Protein AF-0000000070373031 (afdb_homodimer)

Sequence (964 aa):
MKQFSLIFVLIILSISQSQAKLKIVAEIYRHGARGTLSSYYDGNSQPDIAGELTATGQRQHYNLGQFLREEYVNKTNFMPEQYNHSLIYVRADDFNRTIMSAYSHFQGFYPQGFGAQLPSNLSYDYTLPPFRSPDINIDASKSLGINALPNQIQVLPVHVISTQTDFIFLAQDICPNYGKYSNDYHQEKTQVYNFVNSQMSQTLQQLTQIFNQTISSVDDAYSLTDVIYCDTNNGRYVPPIPSEVEANLTFIYNFFSFYEGLKEVKVATQPYFEEIFGYFDQIIAGNSSLKWISHSGHDTNIGPLLQALNLSSIECQLNQFYKQGQSFLNCADGPHFASHILFEIHEQEENVINDKSQLYVRVRYNGQYMNLCDRNSTQCSYLEFESRIKQQFENYNLLCGMQTDVFNNPQILSQNIGVEEDEEYSYKLNVFQILIPVFVQIFSVLILFYAFKKIQLQQKEIKVLRERLLETGTFEYQQQIDMKQFSLIFVLIILSISQSQAKLKIVAEIYRHGARGTLSSYYDGNSQPDIAGELTATGQRQHYNLGQFLREEYVNKTNFMPEQYNHSLIYVRADDFNRTIMSAYSHFQGFYPQGFGAQLPSNLSYDYTLPPFRSPDINI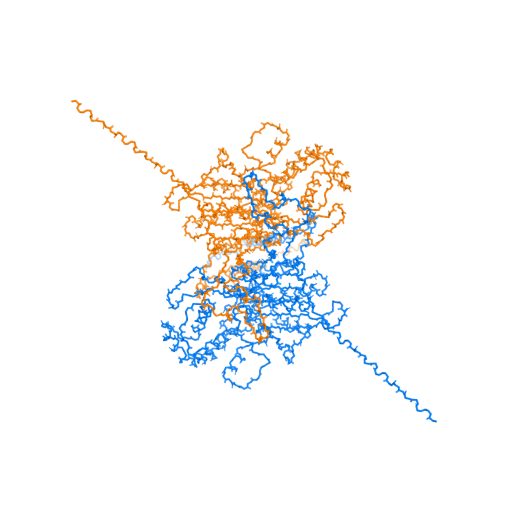DASKSLGINALPNQIQVLPVHVISTQTDFIFLAQDICPNYGKYSNDYHQEKTQVYNFVNSQMSQTLQQLTQIFNQTISSVDDAYSLTDVIYCDTNNGRYVPPIPSEVEANLTFIYNFFSFYEGLKEVKVATQPYFEEIFGYFDQIIAGNSSLKWISHSGHDTNIGPLLQALNLSSIECQLNQFYKQGQSFLNCADGPHFASHILFEIHEQEENVINDKSQLYVRVRYNGQYMNLCDRNSTQCSYLEFESRIKQQFENYNLLCGMQTDVFNNPQILSQNIGVEEDEEYSYKLNVFQILIPVFVQIFSVLILFYAFKKIQLQQKEIKVLRERLLETGTFEYQQQID

Organism: Tetrahymena thermophila (strain SB210) (NCBI:txid312017)

InterPro domains:
  IPR000560 Histidine phosphatase superfamily, clade-2 [PF00328] (50-366)
  IPR000560 Histidine phosphatase superfamily, clade-2 [cd07061] (21-366)
  IPR029033 Histidine phosphatase superfamily [G3DSA:3.40.50.1240] (24-397)
  IPR029033 Histidine phosphatase superfamily [SSF53254] (20-402)
  IPR050645 Histidine Acid Phosphatase [PTHR11567] (16-390)

Structure (mmCIF, N/CA/C/O backbone):
data_AF-0000000070373031-model_v1
#
loop_
_entity.id
_entity.type
_entity.pdbx_description
1 polymer 'Histidine acid phosphatase family protein'
#
loop_
_atom_site.group_PDB
_atom_site.id
_atom_site.type_symbol
_atom_site.label_atom_id
_atom_site.label_alt_id
_atom_site.label_comp_id
_atom_site.label_asym_id
_atom_site.label_entity_id
_atom_site.label_seq_id
_atom_site.pdbx_PDB_ins_code
_atom_site.Cartn_x
_atom_site.Cartn_y
_atom_site.Cartn_z
_atom_site.occupancy
_atom_site.B_iso_or_equiv
_atom_site.auth_seq_id
_atom_site.auth_comp_id
_atom_site.auth_asym_id
_atom_site.auth_atom_id
_atom_site.pdbx_PDB_model_num
ATOM 1 N N . MET A 1 1 ? -68 -27.969 -46.312 1 33.44 1 MET A N 1
ATOM 2 C CA . MET A 1 1 ? -67 -28.516 -45.344 1 33.44 1 MET A CA 1
ATOM 3 C C . MET A 1 1 ? -65.75 -27.641 -45.25 1 33.44 1 MET A C 1
ATOM 5 O O . MET A 1 1 ? -64.875 -27.719 -46.094 1 33.44 1 MET A O 1
ATOM 9 N N . LYS A 1 2 ? -66 -26.297 -44.875 1 40.16 2 LYS A N 1
ATOM 10 C CA . LYS A 1 2 ? -64.938 -25.328 -44.625 1 40.16 2 LYS A CA 1
ATOM 11 C C . LYS A 1 2 ? -63.969 -25.812 -43.562 1 40.16 2 LYS A C 1
ATOM 13 O O . LYS A 1 2 ? -64.375 -26.203 -42.469 1 40.16 2 LYS A O 1
ATOM 18 N N . GLN A 1 3 ? -62.75 -26.312 -44 1 39.5 3 GLN A N 1
ATOM 19 C CA . GLN A 1 3 ? -61.562 -26.734 -43.25 1 39.5 3 GLN A CA 1
ATOM 20 C C . GLN A 1 3 ? -61.062 -25.609 -42.344 1 39.5 3 GLN A C 1
ATOM 22 O O . GLN A 1 3 ? -60.75 -24.516 -42.844 1 39.5 3 GLN A O 1
ATOM 27 N N . PHE A 1 4 ? -61.562 -25.5 -41.125 1 45.22 4 PHE A N 1
ATOM 28 C CA . PHE A 1 4 ? -61 -24.656 -40.094 1 45.22 4 PHE A CA 1
ATOM 29 C C . PHE A 1 4 ? -59.531 -24.984 -39.875 1 45.22 4 PHE A C 1
ATOM 31 O O . PHE A 1 4 ? -59.188 -26.109 -39.469 1 45.22 4 PHE A O 1
ATOM 38 N N . SER A 1 5 ? -58.625 -24.375 -40.562 1 43.25 5 SER A N 1
ATOM 39 C CA . SER A 1 5 ? -57.188 -24.422 -40.281 1 43.25 5 SER A CA 1
ATOM 40 C C . SER A 1 5 ? -56.875 -23.922 -38.875 1 43.25 5 SER A C 1
ATOM 42 O O . SER A 1 5 ? -57.125 -22.75 -38.562 1 43.25 5 SER A O 1
ATOM 44 N N . LEU A 1 6 ? -56.906 -24.75 -37.844 1 45 6 LEU A N 1
ATOM 45 C CA . LEU A 1 6 ? -56.375 -24.453 -36.531 1 45 6 LEU A CA 1
ATOM 46 C C . LEU A 1 6 ? -54.906 -24.016 -36.594 1 45 6 LEU A C 1
ATOM 48 O O . LEU A 1 6 ? -54.062 -24.797 -37 1 45 6 LEU A O 1
ATOM 52 N N . ILE A 1 7 ? -54.688 -22.766 -36.781 1 44.78 7 ILE A N 1
ATOM 53 C CA . ILE A 1 7 ? -53.344 -22.219 -36.594 1 44.78 7 ILE A CA 1
ATOM 54 C C . ILE A 1 7 ? -52.875 -22.453 -35.156 1 44.78 7 ILE A C 1
ATOM 56 O O . ILE A 1 7 ? -53.469 -21.938 -34.219 1 44.78 7 ILE A O 1
ATOM 60 N N . PHE A 1 8 ? -52.25 -23.594 -34.875 1 44.91 8 PHE A N 1
ATOM 61 C CA . PHE A 1 8 ? -51.5 -23.781 -33.656 1 44.91 8 PHE A CA 1
ATOM 62 C C . PHE A 1 8 ? -50.406 -22.734 -33.5 1 44.91 8 PHE A C 1
ATOM 64 O O . PHE A 1 8 ? -49.438 -22.734 -34.281 1 44.91 8 PHE A O 1
ATOM 71 N N . VAL A 1 9 ? -50.75 -21.609 -32.938 1 43 9 VAL A N 1
ATOM 72 C CA . VAL A 1 9 ? -49.719 -20.688 -32.5 1 43 9 VAL A CA 1
ATOM 73 C C . VAL A 1 9 ? -48.812 -21.359 -31.453 1 43 9 VAL A C 1
ATOM 75 O O . VAL A 1 9 ? -49.281 -21.719 -30.359 1 43 9 VAL A O 1
ATOM 78 N N . LEU A 1 10 ? -47.812 -22.062 -31.875 1 40.53 10 LEU A N 1
ATOM 79 C CA . LEU A 1 10 ? -46.719 -22.438 -30.969 1 40.53 10 LEU A CA 1
ATOM 80 C C . LEU A 1 10 ? -46.188 -21.219 -30.234 1 40.53 10 LEU A C 1
ATOM 82 O O . LEU A 1 10 ? -45.562 -20.344 -30.844 1 40.53 10 LEU A O 1
ATOM 86 N N . ILE A 1 11 ? -46.844 -20.828 -29.219 1 42.97 11 ILE A N 1
ATOM 87 C CA . ILE A 1 11 ? -46.188 -19.922 -28.281 1 42.97 11 ILE A CA 1
ATOM 88 C C . ILE A 1 11 ? -44.844 -20.484 -27.859 1 42.97 11 ILE A C 1
ATOM 90 O O . ILE A 1 11 ? -44.781 -21.5 -27.172 1 42.97 11 ILE A O 1
ATOM 94 N N . ILE A 1 12 ? -43.844 -20.281 -28.609 1 41.19 12 ILE A N 1
ATOM 95 C CA . ILE A 1 12 ? -42.469 -20.469 -28.094 1 41.19 12 ILE A CA 1
ATOM 96 C C . ILE A 1 12 ? -42.312 -19.703 -26.781 1 41.19 12 ILE A C 1
ATOM 98 O O . ILE A 1 12 ? -42.344 -18.484 -26.75 1 41.19 12 ILE A O 1
ATOM 102 N N . LEU A 1 13 ? -42.875 -20.219 -25.719 1 40.25 13 LEU A N 1
ATOM 103 C CA . LEU A 1 13 ? -42.375 -19.781 -24.422 1 40.25 13 LEU A CA 1
ATOM 104 C C . LEU A 1 13 ? -40.844 -19.656 -24.438 1 40.25 13 LEU A C 1
ATOM 106 O O . LEU A 1 13 ? -40.156 -20.656 -24.531 1 40.25 13 LEU A O 1
ATOM 110 N N . SER A 1 14 ? -40.375 -18.641 -25.016 1 40.38 14 SER A N 1
ATOM 111 C CA . SER A 1 14 ? -39 -18.328 -24.672 1 40.38 14 SER A CA 1
ATOM 112 C C . SER A 1 14 ? -38.781 -18.453 -23.172 1 40.38 14 SER A C 1
ATOM 114 O O . SER A 1 14 ? -39.281 -17.641 -22.391 1 40.38 14 SER A O 1
ATOM 116 N N . ILE A 1 15 ? -38.812 -19.625 -22.609 1 40.22 15 ILE A N 1
ATOM 117 C CA . ILE A 1 15 ? -38.156 -19.734 -21.312 1 40.22 15 ILE A CA 1
ATOM 118 C C . ILE A 1 15 ? -36.938 -18.859 -21.281 1 40.22 15 ILE A C 1
ATOM 120 O O . ILE A 1 15 ? -35.969 -19.094 -22.016 1 40.22 15 ILE A O 1
ATOM 124 N N . SER A 1 16 ? -37.094 -17.656 -21.172 1 41.19 16 SER A N 1
ATOM 125 C CA . SER A 1 16 ? -35.938 -16.859 -20.812 1 41.19 16 SER A CA 1
ATOM 126 C C . SER A 1 16 ? -35.031 -17.609 -19.828 1 41.19 16 SER A C 1
ATOM 128 O O . SER A 1 16 ? -35.438 -17.906 -18.703 1 41.19 16 SER A O 1
ATOM 130 N N . GLN A 1 17 ? -34.406 -18.672 -20.141 1 43.25 17 GLN A N 1
ATOM 131 C CA . GLN A 1 17 ? -33.344 -19.203 -19.297 1 43.25 17 GLN A CA 1
ATOM 132 C C . GLN A 1 17 ? -32.688 -18.094 -18.484 1 43.25 17 GLN A C 1
ATOM 134 O O . GLN A 1 17 ? -32.094 -17.172 -19.047 1 43.25 17 GLN A O 1
ATOM 139 N N . SER A 1 18 ? -33.25 -17.656 -17.5 1 50.34 18 SER A N 1
ATOM 140 C CA . SER A 1 18 ? -32.719 -16.703 -16.531 1 50.34 18 SER A CA 1
ATOM 141 C C . SER A 1 18 ? -31.219 -16.828 -16.391 1 50.34 18 SER A C 1
ATOM 143 O O . SER A 1 18 ? -30.703 -17.906 -16.078 1 50.34 18 SER A O 1
ATOM 145 N N . GLN A 1 19 ? -30.422 -16.25 -17.203 1 62.88 19 GLN A N 1
ATOM 146 C CA . GLN A 1 19 ? -28.969 -16.25 -17.219 1 62.88 19 GLN A CA 1
ATOM 147 C C . GLN A 1 19 ? -28.391 -15.922 -15.844 1 62.88 19 GLN A C 1
ATOM 149 O O . GLN A 1 19 ? -28.844 -14.992 -15.18 1 62.88 19 GLN A O 1
ATOM 154 N N . ALA A 1 20 ? -27.625 -16.828 -15.125 1 80.88 20 ALA A N 1
ATOM 155 C CA . ALA A 1 20 ? -26.922 -16.688 -13.852 1 80.88 20 ALA A CA 1
ATOM 156 C C . ALA A 1 20 ? -26.203 -15.336 -13.781 1 80.88 20 ALA A C 1
ATOM 158 O O . ALA A 1 20 ? -25.672 -14.859 -14.781 1 80.88 20 ALA A O 1
ATOM 159 N N . LYS A 1 21 ? -26.578 -14.648 -12.773 1 90 21 LYS A N 1
ATOM 160 C CA . LYS A 1 21 ? -25.984 -13.328 -12.562 1 90 21 LYS A CA 1
ATOM 161 C C . LYS A 1 21 ? -24.703 -13.422 -11.734 1 90 21 LYS A C 1
ATOM 163 O O . LYS A 1 21 ? -24.688 -14.078 -10.688 1 90 21 LYS A O 1
ATOM 168 N N . LEU A 1 22 ? -23.641 -12.867 -12.242 1 95.44 22 LEU A N 1
ATOM 169 C CA . LEU A 1 22 ? -22.375 -12.805 -11.5 1 95.44 22 LEU A CA 1
ATOM 170 C C . LEU A 1 22 ? -22.5 -11.875 -10.297 1 95.44 22 LEU A C 1
ATOM 172 O O . LEU A 1 22 ? -22.938 -10.727 -10.43 1 95.44 22 LEU A O 1
ATOM 176 N N . LYS A 1 23 ? -22.156 -12.336 -9.078 1 95.25 23 LYS A N 1
ATOM 177 C CA . LYS A 1 23 ? -22.359 -11.578 -7.848 1 95.25 23 LYS A CA 1
ATOM 178 C C . LYS A 1 23 ? -21.031 -11.109 -7.262 1 95.25 23 LYS A C 1
ATOM 180 O O . LYS A 1 23 ? -20.922 -9.992 -6.754 1 95.25 23 LYS A O 1
ATOM 185 N N . ILE A 1 24 ? -20.062 -11.992 -7.211 1 97.88 24 ILE A N 1
ATOM 186 C CA . ILE A 1 24 ? -18.781 -11.711 -6.562 1 97.88 24 ILE A CA 1
ATOM 187 C C . ILE A 1 24 ? -17.641 -12.273 -7.406 1 97.88 24 ILE A C 1
ATOM 189 O O . ILE A 1 24 ? -17.766 -13.367 -7.965 1 97.88 24 ILE A O 1
ATOM 193 N N . VAL A 1 25 ? -16.516 -11.562 -7.492 1 98.75 25 VAL A N 1
ATOM 194 C CA . VAL A 1 25 ? -15.281 -12.102 -8.047 1 98.75 25 VAL A CA 1
ATOM 195 C C . VAL A 1 25 ? -14.141 -11.883 -7.059 1 98.75 25 VAL A C 1
ATOM 197 O O . VAL A 1 25 ? -13.938 -10.773 -6.559 1 98.75 25 VAL A O 1
ATOM 200 N N . ALA A 1 26 ? -13.484 -12.914 -6.711 1 98.81 26 ALA A N 1
ATOM 201 C CA . ALA A 1 26 ? -12.227 -12.836 -5.969 1 98.81 26 ALA A CA 1
ATOM 202 C C . ALA A 1 26 ? -11.055 -13.312 -6.828 1 98.81 26 ALA A C 1
ATOM 204 O O . ALA A 1 26 ? -11.141 -14.344 -7.496 1 98.81 26 ALA A O 1
ATOM 205 N N . GLU A 1 27 ? -10.023 -12.523 -6.918 1 98.75 27 GLU A N 1
ATOM 206 C CA . GLU A 1 27 ? -8.836 -12.922 -7.668 1 98.75 27 GLU A CA 1
ATOM 207 C C . GLU A 1 27 ? -7.598 -12.953 -6.77 1 98.75 27 GLU A C 1
ATOM 209 O O . GLU A 1 27 ? -7.484 -12.156 -5.836 1 98.75 27 GLU A O 1
ATOM 214 N N . ILE A 1 28 ? -6.727 -13.844 -7.008 1 98.81 28 ILE A N 1
ATOM 215 C CA . ILE A 1 28 ? -5.379 -13.883 -6.453 1 98.81 28 ILE A CA 1
ATOM 216 C C . ILE A 1 28 ? -4.371 -14.156 -7.562 1 98.81 28 ILE A C 1
ATOM 218 O O . ILE A 1 28 ? -4.621 -14.977 -8.453 1 98.81 28 ILE A O 1
ATOM 222 N N . TYR A 1 29 ? -3.32 -13.406 -7.598 1 98.75 29 TYR A N 1
ATOM 223 C CA . TYR A 1 29 ? -2.338 -13.586 -8.664 1 98.75 29 TYR A CA 1
ATOM 224 C C . TYR A 1 29 ? -0.919 -13.477 -8.117 1 98.75 29 TYR A C 1
ATOM 226 O O . TYR A 1 29 ? -0.693 -12.852 -7.078 1 98.75 29 TYR A O 1
ATOM 234 N N . ARG A 1 30 ? -0.002 -14.141 -8.797 1 98.69 30 ARG A N 1
ATOM 235 C CA . ARG A 1 30 ? 1.433 -13.992 -8.578 1 98.69 30 ARG A CA 1
ATOM 236 C C . ARG A 1 30 ? 1.938 -12.68 -9.18 1 98.69 30 ARG A C 1
ATOM 238 O O . ARG A 1 30 ? 1.459 -12.242 -10.227 1 98.69 30 ARG A O 1
ATOM 245 N N . HIS A 1 31 ? 2.846 -12.078 -8.516 1 98.69 31 HIS A N 1
ATOM 246 C CA . HIS A 1 31 ? 3.486 -10.898 -9.086 1 98.69 31 HIS A CA 1
ATOM 247 C C . HIS A 1 31 ? 4.016 -11.172 -10.484 1 98.69 31 HIS A C 1
ATOM 249 O O . HIS A 1 31 ? 4.109 -12.336 -10.898 1 98.69 31 HIS A O 1
ATOM 255 N N . GLY A 1 32 ? 4.324 -10.102 -11.242 1 98.31 32 GLY A N 1
ATOM 256 C CA . GLY A 1 32 ? 4.902 -10.211 -12.578 1 98.31 32 GLY A CA 1
ATOM 257 C C . GLY A 1 32 ? 6.387 -10.531 -12.555 1 98.31 32 GLY A C 1
ATOM 258 O O . GLY A 1 32 ? 6.953 -10.805 -11.492 1 98.31 32 GLY A O 1
ATOM 259 N N . ALA A 1 33 ? 6.953 -10.422 -13.742 1 97.31 33 ALA A N 1
ATOM 260 C CA . ALA A 1 33 ? 8.367 -10.75 -13.906 1 97.31 33 ALA A CA 1
ATOM 261 C C . ALA A 1 33 ? 9.234 -9.898 -12.992 1 97.31 33 ALA A C 1
ATOM 263 O O . ALA A 1 33 ? 9.008 -8.695 -12.844 1 97.31 33 ALA A O 1
ATOM 264 N N . ARG A 1 34 ? 10.18 -10.508 -12.344 1 95.94 34 ARG A N 1
ATOM 265 C CA . ARG A 1 34 ? 11.125 -9.859 -11.445 1 95.94 34 ARG A CA 1
ATOM 266 C C . ARG A 1 34 ? 12.562 -10.188 -11.828 1 95.94 34 ARG A C 1
ATOM 268 O O . ARG A 1 34 ? 12.797 -11.008 -12.719 1 95.94 34 ARG A O 1
ATOM 275 N N . GLY A 1 35 ? 13.492 -9.492 -11.188 1 90.75 35 GLY A N 1
ATOM 276 C CA . GLY A 1 35 ? 14.883 -9.898 -11.289 1 90.75 35 GLY A CA 1
ATOM 277 C C . GLY A 1 35 ? 15.195 -11.156 -10.508 1 90.75 35 GLY A C 1
ATOM 278 O O . GLY A 1 35 ? 14.438 -11.555 -9.625 1 90.75 35 GLY A O 1
ATOM 279 N N . THR A 1 36 ? 16.328 -11.711 -10.859 1 85.81 36 THR A N 1
ATOM 280 C CA . THR A 1 36 ? 16.703 -12.977 -10.242 1 85.81 36 THR A CA 1
ATOM 281 C C . THR A 1 36 ? 17.125 -12.766 -8.797 1 85.81 36 THR A C 1
ATOM 283 O O . THR A 1 36 ? 17.719 -11.734 -8.461 1 85.81 36 THR A O 1
ATOM 286 N N . LEU A 1 37 ? 16.719 -13.664 -7.914 1 76.62 37 LEU A N 1
ATOM 287 C CA . LEU A 1 37 ? 17.141 -13.633 -6.516 1 76.62 37 LEU A CA 1
ATOM 288 C C . LEU A 1 37 ? 18.5 -14.297 -6.344 1 76.62 37 LEU A C 1
ATOM 290 O O . LEU A 1 37 ? 19.188 -14.055 -5.348 1 76.62 37 LEU A O 1
ATOM 294 N N . SER A 1 38 ? 18.812 -15.172 -7.188 1 67.81 38 SER A N 1
ATOM 295 C CA . SER A 1 38 ? 20.031 -15.969 -7.07 1 67.81 38 SER A CA 1
ATOM 296 C C . SER A 1 38 ? 21.156 -15.391 -7.914 1 67.81 38 SER A C 1
ATOM 298 O O . SER A 1 38 ? 20.906 -14.602 -8.828 1 67.81 38 SER A O 1
ATOM 300 N N . SER A 1 39 ? 22.469 -15.484 -7.379 1 59.12 39 SER A N 1
ATOM 301 C CA . SER A 1 39 ? 23.656 -15.078 -8.133 1 59.12 39 SER A CA 1
ATOM 302 C C . SER A 1 39 ? 23.734 -15.828 -9.461 1 59.12 39 SER A C 1
ATOM 304 O O . SER A 1 39 ? 23.359 -16.984 -9.555 1 59.12 39 SER A O 1
ATOM 306 N N . TYR A 1 40 ? 23.469 -15.039 -10.602 1 55.41 40 TYR A N 1
ATOM 307 C CA . TYR A 1 40 ? 23.406 -15.547 -11.969 1 55.41 40 TYR A CA 1
ATOM 308 C C . TYR A 1 40 ? 24.672 -16.344 -12.305 1 55.41 40 TYR A C 1
ATOM 310 O O . TYR A 1 40 ? 25.719 -16.141 -11.703 1 55.41 40 TYR A O 1
ATOM 318 N N . TYR A 1 41 ? 24.344 -17.391 -13.156 1 56.69 41 TYR A N 1
ATOM 319 C CA . TYR A 1 41 ? 25.359 -18.219 -13.789 1 56.69 41 TYR A CA 1
ATOM 320 C C . TYR A 1 41 ? 26.391 -17.375 -14.523 1 56.69 41 TYR A C 1
ATOM 322 O O . TYR A 1 41 ? 27.547 -17.766 -14.672 1 56.69 41 TYR A O 1
ATOM 330 N N . ASP A 1 42 ? 25.812 -16.188 -15.133 1 54.84 42 ASP A N 1
ATOM 331 C CA . ASP A 1 42 ? 26.719 -15.5 -16.047 1 54.84 42 ASP A CA 1
ATOM 332 C C . ASP A 1 42 ? 27.625 -14.531 -15.289 1 54.84 42 ASP A C 1
ATOM 334 O O . ASP A 1 42 ? 28.469 -13.852 -15.891 1 54.84 42 ASP A O 1
ATOM 338 N N . GLY A 1 43 ? 27.594 -14.656 -13.953 1 55.62 43 GLY A N 1
ATOM 339 C CA . GLY A 1 43 ? 28.516 -13.789 -13.234 1 55.62 43 GLY A CA 1
ATOM 340 C C . GLY A 1 43 ? 28.047 -12.352 -13.141 1 55.62 43 GLY A C 1
ATOM 341 O O . GLY A 1 43 ? 28.594 -11.555 -12.383 1 55.62 43 GLY A O 1
ATOM 342 N N . ASN A 1 44 ? 27.062 -11.961 -14.094 1 59.5 44 ASN A N 1
ATOM 343 C CA . ASN A 1 44 ? 26.672 -10.555 -14.07 1 59.5 44 ASN A CA 1
ATOM 344 C C . ASN A 1 44 ? 25.531 -10.297 -13.094 1 59.5 44 ASN A C 1
ATOM 346 O O . ASN A 1 44 ? 24.359 -10.484 -13.438 1 59.5 44 ASN A O 1
ATOM 350 N N . SER A 1 45 ? 25.906 -10.195 -11.93 1 60.78 45 SER A N 1
ATOM 351 C CA . SER A 1 45 ? 24.938 -9.875 -10.883 1 60.78 45 SER A CA 1
ATOM 352 C C . SER A 1 45 ? 24.234 -8.547 -11.172 1 60.78 45 SER A C 1
ATOM 354 O O . SER A 1 45 ? 24.812 -7.668 -11.82 1 60.78 45 SER A O 1
ATOM 356 N N . GLN A 1 46 ? 22.938 -8.586 -11.156 1 68.19 46 GLN A N 1
ATOM 357 C CA . GLN A 1 46 ? 22.156 -7.355 -11.227 1 68.19 46 GLN A CA 1
ATOM 358 C C . GLN A 1 46 ? 21.547 -7.02 -9.875 1 68.19 46 GLN A C 1
ATOM 360 O O . GLN A 1 46 ? 20.312 -7.051 -9.719 1 68.19 46 GLN A O 1
ATOM 365 N N . PRO A 1 47 ? 22.391 -6.633 -9.055 1 65.5 47 PRO A N 1
ATOM 366 C CA . PRO A 1 47 ? 21.906 -6.402 -7.688 1 65.5 47 PRO A CA 1
ATOM 367 C C . PRO A 1 47 ? 20.812 -5.332 -7.625 1 65.5 47 PRO A C 1
ATOM 369 O O . PRO A 1 47 ? 19.953 -5.371 -6.742 1 65.5 47 PRO A O 1
ATOM 372 N N . ASP A 1 48 ? 20.797 -4.523 -8.641 1 70.88 48 ASP A N 1
ATOM 373 C CA . ASP A 1 48 ? 19.891 -3.383 -8.586 1 70.88 48 ASP A CA 1
ATOM 374 C C . ASP A 1 48 ? 18.453 -3.82 -8.82 1 70.88 48 ASP A C 1
ATOM 376 O O . ASP A 1 48 ? 17.516 -3.143 -8.391 1 70.88 48 ASP A O 1
ATOM 380 N N . ILE A 1 49 ? 18.312 -4.965 -9.445 1 75.56 49 ILE A N 1
ATOM 381 C CA . ILE A 1 49 ? 16.938 -5.344 -9.758 1 75.56 49 ILE A CA 1
ATOM 382 C C . ILE A 1 49 ? 16.609 -6.684 -9.102 1 75.56 49 ILE A C 1
ATOM 384 O O . ILE A 1 49 ? 15.57 -7.285 -9.391 1 75.56 49 ILE A O 1
ATOM 388 N N . ALA A 1 50 ? 17.453 -7.137 -8.195 1 80.12 50 ALA A N 1
ATOM 389 C CA . ALA A 1 50 ? 17.234 -8.453 -7.602 1 80.12 50 ALA A CA 1
ATOM 390 C C . ALA A 1 50 ? 15.914 -8.492 -6.836 1 80.12 50 ALA A C 1
ATOM 392 O O . ALA A 1 50 ? 15.719 -7.738 -5.883 1 80.12 50 ALA A O 1
ATOM 393 N N . GLY A 1 51 ? 15.047 -9.328 -7.379 1 89.69 51 GLY A N 1
ATOM 394 C CA . GLY A 1 51 ? 13.773 -9.562 -6.711 1 89.69 51 GLY A CA 1
ATOM 395 C C . GLY A 1 51 ? 12.75 -8.477 -6.988 1 89.69 51 GLY A C 1
ATOM 396 O O . GLY A 1 51 ? 11.57 -8.633 -6.652 1 89.69 51 GLY A O 1
ATOM 397 N N . GLU A 1 52 ? 13.18 -7.414 -7.66 1 95 52 GLU A N 1
ATOM 398 C CA . GLU A 1 52 ? 12.281 -6.293 -7.93 1 95 52 GLU A CA 1
ATOM 399 C C . GLU A 1 52 ? 11.445 -6.539 -9.18 1 95 52 GLU A C 1
ATOM 401 O O . GLU A 1 52 ? 11.906 -7.18 -10.125 1 95 52 GLU A O 1
ATOM 406 N N . LEU A 1 53 ? 10.195 -6.027 -9.141 1 97.38 53 LEU A N 1
ATOM 407 C CA . LEU A 1 53 ? 9.359 -6.078 -10.336 1 97.38 53 LEU A CA 1
ATOM 408 C C . LEU A 1 53 ? 10.023 -5.324 -11.484 1 97.38 53 LEU A C 1
ATOM 410 O O . LEU A 1 53 ? 10.484 -4.195 -11.312 1 97.38 53 LEU A O 1
ATOM 414 N N . THR A 1 54 ? 10.109 -5.938 -12.641 1 95.94 54 THR A N 1
ATOM 415 C CA . THR A 1 54 ? 10.711 -5.305 -13.805 1 95.94 54 THR A CA 1
ATOM 416 C C . THR A 1 54 ? 9.641 -4.672 -14.688 1 95.94 54 THR A C 1
ATOM 418 O O . THR A 1 54 ? 8.445 -4.836 -14.438 1 95.94 54 THR A O 1
ATOM 421 N N . ALA A 1 55 ? 10.094 -3.98 -15.766 1 96.31 55 ALA A N 1
ATOM 422 C CA . ALA A 1 55 ? 9.18 -3.393 -16.734 1 96.31 55 ALA A CA 1
ATOM 423 C C . ALA A 1 55 ? 8.281 -4.461 -17.359 1 96.31 55 ALA A C 1
ATOM 425 O O . ALA A 1 55 ? 7.094 -4.223 -17.594 1 96.31 55 ALA A O 1
ATOM 426 N N . THR A 1 56 ? 8.867 -5.617 -17.609 1 96.25 56 THR A N 1
ATOM 427 C CA . THR A 1 56 ? 8.102 -6.723 -18.172 1 96.25 56 THR A CA 1
ATOM 428 C C . THR A 1 56 ? 6.988 -7.152 -17.234 1 96.25 56 THR A C 1
ATOM 430 O O . THR A 1 56 ? 5.863 -7.414 -17.656 1 96.25 56 THR A O 1
ATOM 433 N N . GLY A 1 57 ? 7.336 -7.266 -15.961 1 97.56 57 GLY A N 1
ATOM 434 C CA . GLY A 1 57 ? 6.336 -7.621 -14.977 1 97.56 57 GLY A CA 1
ATOM 435 C C . GLY A 1 57 ? 5.191 -6.629 -14.898 1 97.56 57 GLY A C 1
ATOM 436 O O . GLY A 1 57 ? 4.031 -7.023 -14.75 1 97.56 57 GLY A O 1
ATOM 437 N N . GLN A 1 58 ? 5.5 -5.367 -14.961 1 97.56 58 GLN A N 1
ATOM 438 C CA . GLN A 1 58 ? 4.465 -4.336 -14.992 1 97.56 58 GLN A CA 1
ATOM 439 C C . GLN A 1 58 ? 3.541 -4.523 -16.188 1 97.56 58 GLN A C 1
ATOM 441 O O . GLN A 1 58 ? 2.318 -4.477 -16.047 1 97.56 58 GLN A O 1
ATOM 446 N N . ARG A 1 59 ? 4.117 -4.781 -17.328 1 95.69 59 ARG A N 1
ATOM 447 C CA . ARG A 1 59 ? 3.355 -4.941 -18.562 1 95.69 59 ARG A CA 1
ATOM 448 C C . ARG A 1 59 ? 2.475 -6.188 -18.5 1 95.69 59 ARG A C 1
ATOM 450 O O . ARG A 1 59 ? 1.334 -6.168 -18.969 1 95.69 59 ARG A O 1
ATOM 457 N N . GLN A 1 60 ? 3.035 -7.258 -17.984 1 95.94 60 GLN A N 1
ATOM 458 C CA . GLN A 1 60 ? 2.246 -8.477 -17.812 1 95.94 60 GLN A CA 1
ATOM 459 C C . GLN A 1 60 ? 0.974 -8.195 -17.016 1 95.94 60 GLN A C 1
ATOM 461 O O . GLN A 1 60 ? -0.113 -8.625 -17.406 1 95.94 60 GLN A O 1
ATOM 466 N N . HIS A 1 61 ? 1.087 -7.465 -15.977 1 97.12 61 HIS A N 1
ATOM 467 C CA . HIS A 1 61 ? -0.066 -7.199 -15.125 1 97.12 61 HIS A CA 1
ATOM 468 C C . HIS A 1 61 ? -0.989 -6.16 -15.75 1 97.12 61 HIS A C 1
ATOM 470 O O . HIS A 1 61 ? -2.209 -6.227 -15.586 1 97.12 61 HIS A O 1
ATOM 476 N N . TYR A 1 62 ? -0.419 -5.195 -16.422 1 95.94 62 TYR A N 1
ATOM 477 C CA . TYR A 1 62 ? -1.275 -4.301 -17.188 1 95.94 62 TYR A CA 1
ATOM 478 C C . TYR A 1 62 ? -2.168 -5.086 -18.141 1 95.94 62 TYR A C 1
ATOM 480 O O . TYR A 1 62 ? -3.379 -4.859 -18.203 1 95.94 62 TYR A O 1
ATOM 488 N N . ASN A 1 63 ? -1.572 -5.988 -18.859 1 94.69 63 ASN A N 1
ATOM 489 C CA . ASN A 1 63 ? -2.311 -6.785 -19.828 1 94.69 63 ASN A CA 1
ATOM 490 C C . ASN A 1 63 ? -3.322 -7.703 -19.141 1 94.69 63 ASN A C 1
ATOM 492 O O . ASN A 1 63 ? -4.414 -7.934 -19.672 1 94.69 63 ASN A O 1
ATOM 496 N N . LEU A 1 64 ? -2.92 -8.273 -18.031 1 95.44 64 LEU A N 1
ATOM 497 C CA . LEU A 1 64 ? -3.891 -9.055 -17.281 1 95.44 64 LEU A CA 1
ATOM 498 C C . LEU A 1 64 ? -5.082 -8.195 -16.875 1 95.44 64 LEU A C 1
ATOM 500 O O . LEU A 1 64 ? -6.234 -8.625 -17 1 95.44 64 LEU A O 1
ATOM 504 N N . GLY A 1 65 ? -4.785 -6.992 -16.359 1 95.56 65 GLY A N 1
ATOM 505 C CA . GLY A 1 65 ? -5.855 -6.059 -16.047 1 95.56 65 GLY A CA 1
ATOM 506 C C . GLY A 1 65 ? -6.754 -5.75 -17.219 1 95.56 65 GLY A C 1
ATOM 507 O O . GLY A 1 65 ? -7.98 -5.73 -17.094 1 95.56 65 GLY A O 1
ATOM 508 N N . GLN A 1 66 ? -6.176 -5.543 -18.375 1 93.5 66 GLN A N 1
ATOM 509 C CA . GLN A 1 66 ? -6.938 -5.254 -19.578 1 93.5 66 GLN A CA 1
ATOM 510 C C . GLN A 1 66 ? -7.855 -6.422 -19.953 1 93.5 66 GLN A C 1
ATOM 512 O O . GLN A 1 66 ? -9.008 -6.219 -20.344 1 93.5 66 GLN A O 1
ATOM 517 N N . PHE A 1 67 ? -7.309 -7.582 -19.844 1 92 67 PHE A N 1
ATOM 518 C CA . PHE A 1 67 ? -8.094 -8.781 -20.125 1 92 67 PHE A CA 1
ATOM 519 C C . PHE A 1 67 ? -9.305 -8.859 -19.203 1 92 67 PHE A C 1
ATOM 521 O O . PHE A 1 67 ? -10.422 -9.125 -19.656 1 92 67 PHE A O 1
ATOM 528 N N . LEU A 1 68 ? -9.07 -8.656 -17.969 1 94.94 68 LEU A N 1
ATOM 529 C CA . LEU A 1 68 ? -10.156 -8.758 -17 1 94.94 68 LEU A CA 1
ATOM 530 C C . LEU A 1 68 ? -11.156 -7.625 -17.188 1 94.94 68 LEU A C 1
ATOM 532 O O . LEU A 1 68 ? -12.359 -7.809 -16.969 1 94.94 68 LEU A O 1
ATOM 536 N N . ARG A 1 69 ? -10.688 -6.441 -17.531 1 94.56 69 ARG A N 1
ATOM 537 C CA . ARG A 1 69 ? -11.609 -5.355 -17.844 1 94.56 69 ARG A CA 1
ATOM 538 C C . ARG A 1 69 ? -12.539 -5.742 -18.984 1 94.56 69 ARG A C 1
ATOM 540 O O . ARG A 1 69 ? -13.75 -5.492 -18.922 1 94.56 69 ARG A O 1
ATOM 547 N N . GLU A 1 70 ? -11.977 -6.277 -20.016 1 92.12 70 GLU A N 1
ATOM 548 C CA . GLU A 1 70 ? -12.781 -6.688 -21.172 1 92.12 70 GLU A CA 1
ATOM 549 C C . GLU A 1 70 ? -13.891 -7.652 -20.75 1 92.12 70 GLU A C 1
ATOM 551 O O . GLU A 1 70 ? -15.031 -7.52 -21.188 1 92.12 70 GLU A O 1
ATOM 556 N N . GLU A 1 71 ? -13.539 -8.516 -19.906 1 92.19 71 GLU A N 1
ATOM 557 C CA . GLU A 1 71 ? -14.477 -9.57 -19.516 1 92.19 71 GLU A CA 1
ATOM 558 C C . GLU A 1 71 ? -15.5 -9.047 -18.516 1 92.19 71 GLU A C 1
ATOM 560 O O . GLU A 1 71 ? -16.688 -9.352 -18.625 1 92.19 71 GLU A O 1
ATOM 565 N N . TYR A 1 72 ? -15.102 -8.266 -17.578 1 96.44 72 TYR A N 1
ATOM 566 C CA . TYR A 1 72 ? -15.953 -8.039 -16.422 1 96.44 72 TYR A CA 1
ATOM 567 C C . TYR A 1 72 ? -16.5 -6.613 -16.422 1 96.44 72 TYR A C 1
ATOM 569 O O . TYR A 1 72 ? -17.359 -6.266 -15.594 1 96.44 72 TYR A O 1
ATOM 577 N N . VAL A 1 73 ? -16 -5.766 -17.25 1 95.81 73 VAL A N 1
ATOM 578 C CA . VAL A 1 73 ? -16.516 -4.41 -17.391 1 95.81 73 VAL A CA 1
ATOM 579 C C . VAL A 1 73 ? -17.188 -4.242 -18.75 1 95.81 73 VAL A C 1
ATOM 581 O O . VAL A 1 73 ? -18.406 -4.113 -18.844 1 95.81 73 VAL A O 1
ATOM 584 N N . ASN A 1 74 ? -16.453 -4.469 -19.812 1 92.56 74 ASN A N 1
ATOM 585 C CA . ASN A 1 74 ? -16.922 -4.148 -21.156 1 92.56 74 ASN A CA 1
ATOM 586 C C . ASN A 1 74 ? -18 -5.137 -21.625 1 92.56 74 ASN A C 1
ATOM 588 O O . ASN A 1 74 ? -19.031 -4.73 -22.141 1 92.56 74 ASN A O 1
ATOM 592 N N . LYS A 1 75 ? -17.797 -6.402 -21.375 1 90.88 75 LYS A N 1
ATOM 593 C CA . LYS A 1 75 ? -18.703 -7.422 -21.906 1 90.88 75 LYS A CA 1
ATOM 594 C C . LYS A 1 75 ? -19.891 -7.641 -20.984 1 90.88 75 LYS A C 1
ATOM 596 O O . LYS A 1 75 ? -21.016 -7.84 -21.438 1 90.88 75 LYS A O 1
ATOM 601 N N . THR A 1 76 ? -19.625 -7.594 -19.672 1 92.44 76 THR A N 1
ATOM 602 C CA . THR A 1 76 ? -20.672 -8.047 -18.75 1 92.44 76 THR A CA 1
ATOM 603 C C . THR A 1 76 ? -21.234 -6.879 -17.953 1 92.44 76 THR A C 1
ATOM 605 O O . THR A 1 76 ? -22.281 -7.004 -17.312 1 92.44 76 THR A O 1
ATOM 608 N N . ASN A 1 77 ? -20.594 -5.777 -17.922 1 94.31 77 ASN A N 1
ATOM 609 C CA . ASN A 1 77 ? -20.969 -4.633 -17.094 1 94.31 77 ASN A CA 1
ATOM 610 C C . ASN A 1 77 ? -21.078 -5.02 -15.625 1 94.31 77 ASN A C 1
ATOM 612 O O . ASN A 1 77 ? -21.953 -4.5 -14.914 1 94.31 77 ASN A O 1
ATOM 616 N N . PHE A 1 78 ? -20.406 -6.062 -15.281 1 97 78 PHE A N 1
ATOM 617 C CA . PHE A 1 78 ? -20.391 -6.484 -13.883 1 97 78 PHE A CA 1
ATOM 618 C C . PHE A 1 78 ? -19.781 -5.398 -13 1 97 78 PHE A C 1
ATOM 620 O O . PHE A 1 78 ? -20.375 -5.02 -11.984 1 97 78 PHE A O 1
ATOM 627 N N . MET A 1 79 ? -18.609 -4.93 -13.359 1 97.88 79 MET A N 1
ATOM 628 C CA . MET A 1 79 ? -17.969 -3.801 -12.68 1 97.88 79 MET A CA 1
ATOM 629 C C . MET A 1 79 ? -18.188 -2.51 -13.461 1 97.88 79 MET A C 1
ATOM 631 O O . MET A 1 79 ? -18.297 -2.531 -14.695 1 97.88 79 MET A O 1
ATOM 635 N N . PRO A 1 80 ? -18.297 -1.349 -12.742 1 97.25 80 PRO A N 1
ATOM 636 C CA . PRO A 1 80 ? -18.438 -0.073 -13.445 1 97.25 80 PRO A CA 1
ATOM 637 C C . PRO A 1 80 ? -17.172 0.333 -14.195 1 97.25 80 PRO A C 1
ATOM 639 O O . PRO A 1 80 ? -16.078 -0.163 -13.891 1 97.25 80 PRO A O 1
ATOM 642 N N . GLU A 1 81 ? -17.328 1.182 -15.141 1 96.5 81 GLU A N 1
ATOM 643 C CA . GLU A 1 81 ? -16.203 1.671 -15.953 1 96.5 81 GLU A CA 1
ATOM 644 C C . GLU A 1 81 ? -15.227 2.479 -15.102 1 96.5 81 GLU A C 1
ATOM 646 O O . GLU A 1 81 ? -14.023 2.492 -15.383 1 96.5 81 GLU A O 1
ATOM 651 N N . GLN A 1 82 ? -15.797 3.139 -14.086 1 95.69 82 GLN A N 1
ATOM 652 C CA . GLN A 1 82 ? -14.977 3.959 -13.203 1 95.69 82 GLN A CA 1
ATOM 653 C C . GLN A 1 82 ? -14.82 3.301 -11.836 1 95.69 82 GLN A C 1
ATOM 655 O O . GLN A 1 82 ? -15.727 2.621 -11.359 1 95.69 82 GLN A O 1
ATOM 660 N N . TYR A 1 83 ? -13.672 3.574 -11.297 1 95.12 83 TYR A N 1
ATOM 661 C CA . TYR A 1 83 ? -13.367 3.066 -9.961 1 95.12 83 TYR A CA 1
ATOM 662 C C . TYR A 1 83 ? -14.391 3.543 -8.945 1 95.12 83 TYR A C 1
ATOM 664 O O . TYR A 1 83 ? -14.805 4.707 -8.969 1 95.12 83 TYR A O 1
ATOM 672 N N . ASN A 1 84 ? -14.852 2.65 -8.172 1 94.56 84 ASN A N 1
ATOM 673 C CA . ASN A 1 84 ? -15.703 2.883 -7.012 1 94.56 84 ASN A CA 1
ATOM 674 C C . ASN A 1 84 ? -15.164 2.18 -5.77 1 94.56 84 ASN A C 1
ATOM 676 O O . ASN A 1 84 ? -15.109 0.949 -5.719 1 94.56 84 ASN A O 1
ATOM 680 N N . HIS A 1 85 ? -14.852 2.963 -4.738 1 93.94 85 HIS A N 1
ATOM 681 C CA . HIS A 1 85 ? -14.156 2.445 -3.566 1 93.94 85 HIS A CA 1
ATOM 682 C C . HIS A 1 85 ? -15.023 1.434 -2.818 1 93.94 85 HIS A C 1
ATOM 684 O O . HIS A 1 85 ? -14.5 0.586 -2.09 1 93.94 85 HIS A O 1
ATOM 690 N N . SER A 1 86 ? -16.312 1.491 -2.936 1 94.62 86 SER A N 1
ATOM 691 C CA . SER A 1 86 ? -17.188 0.615 -2.182 1 94.62 86 SER A CA 1
ATOM 692 C C . SER A 1 86 ? -17.312 -0.753 -2.844 1 94.62 86 SER A C 1
ATOM 694 O O . SER A 1 86 ? -17.828 -1.698 -2.24 1 94.62 86 SER A O 1
ATOM 696 N N . LEU A 1 87 ? -16.766 -0.921 -4.09 1 97.38 87 LEU A N 1
ATOM 697 C CA . LEU A 1 87 ? -17.031 -2.137 -4.852 1 97.38 87 LEU A CA 1
ATOM 698 C C . LEU A 1 87 ? -15.781 -3.008 -4.934 1 97.38 87 LEU A C 1
ATOM 700 O O . LEU A 1 87 ? -15.859 -4.184 -5.297 1 97.38 87 LEU A O 1
ATOM 704 N N . ILE A 1 88 ? -14.633 -2.477 -4.609 1 97.81 88 ILE A N 1
ATOM 705 C CA . ILE A 1 88 ? -13.398 -3.213 -4.863 1 97.81 88 ILE A CA 1
ATOM 706 C C . ILE A 1 88 ? -12.469 -3.1 -3.658 1 97.81 88 ILE A C 1
ATOM 708 O O . ILE A 1 88 ? -12.352 -2.029 -3.053 1 97.81 88 ILE A O 1
ATOM 712 N N . TYR A 1 89 ? -11.906 -4.156 -3.264 1 97.88 89 TYR A N 1
ATOM 713 C CA . TYR A 1 89 ? -10.859 -4.215 -2.25 1 97.88 89 TYR A CA 1
ATOM 714 C C . TYR A 1 89 ? -9.602 -4.875 -2.803 1 97.88 89 TYR A C 1
ATOM 716 O O . TYR A 1 89 ? -9.672 -5.945 -3.416 1 97.88 89 TYR A O 1
ATOM 724 N N . VAL A 1 90 ? -8.445 -4.258 -2.654 1 98.38 90 VAL A N 1
ATOM 725 C CA . VAL A 1 90 ? -7.176 -4.758 -3.166 1 98.38 90 VAL A CA 1
ATOM 726 C C . VAL A 1 90 ? -6.16 -4.852 -2.029 1 98.38 90 VAL A C 1
ATOM 728 O O . VAL A 1 90 ? -5.984 -3.898 -1.269 1 98.38 90 VAL A O 1
ATOM 731 N N . ARG A 1 91 ? -5.523 -5.957 -1.957 1 97.06 91 ARG A N 1
ATOM 732 C CA . ARG A 1 91 ? -4.492 -6.145 -0.943 1 97.06 91 ARG A CA 1
ATOM 733 C C . ARG A 1 91 ? -3.273 -6.855 -1.524 1 97.06 91 ARG A C 1
ATOM 735 O O . ARG A 1 91 ? -3.414 -7.773 -2.336 1 97.06 91 ARG A O 1
ATOM 742 N N . ALA A 1 92 ? -2.076 -6.426 -1.154 1 97.69 92 ALA A N 1
ATOM 743 C CA . ALA A 1 92 ? -0.815 -7.086 -1.483 1 97.69 92 ALA A CA 1
ATOM 744 C C . ALA A 1 92 ? -0.031 -7.43 -0.221 1 97.69 92 ALA A C 1
ATOM 746 O O . ALA A 1 92 ? -0.359 -6.957 0.87 1 97.69 92 ALA A O 1
ATOM 747 N N . ASP A 1 93 ? 0.908 -8.328 -0.307 1 95.44 93 ASP A N 1
ATOM 748 C CA . ASP A 1 93 ? 1.853 -8.43 0.8 1 95.44 93 ASP A CA 1
ATOM 749 C C . ASP A 1 93 ? 2.9 -7.324 0.74 1 95.44 93 ASP A C 1
ATOM 751 O O . ASP A 1 93 ? 2.854 -6.465 -0.144 1 95.44 93 ASP A O 1
ATOM 755 N N . ASP A 1 94 ? 3.775 -7.293 1.688 1 95.56 94 ASP A N 1
ATOM 756 C CA . ASP A 1 94 ? 4.641 -6.133 1.873 1 95.56 94 ASP A CA 1
ATOM 757 C C . ASP A 1 94 ? 5.965 -6.316 1.136 1 95.56 94 ASP A C 1
ATOM 759 O O . ASP A 1 94 ? 7.039 -6.184 1.732 1 95.56 94 ASP A O 1
ATOM 763 N N . PHE A 1 95 ? 5.902 -6.621 -0.154 1 96.25 95 PHE A N 1
ATOM 764 C CA . PHE A 1 95 ? 7.039 -6.605 -1.063 1 96.25 95 PHE A CA 1
ATOM 765 C C . PHE A 1 95 ? 6.828 -5.598 -2.184 1 96.25 95 PHE A C 1
ATOM 767 O O . PHE A 1 95 ? 5.715 -5.449 -2.691 1 96.25 95 PHE A O 1
ATOM 774 N N . ASN A 1 96 ? 7.906 -4.965 -2.648 1 96.94 96 ASN A N 1
ATOM 775 C CA . ASN A 1 96 ? 7.816 -4.016 -3.754 1 96.94 96 ASN A CA 1
ATOM 776 C C . ASN A 1 96 ? 7.148 -4.641 -4.977 1 96.94 96 ASN A C 1
ATOM 778 O O . ASN A 1 96 ? 6.262 -4.035 -5.582 1 96.94 96 ASN A O 1
ATOM 782 N N . ARG A 1 97 ? 7.516 -5.82 -5.309 1 97.56 97 ARG A N 1
ATOM 783 C CA . ARG A 1 97 ? 7.09 -6.445 -6.555 1 97.56 97 ARG A CA 1
ATOM 784 C C . ARG A 1 97 ? 5.602 -6.773 -6.523 1 97.56 97 ARG A C 1
ATOM 786 O O . ARG A 1 97 ? 4.914 -6.676 -7.543 1 97.56 97 ARG A O 1
ATOM 793 N N . THR A 1 98 ? 5.07 -7.215 -5.348 1 98.38 98 THR A N 1
ATOM 794 C CA . THR A 1 98 ? 3.648 -7.531 -5.273 1 98.38 98 THR A CA 1
ATOM 795 C C . THR A 1 98 ? 2.812 -6.254 -5.254 1 98.38 98 THR A C 1
ATOM 797 O O . THR A 1 98 ? 1.762 -6.184 -5.895 1 98.38 98 THR A O 1
ATOM 800 N N . ILE A 1 99 ? 3.283 -5.211 -4.559 1 98.38 99 ILE A N 1
ATOM 801 C CA . ILE A 1 99 ? 2.588 -3.932 -4.504 1 98.38 99 ILE A CA 1
ATOM 802 C C . ILE A 1 99 ? 2.555 -3.299 -5.891 1 98.38 99 ILE A C 1
ATOM 804 O O . ILE A 1 99 ? 1.491 -2.904 -6.375 1 98.38 99 ILE A O 1
ATOM 808 N N . MET A 1 100 ? 3.658 -3.271 -6.535 1 98.19 100 MET A N 1
ATOM 809 C CA . MET A 1 100 ? 3.756 -2.648 -7.852 1 98.19 100 MET A CA 1
ATOM 810 C C . MET A 1 100 ? 2.986 -3.453 -8.898 1 98.19 100 MET A C 1
ATOM 812 O O . MET A 1 100 ? 2.434 -2.887 -9.836 1 98.19 100 MET A O 1
ATOM 816 N N . SER A 1 101 ? 2.955 -4.793 -8.742 1 98.75 101 SER A N 1
ATOM 817 C CA . SER A 1 101 ? 2.139 -5.621 -9.625 1 98.75 101 SER A CA 1
ATOM 818 C C . SER A 1 101 ? 0.66 -5.266 -9.5 1 98.75 101 SER A C 1
ATOM 820 O O . SER A 1 101 ? -0.046 -5.172 -10.508 1 98.75 101 SER A O 1
ATOM 822 N N . ALA A 1 102 ? 0.208 -5.094 -8.281 1 98.75 102 ALA A N 1
ATOM 823 C CA . ALA A 1 102 ? -1.188 -4.719 -8.07 1 98.75 102 ALA A CA 1
ATOM 824 C C . ALA A 1 102 ? -1.509 -3.389 -8.742 1 98.75 102 ALA A C 1
ATOM 826 O O . ALA A 1 102 ? -2.537 -3.256 -9.406 1 98.75 102 ALA A O 1
ATOM 827 N N . TYR A 1 103 ? -0.641 -2.406 -8.562 1 97.81 103 TYR A N 1
ATOM 828 C CA . TYR A 1 103 ? -0.87 -1.104 -9.18 1 97.81 103 TYR A CA 1
ATOM 829 C C . TYR A 1 103 ? -0.87 -1.208 -10.695 1 97.81 103 TYR A C 1
ATOM 831 O O . TYR A 1 103 ? -1.711 -0.604 -11.367 1 97.81 103 TYR A O 1
ATOM 839 N N . SER A 1 104 ? 0.06 -1.964 -11.242 1 97.69 104 SER A N 1
ATOM 840 C CA . SER A 1 104 ? 0.123 -2.16 -12.688 1 97.69 104 SER A CA 1
ATOM 841 C C . SER A 1 104 ? -1.124 -2.871 -13.203 1 97.69 104 SER A C 1
ATOM 843 O O . SER A 1 104 ? -1.646 -2.525 -14.266 1 97.69 104 SER A O 1
ATOM 845 N N . HIS A 1 105 ? -1.554 -3.836 -12.438 1 98.06 105 HIS A N 1
ATOM 846 C CA . HIS A 1 105 ? -2.752 -4.613 -12.734 1 98.06 105 HIS A CA 1
ATOM 847 C C . HIS A 1 105 ? -3.969 -3.705 -12.891 1 98.06 105 HIS A C 1
ATOM 849 O O . HIS A 1 105 ? -4.703 -3.807 -13.875 1 98.06 105 HIS A O 1
ATOM 855 N N . PHE A 1 106 ? -4.105 -2.783 -12.07 1 97.81 106 PHE A N 1
ATOM 856 C CA . PHE A 1 106 ? -5.328 -1.989 -12.039 1 97.81 106 PHE A CA 1
ATOM 857 C C . PHE A 1 106 ? -5.195 -0.756 -12.922 1 97.81 106 PHE A C 1
ATOM 859 O O . PHE A 1 106 ? -6.172 -0.043 -13.156 1 97.81 106 PHE A O 1
ATOM 866 N N . GLN A 1 107 ? -3.99 -0.479 -13.469 1 96 107 GLN A N 1
ATOM 867 C CA . GLN A 1 107 ? -3.883 0.463 -14.578 1 96 107 GLN A CA 1
ATOM 868 C C . GLN A 1 107 ? -4.473 -0.124 -15.852 1 96 107 GLN A C 1
ATOM 870 O O . GLN A 1 107 ? -4.84 0.615 -16.766 1 96 107 GLN A O 1
ATOM 875 N N . GLY A 1 108 ? -4.465 -1.456 -15.906 1 95.38 108 GLY A N 1
ATOM 876 C CA . GLY A 1 108 ? -5.145 -2.125 -17 1 95.38 108 GLY A CA 1
ATOM 877 C C . GLY A 1 108 ? -6.641 -2.268 -16.781 1 95.38 108 GLY A C 1
ATOM 878 O O . GLY A 1 108 ? -7.434 -2.049 -17.703 1 95.38 108 GLY A O 1
ATOM 879 N N . PHE A 1 109 ? -7.043 -2.582 -15.594 1 96.94 109 PHE A N 1
ATOM 880 C CA . PHE A 1 109 ? -8.438 -2.826 -15.258 1 96.94 109 PHE A CA 1
ATOM 881 C C . PHE A 1 109 ? -9.242 -1.529 -15.297 1 96.94 109 PHE A C 1
ATOM 883 O O . PHE A 1 109 ? -10.398 -1.52 -15.719 1 96.94 109 PHE A O 1
ATOM 890 N N . TYR A 1 110 ? -8.711 -0.427 -14.82 1 97.12 110 TYR A N 1
ATOM 891 C CA . TYR A 1 110 ? -9.227 0.935 -14.922 1 97.12 110 TYR A CA 1
ATOM 892 C C . TYR A 1 110 ? -8.227 1.84 -15.641 1 97.12 110 TYR A C 1
ATOM 894 O O . TYR A 1 110 ? -7.504 2.604 -15 1 97.12 110 TYR A O 1
ATOM 902 N N . PRO A 1 111 ? -8.25 1.777 -16.922 1 94.12 111 PRO A N 1
ATOM 903 C CA . PRO A 1 111 ? -7.223 2.465 -17.719 1 94.12 111 PRO A CA 1
ATOM 904 C C . PRO A 1 111 ? -7.383 3.982 -17.703 1 94.12 111 PRO A C 1
ATOM 906 O O . PRO A 1 111 ? -8.352 4.496 -17.125 1 94.12 111 PRO A O 1
ATOM 909 N N . GLN A 1 112 ? -6.367 4.641 -18.25 1 94 112 GLN A N 1
ATOM 910 C CA . GLN A 1 112 ? -6.41 6.09 -18.406 1 94 112 GLN A CA 1
ATOM 911 C C . GLN A 1 112 ? -7.672 6.531 -19.156 1 94 112 GLN A C 1
ATOM 913 O O . GLN A 1 112 ? -8.18 5.805 -20 1 94 112 GLN A O 1
ATOM 918 N N . GLY A 1 113 ? -8.102 7.672 -18.797 1 94.19 113 GLY A N 1
ATOM 919 C CA . GLY A 1 113 ? -9.305 8.203 -19.422 1 94.19 113 GLY A CA 1
ATOM 920 C C . GLY A 1 113 ? -10.531 8.102 -18.531 1 94.19 113 GLY A C 1
ATOM 921 O O . GLY A 1 113 ? -11.547 8.75 -18.797 1 94.19 113 GLY A O 1
ATOM 922 N N . PHE A 1 114 ? -10.406 7.387 -17.438 1 92.94 114 PHE A N 1
ATOM 923 C CA . PHE A 1 114 ? -11.578 7.148 -16.609 1 92.94 114 PHE A CA 1
ATOM 924 C C . PHE A 1 114 ? -11.344 7.648 -15.188 1 92.94 114 PHE A C 1
ATOM 926 O O . PHE A 1 114 ? -12.141 7.375 -14.281 1 92.94 114 PHE A O 1
ATOM 933 N N . GLY A 1 115 ? -10.25 8.328 -15 1 94.44 115 GLY A N 1
ATOM 934 C CA . GLY A 1 115 ? -9.914 8.812 -13.672 1 94.44 115 GLY A CA 1
ATOM 935 C C . GLY A 1 115 ? -10.82 9.945 -13.203 1 94.44 115 GLY A C 1
ATOM 936 O O . GLY A 1 115 ? -11.703 10.383 -13.945 1 94.44 115 GLY A O 1
ATOM 937 N N . ALA A 1 116 ? -10.602 10.383 -12.023 1 94.06 116 ALA A N 1
ATOM 938 C CA . ALA A 1 116 ? -11.453 11.359 -11.359 1 94.06 116 ALA A CA 1
ATOM 939 C C . ALA A 1 116 ? -11.297 12.742 -11.984 1 94.06 116 ALA A C 1
ATOM 941 O O . ALA A 1 116 ? -10.25 13.055 -12.562 1 94.06 116 ALA A O 1
ATOM 942 N N . GLN A 1 117 ? -12.352 13.516 -11.859 1 95.25 117 GLN A N 1
ATOM 943 C CA . GLN A 1 117 ? -12.359 14.875 -12.391 1 95.25 117 GLN A CA 1
ATOM 944 C C . GLN A 1 117 ? -12.781 15.875 -11.312 1 95.25 117 GLN A C 1
ATOM 946 O O . GLN A 1 117 ? -13.656 15.586 -10.5 1 95.25 117 GLN A O 1
ATOM 951 N N . LEU A 1 118 ? -12.141 17.016 -11.383 1 94.94 118 LEU A N 1
ATOM 952 C CA . LEU A 1 118 ? -12.469 18.109 -10.469 1 94.94 118 LEU A CA 1
ATOM 953 C C . LEU A 1 118 ? -13.875 18.641 -10.734 1 94.94 118 LEU A C 1
ATOM 955 O O . LEU A 1 118 ? -14.352 18.594 -11.875 1 94.94 118 LEU A O 1
ATOM 959 N N . PRO A 1 119 ? -14.492 19.141 -9.641 1 91.94 119 PRO A N 1
ATOM 960 C CA . PRO A 1 119 ? -15.75 19.859 -9.906 1 91.94 119 PRO A CA 1
ATOM 961 C C . PRO A 1 119 ? -15.555 21.078 -10.805 1 91.94 119 PRO A C 1
ATOM 963 O O . PRO A 1 119 ? -14.562 21.797 -10.68 1 91.94 119 PRO A O 1
ATOM 966 N N . SER A 1 120 ? -16.484 21.312 -11.68 1 89.75 120 SER A N 1
ATOM 967 C CA . SER A 1 120 ? -16.375 22.359 -12.68 1 89.75 120 SER A CA 1
ATOM 968 C C . SER A 1 120 ? -16.312 23.734 -12.023 1 89.75 120 SER A C 1
ATOM 970 O O . SER A 1 120 ? -15.734 24.672 -12.578 1 89.75 120 SER A O 1
ATOM 972 N N . ASN A 1 121 ? -16.875 23.891 -10.898 1 89.06 121 ASN A N 1
ATOM 973 C CA . ASN A 1 121 ? -16.953 25.188 -10.242 1 89.06 121 ASN A CA 1
ATOM 974 C C . ASN A 1 121 ? -15.828 25.375 -9.219 1 89.06 121 ASN A C 1
ATOM 976 O O . ASN A 1 121 ? -15.828 26.344 -8.461 1 89.06 121 ASN A O 1
ATOM 980 N N . LEU A 1 122 ? -14.875 24.5 -9.258 1 92.06 122 LEU A N 1
ATOM 981 C CA . LEU A 1 122 ? -13.812 24.578 -8.266 1 92.06 122 LEU A CA 1
ATOM 982 C C . LEU A 1 122 ? -12.797 25.641 -8.648 1 92.06 122 LEU A C 1
ATOM 984 O O . LEU A 1 122 ? -12.336 25.688 -9.789 1 92.06 122 LEU A O 1
ATOM 988 N N . SER A 1 123 ? -12.477 26.469 -7.609 1 88.44 123 SER A N 1
ATOM 989 C CA . SER A 1 123 ? -11.422 27.453 -7.824 1 88.44 123 SER A CA 1
ATOM 990 C C . SER A 1 123 ? -10.055 26.781 -7.914 1 88.44 123 SER A C 1
ATOM 992 O O . SER A 1 123 ? -9.773 25.828 -7.184 1 88.44 123 SER A O 1
ATOM 994 N N . TYR A 1 124 ? -9.172 27.297 -8.688 1 87.25 124 TYR A N 1
ATOM 995 C CA . TYR A 1 124 ? -7.828 26.781 -8.93 1 87.25 124 TYR A CA 1
ATOM 996 C C . TYR A 1 124 ? -7.027 26.719 -7.637 1 87.25 124 TYR A C 1
ATOM 998 O O . TYR A 1 124 ? -6.227 25.797 -7.445 1 87.25 124 TYR A O 1
ATOM 1006 N N . ASP A 1 125 ? -7.219 27.641 -6.75 1 87.5 125 ASP A N 1
ATOM 1007 C CA . ASP A 1 125 ? -6.43 27.75 -5.527 1 87.5 125 ASP A CA 1
ATOM 1008 C C . ASP A 1 125 ? -6.586 26.5 -4.66 1 87.5 125 ASP A C 1
ATOM 1010 O O . ASP A 1 125 ? -5.648 26.094 -3.965 1 87.5 125 ASP A O 1
ATOM 1014 N N . TYR A 1 126 ? -7.73 25.891 -4.805 1 91.19 126 TYR A N 1
ATOM 1015 C CA . TYR A 1 126 ? -8.008 24.734 -3.953 1 91.19 126 TYR A CA 1
ATOM 1016 C C . TYR A 1 126 ? -7.332 23.484 -4.5 1 91.19 126 TYR A C 1
ATOM 1018 O O . TYR A 1 126 ? -7.289 22.453 -3.824 1 91.19 126 TYR A O 1
ATOM 1026 N N . THR A 1 127 ? -6.801 23.562 -5.723 1 91.31 127 THR A N 1
ATOM 1027 C CA . THR A 1 127 ? -6.09 22.422 -6.316 1 91.31 127 THR A CA 1
ATOM 1028 C C . THR A 1 127 ? -4.637 22.406 -5.863 1 91.31 127 THR A C 1
ATOM 1030 O O . THR A 1 127 ? -3.906 21.453 -6.152 1 91.31 127 THR A O 1
ATOM 1033 N N . LEU A 1 128 ? -4.203 23.391 -5.113 1 90.56 128 LEU A N 1
ATOM 1034 C CA . LEU A 1 128 ? -2.816 23.547 -4.688 1 90.56 128 LEU A CA 1
ATOM 1035 C C . LEU A 1 128 ? -2.654 23.125 -3.227 1 90.56 128 LEU A C 1
ATOM 1037 O O . LEU A 1 128 ? -3.576 23.297 -2.424 1 90.56 128 LEU A O 1
ATOM 1041 N N . PRO A 1 129 ? -1.47 22.531 -2.896 1 90.31 129 PRO A N 1
ATOM 1042 C CA . PRO A 1 129 ? -1.161 22.391 -1.471 1 90.31 129 PRO A CA 1
ATOM 1043 C C . PRO A 1 129 ? -0.953 23.734 -0.782 1 90.31 129 PRO A C 1
ATOM 1045 O O . PRO A 1 129 ? -0.793 24.766 -1.452 1 90.31 129 PRO A O 1
ATOM 1048 N N . PRO A 1 130 ? -1.096 23.688 0.557 1 88.38 130 PRO A N 1
ATOM 1049 C CA . PRO A 1 130 ? -0.877 24.969 1.229 1 88.38 130 PRO A CA 1
ATOM 1050 C C . PRO A 1 130 ? 0.584 25.406 1.194 1 88.38 130 PRO A C 1
ATOM 1052 O O . PRO A 1 130 ? 1.465 24.672 1.653 1 88.38 130 PRO A O 1
ATOM 1055 N N . PHE A 1 131 ? 0.882 26.375 0.181 1 73.44 131 PHE A N 1
ATOM 1056 C CA . PHE A 1 131 ? 2.242 26.891 0.094 1 73.44 131 PHE A CA 1
ATOM 1057 C C . PHE A 1 131 ? 2.328 28.281 0.688 1 73.44 131 PHE A C 1
ATOM 1059 O O . PHE A 1 131 ? 1.392 29.078 0.566 1 73.44 131 PHE A O 1
ATOM 1066 N N . ARG A 1 132 ? 3.195 28.406 1.463 1 61 132 ARG A N 1
ATOM 1067 C CA . ARG A 1 132 ? 3.436 29.766 1.942 1 61 132 ARG A CA 1
ATOM 1068 C C . ARG A 1 132 ? 4.402 30.5 1.024 1 61 132 ARG A C 1
ATOM 1070 O O . ARG A 1 132 ? 4.777 31.641 1.303 1 61 132 ARG A O 1
ATOM 1077 N N . SER A 1 133 ? 4.844 29.734 -0.068 1 53.62 133 SER A N 1
ATOM 1078 C CA . SER A 1 133 ? 5.801 30.453 -0.904 1 53.62 133 SER A CA 1
ATOM 1079 C C . SER A 1 133 ? 5.148 30.938 -2.191 1 53.62 133 SER A C 1
ATOM 1081 O O . SER A 1 133 ? 4.508 30.172 -2.906 1 53.62 133 SER A O 1
ATOM 1083 N N . PRO A 1 134 ? 4.969 32.25 -2.414 1 50.88 134 PRO A N 1
ATOM 1084 C CA . PRO A 1 134 ? 4.359 32.875 -3.598 1 50.88 134 PRO A CA 1
ATOM 1085 C C . PRO A 1 134 ? 4.945 32.344 -4.906 1 50.88 134 PRO A C 1
ATOM 1087 O O . PRO A 1 134 ? 4.324 32.469 -5.961 1 50.88 134 PRO A O 1
ATOM 1090 N N . ASP A 1 135 ? 6.145 31.891 -4.922 1 52.22 135 ASP A N 1
ATOM 1091 C CA . ASP A 1 135 ? 6.895 31.688 -6.156 1 52.22 135 ASP A CA 1
ATOM 1092 C C . ASP A 1 135 ? 6.594 30.328 -6.766 1 52.22 135 ASP A C 1
ATOM 1094 O O . ASP A 1 135 ? 7.242 29.906 -7.734 1 52.22 135 ASP A O 1
ATOM 1098 N N . ILE A 1 136 ? 5.703 29.656 -6.117 1 55.41 136 ILE A N 1
ATOM 1099 C CA . ILE A 1 136 ? 5.59 28.344 -6.719 1 55.41 136 ILE A CA 1
ATOM 1100 C C . ILE A 1 136 ? 4.684 28.406 -7.945 1 55.41 136 ILE A C 1
ATOM 1102 O O . ILE A 1 136 ? 3.49 28.688 -7.828 1 55.41 136 ILE A O 1
ATOM 1106 N N . ASN A 1 137 ? 5.32 28.703 -9.031 1 56.53 137 ASN A N 1
ATOM 1107 C CA . ASN A 1 137 ? 4.598 28.578 -10.297 1 56.53 137 ASN A CA 1
ATOM 1108 C C . ASN A 1 137 ? 4.445 27.109 -10.703 1 56.53 137 ASN A C 1
ATOM 1110 O O . ASN A 1 137 ? 5.406 26.484 -11.141 1 56.53 137 ASN A O 1
ATOM 1114 N N . ILE A 1 138 ? 3.375 26.484 -10.18 1 61.28 138 ILE A N 1
ATOM 1115 C CA . ILE A 1 138 ? 3.131 25.125 -10.648 1 61.28 138 ILE A CA 1
ATOM 1116 C C . ILE A 1 138 ? 2.367 25.156 -11.969 1 61.28 138 ILE A C 1
ATOM 1118 O O . ILE A 1 138 ? 1.141 25.031 -11.984 1 61.28 138 ILE A O 1
ATOM 1122 N N . ASP A 1 139 ? 2.957 25.672 -13.086 1 57.12 139 ASP A N 1
ATOM 1123 C CA . ASP A 1 139 ? 2.379 25.797 -14.422 1 57.12 139 ASP A CA 1
ATOM 1124 C C . ASP A 1 139 ? 1.813 24.453 -14.906 1 57.12 139 ASP A C 1
ATOM 1126 O O . ASP A 1 139 ? 0.778 24.422 -15.57 1 57.12 139 ASP A O 1
ATOM 1130 N N . ALA A 1 140 ? 2.451 23.328 -14.531 1 57.19 140 ALA A N 1
ATOM 1131 C CA . ALA A 1 140 ? 2.096 22.047 -15.109 1 57.19 140 ALA A CA 1
ATOM 1132 C C . ALA A 1 140 ? 0.67 21.641 -14.742 1 57.19 140 ALA A C 1
ATOM 1134 O O . ALA A 1 140 ? 0.002 20.922 -15.492 1 57.19 140 ALA A O 1
ATOM 1135 N N . SER A 1 141 ? 0.172 22.266 -13.648 1 63.25 141 SER A N 1
ATOM 1136 C CA . SER A 1 141 ? -1.144 21.859 -13.172 1 63.25 141 SER A CA 1
ATOM 1137 C C . SER A 1 141 ? -2.258 22.531 -13.961 1 63.25 141 SER A C 1
ATOM 1139 O O . SER A 1 141 ? -3.369 22.016 -14.055 1 63.25 141 SER A O 1
ATOM 1141 N N . LYS A 1 142 ? -1.912 23.641 -14.609 1 66.94 142 LYS A N 1
AT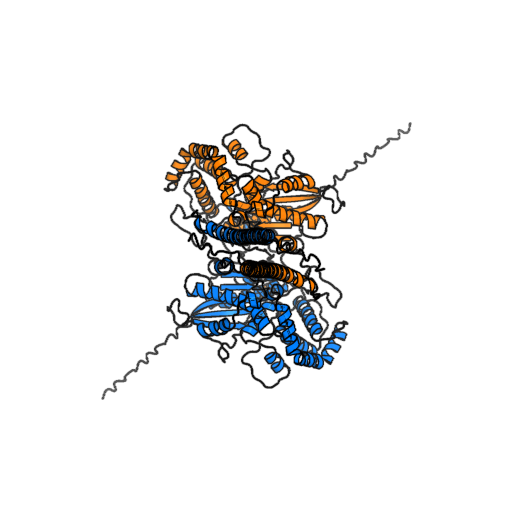OM 1142 C CA . LYS A 1 142 ? -2.947 24.359 -15.344 1 66.94 142 LYS A CA 1
ATOM 1143 C C . LYS A 1 142 ? -3.332 23.625 -16.625 1 66.94 142 LYS A C 1
ATOM 1145 O O . LYS A 1 142 ? -4.496 23.625 -17.031 1 66.94 142 LYS A O 1
ATOM 1150 N N . SER A 1 143 ? -2.373 22.828 -17.094 1 77.69 143 SER A N 1
ATOM 1151 C CA . SER A 1 143 ? -2.617 22.125 -18.344 1 77.69 143 SER A CA 1
ATOM 1152 C C . SER A 1 143 ? -3.477 20.891 -18.125 1 77.69 143 SER A C 1
ATOM 1154 O O . SER A 1 143 ? -3.996 20.297 -19.078 1 77.69 143 SER A O 1
ATOM 1156 N N . LEU A 1 144 ? -3.779 20.641 -16.891 1 88.44 144 LEU A N 1
ATOM 1157 C CA . LEU A 1 144 ? -4.523 19.406 -16.609 1 88.44 144 LEU A CA 1
ATOM 1158 C C . LEU A 1 144 ? -6.023 19.672 -16.656 1 88.44 144 LEU A C 1
ATOM 1160 O O . LEU A 1 144 ? -6.816 18.719 -16.641 1 88.44 144 LEU A O 1
ATOM 1164 N N . GLY A 1 145 ? -6.406 20.953 -16.781 1 88.5 145 GLY A N 1
ATOM 1165 C CA . GLY A 1 145 ? -7.832 21.234 -16.781 1 88.5 145 GLY A CA 1
ATOM 1166 C C . GLY A 1 145 ? -8.562 20.672 -15.578 1 88.5 145 GLY A C 1
ATOM 1167 O O . GLY A 1 145 ? -8.164 20.906 -14.438 1 88.5 145 GLY A O 1
ATOM 1168 N N . ILE A 1 146 ? -9.625 19.828 -15.883 1 92.19 146 ILE A N 1
ATOM 1169 C CA . ILE A 1 146 ? -10.469 19.359 -14.797 1 92.19 146 ILE A CA 1
ATOM 1170 C C . ILE A 1 146 ? -10.039 17.953 -14.383 1 92.19 146 ILE A C 1
ATOM 1172 O O . ILE A 1 146 ? -10.625 17.344 -13.484 1 92.19 146 ILE A O 1
ATOM 1176 N N . ASN A 1 147 ? -9.023 17.438 -15.039 1 94.56 147 ASN A N 1
ATOM 1177 C CA . ASN A 1 147 ? -8.516 16.125 -14.648 1 94.56 147 ASN A CA 1
ATOM 1178 C C . ASN A 1 147 ? -7.801 16.172 -13.305 1 94.56 147 ASN A C 1
ATOM 1180 O O . ASN A 1 147 ? -6.973 17.047 -13.07 1 94.56 147 ASN A O 1
ATOM 1184 N N . ALA A 1 148 ? -8.125 15.273 -12.414 1 96.06 148 ALA A N 1
ATOM 1185 C CA . ALA A 1 148 ? -7.434 15.219 -11.133 1 96.06 148 ALA A CA 1
ATOM 1186 C C . ALA A 1 148 ? -5.945 14.93 -11.312 1 96.06 148 ALA A C 1
ATOM 1188 O O . ALA A 1 148 ? -5.102 15.539 -10.664 1 96.06 148 ALA A O 1
ATOM 1189 N N . LEU A 1 149 ? -5.68 14 -12.219 1 96.38 149 LEU A N 1
ATOM 1190 C CA . LEU A 1 149 ? -4.324 13.586 -12.555 1 96.38 149 LEU A CA 1
ATOM 1191 C C . LEU A 1 149 ? -4.125 13.562 -14.07 1 96.38 149 LEU A C 1
ATOM 1193 O O . LEU A 1 149 ? -5.094 13.531 -14.828 1 96.38 149 LEU A O 1
ATOM 1197 N N . PRO A 1 150 ? -2.885 13.578 -14.523 1 94.88 150 PRO A N 1
ATOM 1198 C CA . PRO A 1 150 ? -2.631 13.602 -15.969 1 94.88 150 PRO A CA 1
ATOM 1199 C C . PRO A 1 150 ? -3.252 12.406 -16.688 1 94.88 150 PRO A C 1
ATOM 1201 O O . PRO A 1 150 ? -3.203 11.281 -16.188 1 94.88 150 PRO A O 1
ATOM 1204 N N . ASN A 1 151 ? -3.92 12.641 -17.859 1 94.25 151 ASN A N 1
ATOM 1205 C CA . ASN A 1 151 ? -4.531 11.633 -18.719 1 94.25 151 ASN A CA 1
ATOM 1206 C C . ASN A 1 151 ? -5.605 10.844 -17.984 1 94.25 151 ASN A C 1
ATOM 1208 O O . ASN A 1 151 ? -5.875 9.688 -18.312 1 94.25 151 ASN A O 1
ATOM 1212 N N . GLN A 1 152 ? -6.094 11.414 -16.875 1 94.94 152 GLN A N 1
ATOM 1213 C CA . GLN A 1 152 ? -7.141 10.789 -16.062 1 94.94 152 GLN A CA 1
ATOM 1214 C C . GLN A 1 152 ? -6.691 9.422 -15.547 1 94.94 152 GLN A C 1
ATOM 1216 O O . GLN A 1 152 ? -7.414 8.43 -15.688 1 94.94 152 GLN A O 1
ATOM 1221 N N . ILE A 1 153 ? -5.551 9.406 -15.047 1 95.38 153 ILE A N 1
ATOM 1222 C CA . ILE A 1 153 ? -5.059 8.227 -14.344 1 95.38 153 ILE A CA 1
ATOM 1223 C C . ILE A 1 153 ? -5.977 7.898 -13.172 1 95.38 153 ILE A C 1
ATOM 1225 O O . ILE A 1 153 ? -6.422 8.797 -12.453 1 95.38 153 ILE A O 1
ATOM 1229 N N . GLN A 1 154 ? -6.266 6.672 -13.047 1 93.62 154 GLN A N 1
ATOM 1230 C CA . GLN A 1 154 ? -7.012 6.207 -11.883 1 93.62 154 GLN A CA 1
ATOM 1231 C C . GLN A 1 154 ? -6.074 5.668 -10.805 1 93.62 154 GLN A C 1
ATOM 1233 O O . GLN A 1 154 ? -5.344 4.699 -11.039 1 93.62 154 GLN A O 1
ATOM 1238 N N . VAL A 1 155 ? -6.062 6.316 -9.703 1 93.88 155 VAL A N 1
ATOM 1239 C CA . VAL A 1 155 ? -5.359 5.773 -8.547 1 93.88 155 VAL A CA 1
ATOM 1240 C C . VAL A 1 155 ? -6.336 5.004 -7.664 1 93.88 155 VAL A C 1
ATOM 1242 O O . VAL A 1 155 ? -7.5 5.387 -7.535 1 93.88 155 VAL A O 1
ATOM 1245 N N . LEU A 1 156 ? -5.945 3.912 -7.113 1 95.19 156 LEU A N 1
ATOM 1246 C CA . LEU A 1 156 ? -6.766 3.162 -6.168 1 95.19 156 LEU A CA 1
ATOM 1247 C C . LEU A 1 156 ? -5.922 2.631 -5.016 1 95.19 156 LEU A C 1
ATOM 1249 O O . LEU A 1 156 ? -4.707 2.473 -5.152 1 95.19 156 LEU A O 1
ATOM 1253 N N . PRO A 1 157 ? -6.492 2.465 -3.875 1 96.94 157 PRO A N 1
ATOM 1254 C CA . PRO A 1 157 ? -5.719 2.037 -2.705 1 96.94 157 PRO A CA 1
ATOM 1255 C C . PRO A 1 157 ? -5.344 0.559 -2.754 1 96.94 157 PRO A C 1
ATOM 1257 O O . PRO A 1 157 ? -6.207 -0.294 -2.982 1 96.94 157 PRO A O 1
ATOM 1260 N N . VAL A 1 158 ? -4.102 0.26 -2.609 1 97.94 158 VAL A N 1
ATOM 1261 C CA . VAL A 1 158 ? -3.604 -1.093 -2.385 1 97.94 158 VAL A CA 1
ATOM 1262 C C . VAL A 1 158 ? -3.205 -1.259 -0.92 1 97.94 158 VAL A C 1
ATOM 1264 O O . VAL A 1 158 ? -2.205 -0.693 -0.474 1 97.94 158 VAL A O 1
ATOM 1267 N N . HIS A 1 159 ? -3.977 -1.978 -0.206 1 97.19 159 HIS A N 1
ATOM 1268 C CA . HIS A 1 159 ? -3.688 -2.229 1.201 1 97.19 159 HIS A CA 1
ATOM 1269 C C . HIS A 1 159 ? -2.586 -3.27 1.359 1 97.19 159 HIS A C 1
ATOM 1271 O O . HIS A 1 159 ? -2.379 -4.102 0.472 1 97.19 159 HIS A O 1
ATOM 1277 N N . VAL A 1 160 ? -1.82 -3.16 2.387 1 95.69 160 VAL A N 1
ATOM 1278 C CA . VAL A 1 160 ? -0.67 -4.023 2.633 1 95.69 160 VAL A CA 1
ATOM 1279 C C . VAL A 1 160 ? -0.651 -4.453 4.098 1 95.69 160 VAL A C 1
ATOM 1281 O O . VAL A 1 160 ? -1.055 -3.691 4.98 1 95.69 160 VAL A O 1
ATOM 1284 N N . ILE A 1 161 ? -0.328 -5.641 4.359 1 89 161 ILE A N 1
ATOM 1285 C CA . ILE A 1 161 ? -0.094 -6.125 5.715 1 89 161 ILE A CA 1
ATOM 1286 C C . ILE A 1 161 ? 1.381 -6.477 5.891 1 89 161 ILE A C 1
ATOM 1288 O O . ILE A 1 161 ? 1.998 -7.055 4.992 1 89 161 ILE A O 1
ATOM 1292 N N . SER A 1 162 ? 1.851 -6.137 7.027 1 86.81 162 SER A N 1
ATOM 1293 C CA . SER A 1 162 ? 3.268 -6.32 7.32 1 86.81 162 SER A CA 1
ATOM 1294 C C . SER A 1 162 ? 3.666 -7.789 7.215 1 86.81 162 SER A C 1
ATOM 1296 O O . SER A 1 162 ? 2.885 -8.68 7.57 1 86.81 162 SER A O 1
ATOM 1298 N N . THR A 1 163 ? 4.934 -8.008 6.82 1 84.06 163 THR A N 1
ATOM 1299 C CA . THR A 1 163 ? 5.426 -9.352 6.539 1 84.06 163 THR A CA 1
ATOM 1300 C C . THR A 1 163 ? 5.414 -10.203 7.805 1 84.06 163 THR A C 1
ATOM 1302 O O . THR A 1 163 ? 5.285 -11.43 7.734 1 84.06 163 THR A O 1
ATOM 1305 N N . GLN A 1 164 ? 5.414 -9.578 8.891 1 82.12 164 GLN A N 1
ATOM 1306 C CA . GLN A 1 164 ? 5.559 -10.32 10.141 1 82.12 164 GLN A CA 1
ATOM 1307 C C . GLN A 1 164 ? 4.219 -10.883 10.602 1 82.12 164 GLN A C 1
ATOM 1309 O O . GLN A 1 164 ? 4.176 -11.805 11.422 1 82.12 164 GLN A O 1
ATOM 1314 N N . THR A 1 165 ? 3.176 -10.375 10.008 1 85.44 165 THR A N 1
ATOM 1315 C CA . THR A 1 165 ? 1.869 -10.789 10.516 1 85.44 165 THR A CA 1
ATOM 1316 C C . THR A 1 165 ? 0.944 -11.18 9.367 1 85.44 165 THR A C 1
ATOM 1318 O O . THR A 1 165 ? -0.264 -11.328 9.555 1 85.44 165 THR A O 1
ATOM 1321 N N . ASP A 1 166 ? 1.479 -11.289 8.25 1 92.19 166 ASP A N 1
ATOM 1322 C CA . ASP A 1 166 ? 0.649 -11.609 7.09 1 92.19 166 ASP A CA 1
ATOM 1323 C C . ASP A 1 166 ? 0.558 -13.117 6.883 1 92.19 166 ASP A C 1
ATOM 1325 O O . ASP A 1 166 ? 1.269 -13.68 6.043 1 92.19 166 ASP A O 1
ATOM 1329 N N . PHE A 1 167 ? -0.387 -13.758 7.434 1 92.88 167 PHE A N 1
ATOM 1330 C CA . PHE A 1 167 ? -0.538 -15.203 7.348 1 92.88 167 PHE A CA 1
ATOM 1331 C C . PHE A 1 167 ? -1.202 -15.602 6.035 1 92.88 167 PHE A C 1
ATOM 1333 O O . PHE A 1 167 ? -1.197 -16.781 5.664 1 92.88 167 PHE A O 1
ATOM 1340 N N . ILE A 1 168 ? -1.711 -14.641 5.34 1 94.19 168 ILE A N 1
ATOM 1341 C CA . ILE A 1 168 ? -2.385 -14.945 4.082 1 94.19 168 ILE A CA 1
ATOM 1342 C C . ILE A 1 168 ? -1.35 -15.242 3 1 94.19 168 ILE A C 1
ATOM 1344 O O . ILE A 1 168 ? -1.489 -16.219 2.252 1 94.19 168 ILE A O 1
ATOM 1348 N N . PHE A 1 169 ? -0.275 -14.477 3.031 1 94.88 169 PHE A N 1
ATOM 1349 C CA . PHE A 1 169 ? 0.684 -14.625 1.943 1 94.88 169 PHE A CA 1
ATOM 1350 C C . PHE A 1 169 ? 1.955 -15.305 2.434 1 94.88 169 PHE A C 1
ATOM 1352 O O . PHE A 1 169 ? 2.646 -15.977 1.662 1 94.88 169 PHE A O 1
ATOM 1359 N N . LEU A 1 170 ? 2.236 -15.188 3.736 1 95.31 170 LEU A N 1
ATOM 1360 C CA . LEU A 1 170 ? 3.592 -15.523 4.156 1 95.31 170 LEU A CA 1
ATOM 1361 C C . LEU A 1 170 ? 3.572 -16.562 5.273 1 95.31 170 LEU A C 1
ATOM 1363 O O . LEU A 1 170 ? 4.512 -16.641 6.074 1 95.31 170 LEU A O 1
ATOM 1367 N N . ALA A 1 171 ? 2.533 -17.266 5.344 1 94.5 171 ALA A N 1
ATOM 1368 C CA . ALA A 1 171 ? 2.404 -18.297 6.375 1 94.5 171 ALA A CA 1
ATOM 1369 C C . ALA A 1 171 ? 3.588 -19.266 6.34 1 94.5 171 ALA A C 1
ATOM 1371 O O . ALA A 1 171 ? 4.039 -19.734 7.383 1 94.5 171 ALA A O 1
ATOM 1372 N N . GLN A 1 172 ? 4.082 -19.562 5.195 1 94.5 172 GLN A N 1
ATOM 1373 C CA . GLN A 1 172 ? 5.188 -20.5 5.02 1 94.5 172 GLN A CA 1
ATOM 1374 C C . GLN A 1 172 ? 6.453 -20 5.711 1 94.5 172 GLN A C 1
ATOM 1376 O O . GLN A 1 172 ? 7.281 -20.797 6.152 1 94.5 172 GLN A O 1
ATOM 1381 N N . ASP A 1 173 ? 6.531 -18.734 5.805 1 92.19 173 ASP A N 1
ATOM 1382 C CA . ASP A 1 173 ? 7.707 -18.109 6.406 1 92.19 173 ASP A CA 1
ATOM 1383 C C . ASP A 1 173 ? 7.492 -17.859 7.895 1 92.19 173 ASP A C 1
ATOM 1385 O O . ASP A 1 173 ? 8.445 -17.875 8.68 1 92.19 173 ASP A O 1
ATOM 1389 N N . ILE A 1 174 ? 6.285 -17.609 8.32 1 92.62 174 ILE A N 1
ATOM 1390 C CA . ILE A 1 174 ? 5.973 -17.125 9.664 1 92.62 174 ILE A CA 1
ATOM 1391 C C . ILE A 1 174 ? 5.68 -18.312 10.586 1 92.62 174 ILE A C 1
ATOM 1393 O O . ILE A 1 174 ? 5.973 -18.266 11.781 1 92.62 174 ILE A O 1
ATOM 1397 N N . CYS A 1 175 ? 5.145 -19.375 10.023 1 95.38 175 CYS A N 1
ATOM 1398 C CA . CYS A 1 175 ? 4.672 -20.5 10.836 1 95.38 175 CYS A CA 1
ATOM 1399 C C . CYS A 1 175 ? 5.824 -21.422 11.211 1 95.38 175 CYS A C 1
ATOM 1401 O O . CYS A 1 175 ? 6.434 -22.047 10.344 1 95.38 175 CYS A O 1
ATOM 1403 N N . PRO A 1 176 ? 6.039 -21.609 12.445 1 94.62 176 PRO A N 1
ATOM 1404 C CA . PRO A 1 176 ? 7.164 -22.422 12.898 1 94.62 176 PRO A CA 1
ATOM 1405 C C . PRO A 1 176 ? 7.055 -23.875 12.453 1 94.62 176 PRO A C 1
ATOM 1407 O O . PRO A 1 176 ? 8.07 -24.531 12.188 1 94.62 176 PRO A O 1
ATOM 1410 N N . ASN A 1 177 ? 5.855 -24.391 12.32 1 96.81 177 ASN A N 1
ATOM 1411 C CA . ASN A 1 177 ? 5.668 -25.797 12.008 1 96.81 177 ASN A CA 1
ATOM 1412 C C . ASN A 1 177 ? 5.832 -26.062 10.516 1 96.81 177 ASN A C 1
ATOM 1414 O O . ASN A 1 177 ? 5.906 -27.219 10.094 1 96.81 177 ASN A O 1
ATOM 1418 N N . TYR A 1 178 ? 5.879 -25.109 9.703 1 96.56 178 TYR A N 1
ATOM 1419 C CA . TYR A 1 178 ? 5.895 -25.312 8.258 1 96.56 178 TYR A CA 1
ATOM 1420 C C . TYR A 1 178 ? 7.121 -26.109 7.836 1 96.56 178 TYR A C 1
ATOM 1422 O O . TYR A 1 178 ? 7.02 -27.031 7.016 1 96.56 178 TYR A O 1
ATOM 1430 N N . GLY A 1 179 ? 8.281 -25.75 8.375 1 95.19 179 GLY A N 1
ATOM 1431 C CA . GLY A 1 179 ? 9.5 -26.484 8.062 1 95.19 179 GLY A CA 1
ATOM 1432 C C . GLY A 1 179 ? 9.422 -27.953 8.422 1 95.19 179 GLY A C 1
ATOM 1433 O O . GLY A 1 179 ? 9.875 -28.812 7.66 1 95.19 179 GLY A O 1
ATOM 1434 N N . LYS A 1 180 ? 8.875 -28.156 9.578 1 96.38 180 LYS A N 1
ATOM 1435 C CA . LYS A 1 180 ? 8.688 -29.547 10 1 96.38 180 LYS A CA 1
ATOM 1436 C C . LYS A 1 180 ? 7.805 -30.312 9.023 1 96.38 180 LYS A C 1
ATOM 1438 O O . LYS A 1 180 ? 8.125 -31.438 8.641 1 96.38 180 LYS A O 1
ATOM 1443 N N . TYR A 1 181 ? 6.703 -29.75 8.602 1 97.88 181 TYR A N 1
ATOM 1444 C CA . TYR A 1 181 ? 5.793 -30.391 7.656 1 97.88 181 TYR A CA 1
ATOM 1445 C C . TYR A 1 181 ? 6.48 -30.656 6.324 1 97.88 181 TYR A C 1
ATOM 1447 O O . TYR A 1 181 ? 6.27 -31.703 5.703 1 97.88 181 TYR A O 1
ATOM 1455 N N . SER A 1 182 ? 7.285 -29.75 5.906 1 96.94 182 SER A N 1
ATOM 1456 C CA . SER A 1 182 ? 8.016 -29.906 4.656 1 96.94 182 SER A CA 1
ATOM 1457 C C . SER A 1 182 ? 8.992 -31.078 4.73 1 96.94 182 SER A C 1
ATOM 1459 O O . SER A 1 182 ? 9.086 -31.875 3.789 1 96.94 182 SER A O 1
ATOM 1461 N N . ASN A 1 183 ? 9.664 -31.141 5.836 1 96.62 183 ASN A N 1
ATOM 1462 C CA . ASN A 1 183 ? 10.602 -32.219 6.039 1 96.62 183 ASN A CA 1
ATOM 1463 C C . ASN A 1 183 ? 9.883 -33.594 6.094 1 96.62 183 ASN A C 1
ATOM 1465 O O . ASN A 1 183 ? 10.359 -34.562 5.531 1 96.62 183 ASN A O 1
ATOM 1469 N N . ASP A 1 184 ? 8.836 -33.625 6.824 1 97.38 184 ASP A N 1
ATOM 1470 C CA . ASP A 1 184 ? 8.055 -34.844 6.922 1 97.38 184 ASP A CA 1
ATOM 1471 C C . ASP A 1 184 ? 7.578 -35.312 5.547 1 97.38 184 ASP A C 1
ATOM 1473 O O . ASP A 1 184 ? 7.641 -36.5 5.23 1 97.38 184 ASP A O 1
ATOM 1477 N N . TYR A 1 185 ? 7.113 -34.406 4.805 1 97.56 185 TYR A N 1
ATOM 1478 C CA . TYR A 1 185 ? 6.621 -34.75 3.477 1 97.56 185 TYR A CA 1
ATOM 1479 C C . TYR A 1 185 ? 7.754 -35.25 2.588 1 97.56 185 TYR A C 1
ATOM 1481 O O . TYR A 1 185 ? 7.578 -36.219 1.832 1 97.56 185 TYR A O 1
ATOM 1489 N N . HIS A 1 186 ? 8.883 -34.562 2.625 1 96.31 186 HIS A N 1
ATOM 1490 C CA . HIS A 1 186 ? 10.031 -35 1.848 1 96.31 186 HIS A CA 1
ATOM 1491 C C . HIS A 1 186 ? 10.43 -36.438 2.211 1 96.31 186 HIS A C 1
ATOM 1493 O O . HIS A 1 186 ? 10.781 -37.219 1.333 1 96.31 186 HIS A O 1
ATOM 1499 N N . GLN A 1 187 ? 10.359 -36.719 3.475 1 96.94 187 GLN A N 1
ATOM 1500 C CA . GLN A 1 187 ? 10.672 -38.062 3.92 1 96.94 187 GLN A CA 1
ATOM 1501 C C . GLN A 1 187 ? 9.664 -39.094 3.377 1 96.94 187 GLN A C 1
ATOM 1503 O O . GLN A 1 187 ? 10.031 -40.188 2.947 1 96.94 187 GLN A O 1
ATOM 1508 N N . GLU A 1 188 ? 8.5 -38.656 3.424 1 96.81 188 GLU A N 1
ATOM 1509 C CA . GLU A 1 188 ? 7.438 -39.531 2.908 1 96.81 188 GLU A CA 1
ATOM 1510 C C . GLU A 1 188 ? 7.613 -39.781 1.414 1 96.81 188 GLU A C 1
ATOM 1512 O O . GLU A 1 188 ? 7.281 -40.875 0.921 1 96.81 188 GLU A O 1
ATOM 1517 N N . LYS A 1 189 ? 8.102 -38.75 0.696 1 96.75 189 LYS A N 1
ATOM 1518 C CA . LYS A 1 189 ? 8.164 -38.844 -0.76 1 96.75 189 LYS A CA 1
ATOM 1519 C C . LYS A 1 189 ? 9.594 -39.094 -1.237 1 96.75 189 LYS A C 1
ATOM 1521 O O . LYS A 1 189 ? 9.914 -38.844 -2.404 1 96.75 189 LYS A O 1
ATOM 1526 N N . THR A 1 190 ? 10.414 -39.594 -0.38 1 96.75 190 THR A N 1
ATOM 1527 C CA . THR A 1 190 ? 11.836 -39.781 -0.669 1 96.75 190 THR A CA 1
ATOM 1528 C C . THR A 1 190 ? 12.016 -40.688 -1.9 1 96.75 190 THR A C 1
ATOM 1530 O O . THR A 1 190 ? 12.883 -40.406 -2.732 1 96.75 190 THR A O 1
ATOM 1533 N N . GLN A 1 191 ? 11.227 -41.719 -2.049 1 97 191 GLN A N 1
ATOM 1534 C CA . GLN A 1 191 ? 11.352 -42.625 -3.178 1 97 191 GLN A CA 1
ATOM 1535 C C . GLN A 1 191 ? 11 -41.938 -4.492 1 97 191 GLN A C 1
ATOM 1537 O O . GLN A 1 191 ? 11.68 -42.125 -5.5 1 97 191 GLN A O 1
ATOM 1542 N N . VAL A 1 192 ? 9.914 -41.156 -4.453 1 96.94 192 VAL A N 1
ATOM 1543 C CA . VAL A 1 192 ? 9.5 -40.438 -5.641 1 96.94 192 VAL A CA 1
ATOM 1544 C C . VAL A 1 192 ? 10.578 -39.406 -6.027 1 96.94 192 VAL A C 1
ATOM 1546 O O . VAL A 1 192 ? 10.93 -39.312 -7.203 1 96.94 192 VAL A O 1
ATOM 1549 N N . TYR A 1 193 ? 11.109 -38.688 -5.051 1 97.38 193 TYR A N 1
ATOM 1550 C CA . TYR A 1 193 ? 12.164 -37.719 -5.277 1 97.38 193 TYR A CA 1
ATOM 1551 C C . TYR A 1 193 ? 13.391 -38.375 -5.898 1 97.38 193 TYR A C 1
ATOM 1553 O O . TYR A 1 193 ? 13.93 -37.875 -6.891 1 97.38 193 TYR A O 1
ATOM 1561 N N . ASN A 1 194 ? 13.812 -39.5 -5.309 1 97.25 194 ASN A N 1
ATOM 1562 C CA . ASN A 1 194 ? 14.984 -40.219 -5.805 1 97.25 194 ASN A CA 1
ATOM 1563 C C . ASN A 1 194 ? 14.758 -40.75 -7.219 1 97.25 194 ASN A C 1
ATOM 1565 O O . ASN A 1 194 ? 15.68 -40.75 -8.039 1 97.25 194 ASN A O 1
ATOM 1569 N N . PHE A 1 195 ? 13.617 -41.188 -7.434 1 97.38 195 PHE A N 1
ATOM 1570 C CA . PHE A 1 195 ? 13.266 -41.656 -8.766 1 97.38 195 PHE A CA 1
ATOM 1571 C C . PHE A 1 195 ? 13.391 -40.562 -9.797 1 97.38 195 PHE A C 1
ATOM 1573 O O . PHE A 1 195 ? 14.07 -40.719 -10.812 1 97.38 195 PHE A O 1
ATOM 1580 N N . VAL A 1 196 ? 12.773 -39.375 -9.539 1 97.69 196 VAL A N 1
ATOM 1581 C CA . VAL A 1 196 ? 12.82 -38.25 -10.461 1 97.69 196 VAL A CA 1
ATOM 1582 C C . VAL A 1 196 ? 14.266 -37.781 -10.633 1 97.69 196 VAL A C 1
ATOM 1584 O O . VAL A 1 196 ? 14.711 -37.531 -11.758 1 97.69 196 VAL A O 1
ATOM 1587 N N . ASN A 1 197 ? 14.961 -37.688 -9.516 1 97.69 197 ASN A N 1
ATOM 1588 C CA . ASN A 1 197 ? 16.359 -37.25 -9.57 1 97.69 197 ASN A CA 1
ATOM 1589 C C . ASN A 1 197 ? 17.188 -38.188 -10.438 1 97.69 197 ASN A C 1
ATOM 1591 O O . ASN A 1 197 ? 18.016 -37.719 -11.227 1 97.69 197 ASN A O 1
ATOM 1595 N N . SER A 1 198 ? 17.016 -39.5 -10.273 1 97.62 198 SER A N 1
ATOM 1596 C CA . SER A 1 198 ? 17.766 -40.5 -11.055 1 97.62 198 SER A CA 1
ATOM 1597 C C . SER A 1 198 ? 17.391 -40.438 -12.531 1 97.62 198 SER A C 1
ATOM 1599 O O . SER A 1 198 ? 18.281 -40.5 -13.398 1 97.62 198 SER A O 1
ATOM 1601 N N . GLN A 1 199 ? 16.141 -40.281 -12.828 1 97 199 GLN A N 1
ATOM 1602 C CA . GLN A 1 199 ? 15.672 -40.219 -14.211 1 97 199 GLN A CA 1
ATOM 1603 C C . GLN A 1 199 ? 16.188 -38.969 -14.93 1 97 199 GLN A C 1
ATOM 1605 O O . GLN A 1 199 ? 16.297 -38.969 -16.156 1 97 199 GLN A O 1
ATOM 1610 N N . MET A 1 200 ? 16.609 -37.969 -14.148 1 97.94 200 MET A N 1
ATOM 1611 C CA . MET A 1 200 ? 17 -36.688 -14.734 1 97.94 200 MET A CA 1
ATOM 1612 C C . MET A 1 200 ? 18.516 -36.594 -14.82 1 97.94 200 MET A C 1
ATOM 1614 O O . MET A 1 200 ? 19.047 -35.5 -15.125 1 97.94 200 MET A O 1
ATOM 1618 N N . SER A 1 201 ? 19.219 -37.656 -14.586 1 97.44 201 SER A N 1
ATOM 1619 C CA . SER A 1 201 ? 20.688 -37.625 -14.516 1 97.44 201 SER A CA 1
ATOM 1620 C C . SER A 1 201 ? 21.297 -37.062 -15.781 1 97.44 201 SER A C 1
ATOM 1622 O O . SER A 1 201 ? 22.203 -36.219 -15.719 1 97.44 201 SER A O 1
ATOM 1624 N N . GLN A 1 202 ? 20.828 -37.5 -16.906 1 97.69 202 GLN A N 1
ATOM 1625 C CA . GLN A 1 202 ? 21.359 -37 -18.188 1 97.69 202 GLN A CA 1
ATOM 1626 C C . GLN A 1 202 ? 21.062 -35.5 -18.359 1 97.69 202 GLN A C 1
ATOM 1628 O O . GLN A 1 202 ? 21.938 -34.75 -18.812 1 97.69 202 GLN A O 1
ATOM 1633 N N . THR A 1 203 ? 19.844 -35.125 -18.031 1 98.12 203 THR A N 1
ATOM 1634 C CA . THR A 1 203 ? 19.438 -33.719 -18.094 1 98.12 203 THR A CA 1
ATOM 1635 C C . THR A 1 203 ? 20.344 -32.844 -17.203 1 98.12 203 THR A C 1
ATOM 1637 O O . THR A 1 203 ? 20.781 -31.781 -17.609 1 98.12 203 THR A O 1
ATOM 1640 N N . LEU A 1 204 ? 20.625 -33.344 -15.984 1 97.81 204 LEU A N 1
ATOM 1641 C CA . LEU A 1 204 ? 21.453 -32.625 -15.031 1 97.81 204 LEU A CA 1
ATOM 1642 C C . LEU A 1 204 ? 22.875 -32.438 -15.562 1 97.81 204 LEU A C 1
ATOM 1644 O O . LEU A 1 204 ? 23.484 -31.375 -15.406 1 97.81 204 LEU A O 1
ATOM 1648 N N . GLN A 1 205 ? 23.391 -33.438 -16.219 1 97.5 205 GLN A N 1
ATOM 1649 C CA . GLN A 1 205 ? 24.719 -33.375 -16.828 1 97.5 205 GLN A CA 1
ATOM 1650 C C . GLN A 1 205 ? 24.734 -32.344 -17.969 1 97.5 205 GLN A C 1
ATOM 1652 O O . GLN A 1 205 ? 25.688 -31.562 -18.094 1 97.5 205 GLN A O 1
ATOM 1657 N N . GLN A 1 206 ? 23.75 -32.375 -18.781 1 97.62 206 GLN A N 1
ATOM 1658 C CA . GLN A 1 206 ? 23.656 -31.422 -19.891 1 97.62 206 GLN A CA 1
ATOM 1659 C C . GLN A 1 206 ? 23.578 -29.984 -19.375 1 97.62 206 GLN A C 1
ATOM 1661 O O . GLN A 1 206 ? 24.234 -29.094 -19.922 1 97.62 206 GLN A O 1
ATOM 1666 N N . LEU A 1 207 ? 22.75 -29.766 -18.328 1 96.31 207 LEU A N 1
ATOM 1667 C CA . LEU A 1 207 ? 22.625 -28.438 -17.734 1 96.31 207 LEU A CA 1
ATOM 1668 C C . LEU A 1 207 ? 23.953 -27.969 -17.172 1 96.31 207 LEU A C 1
ATOM 1670 O O . LEU A 1 207 ? 24.297 -26.797 -17.281 1 96.31 207 LEU A O 1
ATOM 1674 N N . THR A 1 208 ? 24.656 -28.859 -16.469 1 95.12 208 THR A N 1
ATOM 1675 C CA . THR A 1 208 ? 25.969 -28.531 -15.938 1 95.12 208 THR A CA 1
ATOM 1676 C C . THR A 1 208 ? 26.891 -28.016 -17.031 1 95.12 208 THR A C 1
ATOM 1678 O O . THR A 1 208 ? 27.609 -27.047 -16.844 1 95.12 208 THR A O 1
ATOM 1681 N N . GLN A 1 209 ? 26.844 -28.625 -18.172 1 94.69 209 GLN A N 1
ATOM 1682 C CA . GLN A 1 209 ? 27.688 -28.25 -19.297 1 94.69 209 GLN A CA 1
ATOM 1683 C C . GLN A 1 209 ? 27.219 -26.922 -19.906 1 94.69 209 GLN A C 1
ATOM 1685 O O . GLN A 1 209 ? 28.047 -26.047 -20.188 1 94.69 209 GLN A O 1
ATOM 1690 N N . ILE A 1 210 ? 25.953 -26.797 -20.141 1 93.25 210 ILE A N 1
ATOM 1691 C CA . ILE A 1 210 ? 25.391 -25.625 -20.797 1 93.25 210 ILE A CA 1
ATOM 1692 C C . ILE A 1 210 ? 25.672 -24.375 -19.969 1 93.25 210 ILE A C 1
ATOM 1694 O O . ILE A 1 210 ? 26.047 -23.328 -20.516 1 93.25 210 ILE A O 1
ATOM 1698 N N . PHE A 1 211 ? 25.516 -24.469 -18.625 1 90.19 211 PHE A N 1
ATOM 1699 C CA . PHE A 1 211 ? 25.594 -23.297 -17.766 1 90.19 211 PHE A CA 1
ATOM 1700 C C . PHE A 1 211 ? 26.922 -23.219 -17.062 1 90.19 211 PHE A C 1
ATOM 1702 O O . PHE A 1 211 ? 27.188 -22.266 -16.312 1 90.19 211 PHE A O 1
ATOM 1709 N N . ASN A 1 212 ? 27.781 -24.172 -17.281 1 88.12 212 ASN A N 1
ATOM 1710 C CA . ASN A 1 212 ? 29.109 -24.234 -16.688 1 88.12 212 ASN A CA 1
ATOM 1711 C C . ASN A 1 212 ? 29.047 -24.078 -15.164 1 88.12 212 ASN A C 1
ATOM 1713 O O . ASN A 1 212 ? 29.766 -23.25 -14.594 1 88.12 212 ASN A O 1
ATOM 1717 N N . GLN A 1 213 ? 28.094 -24.672 -14.555 1 86.75 213 GLN A N 1
ATOM 1718 C CA . GLN A 1 213 ? 27.891 -24.781 -13.117 1 86.75 213 GLN A CA 1
ATOM 1719 C C . GLN A 1 213 ? 27.406 -26.172 -12.734 1 86.75 213 GLN A C 1
ATOM 1721 O O . GLN A 1 213 ? 26.625 -26.797 -13.477 1 86.75 213 GLN A O 1
ATOM 1726 N N . THR A 1 214 ? 27.828 -26.578 -11.578 1 90.38 214 THR A N 1
ATOM 1727 C CA . THR A 1 214 ? 27.438 -27.922 -11.156 1 90.38 214 THR A CA 1
ATOM 1728 C C . THR A 1 214 ? 25.969 -27.969 -10.797 1 90.38 214 THR A C 1
ATOM 1730 O O . THR A 1 214 ? 25.516 -27.312 -9.859 1 90.38 214 THR A O 1
ATOM 1733 N N . ILE A 1 215 ? 25.234 -28.609 -11.578 1 94.56 215 ILE A N 1
ATOM 1734 C CA . ILE A 1 215 ? 23.844 -28.969 -11.305 1 94.56 215 ILE A CA 1
ATOM 1735 C C . ILE A 1 215 ? 23.75 -30.453 -10.977 1 94.56 215 ILE A C 1
ATOM 1737 O O . ILE A 1 215 ? 23.719 -31.297 -11.875 1 94.56 215 ILE A O 1
ATOM 1741 N N . SER A 1 216 ? 23.641 -30.766 -9.672 1 94.5 216 SER A N 1
ATOM 1742 C CA . SER A 1 216 ? 23.844 -32.156 -9.25 1 94.5 216 SER A CA 1
ATOM 1743 C C . SER A 1 216 ? 22.531 -32.812 -8.859 1 94.5 216 SER A C 1
ATOM 1745 O O . SER A 1 216 ? 22.484 -34.031 -8.664 1 94.5 216 SER A O 1
ATOM 1747 N N . SER A 1 217 ? 21.469 -32 -8.781 1 96.62 217 SER A N 1
ATOM 1748 C CA . SER A 1 217 ? 20.172 -32.562 -8.359 1 96.62 217 SER A CA 1
ATOM 1749 C C . SER A 1 217 ? 19.016 -31.812 -9.016 1 96.62 217 SER A C 1
ATOM 1751 O O . SER A 1 217 ? 19.219 -30.75 -9.609 1 96.62 217 SER A O 1
ATOM 1753 N N . VAL A 1 218 ? 17.828 -32.375 -8.875 1 96.94 218 VAL A N 1
ATOM 1754 C CA . VAL A 1 218 ? 16.641 -31.703 -9.406 1 96.94 218 VAL A CA 1
ATOM 1755 C C . VAL A 1 218 ? 16.344 -30.453 -8.602 1 96.94 218 VAL A C 1
ATOM 1757 O O . VAL A 1 218 ? 15.766 -29.484 -9.125 1 96.94 218 VAL A O 1
ATOM 1760 N N . ASP A 1 219 ? 16.812 -30.359 -7.324 1 95.31 219 ASP A N 1
ATOM 1761 C CA . ASP A 1 219 ? 16.719 -29.125 -6.562 1 95.31 219 ASP A CA 1
ATOM 1762 C C . ASP A 1 219 ? 17.531 -28 -7.223 1 95.31 219 ASP A C 1
ATOM 1764 O O . ASP A 1 219 ? 17.047 -26.875 -7.348 1 95.31 219 ASP A O 1
ATOM 1768 N N . ASP A 1 220 ? 18.688 -28.344 -7.59 1 93.81 220 ASP A N 1
ATOM 1769 C CA . ASP A 1 220 ? 19.531 -27.391 -8.289 1 93.81 220 ASP A CA 1
ATOM 1770 C C . ASP A 1 220 ? 18.891 -26.938 -9.594 1 93.81 220 ASP A C 1
ATOM 1772 O O . ASP A 1 220 ? 18.938 -25.75 -9.938 1 93.81 220 ASP A O 1
ATOM 1776 N N . ALA A 1 221 ? 18.391 -27.953 -10.289 1 95.5 221 ALA A N 1
ATOM 1777 C CA . ALA A 1 221 ? 17.734 -27.656 -11.562 1 95.5 221 ALA A CA 1
ATOM 1778 C C . ALA A 1 221 ? 16.531 -26.75 -11.352 1 95.5 221 ALA A C 1
ATOM 1780 O O . ALA A 1 221 ? 16.266 -25.859 -12.164 1 95.5 221 ALA A O 1
ATOM 1781 N N . TYR A 1 222 ? 15.766 -27 -10.297 1 94.62 222 TYR A N 1
ATOM 1782 C CA . TYR A 1 222 ? 14.625 -26.156 -9.953 1 94.62 222 TYR A CA 1
ATOM 1783 C C . TYR A 1 222 ? 15.062 -24.734 -9.695 1 94.62 222 TYR A C 1
ATOM 1785 O O . TYR A 1 222 ? 14.445 -23.781 -10.18 1 94.62 222 TYR A O 1
ATOM 1793 N N . SER A 1 223 ? 16.094 -24.531 -8.961 1 91.38 223 SER A N 1
ATOM 1794 C CA . SER A 1 223 ? 16.641 -23.203 -8.703 1 91.38 223 SER A CA 1
ATOM 1795 C C . SER A 1 223 ? 17.062 -22.531 -10 1 91.38 223 SER A C 1
ATOM 1797 O O . SER A 1 223 ? 16.891 -21.312 -10.156 1 91.38 223 SER A O 1
ATOM 1799 N N . LEU A 1 224 ? 17.594 -23.328 -10.867 1 91.19 224 LEU A N 1
ATOM 1800 C CA . LEU A 1 224 ? 18.047 -22.812 -12.156 1 91.19 224 LEU A CA 1
ATOM 1801 C C . LEU A 1 224 ? 16.859 -22.344 -12.992 1 91.19 224 LEU A C 1
ATOM 1803 O O . LEU A 1 224 ? 16.984 -21.375 -13.75 1 91.19 224 LEU A O 1
ATOM 1807 N N . THR A 1 225 ? 15.688 -23.016 -12.883 1 92.69 225 THR A N 1
ATOM 1808 C CA . THR A 1 225 ? 14.516 -22.594 -13.641 1 92.69 225 THR A CA 1
ATOM 1809 C C . THR A 1 225 ? 14.141 -21.156 -13.32 1 92.69 225 THR A C 1
ATOM 1811 O O . THR A 1 225 ? 13.711 -20.406 -14.195 1 92.69 225 THR A O 1
ATOM 1814 N N . ASP A 1 226 ? 14.305 -20.781 -12.078 1 91.31 226 ASP A N 1
ATOM 1815 C CA . ASP A 1 226 ? 14.008 -19.406 -11.68 1 91.31 226 ASP A CA 1
ATOM 1816 C C . ASP A 1 226 ? 14.883 -18.422 -12.445 1 91.31 226 ASP A C 1
ATOM 1818 O O . ASP A 1 226 ? 14.391 -17.391 -12.93 1 91.31 226 ASP A O 1
ATOM 1822 N N . VAL A 1 227 ? 16.109 -18.734 -12.492 1 89.5 227 VAL A N 1
ATOM 1823 C CA . VAL A 1 227 ? 17.062 -17.859 -13.188 1 89.5 227 VAL A CA 1
ATOM 1824 C C . VAL A 1 227 ? 16.688 -17.781 -14.664 1 89.5 227 VAL A C 1
ATOM 1826 O O . VAL A 1 227 ? 16.656 -16.688 -15.242 1 89.5 227 VAL A O 1
ATOM 1829 N N . ILE A 1 228 ? 16.406 -18.906 -15.242 1 91.56 228 ILE A N 1
ATOM 1830 C CA . ILE A 1 228 ? 16.078 -18.984 -16.656 1 91.56 228 ILE A CA 1
ATOM 1831 C C . ILE A 1 228 ? 14.797 -18.172 -16.922 1 91.56 228 ILE A C 1
ATOM 1833 O O . ILE A 1 228 ? 14.75 -17.375 -17.859 1 91.56 228 ILE A O 1
ATOM 1837 N N . TYR A 1 229 ? 13.773 -18.359 -16.094 1 92.88 229 TYR A N 1
ATOM 1838 C CA . TYR A 1 229 ? 12.516 -17.656 -16.281 1 92.88 229 TYR A CA 1
ATOM 1839 C C . TYR A 1 229 ? 12.688 -16.141 -16.094 1 92.88 229 TYR A C 1
ATOM 1841 O O . TYR A 1 229 ? 12.125 -15.344 -16.844 1 92.88 229 TYR A O 1
ATOM 1849 N N . CYS A 1 230 ? 13.438 -15.742 -15.086 1 92.94 230 CYS A N 1
ATOM 1850 C CA . CYS A 1 230 ? 13.695 -14.32 -14.859 1 92.94 230 CYS A CA 1
ATOM 1851 C C . CYS A 1 230 ? 14.43 -13.703 -16.047 1 92.94 230 CYS A C 1
ATOM 1853 O O . CYS A 1 230 ? 14.016 -12.664 -16.562 1 92.94 230 CYS A O 1
ATOM 1855 N N . ASP A 1 231 ? 15.453 -14.375 -16.531 1 90.38 231 ASP A N 1
ATOM 1856 C CA . ASP A 1 231 ? 16.266 -13.836 -17.625 1 90.38 231 ASP A CA 1
ATOM 1857 C C . ASP A 1 231 ? 15.484 -13.789 -18.922 1 90.38 231 ASP A C 1
ATOM 1859 O O . ASP A 1 231 ? 15.523 -12.797 -19.656 1 90.38 231 ASP A O 1
ATOM 1863 N N . THR A 1 232 ? 14.773 -14.867 -19.219 1 91.69 232 THR A N 1
ATOM 1864 C CA . THR A 1 232 ? 14 -14.914 -20.438 1 91.69 232 THR A CA 1
ATOM 1865 C C . THR A 1 232 ? 12.914 -13.844 -20.438 1 91.69 232 THR A C 1
ATOM 1867 O O . THR A 1 232 ? 12.68 -13.18 -21.453 1 91.69 232 THR A O 1
ATOM 1870 N N . ASN A 1 233 ? 12.281 -13.641 -19.328 1 93.56 233 ASN A N 1
ATOM 1871 C CA . ASN A 1 233 ? 11.203 -12.656 -19.219 1 93.56 233 ASN A CA 1
ATOM 1872 C C . ASN A 1 233 ? 11.75 -11.227 -19.219 1 93.56 233 ASN A C 1
ATOM 1874 O O . ASN A 1 233 ? 11 -10.266 -19.375 1 93.56 233 ASN A O 1
ATOM 1878 N N . ASN A 1 234 ? 13.016 -11.055 -19.047 1 90.62 234 ASN A N 1
ATOM 1879 C CA . ASN A 1 234 ? 13.586 -9.711 -19.016 1 90.62 234 ASN A CA 1
ATOM 1880 C C . ASN A 1 234 ? 14.555 -9.492 -20.172 1 90.62 234 ASN A C 1
ATOM 1882 O O . ASN A 1 234 ? 15.398 -8.594 -20.109 1 90.62 234 ASN A O 1
ATOM 1886 N N . GLY A 1 235 ? 14.492 -10.336 -21.156 1 88.88 235 GLY A N 1
ATOM 1887 C CA . GLY A 1 235 ? 15.273 -10.164 -22.375 1 88.88 235 GLY A CA 1
ATOM 1888 C C . GLY A 1 235 ? 16.766 -10.359 -22.156 1 88.88 235 GLY A C 1
ATOM 1889 O O . GLY A 1 235 ? 17.578 -9.844 -22.922 1 88.88 235 GLY A O 1
ATOM 1890 N N . ARG A 1 236 ? 17.078 -10.969 -21.156 1 87.06 236 ARG A N 1
ATOM 1891 C CA . ARG A 1 236 ? 18.484 -11.273 -20.906 1 87.06 236 ARG A CA 1
ATOM 1892 C C . ARG A 1 236 ? 18.891 -12.57 -21.609 1 87.06 236 ARG A C 1
ATOM 1894 O O . ARG A 1 236 ? 18.062 -13.43 -21.875 1 87.06 236 ARG A O 1
ATOM 1901 N N . TYR A 1 237 ? 20.125 -12.719 -21.781 1 86.19 237 TYR A N 1
ATOM 1902 C CA . TYR A 1 237 ? 20.641 -13.859 -22.531 1 86.19 237 TYR A CA 1
ATOM 1903 C C . TYR A 1 237 ? 20.516 -15.141 -21.719 1 86.19 237 TYR A C 1
ATOM 1905 O O . TYR A 1 237 ? 20.844 -15.172 -20.531 1 86.19 237 TYR A O 1
ATOM 1913 N N . VAL A 1 238 ? 20 -16.141 -22.328 1 89.25 238 VAL A N 1
ATOM 1914 C CA . VAL A 1 238 ? 19.984 -17.531 -21.844 1 89.25 238 VAL A CA 1
ATOM 1915 C C . VAL A 1 238 ? 20.578 -18.453 -22.906 1 89.25 238 VAL A C 1
ATOM 1917 O O . VAL A 1 238 ? 20.172 -18.391 -24.078 1 89.25 238 VAL A O 1
ATOM 1920 N N . PRO A 1 239 ? 21.562 -19.203 -22.516 1 90.69 239 PRO A N 1
ATOM 1921 C CA . PRO A 1 239 ? 22.125 -20.125 -23.516 1 90.69 239 PRO A CA 1
ATOM 1922 C C . PRO A 1 239 ? 21.062 -21.031 -24.125 1 90.69 239 PRO A C 1
ATOM 1924 O O . PRO A 1 239 ? 20.062 -21.359 -23.469 1 90.69 239 PRO A O 1
ATOM 1927 N N . PRO A 1 240 ? 21.312 -21.422 -25.359 1 93.75 240 PRO A N 1
ATOM 1928 C CA . PRO A 1 240 ? 20.344 -22.344 -25.969 1 93.75 240 PRO A CA 1
ATOM 1929 C C . PRO A 1 240 ? 20.203 -23.641 -25.203 1 93.75 240 PRO A C 1
ATOM 1931 O O . PRO A 1 240 ? 21.188 -24.25 -24.812 1 93.75 240 PRO A O 1
ATOM 1934 N N . ILE A 1 241 ? 19.047 -24 -24.984 1 95.81 241 ILE A N 1
ATOM 1935 C CA . ILE A 1 241 ? 18.703 -25.234 -24.281 1 95.81 241 ILE A CA 1
ATOM 1936 C C . ILE A 1 241 ? 17.969 -26.172 -25.219 1 95.81 241 ILE A C 1
ATOM 1938 O O . ILE A 1 241 ? 16.938 -25.812 -25.797 1 95.81 241 ILE A O 1
ATOM 1942 N N . PRO A 1 242 ? 18.484 -27.391 -25.391 1 97 242 PRO A N 1
ATOM 1943 C CA . PRO A 1 242 ? 17.781 -28.359 -26.25 1 97 242 PRO A CA 1
ATOM 1944 C C . PRO A 1 242 ? 16.328 -28.578 -25.812 1 97 242 PRO A C 1
ATOM 1946 O O . PRO A 1 242 ? 16.031 -28.547 -24.609 1 97 242 PRO A O 1
ATOM 1949 N N . SER A 1 243 ? 15.492 -28.906 -26.75 1 96.69 243 SER A N 1
ATOM 1950 C CA . SER A 1 243 ? 14.062 -29.031 -26.516 1 96.69 243 SER A CA 1
ATOM 1951 C C . SER A 1 243 ? 13.758 -30.078 -25.438 1 96.69 243 SER A C 1
ATOM 1953 O O . SER A 1 243 ? 12.867 -29.875 -24.609 1 96.69 243 SER A O 1
ATOM 1955 N N . GLU A 1 244 ? 14.461 -31.141 -25.516 1 96.44 244 GLU A N 1
ATOM 1956 C CA . GLU A 1 244 ? 14.227 -32.188 -24.531 1 96.44 244 GLU A CA 1
ATOM 1957 C C . GLU A 1 244 ? 14.578 -31.719 -23.125 1 96.44 244 GLU A C 1
ATOM 1959 O O . GLU A 1 244 ? 13.867 -32.031 -22.156 1 96.44 244 GLU A O 1
ATOM 1964 N N . VAL A 1 245 ? 15.656 -30.984 -23 1 97.56 245 VAL A N 1
ATOM 1965 C CA . VAL A 1 245 ? 16.094 -30.453 -21.719 1 97.56 245 VAL A CA 1
ATOM 1966 C C . VAL A 1 245 ? 15.094 -29.406 -21.219 1 97.56 245 VAL A C 1
ATOM 1968 O O . VAL A 1 245 ? 14.797 -29.328 -20.031 1 97.56 245 VAL A O 1
ATOM 1971 N N . GLU A 1 246 ? 14.602 -28.656 -22.109 1 97.06 246 GLU A N 1
ATOM 1972 C CA . GLU A 1 246 ? 13.594 -27.656 -21.766 1 97.06 246 GLU A CA 1
ATOM 1973 C C . GLU A 1 246 ? 12.32 -28.297 -21.234 1 97.06 246 GLU A C 1
ATOM 1975 O O . GLU A 1 246 ? 11.734 -27.812 -20.266 1 97.06 246 GLU A O 1
ATOM 1980 N N . ALA A 1 247 ? 11.852 -29.344 -21.922 1 97.25 247 ALA A N 1
ATOM 1981 C CA . ALA A 1 247 ? 10.688 -30.094 -21.453 1 97.25 247 ALA A CA 1
ATOM 1982 C C . ALA A 1 247 ? 10.914 -30.641 -20.047 1 97.25 247 ALA A C 1
ATOM 1984 O O . ALA A 1 247 ? 10.008 -30.609 -19.203 1 97.25 247 ALA A O 1
ATOM 1985 N N . ASN A 1 248 ? 12.117 -31.172 -19.828 1 98.19 248 ASN A N 1
ATOM 1986 C CA . ASN A 1 248 ? 12.469 -31.688 -18.5 1 98.19 248 ASN A CA 1
ATOM 1987 C C . ASN A 1 248 ? 12.461 -30.594 -17.453 1 98.19 248 ASN A C 1
ATOM 1989 O O . ASN A 1 248 ? 12 -30.797 -16.328 1 98.19 248 ASN A O 1
ATOM 1993 N N . LEU A 1 249 ? 12.945 -29.406 -17.797 1 97.44 249 LEU A N 1
ATOM 1994 C CA . LEU A 1 249 ? 12.945 -28.266 -16.875 1 97.44 249 LEU A CA 1
ATOM 1995 C C . LEU A 1 249 ? 11.516 -27.844 -16.547 1 97.44 249 LEU A C 1
ATOM 1997 O O . LEU A 1 249 ? 11.219 -27.516 -15.398 1 97.44 249 LEU A O 1
ATOM 2001 N N . THR A 1 250 ? 10.68 -27.828 -17.5 1 97.56 250 THR A N 1
ATOM 2002 C CA . THR A 1 250 ? 9.273 -27.5 -17.297 1 97.56 250 THR A CA 1
ATOM 2003 C C . THR A 1 250 ? 8.633 -28.5 -16.328 1 97.56 250 THR A C 1
ATOM 2005 O O . THR A 1 250 ? 7.898 -28.109 -15.422 1 97.56 250 THR A O 1
ATOM 2008 N N . PHE A 1 251 ? 8.938 -29.75 -16.547 1 98 251 PHE A N 1
ATOM 2009 C CA . PHE A 1 251 ? 8.43 -30.781 -15.641 1 98 251 PHE A CA 1
ATOM 2010 C C . PHE A 1 251 ? 8.938 -30.562 -14.227 1 98 251 PHE A C 1
ATOM 2012 O O . PHE A 1 251 ? 8.172 -30.656 -13.266 1 98 251 PHE A O 1
ATOM 2019 N N . ILE A 1 252 ? 10.219 -30.297 -14.125 1 97.81 252 ILE A N 1
ATOM 2020 C CA . ILE A 1 252 ? 10.82 -30.094 -12.812 1 97.81 252 ILE A CA 1
ATOM 2021 C C . ILE A 1 252 ? 10.148 -28.906 -12.117 1 97.81 252 ILE A C 1
ATOM 2023 O O . ILE A 1 252 ? 9.828 -28.984 -10.93 1 97.81 252 ILE A O 1
ATOM 2027 N N . TYR A 1 253 ? 9.906 -27.844 -12.812 1 97.38 253 TYR A N 1
ATOM 2028 C CA . TYR A 1 253 ? 9.219 -26.672 -12.258 1 97.38 253 TYR A CA 1
ATOM 2029 C C . TYR A 1 253 ? 7.824 -27.047 -11.773 1 97.38 253 TYR A C 1
ATOM 2031 O O . TYR A 1 253 ? 7.43 -26.703 -10.656 1 97.38 253 TYR A O 1
ATOM 2039 N N . ASN A 1 254 ? 7.07 -27.75 -12.602 1 97.88 254 ASN A N 1
ATOM 2040 C CA . ASN A 1 254 ? 5.723 -28.172 -12.234 1 97.88 254 ASN A CA 1
ATOM 2041 C C . ASN A 1 254 ? 5.742 -29.141 -11.055 1 97.88 254 ASN A C 1
ATOM 2043 O O . ASN A 1 254 ? 4.91 -29.047 -10.156 1 97.88 254 ASN A O 1
ATOM 2047 N N . PHE A 1 255 ? 6.73 -30.078 -11.109 1 97.5 255 PHE A N 1
ATOM 2048 C CA . PHE A 1 255 ? 6.895 -31.062 -10.039 1 97.5 255 PHE A CA 1
ATOM 2049 C C . PHE A 1 255 ? 7.086 -30.375 -8.695 1 97.5 255 PHE A C 1
ATOM 2051 O O . PHE A 1 255 ? 6.363 -30.656 -7.738 1 97.5 255 PHE A O 1
ATOM 2058 N N . PHE A 1 256 ? 7.883 -29.359 -8.633 1 97.38 256 PHE A N 1
ATOM 2059 C CA . PHE A 1 256 ? 8.219 -28.719 -7.371 1 97.38 256 PHE A CA 1
ATOM 2060 C C . PHE A 1 256 ? 7.18 -27.672 -6.992 1 97.38 256 PHE A C 1
ATOM 2062 O O . PHE A 1 256 ? 7.055 -27.312 -5.82 1 97.38 256 PHE A O 1
ATOM 2069 N N . SER A 1 257 ? 6.363 -27.156 -7.941 1 97.38 257 SER A N 1
ATOM 2070 C CA . SER A 1 257 ? 5.27 -26.234 -7.648 1 97.38 257 SER A CA 1
ATOM 2071 C C . SER A 1 257 ? 4.203 -26.906 -6.781 1 97.38 257 SER A C 1
ATOM 2073 O O . SER A 1 257 ? 3.434 -26.219 -6.105 1 97.38 257 SER A O 1
ATOM 2075 N N . PHE A 1 258 ? 4.238 -28.281 -6.824 1 97.88 258 PHE A N 1
ATOM 2076 C CA . PHE A 1 258 ? 3.189 -29 -6.117 1 97.88 258 PHE A CA 1
ATOM 2077 C C . PHE A 1 258 ? 3.791 -30.031 -5.156 1 97.88 258 PHE A C 1
ATOM 2079 O O . PHE A 1 258 ? 3.1 -30.938 -4.703 1 97.88 258 PHE A O 1
ATOM 2086 N N . TYR A 1 259 ? 5.102 -29.922 -4.891 1 96.69 259 TYR A N 1
ATOM 2087 C CA . TYR A 1 259 ? 5.797 -30.797 -3.965 1 96.69 259 TYR A CA 1
ATOM 2088 C C . TYR A 1 259 ? 5.566 -30.375 -2.52 1 96.69 259 TYR A C 1
ATOM 2090 O O . TYR A 1 259 ? 6.52 -30.078 -1.797 1 96.69 259 TYR A O 1
ATOM 2098 N N . GLU A 1 260 ? 4.305 -30.375 -2.102 1 96.38 260 GLU A N 1
ATOM 2099 C CA . GLU A 1 260 ? 3.877 -29.984 -0.76 1 96.38 260 GLU A CA 1
ATOM 2100 C C . GLU A 1 260 ? 2.838 -30.969 -0.207 1 96.38 260 GLU A C 1
ATOM 2102 O O . GLU A 1 260 ? 1.923 -31.375 -0.923 1 96.38 260 GLU A O 1
ATOM 2107 N N . GLY A 1 261 ? 3.008 -31.328 1 1 97 261 GLY A N 1
ATOM 2108 C CA . GLY A 1 261 ? 2.062 -32.219 1.653 1 97 261 GLY A CA 1
ATOM 2109 C C . GLY A 1 261 ? 0.811 -31.5 2.135 1 97 261 GLY A C 1
ATOM 2110 O O . GLY A 1 261 ? 0.716 -30.281 2.055 1 97 261 GLY A O 1
ATOM 2111 N N . LEU A 1 262 ? -0.094 -32.312 2.625 1 96.94 262 LEU A N 1
ATOM 2112 C CA . LEU A 1 262 ? -1.406 -31.812 3.021 1 96.94 262 LEU A CA 1
ATOM 2113 C C . LEU A 1 262 ? -1.278 -30.75 4.105 1 96.94 262 LEU A C 1
ATOM 2115 O O . LEU A 1 262 ? -1.953 -29.719 4.055 1 96.94 262 LEU A O 1
ATOM 2119 N N . LYS A 1 263 ? -0.409 -30.953 5.113 1 97.31 263 LYS A N 1
ATOM 2120 C CA . LYS A 1 263 ? -0.268 -30 6.219 1 97.31 263 LYS A CA 1
ATOM 2121 C C . LYS A 1 263 ? 0.333 -28.688 5.742 1 97.31 263 LYS A C 1
ATOM 2123 O O . LYS A 1 263 ? -0.074 -27.609 6.191 1 97.31 263 LYS A O 1
ATOM 2128 N N . GLU A 1 264 ? 1.304 -28.75 4.867 1 97.62 264 GLU A N 1
ATOM 2129 C CA . GLU A 1 264 ? 1.879 -27.547 4.273 1 97.62 264 GLU A CA 1
ATOM 2130 C C . GLU A 1 264 ? 0.821 -26.734 3.521 1 97.62 264 GLU A C 1
ATOM 2132 O O . GLU A 1 264 ? 0.73 -25.516 3.684 1 97.62 264 GLU A O 1
ATOM 2137 N N . VAL A 1 265 ? 0.039 -27.469 2.742 1 98.12 265 VAL A N 1
ATOM 2138 C CA . VAL A 1 265 ? -1 -26.844 1.931 1 98.12 265 VAL A CA 1
ATOM 2139 C C . VAL A 1 265 ? -2.031 -26.172 2.836 1 98.12 265 VAL A C 1
ATOM 2141 O O . VAL A 1 265 ? -2.463 -25.047 2.572 1 98.12 265 VAL A O 1
ATOM 2144 N N . LYS A 1 266 ? -2.379 -26.828 3.934 1 98.12 266 LYS A N 1
ATOM 2145 C CA . LYS A 1 266 ? -3.34 -26.25 4.879 1 98.12 266 LYS A CA 1
ATOM 2146 C C . LYS A 1 266 ? -2.791 -24.984 5.527 1 98.12 266 LYS A C 1
ATOM 2148 O O . LYS A 1 266 ? -3.502 -23.984 5.641 1 98.12 266 LYS A O 1
ATOM 2153 N N . VAL A 1 267 ? -1.512 -25.047 5.926 1 97.81 267 VAL A N 1
ATOM 2154 C CA . VAL A 1 267 ? -0.887 -23.891 6.543 1 97.81 267 VAL A CA 1
ATOM 2155 C C . VAL A 1 267 ? -0.901 -22.719 5.566 1 97.81 267 VAL A C 1
ATOM 2157 O O . VAL A 1 267 ? -1.215 -21.578 5.949 1 97.81 267 VAL A O 1
ATOM 2160 N N . ALA A 1 268 ? -0.653 -23 4.34 1 97.75 268 ALA A N 1
ATOM 2161 C CA . ALA A 1 268 ? -0.456 -21.969 3.33 1 97.75 268 ALA A CA 1
ATOM 2162 C C . ALA A 1 268 ? -1.793 -21.406 2.857 1 97.75 268 ALA A C 1
ATOM 2164 O O . ALA A 1 268 ? -1.86 -20.266 2.379 1 97.75 268 ALA A O 1
ATOM 2165 N N . THR A 1 269 ? -2.957 -22.156 3.006 1 98.38 269 THR A N 1
ATOM 2166 C CA . THR A 1 269 ? -4.137 -21.75 2.252 1 98.38 269 THR A CA 1
ATOM 2167 C C . THR A 1 269 ? -5.301 -21.453 3.189 1 98.38 269 THR A C 1
ATOM 2169 O O . THR A 1 269 ? -6.227 -20.719 2.826 1 98.38 269 THR A O 1
ATOM 2172 N N . GLN A 1 270 ? -5.289 -22 4.363 1 98.38 270 GLN A N 1
ATOM 2173 C CA . GLN A 1 270 ? -6.441 -21.859 5.242 1 98.38 270 GLN A CA 1
ATOM 2174 C C . GLN A 1 270 ? -6.723 -20.391 5.543 1 98.38 270 GLN A C 1
ATOM 2176 O O . GLN A 1 270 ? -7.867 -19.938 5.461 1 98.38 270 GLN A O 1
ATOM 2181 N N . PRO A 1 271 ? -5.691 -19.547 5.906 1 97.56 271 PRO A N 1
ATOM 2182 C CA . PRO A 1 271 ? -5.98 -18.141 6.184 1 97.56 271 PRO A CA 1
ATOM 2183 C C . PRO A 1 271 ? -6.602 -17.422 4.988 1 97.56 271 PRO A C 1
ATOM 2185 O O . PRO A 1 271 ? -7.477 -16.578 5.16 1 97.56 271 PRO A O 1
ATOM 2188 N N . TYR A 1 272 ? -6.129 -17.75 3.818 1 98.31 272 TYR A N 1
ATOM 2189 C CA . TYR A 1 272 ? -6.684 -17.125 2.625 1 98.31 272 TYR A CA 1
ATOM 2190 C C . TYR A 1 272 ? -8.156 -17.484 2.453 1 98.31 272 TYR A C 1
ATOM 2192 O O . TYR A 1 272 ? -8.984 -16.609 2.191 1 98.31 272 TYR A O 1
ATOM 2200 N N . PHE A 1 273 ? -8.461 -18.75 2.551 1 98.69 273 PHE A N 1
ATOM 2201 C CA . PHE A 1 273 ? -9.836 -19.188 2.4 1 98.69 273 PHE A CA 1
ATOM 2202 C C . PHE A 1 273 ? -10.727 -18.578 3.473 1 98.69 273 PHE A C 1
ATOM 2204 O O . PHE A 1 273 ? -11.859 -18.172 3.193 1 98.69 273 PHE A O 1
ATOM 2211 N N . GLU A 1 274 ? -10.203 -18.547 4.66 1 97.62 274 GLU A N 1
ATOM 2212 C CA . GLU A 1 274 ? -10.969 -17.906 5.719 1 97.62 274 GLU A CA 1
ATOM 2213 C C . GLU A 1 274 ? -11.273 -16.453 5.363 1 97.62 274 GLU A C 1
ATOM 2215 O O . GLU A 1 274 ? -12.391 -15.969 5.59 1 97.62 274 GLU A O 1
ATOM 2220 N N . GLU A 1 275 ? -10.336 -15.781 4.844 1 97 275 GLU A N 1
ATOM 2221 C CA . GLU A 1 275 ? -10.531 -14.383 4.473 1 97 275 GLU A CA 1
ATOM 2222 C C . GLU A 1 275 ? -11.578 -14.242 3.375 1 97 275 GLU A C 1
ATOM 2224 O O . GLU A 1 275 ? -12.531 -13.469 3.512 1 97 275 GLU A O 1
ATOM 2229 N N . ILE A 1 276 ? -11.461 -14.953 2.268 1 98.06 276 ILE A N 1
ATOM 2230 C CA . ILE A 1 276 ? -12.352 -14.727 1.136 1 98.06 276 ILE A CA 1
ATOM 2231 C C . ILE A 1 276 ? -13.766 -15.188 1.489 1 98.06 276 ILE A C 1
ATOM 2233 O O . ILE A 1 276 ? -14.75 -14.57 1.067 1 98.06 276 ILE A O 1
ATOM 2237 N N . PHE A 1 277 ? -13.906 -16.281 2.279 1 98.06 277 PHE A N 1
ATOM 2238 C CA . PHE A 1 277 ? -15.242 -16.688 2.713 1 98.06 277 PHE A CA 1
ATOM 2239 C C . PHE A 1 277 ? -15.852 -15.641 3.637 1 98.06 277 PHE A C 1
ATOM 2241 O O . PHE A 1 277 ? -17.062 -15.438 3.633 1 98.06 277 PHE A O 1
ATOM 2248 N N . GLY A 1 278 ? -14.953 -15.008 4.438 1 97.5 278 GLY A N 1
ATOM 2249 C CA . GLY A 1 278 ? -15.445 -13.883 5.23 1 97.5 278 GLY A CA 1
ATOM 2250 C C . GLY A 1 278 ? -16.062 -12.781 4.387 1 97.5 278 GLY A C 1
ATOM 2251 O O . GLY A 1 278 ? -17.141 -12.289 4.699 1 97.5 278 GLY A O 1
ATOM 2252 N N . TYR A 1 279 ? -15.43 -12.414 3.328 1 97.44 279 TYR A N 1
ATOM 2253 C CA . TYR A 1 279 ? -15.969 -11.422 2.408 1 97.44 279 TYR A CA 1
ATOM 2254 C C . TYR A 1 279 ? -17.266 -11.914 1.764 1 97.44 279 TYR A C 1
ATOM 2256 O O . TYR A 1 279 ? -18.25 -11.172 1.679 1 97.44 279 TYR A O 1
ATOM 2264 N N . PHE A 1 280 ? -17.234 -13.172 1.303 1 97.81 280 PHE A N 1
ATOM 2265 C CA . PHE A 1 280 ? -18.406 -13.734 0.646 1 97.81 280 PHE A CA 1
ATOM 2266 C C . PHE A 1 280 ? -19.625 -13.68 1.565 1 97.81 280 PHE A C 1
ATOM 2268 O O . PHE A 1 280 ? -20.703 -13.258 1.149 1 97.81 280 PHE A O 1
ATOM 2275 N N . ASP A 1 281 ? -19.391 -14.07 2.768 1 96.56 281 ASP A N 1
ATOM 2276 C CA . ASP A 1 281 ? -20.484 -14.078 3.738 1 96.56 281 ASP A CA 1
ATOM 2277 C C . ASP A 1 281 ? -21.078 -12.688 3.912 1 96.56 281 ASP A C 1
ATOM 2279 O O . ASP A 1 281 ? -22.297 -12.531 3.926 1 96.56 281 ASP A O 1
ATOM 2283 N N . GLN A 1 282 ? -20.219 -11.695 4.031 1 96.62 282 GLN A N 1
ATOM 2284 C CA . GLN A 1 282 ? -20.688 -10.328 4.223 1 96.62 282 GLN A CA 1
ATOM 2285 C C . GLN A 1 282 ? -21.453 -9.828 3 1 96.62 282 GLN A C 1
ATOM 2287 O O . GLN A 1 282 ? -22.484 -9.164 3.131 1 96.62 282 GLN A O 1
ATOM 2292 N N . ILE A 1 283 ? -21 -10.133 1.807 1 96.06 283 ILE A N 1
ATOM 2293 C CA . ILE A 1 283 ? -21.609 -9.688 0.564 1 96.06 283 ILE A CA 1
ATOM 2294 C C . ILE A 1 283 ? -22.953 -10.391 0.369 1 96.06 283 ILE A C 1
ATOM 2296 O O . ILE A 1 283 ? -23.953 -9.75 0.059 1 96.06 283 ILE A O 1
ATOM 2300 N N . ILE A 1 284 ? -22.953 -11.688 0.575 1 94.38 284 ILE A N 1
ATOM 2301 C CA . ILE A 1 284 ? -24.156 -12.484 0.388 1 94.38 284 ILE A CA 1
ATOM 2302 C C . ILE A 1 284 ? -25.234 -12.039 1.377 1 94.38 284 ILE A C 1
ATOM 2304 O O . ILE A 1 284 ? -26.422 -11.984 1.033 1 94.38 284 ILE A O 1
ATOM 2308 N N . ALA A 1 285 ? -24.844 -11.625 2.576 1 93.06 285 ALA A N 1
ATOM 2309 C CA . ALA A 1 285 ? -25.781 -11.195 3.613 1 93.06 285 ALA A CA 1
ATOM 2310 C C . ALA A 1 285 ? -26.25 -9.773 3.359 1 93.06 285 ALA A C 1
ATOM 2312 O O . ALA A 1 285 ? -27.156 -9.289 4.039 1 93.06 285 ALA A O 1
ATOM 2313 N N . GLY A 1 286 ? -25.656 -9.102 2.465 1 92.75 286 GLY A N 1
ATOM 2314 C CA . GLY A 1 286 ? -26.047 -7.73 2.16 1 92.75 286 GLY A CA 1
ATOM 2315 C C . GLY A 1 286 ? -25.359 -6.711 3.055 1 92.75 286 GLY A C 1
ATOM 2316 O O . GLY A 1 286 ? -25.75 -5.539 3.074 1 92.75 286 GLY A O 1
ATOM 2317 N N . ASN A 1 287 ? -24.328 -7.133 3.766 1 94.12 287 ASN A N 1
ATOM 2318 C CA . ASN A 1 287 ? -23.625 -6.258 4.703 1 94.12 287 ASN A CA 1
ATOM 2319 C C . ASN A 1 287 ? -22.453 -5.543 4.035 1 94.12 287 ASN A C 1
ATOM 2321 O O . ASN A 1 287 ? -21.797 -4.703 4.656 1 94.12 287 ASN A O 1
ATOM 2325 N N . SER A 1 288 ? -22.141 -5.879 2.84 1 95.19 288 SER A N 1
ATOM 2326 C CA . SER A 1 288 ? -21.062 -5.266 2.072 1 95.19 288 SER A CA 1
ATOM 2327 C C . SER A 1 288 ? -21.453 -5.098 0.608 1 95.19 288 SER A C 1
ATOM 2329 O O . SER A 1 288 ? -22.109 -5.965 0.03 1 95.19 288 SER A O 1
ATOM 2331 N N . SER A 1 289 ? -21 -3.986 0.033 1 95.38 289 SER A N 1
ATOM 2332 C CA . SER A 1 289 ? -21.312 -3.717 -1.369 1 95.38 289 SER A CA 1
ATOM 2333 C C . SER A 1 289 ? -20.172 -4.191 -2.277 1 95.38 289 SER A C 1
ATOM 2335 O O . SER A 1 289 ? -20.234 -4.023 -3.496 1 95.38 289 SER A O 1
ATOM 2337 N N . LEU A 1 290 ? -19.141 -4.824 -1.686 1 97.31 290 LEU A N 1
ATOM 2338 C CA . LEU A 1 290 ? -18 -5.277 -2.457 1 97.31 290 LEU A CA 1
ATOM 2339 C C . LEU A 1 290 ? -18.422 -6.273 -3.531 1 97.31 290 LEU A C 1
ATOM 2341 O O . LEU A 1 290 ? -19.297 -7.113 -3.299 1 97.31 290 LEU A O 1
ATOM 2345 N N . LYS A 1 291 ? -17.766 -6.188 -4.668 1 98.19 291 LYS A N 1
ATOM 2346 C CA . LYS A 1 291 ? -17.984 -7.117 -5.773 1 98.19 291 LYS A CA 1
ATOM 2347 C C . LYS A 1 291 ? -16.688 -7.762 -6.223 1 98.19 291 LYS A C 1
ATOM 2349 O O . LYS A 1 291 ? -16.688 -8.844 -6.812 1 98.19 291 LYS A O 1
ATOM 2354 N N . TRP A 1 292 ? -15.609 -7.051 -5.961 1 98.75 292 TRP A N 1
ATOM 2355 C CA . TRP A 1 292 ? -14.297 -7.48 -6.445 1 98.75 292 TRP A CA 1
ATOM 2356 C C . TRP A 1 292 ? -13.273 -7.477 -5.32 1 98.75 292 TRP A C 1
ATOM 2358 O O . TRP A 1 292 ? -13.016 -6.438 -4.707 1 98.75 292 TRP A O 1
ATOM 2368 N N . ILE A 1 293 ? -12.719 -8.609 -5.031 1 98.75 293 ILE A N 1
ATOM 2369 C CA . ILE A 1 293 ? -11.664 -8.758 -4.027 1 98.75 293 ILE A CA 1
ATOM 2370 C C . ILE A 1 293 ? -10.375 -9.234 -4.695 1 98.75 293 ILE A C 1
ATOM 2372 O O . ILE A 1 293 ? -10.352 -10.289 -5.328 1 98.75 293 ILE A O 1
ATOM 2376 N N . SER A 1 294 ? -9.312 -8.445 -4.57 1 98.81 294 SER A N 1
ATOM 2377 C CA . SER A 1 294 ? -8.078 -8.742 -5.293 1 98.81 294 SER A CA 1
ATOM 2378 C C . SER A 1 294 ? -6.91 -8.945 -4.336 1 98.81 294 SER A C 1
ATOM 2380 O O . SER A 1 294 ? -6.707 -8.148 -3.418 1 98.81 294 SER A O 1
ATOM 2382 N N . HIS A 1 295 ? -6.172 -10.008 -4.547 1 98.81 295 HIS A N 1
ATOM 2383 C CA . HIS A 1 295 ? -4.992 -10.336 -3.754 1 98.81 295 HIS A CA 1
ATOM 2384 C C . HIS A 1 295 ? -3.76 -10.492 -4.637 1 98.81 295 HIS A C 1
ATOM 2386 O O . HIS A 1 295 ? -3.766 -11.289 -5.582 1 98.81 295 HIS A O 1
ATOM 2392 N N . SER A 1 296 ? -2.705 -9.727 -4.355 1 98.69 296 SER A N 1
ATOM 2393 C CA . SER A 1 296 ? -1.44 -9.773 -5.086 1 98.69 296 SER A CA 1
ATOM 2394 C C . SER A 1 296 ? -0.365 -10.492 -4.277 1 98.69 296 SER A C 1
ATOM 2396 O O . SER A 1 296 ? 0.096 -9.984 -3.254 1 98.69 296 SER A O 1
ATOM 2398 N N . GLY A 1 297 ? 0.029 -11.672 -4.73 1 98.19 297 GLY A N 1
ATOM 2399 C CA . GLY A 1 297 ? 0.945 -12.484 -3.945 1 98.19 297 GLY A CA 1
ATOM 2400 C C . GLY A 1 297 ? 2.006 -13.164 -4.785 1 98.19 297 GLY A C 1
ATOM 2401 O O . GLY A 1 297 ? 2.594 -12.547 -5.676 1 98.19 297 GLY A O 1
ATOM 2402 N N . HIS A 1 298 ? 2.336 -14.391 -4.426 1 97.88 298 HIS A N 1
ATOM 2403 C CA . HIS A 1 298 ? 3.475 -15.125 -4.969 1 97.88 298 HIS A CA 1
ATOM 2404 C C . HIS A 1 298 ? 3.045 -16.469 -5.527 1 97.88 298 HIS A C 1
ATOM 2406 O O . HIS A 1 298 ? 1.875 -16.844 -5.422 1 97.88 298 HIS A O 1
ATOM 2412 N N . ASP A 1 299 ? 4 -17.094 -6.203 1 97.19 299 ASP A N 1
ATOM 2413 C CA . ASP A 1 299 ? 3.789 -18.469 -6.66 1 97.19 299 ASP A CA 1
ATOM 2414 C C . ASP A 1 299 ? 3.51 -19.406 -5.488 1 97.19 299 ASP A C 1
ATOM 2416 O O . ASP A 1 299 ? 2.711 -20.328 -5.605 1 97.19 299 ASP A O 1
ATOM 2420 N N . THR A 1 300 ? 4.062 -19.047 -4.355 1 96.81 300 THR A N 1
ATOM 2421 C CA . THR A 1 300 ? 3.941 -19.875 -3.162 1 96.81 300 THR A CA 1
ATOM 2422 C C . THR A 1 300 ? 2.545 -19.766 -2.561 1 96.81 300 THR A C 1
ATOM 2424 O O . THR A 1 300 ? 2.205 -20.484 -1.618 1 96.81 300 THR A O 1
ATOM 2427 N N . ASN A 1 301 ? 1.74 -18.875 -3.09 1 98.19 301 ASN A N 1
ATOM 2428 C CA . ASN A 1 301 ? 0.329 -18.812 -2.727 1 98.19 301 ASN A CA 1
ATOM 2429 C C . ASN A 1 301 ? -0.547 -19.562 -3.727 1 98.19 301 ASN A C 1
ATOM 2431 O O . ASN A 1 301 ? -1.436 -20.312 -3.334 1 98.19 301 ASN A O 1
ATOM 2435 N N . ILE A 1 302 ? -0.24 -19.406 -4.984 1 98.5 302 ILE A N 1
ATOM 2436 C CA . ILE A 1 302 ? -1.062 -19.953 -6.059 1 98.5 302 ILE A CA 1
ATOM 2437 C C . ILE A 1 302 ? -0.927 -21.469 -6.094 1 98.5 302 ILE A C 1
ATOM 2439 O O . ILE A 1 302 ? -1.925 -22.188 -6.203 1 98.5 302 ILE A O 1
ATOM 2443 N N . GLY A 1 303 ? 0.302 -21.984 -5.988 1 98.12 303 GLY A N 1
ATOM 2444 C CA . GLY A 1 303 ? 0.54 -23.422 -6.035 1 98.12 303 GLY A CA 1
ATOM 2445 C C . GLY A 1 303 ? -0.284 -24.188 -5.023 1 98.12 303 GLY A C 1
ATOM 2446 O O . GLY A 1 303 ? -1.102 -25.031 -5.398 1 98.12 303 GLY A O 1
ATOM 2447 N N . PRO A 1 304 ? -0.117 -23.844 -3.77 1 98.38 304 PRO A N 1
ATOM 2448 C CA . PRO A 1 304 ? -0.883 -24.547 -2.732 1 98.38 304 PRO A CA 1
ATOM 2449 C C . PRO A 1 304 ? -2.393 -24.391 -2.914 1 98.38 304 PRO A C 1
ATOM 2451 O O . PRO A 1 304 ? -3.15 -25.312 -2.598 1 98.38 304 PRO A O 1
ATOM 2454 N N . LEU A 1 305 ? -2.848 -23.281 -3.418 1 98.69 305 LEU A N 1
ATOM 2455 C CA . LEU A 1 305 ? -4.277 -23.094 -3.645 1 98.69 305 LEU A CA 1
ATOM 2456 C C . LEU A 1 305 ? -4.785 -24.062 -4.715 1 98.69 305 LEU A C 1
ATOM 2458 O O . LEU A 1 305 ? -5.879 -24.609 -4.59 1 98.69 305 LEU A O 1
ATOM 2462 N N . LEU A 1 306 ? -3.971 -24.234 -5.727 1 98.62 306 LEU A N 1
ATOM 2463 C CA . LEU A 1 306 ? -4.336 -25.203 -6.766 1 98.62 306 LEU A CA 1
ATOM 2464 C C . LEU A 1 306 ? -4.434 -26.609 -6.191 1 98.62 306 LEU A C 1
ATOM 2466 O O . LEU A 1 306 ? -5.34 -27.359 -6.547 1 98.62 306 LEU A O 1
ATOM 2470 N N . GLN A 1 307 ? -3.561 -26.906 -5.309 1 98.06 307 GLN A N 1
ATOM 2471 C CA . GLN A 1 307 ? -3.592 -28.219 -4.672 1 98.06 307 GLN A CA 1
ATOM 2472 C C . GLN A 1 307 ? -4.797 -28.344 -3.744 1 98.06 307 GLN A C 1
ATOM 2474 O O . GLN A 1 307 ? -5.477 -29.375 -3.744 1 98.06 307 GLN A O 1
ATOM 2479 N N . ALA A 1 308 ? -5.027 -27.297 -2.949 1 98 308 ALA A N 1
ATOM 2480 C CA . ALA A 1 308 ? -6.141 -27.312 -2.004 1 98 308 ALA A CA 1
ATOM 2481 C C . ALA A 1 308 ? -7.473 -27.5 -2.727 1 98 308 ALA A C 1
ATOM 2483 O O . ALA A 1 308 ? -8.398 -28.109 -2.188 1 98 308 ALA A O 1
ATOM 2484 N N . LEU A 1 309 ? -7.547 -27.047 -3.959 1 98.12 309 LEU A N 1
ATOM 2485 C CA . LEU A 1 309 ? -8.766 -27.109 -4.758 1 98.12 309 LEU A CA 1
ATOM 2486 C C . LEU A 1 309 ? -8.781 -28.359 -5.621 1 98.12 309 LEU A C 1
ATOM 2488 O O . LEU A 1 309 ? -9.695 -28.547 -6.43 1 98.12 309 LEU A O 1
ATOM 2492 N N . ASN A 1 310 ? -7.766 -29.172 -5.523 1 97.06 310 ASN A N 1
ATOM 2493 C CA . ASN A 1 310 ? -7.605 -30.391 -6.309 1 97.06 310 ASN A CA 1
ATOM 2494 C C . ASN A 1 310 ? -7.531 -30.094 -7.801 1 97.06 310 ASN A C 1
ATOM 2496 O O . ASN A 1 310 ? -8.125 -30.812 -8.609 1 97.06 310 ASN A O 1
ATOM 2500 N N . LEU A 1 311 ? -6.871 -29.031 -8.094 1 98.12 311 LEU A N 1
ATOM 2501 C CA . LEU A 1 311 ? -6.73 -28.641 -9.492 1 98.12 311 LEU A CA 1
ATOM 2502 C C . LEU A 1 311 ? -5.402 -29.125 -10.062 1 98.12 311 LEU A C 1
ATOM 2504 O O . LEU A 1 311 ? -5.207 -29.125 -11.281 1 98.12 311 LEU A O 1
ATOM 2508 N N . SER A 1 312 ? -4.473 -29.516 -9.195 1 97.88 312 SER A N 1
ATOM 2509 C CA . SER A 1 312 ? -3.211 -30.141 -9.578 1 97.88 312 SER A CA 1
ATOM 2510 C C . SER A 1 312 ? -2.582 -30.875 -8.406 1 97.88 312 SER A C 1
ATOM 2512 O O . SER A 1 312 ? -3.018 -30.719 -7.262 1 97.88 312 SER A O 1
ATOM 2514 N N . SER A 1 313 ? -1.624 -31.688 -8.688 1 96.94 313 SER A N 1
ATOM 2515 C CA . SER A 1 313 ? -0.892 -32.469 -7.691 1 96.94 313 SER A CA 1
ATOM 2516 C C . SER A 1 313 ? 0.401 -33.031 -8.273 1 96.94 313 SER A C 1
ATOM 2518 O O . SER A 1 313 ? 0.615 -32.969 -9.484 1 96.94 313 SER A O 1
ATOM 2520 N N . ILE A 1 314 ? 1.215 -33.5 -7.348 1 96.75 314 ILE A N 1
ATOM 2521 C CA . ILE A 1 314 ? 2.447 -34.125 -7.809 1 96.75 314 ILE A CA 1
ATOM 2522 C C . ILE A 1 314 ? 2.115 -35.375 -8.602 1 96.75 314 ILE A C 1
ATOM 2524 O O . ILE A 1 314 ? 2.801 -35.719 -9.57 1 96.75 314 ILE A O 1
ATOM 2528 N N . GLU A 1 315 ? 1.025 -36.094 -8.25 1 95.81 315 GLU A N 1
ATOM 2529 C CA . GLU A 1 315 ? 0.623 -37.312 -8.906 1 95.81 315 GLU A CA 1
ATOM 2530 C C . GLU A 1 315 ? 0.203 -37.094 -10.352 1 95.81 315 GLU A C 1
ATOM 2532 O O . GLU A 1 315 ? 0.606 -37.812 -11.25 1 95.81 315 GLU A O 1
ATOM 2537 N N . CYS A 1 316 ? -0.593 -36.031 -10.492 1 97.12 316 CYS A N 1
ATOM 2538 C CA . CYS A 1 316 ? -1.047 -35.781 -11.859 1 97.12 316 CYS A CA 1
ATOM 2539 C C . CYS A 1 316 ? 0.104 -35.312 -12.734 1 97.12 316 CYS A C 1
ATOM 2541 O O . CYS A 1 316 ? 0.162 -35.656 -13.922 1 97.12 316 CYS A O 1
ATOM 2543 N N . GLN A 1 317 ? 1.078 -34.562 -12.156 1 97.19 317 GLN A N 1
ATOM 2544 C CA . GLN A 1 317 ? 2.246 -34.094 -12.898 1 97.19 317 GLN A CA 1
ATOM 2545 C C . GLN A 1 317 ? 3.115 -35.281 -13.336 1 97.19 317 GLN A C 1
ATOM 2547 O O . GLN A 1 317 ? 3.57 -35.312 -14.477 1 97.19 317 GLN A O 1
ATOM 2552 N N . LEU A 1 318 ? 3.346 -36.219 -12.406 1 97.19 318 LEU A N 1
ATOM 2553 C CA . LEU A 1 318 ? 4.117 -37.406 -12.711 1 97.19 318 LEU A CA 1
ATOM 2554 C C . LEU A 1 318 ? 3.422 -38.25 -13.781 1 97.19 318 LEU A C 1
ATOM 2556 O O . LEU A 1 318 ? 4.062 -38.719 -14.727 1 97.19 318 LEU A O 1
ATOM 2560 N N . ASN A 1 319 ? 2.152 -38.375 -13.602 1 96.88 319 ASN A N 1
ATOM 2561 C CA . ASN A 1 319 ? 1.386 -39.188 -14.555 1 96.88 319 ASN A CA 1
ATOM 2562 C C . ASN A 1 319 ? 1.427 -38.562 -15.953 1 96.88 319 ASN A C 1
ATOM 2564 O O . ASN A 1 319 ? 1.563 -39.281 -16.953 1 96.88 319 ASN A O 1
ATOM 2568 N N . GLN A 1 320 ? 1.245 -37.312 -16 1 95 320 GLN A N 1
ATOM 2569 C CA . GLN A 1 320 ? 1.256 -36.594 -17.281 1 95 320 GLN A CA 1
ATOM 2570 C C . GLN A 1 320 ? 2.627 -36.688 -17.953 1 95 320 GLN A C 1
ATOM 2572 O O . GLN A 1 320 ? 2.723 -36.938 -19.156 1 95 320 GLN A O 1
ATOM 2577 N N . PHE A 1 321 ? 3.688 -36.531 -17.203 1 96 321 PHE A N 1
ATOM 2578 C CA . PHE A 1 321 ? 5.031 -36.5 -17.766 1 96 321 PHE A CA 1
ATOM 2579 C C . PHE A 1 321 ? 5.484 -37.906 -18.156 1 96 321 PHE A C 1
ATOM 2581 O O . PHE A 1 321 ? 6.062 -38.094 -19.234 1 96 321 PHE A O 1
ATOM 2588 N N . TYR A 1 322 ? 5.203 -38.938 -17.359 1 94.38 322 TYR A N 1
ATOM 2589 C CA . TYR A 1 322 ? 5.68 -40.281 -17.609 1 94.38 322 TYR A CA 1
ATOM 2590 C C . TYR A 1 322 ? 4.602 -41.125 -18.297 1 94.38 322 TYR A C 1
ATOM 2592 O O . TYR A 1 322 ? 4.773 -42.344 -18.484 1 94.38 322 TYR A O 1
ATOM 2600 N N . LYS A 1 323 ? 3.434 -40.531 -18.625 1 89.62 323 LYS A N 1
ATOM 2601 C CA . LYS A 1 323 ? 2.348 -41.156 -19.375 1 89.62 323 LYS A CA 1
ATOM 2602 C C . LYS A 1 323 ? 1.927 -42.469 -18.719 1 89.62 323 LYS A C 1
ATOM 2604 O O . LYS A 1 323 ? 1.902 -43.5 -19.391 1 89.62 323 LYS A O 1
ATOM 2609 N N . GLN A 1 324 ? 1.556 -42.406 -17.5 1 88 324 GLN A N 1
ATOM 2610 C CA . GLN A 1 324 ? 1.25 -43.594 -16.719 1 88 324 GLN A CA 1
ATOM 2611 C C . GLN A 1 324 ? -0.199 -44.031 -16.922 1 88 324 GLN A C 1
ATOM 2613 O O . GLN A 1 324 ? -0.674 -44.938 -16.266 1 88 324 GLN A O 1
ATOM 2618 N N . GLY A 1 325 ? -0.971 -43.344 -17.828 1 88.94 325 GLY A N 1
ATOM 2619 C CA . GLY A 1 325 ? -2.256 -43.844 -18.312 1 88.94 325 GLY A CA 1
ATOM 2620 C C . GLY A 1 325 ? -3.412 -43.469 -17.406 1 88.94 325 GLY A C 1
ATOM 2621 O O . GLY A 1 325 ? -4.57 -43.75 -17.719 1 88.94 325 GLY A O 1
ATOM 2622 N N . GLN A 1 326 ? -3.221 -42.844 -16.281 1 90 326 GLN A N 1
ATOM 2623 C CA . GLN A 1 326 ? -4.293 -42.406 -15.398 1 90 326 GLN A CA 1
ATOM 2624 C C . GLN A 1 326 ? -4.875 -41.062 -15.852 1 90 326 GLN A C 1
ATOM 2626 O O . GLN A 1 326 ? -4.141 -40.188 -16.297 1 90 326 GLN A O 1
ATOM 2631 N N . SER A 1 327 ? -6.207 -41 -15.711 1 91 327 SER A N 1
ATOM 2632 C CA . SER A 1 327 ? -6.863 -39.75 -16.078 1 91 327 SER A CA 1
ATOM 2633 C C . SER A 1 327 ? -7.168 -38.906 -14.859 1 91 327 SER A C 1
ATOM 2635 O O . SER A 1 327 ? -7.547 -3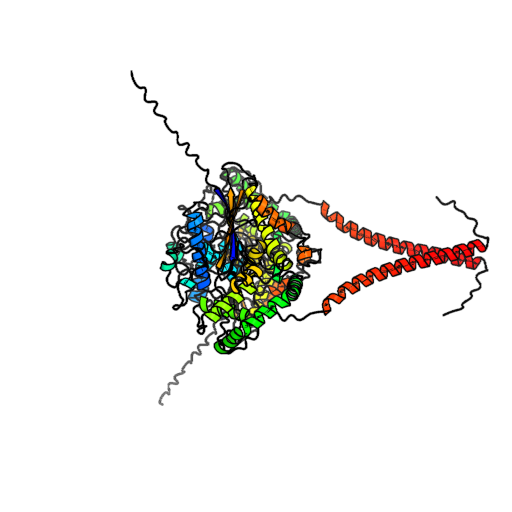9.438 -13.812 1 91 327 SER A O 1
ATOM 2637 N N . PHE A 1 328 ? -6.91 -37.625 -14.977 1 94.88 328 PHE A N 1
ATOM 2638 C CA . PHE A 1 328 ? -7.23 -36.625 -13.945 1 94.88 328 PHE A CA 1
ATOM 2639 C C . PHE A 1 328 ? -8.195 -35.562 -14.492 1 94.88 328 PHE A C 1
ATOM 2641 O O . PHE A 1 328 ? -8.109 -35.188 -15.656 1 94.88 328 PHE A O 1
ATOM 2648 N N . LEU A 1 329 ? -9.125 -35.125 -13.656 1 95.19 329 LEU A N 1
ATOM 2649 C CA . LEU A 1 329 ? -10.062 -34.062 -14.07 1 95.19 329 LEU A CA 1
ATOM 2650 C C . LEU A 1 329 ? -9.328 -32.781 -14.391 1 95.19 329 LEU A C 1
ATOM 2652 O O . LEU A 1 329 ? -9.719 -32.062 -15.312 1 95.19 329 LEU A O 1
ATOM 2656 N N . ASN A 1 330 ? -8.352 -32.5 -13.531 1 96.5 330 ASN A N 1
ATOM 2657 C CA . ASN A 1 330 ? -7.492 -31.328 -13.68 1 96.5 330 ASN A CA 1
ATOM 2658 C C . ASN A 1 330 ? -6.02 -31.672 -13.492 1 96.5 330 ASN A C 1
ATOM 2660 O O . ASN A 1 330 ? -5.691 -32.625 -12.766 1 96.5 330 ASN A O 1
ATOM 2664 N N . CYS A 1 331 ? -5.145 -30.938 -14.141 1 97.12 331 CYS A N 1
ATOM 2665 C CA . CYS A 1 331 ? -3.711 -30.984 -13.891 1 97.12 331 CYS A CA 1
ATOM 2666 C C . CYS A 1 331 ? -3.033 -29.703 -14.336 1 97.12 331 CYS A C 1
ATOM 2668 O O . CYS A 1 331 ? -2.355 -29.672 -15.359 1 97.12 331 CYS A O 1
ATOM 2670 N N . ALA A 1 332 ? -3.256 -28.688 -13.57 1 97.12 332 ALA A N 1
ATOM 2671 C CA . ALA A 1 332 ? -2.758 -27.344 -13.891 1 97.12 332 ALA A CA 1
ATOM 2672 C C . ALA A 1 332 ? -1.237 -27.281 -13.781 1 97.12 332 ALA A C 1
ATOM 2674 O O . ALA A 1 332 ? -0.647 -27.953 -12.922 1 97.12 332 ALA A O 1
ATOM 2675 N N . ASP A 1 333 ? -0.595 -26.5 -14.602 1 96.44 333 ASP A N 1
ATOM 2676 C CA . ASP A 1 333 ? 0.837 -26.234 -14.508 1 96.44 333 ASP A CA 1
ATOM 2677 C C . ASP A 1 333 ? 1.152 -25.312 -13.328 1 96.44 333 ASP A C 1
ATOM 2679 O O . ASP A 1 333 ? 0.257 -24.656 -12.789 1 96.44 333 ASP A O 1
ATOM 2683 N N . GLY A 1 334 ? 2.447 -25.297 -12.977 1 97.31 334 GLY A N 1
ATOM 2684 C CA . GLY A 1 334 ? 2.893 -24.375 -11.945 1 97.31 334 GLY A CA 1
ATOM 2685 C C . GLY A 1 334 ? 2.664 -22.922 -12.297 1 97.31 334 GLY A C 1
ATOM 2686 O O . GLY A 1 334 ? 2.508 -22.578 -13.469 1 97.31 334 GLY A O 1
ATOM 2687 N N . PRO A 1 335 ? 2.541 -22.094 -11.32 1 97.94 335 PRO A N 1
ATOM 2688 C CA . PRO A 1 335 ? 2.225 -20.672 -11.547 1 97.94 335 PRO A CA 1
ATOM 2689 C C . PRO A 1 335 ? 3.426 -19.875 -12.031 1 97.94 335 PRO A C 1
ATOM 2691 O O . PRO A 1 335 ? 4.289 -19.5 -11.227 1 97.94 335 PRO A O 1
ATOM 2694 N N . HIS A 1 336 ? 3.477 -19.516 -13.258 1 97 336 HIS A N 1
ATOM 2695 C CA . HIS A 1 336 ? 4.473 -18.594 -13.797 1 97 336 HIS A CA 1
ATOM 2696 C C . HIS A 1 336 ? 4.152 -17.156 -13.414 1 97 336 HIS A C 1
ATOM 2698 O O . HIS A 1 336 ? 3.197 -16.891 -12.68 1 97 336 HIS A O 1
ATOM 2704 N N . PHE A 1 337 ? 5.004 -16.219 -13.852 1 97.56 337 PHE A N 1
ATOM 2705 C CA . PHE A 1 337 ? 4.77 -14.805 -13.555 1 97.56 337 PHE A CA 1
ATOM 2706 C C . PHE A 1 337 ? 3.395 -14.367 -14.055 1 97.56 337 PHE A C 1
ATOM 2708 O O . PHE A 1 337 ? 2.998 -14.711 -15.172 1 97.56 337 PHE A O 1
ATOM 2715 N N . ALA A 1 338 ? 2.586 -13.68 -13.156 1 97.94 338 ALA A N 1
ATOM 2716 C CA . ALA A 1 338 ? 1.271 -13.102 -13.414 1 97.94 338 ALA A CA 1
ATOM 2717 C C . ALA A 1 338 ? 0.212 -14.188 -13.562 1 97.94 338 ALA A C 1
ATOM 2719 O O . ALA A 1 338 ? -0.856 -13.953 -14.133 1 97.94 338 ALA A O 1
ATOM 2720 N N . SER A 1 339 ? 0.551 -15.438 -13.164 1 98 339 SER A N 1
ATOM 2721 C CA . SER A 1 339 ? -0.5 -16.438 -13.047 1 98 339 SER A CA 1
ATOM 2722 C C . SER A 1 339 ? -1.589 -15.992 -12.078 1 98 339 SER A C 1
ATOM 2724 O O . SER A 1 339 ? -1.331 -15.203 -11.164 1 98 339 SER A O 1
ATOM 2726 N N . HIS A 1 340 ? -2.834 -16.484 -12.289 1 98.06 340 HIS A N 1
ATOM 2727 C CA . HIS A 1 340 ? -3.922 -15.984 -11.461 1 98.06 340 HIS A CA 1
ATOM 2728 C C . HIS A 1 340 ? -5.047 -17 -11.344 1 98.06 340 HIS A C 1
ATOM 2730 O O . HIS A 1 340 ? -5.234 -17.828 -12.242 1 98.06 340 HIS A O 1
ATOM 2736 N N . ILE A 1 341 ? -5.68 -16.984 -10.242 1 98.62 341 ILE A N 1
ATOM 2737 C CA . ILE A 1 341 ? -6.906 -17.719 -9.977 1 98.62 341 ILE A CA 1
ATOM 2738 C C . ILE A 1 341 ? -8.07 -16.75 -9.789 1 98.62 341 ILE A C 1
ATOM 2740 O O . ILE A 1 341 ? -7.934 -15.727 -9.117 1 98.62 341 ILE A O 1
ATOM 2744 N N . LEU A 1 342 ? -9.195 -17.016 -10.438 1 98.44 342 LEU A N 1
ATOM 2745 C CA . LEU A 1 342 ? -10.43 -16.266 -10.234 1 98.44 342 LEU A CA 1
ATOM 2746 C C . LEU A 1 342 ? -11.508 -17.172 -9.633 1 98.44 342 LEU A C 1
ATOM 2748 O O . LEU A 1 342 ? -11.734 -18.281 -10.117 1 98.44 342 LEU A O 1
ATOM 2752 N N . PHE A 1 343 ? -12.109 -16.734 -8.602 1 98.81 343 PHE A N 1
ATOM 2753 C CA . PHE A 1 343 ? -13.344 -17.297 -8.062 1 98.81 343 PHE A CA 1
ATOM 2754 C C . PHE A 1 343 ? -14.547 -16.453 -8.469 1 98.81 343 PHE A C 1
ATOM 2756 O O . PHE A 1 343 ? -14.602 -15.258 -8.164 1 98.81 343 PHE A O 1
ATOM 2763 N N . GLU A 1 344 ? -15.453 -17.047 -9.133 1 98.19 344 GLU A N 1
ATOM 2764 C CA . GLU A 1 344 ? -16.688 -16.391 -9.523 1 98.19 344 GLU A CA 1
ATOM 2765 C C . GLU A 1 344 ? -17.891 -16.984 -8.797 1 98.19 344 GLU A C 1
ATOM 2767 O O . GLU A 1 344 ? -18.156 -18.188 -8.898 1 98.19 344 GLU A O 1
ATOM 2772 N N . ILE A 1 345 ? -18.562 -16.156 -8.102 1 97.5 345 ILE A N 1
ATOM 2773 C CA . ILE A 1 345 ? -19.812 -16.594 -7.469 1 97.5 345 ILE A CA 1
ATOM 2774 C C . ILE A 1 345 ? -21 -16.078 -8.266 1 97.5 345 ILE A C 1
ATOM 2776 O O . ILE A 1 345 ? -21.141 -14.867 -8.477 1 97.5 345 ILE A O 1
ATOM 2780 N N . HIS A 1 346 ? -21.859 -17 -8.633 1 95.62 346 HIS A N 1
ATOM 2781 C CA . HIS A 1 346 ? -23.016 -16.688 -9.461 1 95.62 346 HIS A CA 1
ATOM 2782 C C . HIS A 1 346 ? -24.328 -16.969 -8.719 1 95.62 346 HIS A C 1
ATOM 2784 O O . HIS A 1 346 ? -24.391 -17.891 -7.906 1 95.62 346 HIS A O 1
ATOM 2790 N N . GLU A 1 347 ? -25.25 -16.188 -9.055 1 92.12 347 GLU A N 1
ATOM 2791 C CA . GLU A 1 347 ? -26.609 -16.391 -8.555 1 92.12 347 GLU A CA 1
ATOM 2792 C C . GLU A 1 347 ? -27.5 -17 -9.625 1 92.12 347 GLU A C 1
ATOM 2794 O O . GLU A 1 347 ? -27.609 -16.453 -10.727 1 92.12 347 GLU A O 1
ATOM 2799 N N . GLN A 1 348 ? -28.125 -18.172 -9.406 1 82 348 GLN A N 1
ATOM 2800 C CA . GLN A 1 348 ? -28.938 -18.938 -10.359 1 82 348 GLN A CA 1
ATOM 2801 C C . GLN A 1 348 ? -30.219 -18.188 -10.703 1 82 348 GLN A C 1
ATOM 2803 O O . GLN A 1 348 ? -30.625 -18.141 -11.867 1 82 348 GLN A O 1
ATOM 2808 N N . GLU A 1 349 ? -31.031 -17.938 -9.695 1 69.44 349 GLU A N 1
ATOM 2809 C CA . GLU A 1 349 ? -32.312 -17.266 -9.945 1 69.44 349 GLU A CA 1
ATOM 2810 C C . GLU A 1 349 ? -32.25 -15.812 -9.469 1 69.44 349 GLU A C 1
ATOM 2812 O O . GLU A 1 349 ? -31.656 -15.523 -8.43 1 69.44 349 GLU A O 1
ATOM 2817 N N . GLU A 1 350 ? -32.781 -15.109 -10.398 1 63.09 350 GLU A N 1
ATOM 2818 C CA . GLU A 1 350 ? -32.844 -13.688 -10.078 1 63.09 350 GLU A CA 1
ATOM 2819 C C . GLU A 1 350 ? -33.719 -13.422 -8.867 1 63.09 350 GLU A C 1
ATOM 2821 O O . GLU A 1 350 ? -34.688 -14.148 -8.633 1 63.09 350 GLU A O 1
ATOM 2826 N N . ASN A 1 351 ? -33.531 -12.672 -7.98 1 57.75 351 ASN A N 1
ATOM 2827 C CA . ASN A 1 351 ? -34.375 -12.07 -6.945 1 57.75 351 ASN A CA 1
ATOM 2828 C C . ASN A 1 351 ? -34.312 -12.883 -5.652 1 57.75 351 ASN A C 1
ATOM 2830 O O . ASN A 1 351 ? -35.188 -12.734 -4.793 1 57.75 351 ASN A O 1
ATOM 2834 N N . VAL A 1 352 ? -33.656 -14.086 -5.695 1 59.16 352 VAL A N 1
ATOM 2835 C CA . VAL A 1 352 ? -33.562 -14.711 -4.375 1 59.16 352 VAL A CA 1
ATOM 2836 C C . VAL A 1 352 ? -32.344 -14.164 -3.633 1 59.16 352 VAL A C 1
ATOM 2838 O O . VAL A 1 352 ? -31.203 -14.352 -4.07 1 59.16 352 VAL A O 1
ATOM 2841 N N . ILE A 1 353 ? -32.562 -13.289 -2.711 1 63.75 353 ILE A N 1
ATOM 2842 C CA . ILE A 1 353 ? -31.516 -12.555 -2 1 63.75 353 ILE A CA 1
ATOM 2843 C C . ILE A 1 353 ? -31.047 -13.367 -0.794 1 63.75 353 ILE A C 1
ATOM 2845 O O . ILE A 1 353 ? -31.859 -14.016 -0.12 1 63.75 353 ILE A O 1
ATOM 2849 N N . ASN A 1 354 ? -29.781 -13.523 -0.574 1 68 354 ASN A N 1
ATOM 2850 C CA . ASN A 1 354 ? -29.109 -13.93 0.651 1 68 354 ASN A CA 1
ATOM 2851 C C . ASN A 1 354 ? -29.234 -15.43 0.885 1 68 354 ASN A C 1
ATOM 2853 O O . ASN A 1 354 ? -29.375 -15.875 2.023 1 68 354 ASN A O 1
ATOM 2857 N N . ASP A 1 355 ? -29.422 -16.141 -0.193 1 83.94 355 ASP A N 1
ATOM 2858 C CA . ASP A 1 355 ? -29.547 -17.578 -0.058 1 83.94 355 ASP A CA 1
ATOM 2859 C C . ASP A 1 355 ? -28.375 -18.297 -0.734 1 83.94 355 ASP A C 1
ATOM 2861 O O . ASP A 1 355 ? -28.328 -18.375 -1.964 1 83.94 355 ASP A O 1
ATOM 2865 N N . LYS A 1 356 ? -27.562 -18.844 0.081 1 90.88 356 LYS A N 1
ATOM 2866 C CA . LYS A 1 356 ? -26.375 -19.547 -0.402 1 90.88 356 LYS A CA 1
ATOM 2867 C C . LYS A 1 356 ? -26.766 -20.734 -1.276 1 90.88 356 LYS A C 1
ATOM 2869 O O . LYS A 1 356 ? -25.969 -21.172 -2.123 1 90.88 356 LYS A O 1
ATOM 2874 N N . SER A 1 357 ? -27.984 -21.219 -1.074 1 90.31 357 SER A N 1
ATOM 2875 C CA . SER A 1 357 ? -28.406 -22.406 -1.794 1 90.31 357 SER A CA 1
ATOM 2876 C C . SER A 1 357 ? -28.672 -22.109 -3.264 1 90.31 357 SER A C 1
ATOM 2878 O O . SER A 1 357 ? -28.766 -23.016 -4.09 1 90.31 357 SER A O 1
ATOM 2880 N N . GLN A 1 358 ? -28.719 -20.875 -3.613 1 91.62 358 GLN A N 1
ATOM 2881 C CA . GLN A 1 358 ? -29 -20.469 -4.988 1 91.62 358 GLN A CA 1
ATOM 2882 C C . GLN A 1 358 ? -27.734 -20 -5.695 1 91.62 358 GLN A C 1
ATOM 2884 O O . GLN A 1 358 ? -27.812 -19.406 -6.777 1 91.62 358 GLN A O 1
ATOM 2889 N N . LEU A 1 359 ? -26.656 -20.234 -5.008 1 95.25 359 LEU A N 1
ATOM 2890 C CA . LEU A 1 359 ? -25.391 -19.766 -5.562 1 95.25 359 LEU A CA 1
ATOM 2891 C C . LEU A 1 359 ? -24.547 -20.922 -6.07 1 95.25 359 LEU A C 1
ATOM 2893 O O . LEU A 1 359 ? -24.656 -22.047 -5.559 1 95.25 359 LEU A O 1
ATOM 2897 N N . TYR A 1 360 ? -23.766 -20.672 -7.07 1 96.19 360 TYR A N 1
ATOM 2898 C CA . TYR A 1 360 ? -22.734 -21.609 -7.488 1 96.19 360 TYR A CA 1
ATOM 2899 C C . TYR A 1 360 ? -21.406 -20.891 -7.75 1 96.19 360 TYR A C 1
ATOM 2901 O O . TYR A 1 360 ? -21.375 -19.672 -7.871 1 96.19 360 TYR A O 1
ATOM 2909 N N . VAL A 1 361 ? -20.375 -21.656 -7.77 1 97.81 361 VAL A N 1
ATOM 2910 C CA . VAL A 1 361 ? -19.031 -21.109 -7.906 1 97.81 361 VAL A CA 1
ATOM 2911 C C . VAL A 1 361 ? -18.375 -21.656 -9.164 1 97.81 361 VAL A C 1
ATOM 2913 O O . VAL A 1 361 ? -18.578 -22.828 -9.516 1 97.81 361 VAL A O 1
ATOM 2916 N N . ARG A 1 362 ? -17.656 -20.844 -9.891 1 98.12 362 ARG A N 1
ATOM 2917 C CA . ARG A 1 362 ? -16.703 -21.219 -10.938 1 98.12 362 ARG A CA 1
ATOM 2918 C C . ARG A 1 362 ? -15.305 -20.719 -10.617 1 98.12 362 ARG A C 1
ATOM 2920 O O . ARG A 1 362 ? -15.141 -19.656 -10.023 1 98.12 362 ARG A O 1
ATOM 2927 N N . VAL A 1 363 ? -14.32 -21.547 -10.938 1 98.44 363 VAL A N 1
ATOM 2928 C CA . VAL A 1 363 ? -12.93 -21.172 -10.703 1 98.44 363 VAL A CA 1
ATOM 2929 C C . VAL A 1 363 ? -12.156 -21.219 -12.016 1 98.44 363 VAL A C 1
ATOM 2931 O O . VAL A 1 363 ? -12.281 -22.172 -12.789 1 98.44 363 VAL A O 1
ATOM 2934 N N . ARG A 1 364 ? -11.398 -20.172 -12.297 1 96.94 364 ARG A N 1
ATOM 2935 C CA . ARG A 1 364 ? -10.508 -20.109 -13.453 1 96.94 364 ARG A CA 1
ATOM 2936 C C . ARG A 1 364 ? -9.047 -20.047 -13.016 1 96.94 364 ARG A C 1
ATOM 2938 O O . ARG A 1 364 ? -8.711 -19.312 -12.078 1 96.94 364 ARG A O 1
ATOM 2945 N N . TYR A 1 365 ? -8.242 -20.859 -13.641 1 97.25 365 TYR A N 1
ATOM 2946 C CA . TYR A 1 365 ? -6.797 -20.734 -13.539 1 97.25 365 TYR A CA 1
ATOM 2947 C C . TYR A 1 365 ? -6.188 -20.312 -14.867 1 97.25 365 TYR A C 1
ATOM 2949 O O . TYR A 1 365 ? -6.336 -21.016 -15.875 1 97.25 365 TYR A O 1
ATOM 2957 N N . ASN A 1 366 ? -5.598 -19.125 -14.867 1 96.19 366 ASN A N 1
ATOM 2958 C CA . ASN A 1 366 ? -4.996 -18.547 -16.062 1 96.19 366 ASN A CA 1
ATOM 2959 C C . ASN A 1 366 ? -5.98 -18.516 -17.234 1 96.19 366 ASN A C 1
ATOM 2961 O O . ASN A 1 366 ? -5.641 -18.906 -18.344 1 96.19 366 ASN A O 1
ATOM 2965 N N . GLY A 1 367 ? -7.223 -18.156 -16.875 1 91.88 367 GLY A N 1
ATOM 2966 C CA . GLY A 1 367 ? -8.234 -17.906 -17.891 1 91.88 367 GLY A CA 1
ATOM 2967 C C . GLY A 1 367 ? -9.07 -19.141 -18.203 1 91.88 367 GLY A C 1
ATOM 2968 O O . GLY A 1 367 ? -10.117 -19.047 -18.828 1 91.88 367 GLY A O 1
ATOM 2969 N N . GLN A 1 368 ? -8.664 -20.297 -17.719 1 93.44 368 GLN A N 1
ATOM 2970 C CA . GLN A 1 368 ? -9.367 -21.531 -18.031 1 93.44 368 GLN A CA 1
ATOM 2971 C C . GLN A 1 368 ? -10.258 -21.953 -16.859 1 93.44 368 GLN A C 1
ATOM 2973 O O . GLN A 1 368 ? -9.797 -22.062 -15.727 1 93.44 368 GLN A O 1
ATOM 2978 N N . TYR A 1 369 ? -11.555 -22.266 -17.172 1 96.38 369 TYR A N 1
ATOM 2979 C CA . TYR A 1 369 ? -12.445 -22.812 -16.156 1 96.38 369 TYR A CA 1
ATOM 2980 C C . TYR A 1 369 ? -12.023 -24.219 -15.766 1 96.38 369 TYR A C 1
ATOM 2982 O O . TYR A 1 369 ? -11.758 -25.062 -16.625 1 96.38 369 TYR A O 1
ATOM 2990 N N . MET A 1 370 ? -11.961 -24.5 -14.523 1 97.56 370 MET A N 1
ATOM 2991 C CA . MET A 1 370 ? -11.492 -25.781 -14 1 97.56 370 MET A CA 1
ATOM 2992 C C . MET A 1 370 ? -12.672 -26.625 -13.523 1 97.56 370 MET A C 1
ATOM 2994 O O . MET A 1 370 ? -13.719 -26.094 -13.156 1 97.56 370 MET A O 1
ATOM 2998 N N . ASN A 1 371 ? -12.453 -27.938 -13.555 1 98.06 371 ASN A N 1
ATOM 2999 C CA . ASN A 1 371 ? -13.445 -28.828 -12.961 1 98.06 371 ASN A CA 1
ATOM 3000 C C . ASN A 1 371 ? -13.445 -28.734 -11.438 1 98.06 371 ASN A C 1
ATOM 3002 O O . ASN A 1 371 ? -12.383 -28.656 -10.82 1 98.06 371 ASN A O 1
ATOM 3006 N N . LEU A 1 372 ? -14.672 -28.734 -10.859 1 98.19 372 LEU A N 1
ATOM 3007 C CA . LEU A 1 372 ? -14.773 -28.5 -9.422 1 98.19 372 LEU A CA 1
ATOM 3008 C C . LEU A 1 372 ? -15.547 -29.625 -8.742 1 98.19 372 LEU A C 1
ATOM 3010 O O . LEU A 1 372 ? -16.266 -30.375 -9.398 1 98.19 372 LEU A O 1
ATOM 3014 N N . CYS A 1 373 ? -15.344 -29.734 -7.496 1 97.38 373 CYS A N 1
ATOM 3015 C CA . CYS A 1 373 ? -16.078 -30.625 -6.613 1 97.38 373 CYS A CA 1
ATOM 3016 C C . CYS A 1 373 ? -15.906 -32.094 -7.059 1 97.38 373 CYS A C 1
ATOM 3018 O O . CYS A 1 373 ? -16.844 -32.875 -6.961 1 97.38 373 CYS A O 1
ATOM 3020 N N . ASP A 1 374 ? -14.773 -32.344 -7.672 1 94.94 374 ASP A N 1
ATOM 3021 C CA . ASP A 1 374 ? -14.352 -33.688 -8.07 1 94.94 374 ASP A CA 1
ATOM 3022 C C . ASP A 1 374 ? -15.312 -34.281 -9.086 1 94.94 374 ASP A C 1
ATOM 3024 O O . ASP A 1 374 ? -15.609 -35.469 -9.047 1 94.94 374 ASP A O 1
ATOM 3028 N N . ARG A 1 375 ? -15.867 -33.406 -9.875 1 96.44 375 ARG A N 1
ATOM 3029 C CA . ARG A 1 375 ? -16.734 -33.844 -10.969 1 96.44 375 ARG A CA 1
ATOM 3030 C C . ARG A 1 375 ? -16.375 -33.125 -12.273 1 96.44 375 ARG A C 1
ATOM 3032 O O . ARG A 1 375 ? -15.688 -32.094 -12.258 1 96.44 375 ARG A O 1
ATOM 3039 N N . ASN A 1 376 ? -16.766 -33.719 -13.305 1 96.06 376 ASN A N 1
ATOM 3040 C CA . ASN A 1 376 ? -16.562 -33.125 -14.617 1 96.06 376 ASN A CA 1
ATOM 3041 C C . ASN A 1 376 ? -17.547 -31.984 -14.875 1 96.06 376 ASN A C 1
ATOM 3043 O O . ASN A 1 376 ? -18.375 -32.062 -15.781 1 96.06 376 ASN A O 1
ATOM 3047 N N . SER A 1 377 ? -17.438 -31.031 -14.094 1 97.5 377 SER A N 1
ATOM 3048 C CA . SER A 1 377 ? -18.25 -29.828 -14.172 1 97.5 377 SER A CA 1
ATOM 3049 C C . SER A 1 377 ? -17.453 -28.594 -13.781 1 97.5 377 SER A C 1
ATOM 3051 O O . SER A 1 377 ? -16.688 -28.625 -12.812 1 97.5 377 SER A O 1
ATOM 3053 N N . THR A 1 378 ? -17.641 -27.578 -14.5 1 97.38 378 THR A N 1
ATOM 3054 C CA . THR A 1 378 ? -16.953 -26.328 -14.18 1 97.38 378 THR A CA 1
ATOM 3055 C C . THR A 1 378 ? -17.75 -25.516 -13.172 1 97.38 378 THR A C 1
ATOM 3057 O O . THR A 1 378 ? -17.375 -24.391 -12.82 1 97.38 378 THR A O 1
ATOM 3060 N N . GLN A 1 379 ? -18.922 -26.047 -12.727 1 96.56 379 GLN A N 1
ATOM 3061 C CA . GLN A 1 379 ? -19.766 -25.406 -11.719 1 96.56 379 GLN A CA 1
ATOM 3062 C C . GLN A 1 379 ? -19.906 -26.281 -10.477 1 96.56 379 GLN A C 1
ATOM 3064 O O . GLN A 1 379 ? -20 -27.5 -10.586 1 96.56 379 GLN A O 1
ATOM 3069 N N . CYS A 1 380 ? -19.828 -25.656 -9.445 1 97.44 380 CYS A N 1
ATOM 3070 C CA . CYS A 1 380 ? -20.062 -26.312 -8.156 1 97.44 380 CYS A CA 1
ATOM 3071 C C . CYS A 1 380 ? -20.984 -25.469 -7.277 1 97.44 380 CYS A C 1
ATOM 3073 O O . CYS A 1 380 ? -20.828 -24.25 -7.207 1 97.44 380 CYS A O 1
ATOM 3075 N N . SER A 1 381 ? -22.047 -26.141 -6.68 1 96.31 381 SER A N 1
ATOM 3076 C CA . SER A 1 381 ? -22.859 -25.375 -5.742 1 96.31 381 SER A CA 1
ATOM 3077 C C . SER A 1 381 ? -22 -24.672 -4.699 1 96.31 381 SER A C 1
ATOM 3079 O O . SER A 1 381 ? -21.016 -25.25 -4.219 1 96.31 381 SER A O 1
ATOM 3081 N N . TYR A 1 382 ? -22.375 -23.5 -4.34 1 97 382 TYR A N 1
ATOM 3082 C CA . TYR A 1 382 ? -21.594 -22.734 -3.375 1 97 382 TYR A CA 1
ATOM 3083 C C . TYR A 1 382 ? -21.5 -23.469 -2.045 1 97 382 TYR A C 1
ATOM 3085 O O . TYR A 1 382 ? -20.422 -23.547 -1.449 1 97 382 TYR A O 1
ATOM 3093 N N . LEU A 1 383 ? -22.562 -24.047 -1.594 1 96.75 383 LEU A N 1
ATOM 3094 C CA . LEU A 1 383 ? -22.609 -24.734 -0.314 1 96.75 383 LEU A CA 1
ATOM 3095 C C . LEU A 1 383 ? -21.672 -25.938 -0.323 1 96.75 383 LEU A C 1
ATOM 3097 O O . LEU A 1 383 ? -20.953 -26.188 0.655 1 96.75 383 LEU A O 1
ATOM 3101 N N . GLU A 1 384 ? -21.656 -26.641 -1.402 1 97.56 384 GLU A N 1
ATOM 3102 C CA . GLU A 1 384 ? -20.766 -27.797 -1.504 1 97.56 384 GLU A CA 1
ATOM 3103 C C . GLU A 1 384 ? -19.297 -27.344 -1.538 1 97.56 384 GLU A C 1
ATOM 3105 O O . GLU A 1 384 ? -18.453 -27.938 -0.862 1 97.56 384 GLU A O 1
ATOM 3110 N N . PHE A 1 385 ? -19.047 -26.406 -2.334 1 98.12 385 PHE A N 1
ATOM 3111 C CA . PHE A 1 385 ? -17.703 -25.859 -2.465 1 98.12 385 PHE A CA 1
ATOM 3112 C C . PHE A 1 385 ? -17.172 -25.422 -1.109 1 98.12 385 PHE A C 1
ATOM 3114 O O . PHE A 1 385 ? -16.078 -25.797 -0.714 1 98.12 385 PHE A O 1
ATOM 3121 N N . GLU A 1 386 ? -17.938 -24.578 -0.398 1 97.88 386 GLU A N 1
ATOM 3122 C CA . GLU A 1 386 ? -17.562 -24.047 0.914 1 97.88 386 GLU A CA 1
ATOM 3123 C C . GLU A 1 386 ? -17.344 -25.188 1.913 1 97.88 386 GLU A C 1
ATOM 3125 O O . GLU A 1 386 ? -16.359 -25.172 2.664 1 97.88 386 GLU A O 1
ATOM 3130 N N . SER A 1 387 ? -18.234 -26.141 1.873 1 97.56 387 SER A N 1
ATOM 3131 C CA . SER A 1 387 ? -18.156 -27.25 2.812 1 97.56 387 SER A CA 1
ATOM 3132 C C . SER A 1 387 ? -16.906 -28.094 2.572 1 97.56 387 SER A C 1
ATOM 3134 O O . SER A 1 387 ? -16.234 -28.484 3.521 1 97.56 387 SER A O 1
ATOM 3136 N N . ARG A 1 388 ? -16.594 -28.391 1.338 1 97.31 388 ARG A N 1
ATOM 3137 C CA . ARG A 1 388 ? -15.422 -29.188 0.981 1 97.31 388 ARG A CA 1
ATOM 3138 C C . ARG A 1 388 ? -14.141 -28.531 1.466 1 97.31 388 ARG A C 1
ATOM 3140 O O . ARG A 1 388 ? -13.219 -29.203 1.929 1 97.31 388 ARG A O 1
ATOM 3147 N N . ILE A 1 389 ? -14.094 -27.234 1.422 1 98 389 ILE A N 1
ATOM 3148 C CA . ILE A 1 389 ? -12.898 -26.5 1.815 1 98 389 ILE A CA 1
ATOM 3149 C C . ILE A 1 389 ? -12.852 -26.375 3.338 1 98 389 ILE A C 1
ATOM 3151 O O . ILE A 1 389 ? -11.812 -26.656 3.953 1 98 389 ILE A O 1
ATOM 3155 N N . LYS A 1 390 ? -13.953 -26.062 3.947 1 97.19 390 LYS A N 1
ATOM 3156 C CA . LYS A 1 390 ? -13.992 -25.797 5.383 1 97.19 390 LYS A CA 1
ATOM 3157 C C . LYS A 1 390 ? -13.781 -27.094 6.18 1 97.19 390 LYS A C 1
ATOM 3159 O O . LYS A 1 390 ? -13.297 -27.047 7.312 1 97.19 390 LYS A O 1
ATOM 3164 N N . GLN A 1 391 ? -14.148 -28.172 5.59 1 96.38 391 GLN A N 1
ATOM 3165 C CA . GLN A 1 391 ? -13.945 -29.469 6.25 1 96.38 391 GLN A CA 1
ATOM 3166 C C . GLN A 1 391 ? -12.469 -29.734 6.488 1 96.38 391 GLN A C 1
ATOM 3168 O O . GLN A 1 391 ? -12.109 -30.531 7.367 1 96.38 391 GLN A O 1
ATOM 3173 N N . GLN A 1 392 ? -11.648 -29.094 5.77 1 95.38 392 GLN A N 1
ATOM 3174 C CA . GLN A 1 392 ? -10.211 -29.297 5.891 1 95.38 392 GLN A CA 1
ATOM 3175 C C . GLN A 1 392 ? -9.602 -28.359 6.926 1 95.38 392 GLN A C 1
ATOM 3177 O O . GLN A 1 392 ? -8.422 -28.469 7.258 1 95.38 392 GLN A O 1
ATOM 3182 N N . PHE A 1 393 ? -10.383 -27.438 7.438 1 96.5 393 PHE A N 1
ATOM 3183 C CA . PHE A 1 393 ? -9.859 -26.438 8.367 1 96.5 393 PHE A CA 1
ATOM 3184 C C . PHE A 1 393 ? -9.469 -27.078 9.688 1 96.5 393 PHE A C 1
ATOM 3186 O O . PHE A 1 393 ? -10.133 -28.016 10.148 1 96.5 393 PHE A O 1
ATOM 3193 N N . GLU A 1 394 ? -8.367 -26.641 10.211 1 96.5 394 GLU A N 1
ATOM 3194 C CA . GLU A 1 394 ? -7.895 -27 11.547 1 96.5 394 GLU A CA 1
ATOM 3195 C C . GLU A 1 394 ? -7.699 -25.75 12.414 1 96.5 394 GLU A C 1
ATOM 3197 O O . GLU A 1 394 ? -7.883 -24.625 11.945 1 96.5 394 GLU A O 1
ATOM 3202 N N . ASN A 1 395 ? -7.488 -26.016 13.734 1 96.31 395 ASN A N 1
ATOM 3203 C CA . ASN A 1 395 ? -7.031 -24.906 14.555 1 96.31 395 ASN A CA 1
ATOM 3204 C C . ASN A 1 395 ? -5.707 -24.344 14.047 1 96.31 395 ASN A C 1
ATOM 3206 O O . ASN A 1 395 ? -4.664 -24.984 14.164 1 96.31 395 ASN A O 1
ATOM 3210 N N . TYR A 1 396 ? -5.82 -23.234 13.523 1 96.06 396 TYR A N 1
ATOM 3211 C CA . TYR A 1 396 ? -4.68 -22.703 12.781 1 96.06 396 TYR A CA 1
ATOM 3212 C C . TYR A 1 396 ? -3.492 -22.469 13.703 1 96.06 396 TYR A C 1
ATOM 3214 O O . TYR A 1 396 ? -2.34 -22.625 13.305 1 96.06 396 TYR A O 1
ATOM 3222 N N . ASN A 1 397 ? -3.723 -21.984 14.938 1 93.81 397 ASN A N 1
ATOM 3223 C CA . ASN A 1 397 ? -2.631 -21.781 15.883 1 93.81 397 ASN A CA 1
ATOM 3224 C C . ASN A 1 397 ? -1.835 -23.062 16.109 1 93.81 397 ASN A C 1
ATOM 3226 O O . ASN A 1 397 ? -0.603 -23.031 16.141 1 93.81 397 ASN A O 1
ATOM 3230 N N . LEU A 1 398 ? -2.562 -24.125 16.234 1 94.69 398 LEU A N 1
ATOM 3231 C CA . LEU A 1 398 ? -1.919 -25.422 16.406 1 94.69 398 LEU A CA 1
ATOM 3232 C C . LEU A 1 398 ? -1.225 -25.859 15.117 1 94.69 398 LEU A C 1
ATOM 3234 O O . LEU A 1 398 ? -0.091 -26.344 15.156 1 94.69 398 LEU A O 1
ATOM 3238 N N . LEU A 1 399 ? -1.955 -25.688 14.055 1 96.62 399 LEU A N 1
ATOM 3239 C CA . LEU A 1 399 ? -1.419 -26.047 12.75 1 96.62 399 LEU A CA 1
ATOM 3240 C C . LEU A 1 399 ? -0.125 -25.297 12.461 1 96.62 399 LEU A C 1
ATOM 3242 O O . LEU A 1 399 ? 0.841 -25.875 11.961 1 96.62 399 LEU A O 1
ATOM 3246 N N . CYS A 1 400 ? -0.152 -24.047 12.805 1 95.94 400 CYS A N 1
ATOM 3247 C CA . CYS A 1 400 ? 0.984 -23.172 12.547 1 95.94 400 CYS A CA 1
ATOM 3248 C C . CYS A 1 400 ? 2.072 -23.359 13.594 1 95.94 400 CYS A C 1
ATOM 3250 O O . CYS A 1 400 ? 3.244 -23.078 13.336 1 95.94 400 CYS A O 1
ATOM 3252 N N . GLY A 1 401 ? 1.816 -23.859 14.789 1 93.12 401 GLY A N 1
ATOM 3253 C CA . GLY A 1 401 ? 2.77 -24.016 15.875 1 93.12 401 GLY A CA 1
ATOM 3254 C C . GLY A 1 401 ? 2.936 -22.766 16.719 1 93.12 401 GLY A C 1
ATOM 3255 O O . GLY A 1 401 ? 4.012 -22.531 17.266 1 93.12 401 GLY A O 1
ATOM 3256 N N . MET A 1 402 ? 1.946 -21.906 16.625 1 85.56 402 MET A N 1
ATOM 3257 C CA . MET A 1 402 ? 2.02 -20.672 17.406 1 85.56 402 MET A CA 1
ATOM 3258 C C . MET A 1 402 ? 1.662 -20.938 18.859 1 85.56 402 MET A C 1
ATOM 3260 O O . MET A 1 402 ? 0.835 -21.797 19.156 1 85.56 402 MET A O 1
ATOM 3264 N N . GLN A 1 403 ? 2.486 -20.578 19.781 1 63.16 403 GLN A N 1
ATOM 3265 C CA . GLN A 1 403 ? 2.199 -20.75 21.203 1 63.16 403 GLN A CA 1
ATOM 3266 C C . GLN A 1 403 ? 0.957 -19.953 21.609 1 63.16 403 GLN A C 1
ATOM 3268 O O . GLN A 1 403 ? 0.599 -18.984 20.953 1 63.16 403 GLN A O 1
ATOM 3273 N N . THR A 1 404 ? -0.01 -20.438 22.375 1 50.78 404 THR A N 1
ATOM 3274 C CA . THR A 1 404 ? -1.354 -20.094 22.828 1 50.78 404 THR A CA 1
ATOM 3275 C C . THR A 1 404 ? -1.558 -18.578 22.812 1 50.78 404 THR A C 1
ATOM 3277 O O . THR A 1 404 ? -2.66 -18.094 22.547 1 50.78 404 THR A O 1
ATOM 3280 N N . ASP A 1 405 ? -0.839 -17.688 23.438 1 41.97 405 ASP A N 1
ATOM 3281 C CA . ASP A 1 405 ? -1.483 -16.453 23.906 1 41.97 405 ASP A CA 1
ATOM 3282 C C . ASP A 1 405 ? -1.603 -15.438 22.781 1 41.97 405 ASP A C 1
ATOM 3284 O O . ASP A 1 405 ? -1.997 -14.289 23.016 1 41.97 405 ASP A O 1
ATOM 3288 N N . VAL A 1 406 ? -1.126 -15.742 21.734 1 39.28 406 VAL A N 1
ATOM 3289 C CA . VAL A 1 406 ? -1.038 -14.547 20.891 1 39.28 406 VAL A CA 1
ATOM 3290 C C . VAL A 1 406 ? -2.4 -14.25 20.266 1 39.28 406 VAL A C 1
ATOM 3292 O O . VAL A 1 406 ? -2.783 -13.086 20.125 1 39.28 406 VAL A O 1
ATOM 3295 N N . PHE A 1 407 ? -3.023 -15.195 19.562 1 38.5 407 PHE A N 1
ATOM 3296 C CA . PHE A 1 407 ? -4.172 -14.922 18.719 1 38.5 407 PHE A CA 1
ATOM 3297 C C . PHE A 1 407 ? -5.438 -14.75 19.547 1 38.5 407 PHE A C 1
ATOM 3299 O O . PHE A 1 407 ? -6.527 -14.586 19 1 38.5 407 PHE A O 1
ATOM 3306 N N . ASN A 1 408 ? -5.383 -14.992 20.766 1 33.28 408 ASN A N 1
ATOM 3307 C CA . ASN A 1 408 ? -6.691 -14.906 21.406 1 33.28 408 ASN A CA 1
ATOM 3308 C C . ASN A 1 408 ? -7.281 -13.508 21.281 1 33.28 408 ASN A C 1
ATOM 3310 O O . ASN A 1 408 ? -8.172 -13.133 22.047 1 33.28 408 ASN A O 1
ATOM 3314 N N . ASN A 1 409 ? -6.516 -12.633 20.641 1 29.52 409 ASN A N 1
ATOM 3315 C CA . ASN A 1 409 ? -7.301 -11.406 20.531 1 29.52 409 ASN A CA 1
ATOM 3316 C C . ASN A 1 409 ? -8.297 -11.484 19.375 1 29.52 409 ASN A C 1
ATOM 3318 O O . ASN A 1 409 ? -7.902 -11.445 18.203 1 29.52 409 ASN A O 1
ATOM 3322 N N . PRO A 1 410 ? -9.477 -12.086 19.531 1 31.69 410 PRO A N 1
ATOM 3323 C CA . PRO A 1 410 ? -10.555 -12.188 18.547 1 31.69 410 PRO A CA 1
ATOM 3324 C C . PRO A 1 410 ? -10.664 -10.945 17.656 1 31.69 410 PRO A C 1
ATOM 3326 O O . PRO A 1 410 ? -11.422 -10.938 16.688 1 31.69 410 PRO A O 1
ATOM 3329 N N . GLN A 1 411 ? -10.211 -9.812 18.125 1 31.42 411 GLN A N 1
ATOM 3330 C CA . GLN A 1 411 ? -10.477 -8.547 17.453 1 31.42 411 GLN A CA 1
ATOM 3331 C C . GLN A 1 411 ? -9.773 -8.484 16.094 1 31.42 411 GLN A C 1
ATOM 3333 O O . GLN A 1 411 ? -10 -7.551 15.32 1 31.42 411 GLN A O 1
ATOM 3338 N N . ILE A 1 412 ? -8.82 -9.422 15.898 1 31.64 412 ILE A N 1
ATOM 3339 C CA . ILE A 1 412 ? -8.031 -9.211 14.695 1 31.64 412 ILE A CA 1
ATOM 3340 C C . ILE A 1 412 ? -8.797 -9.711 13.477 1 31.64 412 ILE A C 1
ATOM 3342 O O . ILE A 1 412 ? -8.75 -9.102 12.406 1 31.64 412 ILE A O 1
ATOM 3346 N N . LEU A 1 413 ? -9.422 -10.891 13.516 1 30.88 413 LEU A N 1
ATOM 3347 C CA . LEU A 1 413 ? -10.031 -11.422 12.297 1 30.88 413 LEU A CA 1
ATOM 3348 C C . LEU A 1 413 ? -11.227 -10.586 11.875 1 30.88 413 LEU A C 1
ATOM 3350 O O . LEU A 1 413 ? -11.5 -10.438 10.688 1 30.88 413 LEU A O 1
ATOM 3354 N N . SER A 1 414 ? -12.102 -10.227 12.836 1 29.27 414 SER A N 1
ATOM 3355 C CA . SER A 1 414 ? -13.383 -9.641 12.453 1 29.27 414 SER A CA 1
ATOM 3356 C C . SER A 1 414 ? -13.188 -8.266 11.828 1 29.27 414 SER A C 1
ATOM 3358 O O . SER A 1 414 ? -14.078 -7.754 11.148 1 29.27 414 SER A O 1
ATOM 3360 N N . GLN A 1 415 ? -12.156 -7.555 12.281 1 31.02 415 GLN A N 1
ATOM 3361 C CA . GLN A 1 415 ? -12.18 -6.121 11.992 1 31.02 415 GLN A CA 1
ATOM 3362 C C . GLN A 1 415 ? -11.711 -5.836 10.57 1 31.02 415 GLN A C 1
ATOM 3364 O O . GLN A 1 415 ? -11.68 -4.68 10.141 1 31.02 415 GLN A O 1
ATOM 3369 N N . ASN A 1 416 ? -11.227 -6.871 9.984 1 30.39 416 ASN A N 1
ATOM 3370 C CA . ASN A 1 416 ? -10.68 -6.492 8.688 1 30.39 416 ASN A CA 1
ATOM 3371 C C . ASN A 1 416 ? -11.781 -6.078 7.711 1 30.39 416 ASN A C 1
ATOM 3373 O O . ASN A 1 416 ? -11.547 -5.988 6.504 1 30.39 416 ASN A O 1
ATOM 3377 N N . ILE A 1 417 ? -12.961 -6.492 8.062 1 30.05 417 ILE A N 1
ATOM 3378 C CA . ILE A 1 417 ? -13.922 -6.031 7.07 1 30.05 417 ILE A CA 1
ATOM 3379 C C . ILE A 1 417 ? -13.992 -4.504 7.086 1 30.05 417 ILE A C 1
ATOM 3381 O O . ILE A 1 417 ? -14.289 -3.902 8.125 1 30.05 417 ILE A O 1
ATOM 3385 N N . GLY A 1 418 ? -13.328 -3.891 6.262 1 31.19 418 GLY A N 1
ATOM 3386 C CA . GLY A 1 418 ? -13.07 -2.48 6.012 1 31.19 418 GLY A CA 1
ATOM 3387 C C . GLY A 1 418 ? -14.289 -1.604 6.223 1 31.19 418 GLY A C 1
ATOM 3388 O O . GLY A 1 418 ? -14.383 -0.511 5.66 1 31.19 418 GLY A O 1
ATOM 3389 N N . VAL A 1 419 ? -15.484 -2.154 6.777 1 29.45 419 VAL A N 1
ATOM 3390 C CA . VAL A 1 419 ? -16.422 -1.045 6.895 1 29.45 419 VAL A CA 1
ATOM 3391 C C . VAL A 1 419 ? -15.922 -0.045 7.934 1 29.45 419 VAL A C 1
ATOM 3393 O O . VAL A 1 419 ? -15.648 -0.413 9.078 1 29.45 419 VAL A O 1
ATOM 3396 N N . GLU A 1 420 ? -15.289 0.921 7.512 1 31.08 420 GLU A N 1
ATOM 3397 C CA . GLU A 1 420 ? -15.07 2.084 8.367 1 31.08 420 GLU A CA 1
ATOM 3398 C C . GLU A 1 420 ? -16.312 2.395 9.203 1 31.08 420 GLU A C 1
ATOM 3400 O O . GLU A 1 420 ? -17.297 2.949 8.695 1 31.08 420 GLU A O 1
ATOM 3405 N N . GLU A 1 421 ? -16.844 1.418 9.984 1 28.67 421 GLU A N 1
ATOM 3406 C CA . GLU A 1 421 ? -17.797 2.08 10.875 1 28.67 421 GLU A CA 1
ATOM 3407 C C . GLU A 1 421 ? -17.125 3.189 11.672 1 28.67 421 GLU A C 1
ATOM 3409 O O . GLU A 1 421 ? -16.141 2.939 12.391 1 28.67 421 GLU A O 1
ATOM 3414 N N . ASP A 1 422 ? -17.078 4.309 11.148 1 27.91 422 ASP A N 1
ATOM 3415 C CA . ASP A 1 422 ? -16.797 5.477 11.977 1 27.91 422 ASP A CA 1
ATOM 3416 C C . ASP A 1 422 ? -17.531 5.402 13.305 1 27.91 422 ASP A C 1
ATOM 3418 O O . ASP A 1 422 ? -18.766 5.516 13.344 1 27.91 422 ASP A O 1
ATOM 3422 N N . GLU A 1 423 ? -17.266 4.477 14.25 1 27.92 423 GLU A N 1
ATOM 3423 C CA . GLU A 1 423 ? -17.812 4.578 15.594 1 27.92 423 GLU A CA 1
ATOM 3424 C C . GLU A 1 423 ? -17.781 6.016 16.094 1 27.92 423 GLU A C 1
ATOM 3426 O O . GLU A 1 423 ? -16.781 6.715 15.938 1 27.92 423 GLU A O 1
ATOM 3431 N N . GLU A 1 424 ? -18.875 6.648 16.172 1 25.97 424 GLU A N 1
ATOM 3432 C CA . GLU A 1 424 ? -19.094 7.742 17.109 1 25.97 424 GLU A CA 1
ATOM 3433 C C . GLU A 1 424 ? -18.391 7.484 18.438 1 25.97 424 GLU A C 1
ATOM 3435 O O . GLU A 1 424 ? -18.516 6.398 19.016 1 25.97 424 GLU A O 1
ATOM 3440 N N . TYR A 1 425 ? -17.312 8.188 18.703 1 24.94 425 TYR A N 1
ATOM 3441 C CA . TYR A 1 425 ? -16.625 8.273 20 1 24.94 425 TYR A CA 1
ATOM 3442 C C . TYR A 1 425 ? -17.625 8.344 21.141 1 24.94 425 TYR A C 1
ATOM 3444 O O . TYR A 1 425 ? -18.094 9.43 21.5 1 24.94 425 TYR A O 1
ATOM 3452 N N . SER A 1 426 ? -18.734 7.598 21.172 1 23.02 426 SER A N 1
ATOM 3453 C CA . SER A 1 426 ? -19.375 7.637 22.484 1 23.02 426 SER A CA 1
ATOM 3454 C C . SER A 1 426 ? -18.453 7.066 23.562 1 23.02 426 SER A C 1
ATOM 3456 O O . SER A 1 426 ? -17.906 5.965 23.406 1 23.02 426 SER A O 1
ATOM 3458 N N . TYR A 1 427 ? -17.844 7.977 24.328 1 22.77 427 TYR A N 1
ATOM 3459 C CA . TYR A 1 427 ? -17.094 7.848 25.578 1 22.77 427 TYR A CA 1
ATOM 3460 C C . TYR A 1 427 ? -17.75 6.828 26.5 1 22.77 427 TYR A C 1
ATOM 3462 O O . TYR A 1 427 ? -18.453 7.199 27.453 1 22.77 427 TYR A O 1
ATOM 3470 N N . LYS A 1 428 ? -18.438 5.836 26.078 1 24.36 428 LYS A N 1
ATOM 3471 C CA . LYS A 1 428 ? -18.969 5.086 27.219 1 24.36 428 LYS A CA 1
ATOM 3472 C C . LYS A 1 428 ? -17.859 4.426 28.016 1 24.36 428 LYS A C 1
ATOM 3474 O O . LYS A 1 428 ? -16.984 3.771 27.453 1 24.36 428 LYS A O 1
ATOM 3479 N N . LEU A 1 429 ? -17.641 4.824 29.281 1 20.83 429 LEU A N 1
ATOM 3480 C CA . LEU A 1 429 ? -16.891 4.461 30.484 1 20.83 429 LEU A CA 1
ATOM 3481 C C . LEU A 1 429 ? -17.016 2.973 30.781 1 20.83 429 LEU A C 1
ATOM 3483 O O . LEU A 1 429 ? -18.094 2.5 31.125 1 20.83 429 LEU A O 1
ATOM 3487 N N . ASN A 1 430 ? -16.672 2.152 29.906 1 22.27 430 ASN A N 1
ATOM 3488 C CA . ASN A 1 430 ? -16.812 0.761 30.312 1 22.27 430 ASN A CA 1
ATOM 3489 C C . ASN A 1 430 ? -15.953 0.441 31.531 1 22.27 430 ASN A C 1
ATOM 3491 O O . ASN A 1 430 ? -14.727 0.375 31.422 1 22.27 430 ASN A O 1
ATOM 3495 N N . VAL A 1 431 ? -16.281 0.819 32.719 1 23.02 431 VAL A N 1
ATOM 3496 C CA . VAL A 1 431 ? -15.828 0.669 34.094 1 23.02 431 VAL A CA 1
ATOM 3497 C C . VAL A 1 431 ? -15.57 -0.806 34.406 1 23.02 431 VAL A C 1
ATOM 3499 O O . VAL A 1 431 ? -14.703 -1.139 35.219 1 23.02 431 VAL A O 1
ATOM 3502 N N . PHE A 1 432 ? -16.297 -1.711 33.75 1 24.77 432 PHE A N 1
ATOM 3503 C CA . PHE A 1 432 ? -16.453 -2.982 34.438 1 24.77 432 PHE A CA 1
ATOM 3504 C C . PHE A 1 432 ? -15.25 -3.885 34.188 1 24.77 432 PHE A C 1
ATOM 3506 O O . PHE A 1 432 ? -14.992 -4.812 34.969 1 24.77 432 PHE A O 1
ATOM 3513 N N . GLN A 1 433 ? -14.547 -3.701 33.125 1 26.48 433 GLN A N 1
ATOM 3514 C CA . GLN A 1 433 ? -13.688 -4.828 32.781 1 26.48 433 GLN A CA 1
ATOM 3515 C C . GLN A 1 433 ? -12.406 -4.812 33.625 1 26.48 433 GLN A C 1
ATOM 3517 O O . GLN A 1 433 ? -11.562 -5.699 33.5 1 26.48 433 GLN A O 1
ATOM 3522 N N . ILE A 1 434 ? -12.133 -3.662 34.25 1 27.12 434 ILE A N 1
ATOM 3523 C CA . ILE A 1 434 ? -10.883 -3.592 35 1 27.12 434 ILE A CA 1
ATOM 3524 C C . ILE A 1 434 ? -10.953 -4.527 36.188 1 27.12 434 ILE A C 1
ATOM 3526 O O . ILE A 1 434 ? -9.93 -4.848 36.812 1 27.12 434 ILE A O 1
ATOM 3530 N N . LEU A 1 435 ? -12.164 -4.949 36.562 1 28.33 435 LEU A N 1
ATOM 3531 C CA . LEU A 1 435 ? -12.234 -5.488 37.938 1 28.33 435 LEU A CA 1
ATOM 3532 C C . LEU A 1 435 ? -11.734 -6.93 37.969 1 28.33 435 LEU A C 1
ATOM 3534 O O . LEU A 1 435 ? -11.328 -7.426 39.031 1 28.33 435 LEU A O 1
ATOM 3538 N N . ILE A 1 436 ? -11.688 -7.574 36.812 1 31.3 436 ILE A N 1
ATOM 3539 C CA . ILE A 1 436 ? -11.617 -9.023 36.969 1 31.3 436 ILE A CA 1
ATOM 3540 C C . ILE A 1 436 ? -10.172 -9.453 37.188 1 31.3 436 ILE A C 1
ATOM 3542 O O . ILE A 1 436 ? -9.898 -10.234 38.125 1 31.3 436 ILE A O 1
ATOM 3546 N N . PRO A 1 437 ? -9.273 -8.875 36.406 1 34.12 437 PRO A N 1
ATOM 3547 C CA . PRO A 1 437 ? -7.984 -9.539 36.562 1 34.12 437 PRO A CA 1
ATOM 3548 C C . PRO A 1 437 ? -7.336 -9.242 37.906 1 34.12 437 PRO A C 1
ATOM 3550 O O . PRO A 1 437 ? -6.535 -10.039 38.406 1 34.12 437 PRO A O 1
ATOM 3553 N N . VAL A 1 438 ? -7.738 -8.094 38.5 1 34.31 438 VAL A N 1
ATOM 3554 C CA . VAL A 1 438 ? -7.16 -7.758 39.812 1 34.31 438 VAL A CA 1
ATOM 3555 C C . VAL A 1 438 ? -7.605 -8.781 40.844 1 34.31 438 VAL A C 1
ATOM 3557 O O . VAL A 1 438 ? -6.844 -9.125 41.75 1 34.31 438 VAL A O 1
ATOM 3560 N N . PHE A 1 439 ? -8.773 -9.328 40.562 1 37.59 439 PHE A N 1
ATOM 3561 C CA . PHE A 1 439 ? -9.297 -10.25 41.562 1 37.59 439 PHE A CA 1
ATOM 3562 C C . PHE A 1 439 ? -8.562 -11.586 41.531 1 37.59 439 PHE A C 1
ATOM 3564 O O . PHE A 1 439 ? -8.305 -12.203 42.562 1 37.59 439 PHE A O 1
ATOM 3571 N N . VAL A 1 440 ? -8.109 -11.938 40.344 1 39.16 440 VAL A N 1
ATOM 3572 C CA . VAL A 1 440 ? -7.504 -13.266 40.219 1 39.16 440 VAL A CA 1
ATOM 3573 C C . VAL A 1 440 ? -6.098 -13.242 40.812 1 39.16 440 VAL A C 1
ATOM 3575 O O . VAL A 1 440 ? -5.688 -14.188 41.5 1 39.16 440 VAL A O 1
ATOM 3578 N N . GLN A 1 441 ? -5.395 -12.102 40.656 1 38.78 441 GLN A N 1
ATOM 3579 C CA . GLN A 1 441 ? -4.051 -12 41.219 1 38.78 441 GLN A CA 1
ATOM 3580 C C . GLN A 1 441 ? -4.105 -11.906 42.75 1 38.78 441 GLN A C 1
ATOM 3582 O O . GLN A 1 441 ? -3.277 -12.5 43.438 1 38.78 441 GLN A O 1
ATOM 3587 N N . ILE A 1 442 ? -5.191 -11.242 43.156 1 42.47 442 ILE A N 1
ATOM 3588 C CA . ILE A 1 442 ? -5.344 -11.117 44.594 1 42.47 442 ILE A CA 1
ATOM 3589 C C . ILE A 1 442 ? -5.672 -12.484 45.219 1 42.47 442 ILE A C 1
ATOM 3591 O O . ILE A 1 442 ? -5.133 -12.852 46.25 1 42.47 442 ILE A O 1
ATOM 3595 N N . PHE A 1 443 ? -6.344 -13.32 44.406 1 48.16 443 PHE A N 1
ATOM 3596 C CA . PHE A 1 443 ? -6.734 -14.633 44.906 1 48.16 443 PHE A CA 1
ATOM 3597 C C . PHE A 1 443 ? -5.535 -15.57 44.969 1 48.16 443 PHE A C 1
ATOM 3599 O O . PHE A 1 443 ? -5.414 -16.375 45.906 1 48.16 443 PHE A O 1
ATOM 3606 N N . SER A 1 444 ? -4.617 -15.477 44.031 1 46.34 444 SER A N 1
ATOM 3607 C CA . SER A 1 444 ? -3.43 -16.328 44.031 1 46.34 444 SER A CA 1
ATOM 3608 C C . SER A 1 444 ? -2.488 -15.953 45.188 1 46.34 444 SER A C 1
ATOM 3610 O O . SER A 1 444 ? -1.913 -16.828 45.844 1 46.34 444 SER A O 1
ATOM 3612 N N . VAL A 1 445 ? -2.406 -14.617 45.406 1 50.66 445 VAL A N 1
ATOM 3613 C CA . VAL A 1 445 ? -1.587 -14.141 46.531 1 50.66 445 VAL A CA 1
ATOM 3614 C C . VAL A 1 445 ? -2.23 -14.547 47.844 1 50.66 445 VAL A C 1
ATOM 3616 O O . VAL A 1 445 ? -1.537 -14.953 48.781 1 50.66 445 VAL A O 1
ATOM 3619 N N . LEU A 1 446 ? -3.58 -14.633 47.844 1 54.53 446 LEU A N 1
ATOM 3620 C CA . LEU A 1 446 ? -4.297 -15.016 49.062 1 54.53 446 LEU A CA 1
ATOM 3621 C C . LEU A 1 446 ? -4.129 -16.5 49.344 1 54.53 446 LEU A C 1
ATOM 3623 O O . LEU A 1 446 ? -3.982 -16.906 50.5 1 54.53 446 LEU A O 1
ATOM 3627 N N . ILE A 1 447 ? -4.027 -17.234 48.281 1 58.59 447 ILE A N 1
ATOM 3628 C CA . ILE A 1 447 ? -3.84 -18.672 48.438 1 58.59 447 ILE A CA 1
ATOM 3629 C C . ILE A 1 447 ? -2.428 -18.969 48.938 1 58.59 447 ILE A C 1
ATOM 3631 O O . ILE A 1 447 ? -2.24 -19.797 49.844 1 58.59 447 ILE A O 1
ATOM 3635 N N . LEU A 1 448 ? -1.431 -18.234 48.406 1 59.78 448 LEU A N 1
ATOM 3636 C CA . LEU A 1 448 ? -0.051 -18.391 48.875 1 59.78 448 LEU A CA 1
ATOM 3637 C C . LEU A 1 448 ? 0.097 -17.938 50.312 1 59.78 448 LEU A C 1
ATOM 3639 O O . LEU A 1 448 ? 0.774 -18.594 51.094 1 59.78 448 LEU A O 1
ATOM 3643 N N . PHE A 1 449 ? -0.644 -16.828 50.594 1 61.59 449 PHE A N 1
ATOM 3644 C CA . PHE A 1 449 ? -0.625 -16.312 51.969 1 61.59 449 PHE A CA 1
ATOM 3645 C C . PHE A 1 449 ? -1.303 -17.297 52.906 1 61.59 449 PHE A C 1
ATOM 3647 O O . PHE A 1 449 ? -0.824 -17.531 54.031 1 61.59 449 PHE A O 1
ATOM 3654 N N . TYR A 1 450 ? -2.361 -17.938 52.438 1 61.88 450 TYR A N 1
ATOM 3655 C CA . TYR A 1 450 ? -3.062 -18.953 53.219 1 61.88 450 TYR A CA 1
ATOM 3656 C C . TYR A 1 450 ? -2.18 -20.188 53.438 1 61.88 450 TYR A C 1
ATOM 3658 O O . TYR A 1 450 ? -2.107 -20.703 54.531 1 61.88 450 TYR A O 1
ATOM 3666 N N . ALA A 1 451 ? -1.41 -20.562 52.375 1 62.16 451 ALA A N 1
ATOM 3667 C CA . ALA A 1 451 ? -0.521 -21.719 52.469 1 62.16 451 ALA A CA 1
ATOM 3668 C C . ALA A 1 451 ? 0.638 -21.438 53.438 1 62.16 451 ALA A C 1
ATOM 3670 O O . ALA A 1 451 ? 0.981 -22.281 54.25 1 62.16 451 ALA A O 1
ATOM 3671 N N . PHE A 1 452 ? 1.181 -20.203 53.344 1 66.25 452 PHE A N 1
ATOM 3672 C CA . PHE A 1 452 ? 2.27 -19.812 54.25 1 66.25 452 PHE A CA 1
ATOM 3673 C C . PHE A 1 452 ? 1.785 -19.719 55.688 1 66.25 452 PHE A C 1
ATOM 3675 O O . PHE A 1 452 ? 2.479 -20.156 56.625 1 66.25 452 PHE A O 1
ATOM 3682 N N . LYS A 1 453 ? 0.516 -19.188 55.781 1 66.62 453 LYS A N 1
ATOM 3683 C CA . LYS A 1 453 ? -0.053 -19.078 57.125 1 66.62 453 LYS A CA 1
ATOM 3684 C C . LYS A 1 453 ? -0.336 -20.453 57.719 1 66.62 453 LYS A C 1
ATOM 3686 O O . LYS A 1 453 ? -0.095 -20.688 58.906 1 66.62 453 LYS A O 1
ATOM 3691 N N . LYS A 1 454 ? -0.683 -21.359 56.875 1 67.69 454 LYS A N 1
ATOM 3692 C CA . LYS A 1 454 ? -0.968 -22.734 57.312 1 67.69 454 LYS A CA 1
ATOM 3693 C C . LYS A 1 454 ? 0.315 -23.453 57.688 1 67.69 454 LYS A C 1
ATOM 3695 O O . LYS A 1 454 ? 0.348 -24.188 58.688 1 67.69 454 LYS A O 1
ATOM 3700 N N . ILE A 1 455 ? 1.4 -23.25 56.938 1 66.94 455 ILE A N 1
ATOM 3701 C CA . ILE A 1 455 ? 2.705 -23.828 57.25 1 66.94 455 ILE A CA 1
ATOM 3702 C C . ILE A 1 455 ? 3.217 -23.297 58.562 1 66.94 455 ILE A C 1
ATOM 3704 O O . ILE A 1 455 ? 3.693 -24.062 59.406 1 66.94 455 ILE A O 1
ATOM 3708 N N . GLN A 1 456 ? 3.037 -21.969 58.75 1 68.19 456 GLN A N 1
ATOM 3709 C CA . GLN A 1 456 ? 3.482 -21.359 60 1 68.19 456 GLN A CA 1
ATOM 3710 C C . GLN A 1 456 ? 2.676 -21.875 61.156 1 68.19 456 GLN A C 1
ATOM 3712 O O . GLN A 1 456 ? 3.234 -22.156 62.25 1 68.19 456 GLN A O 1
ATOM 3717 N N . LEU A 1 457 ? 1.356 -22.094 60.938 1 67.19 457 LEU A N 1
ATOM 3718 C CA . LEU A 1 457 ? 0.481 -22.594 62 1 67.19 457 LEU A CA 1
ATOM 3719 C C . LEU A 1 457 ? 0.829 -24.047 62.344 1 67.19 457 LEU A C 1
ATOM 3721 O O . LEU A 1 457 ? 0.855 -24.406 63.531 1 67.19 457 LEU A O 1
ATOM 3725 N N . GLN A 1 458 ? 1.194 -24.75 61.25 1 67.94 458 GLN A N 1
ATOM 3726 C CA . GLN A 1 458 ? 1.547 -26.141 61.5 1 67.94 458 GLN A CA 1
ATOM 3727 C C . GLN A 1 458 ? 2.906 -26.25 62.188 1 67.94 458 GLN A C 1
ATOM 3729 O O . GLN A 1 458 ? 3.098 -27.109 63.062 1 67.94 458 GLN A O 1
ATOM 3734 N N . GLN A 1 459 ? 3.791 -25.328 61.844 1 70.19 459 GLN A N 1
ATOM 3735 C CA . GLN A 1 459 ? 5.09 -25.297 62.5 1 70.19 459 GLN A CA 1
ATOM 3736 C C . GLN A 1 459 ? 4.945 -24.953 64 1 70.19 459 GLN A C 1
ATOM 3738 O O . GLN A 1 459 ? 5.621 -25.531 64.812 1 70.19 459 GLN A O 1
ATOM 3743 N N . LYS A 1 460 ? 4.008 -24.016 64.188 1 71.25 460 LYS A N 1
ATOM 3744 C CA . LYS A 1 460 ? 3.738 -23.641 65.562 1 71.25 460 LYS A CA 1
ATOM 3745 C C . LYS A 1 460 ? 3.133 -24.797 66.375 1 71.25 460 LYS A C 1
ATOM 3747 O O . LYS A 1 460 ? 3.502 -25.047 67.5 1 71.25 460 LYS A O 1
ATOM 3752 N N . GLU A 1 461 ? 2.242 -25.484 65.688 1 74.31 461 GLU A N 1
ATOM 3753 C CA . GLU A 1 461 ? 1.625 -26.656 66.312 1 74.31 461 GLU A CA 1
ATOM 3754 C C . GLU A 1 461 ? 2.656 -27.734 66.562 1 74.31 461 GLU A C 1
ATOM 3756 O O . GLU A 1 461 ? 2.641 -28.359 67.625 1 74.31 461 GLU A O 1
ATOM 3761 N N . ILE A 1 462 ? 3.592 -27.953 65.688 1 71.31 462 ILE A N 1
ATOM 3762 C CA . ILE A 1 462 ? 4.66 -28.938 65.875 1 71.31 462 ILE A CA 1
ATOM 3763 C C . ILE A 1 462 ? 5.566 -28.531 67 1 71.31 462 ILE A C 1
ATOM 3765 O O . ILE A 1 462 ? 5.938 -29.375 67.812 1 71.31 462 ILE A O 1
ATOM 3769 N N . LYS A 1 463 ? 5.805 -27.203 67 1 71.75 463 LYS A N 1
ATOM 3770 C CA . LYS A 1 463 ? 6.637 -26.703 68.125 1 71.75 463 LYS A CA 1
ATOM 3771 C C . LYS A 1 463 ? 5.969 -26.938 69.5 1 71.75 463 LYS A C 1
ATOM 3773 O O . LYS A 1 463 ? 6.613 -27.375 70.438 1 71.75 463 LYS A O 1
ATOM 3778 N N . VAL A 1 464 ? 4.664 -26.688 69.625 1 72.62 464 VAL A N 1
ATOM 3779 C CA . VAL A 1 464 ? 3.896 -26.859 70.875 1 72.62 464 VAL A CA 1
ATOM 3780 C C . VAL A 1 464 ? 3.85 -28.344 71.25 1 72.62 464 VAL A C 1
ATOM 3782 O O . VAL A 1 464 ? 4.047 -28.688 72.438 1 72.62 464 VAL A O 1
ATOM 3785 N N . LEU A 1 465 ? 3.746 -29.141 70.25 1 71.69 465 LEU A N 1
ATOM 3786 C CA . LEU A 1 465 ? 3.662 -30.562 70.5 1 71.69 465 LEU A CA 1
ATOM 3787 C C . LEU A 1 465 ? 5.012 -31.109 70.938 1 71.69 465 LEU A C 1
ATOM 3789 O O . LEU A 1 465 ? 5.074 -31.938 71.875 1 71.69 465 LEU A O 1
ATOM 3793 N N . ARG A 1 466 ? 6.09 -30.562 70.375 1 71.56 466 ARG A N 1
ATOM 3794 C CA . ARG A 1 466 ? 7.434 -30.969 70.812 1 71.56 466 ARG A CA 1
ATOM 3795 C C . ARG A 1 466 ? 7.738 -30.516 72.25 1 71.56 466 ARG A C 1
ATOM 3797 O O . ARG A 1 466 ? 8.32 -31.266 73 1 71.56 466 ARG A O 1
ATOM 3804 N N . GLU A 1 467 ? 7.344 -29.328 72.562 1 71.62 467 GLU A N 1
ATOM 3805 C CA . GLU A 1 467 ? 7.559 -28.797 73.938 1 71.62 467 GLU A CA 1
ATOM 3806 C C . GLU A 1 467 ? 6.777 -29.594 74.938 1 71.62 467 GLU A C 1
ATOM 3808 O O . GLU A 1 467 ? 7.289 -29.891 76.062 1 71.62 467 GLU A O 1
ATOM 3813 N N . ARG A 1 468 ? 5.609 -30.047 74.625 1 68.06 468 ARG A N 1
ATOM 3814 C CA . ARG A 1 468 ? 4.797 -30.859 75.5 1 68.06 468 ARG A CA 1
ATOM 3815 C C . ARG A 1 468 ? 5.41 -32.25 75.688 1 68.06 468 ARG A C 1
ATOM 3817 O O . ARG A 1 468 ? 5.395 -32.781 76.812 1 68.06 468 ARG A O 1
ATOM 3824 N N . LEU A 1 469 ? 5.934 -32.75 74.625 1 63.38 469 LEU A N 1
ATOM 3825 C CA . LEU A 1 469 ? 6.594 -34.031 74.688 1 63.38 469 LEU A CA 1
ATOM 3826 C C . LEU A 1 469 ? 7.867 -33.938 75.562 1 63.38 469 LEU A C 1
ATOM 3828 O O . LEU A 1 469 ? 8.188 -34.875 76.312 1 63.38 469 LEU A O 1
ATOM 3832 N N . LEU A 1 470 ? 8.641 -32.844 75.375 1 63.5 470 LEU A N 1
ATOM 3833 C CA . LEU A 1 470 ? 9.82 -32.594 76.25 1 63.5 470 LEU A CA 1
ATOM 3834 C C . LEU A 1 470 ? 9.445 -32.531 77.688 1 63.5 470 LEU A C 1
ATOM 3836 O O . LEU A 1 470 ? 10.172 -33.031 78.562 1 63.5 470 LEU A O 1
ATOM 3840 N N . GLU A 1 471 ? 8.352 -31.906 78 1 62 471 GLU A N 1
ATOM 3841 C CA . GLU A 1 471 ? 7.902 -31.797 79.375 1 62 471 GLU A CA 1
ATOM 3842 C C . GLU A 1 471 ? 7.547 -33.156 79.938 1 62 471 GLU A C 1
ATOM 3844 O O . GLU A 1 471 ? 7.625 -33.375 81.188 1 62 471 GLU A O 1
ATOM 3849 N N . THR A 1 472 ? 7.074 -34 78.938 1 59.84 472 THR A N 1
ATOM 3850 C CA . THR A 1 472 ? 6.738 -35.312 79.5 1 59.84 472 THR A CA 1
ATOM 3851 C C . THR A 1 472 ? 7.992 -36.156 79.625 1 59.84 472 THR A C 1
ATOM 3853 O O . THR A 1 472 ? 7.922 -37.281 80.125 1 59.84 472 THR A O 1
ATOM 3856 N N . GLY A 1 473 ? 9.266 -35.781 79.812 1 53.81 473 GLY A N 1
ATOM 3857 C CA . GLY A 1 473 ? 10.547 -36.375 80.188 1 53.81 473 GLY A CA 1
ATOM 3858 C C . GLY A 1 473 ? 11.047 -37.406 79.188 1 53.81 473 GLY A C 1
ATOM 3859 O O . GLY A 1 473 ? 12.109 -38 79.375 1 53.81 473 GLY A O 1
ATOM 3860 N N . THR A 1 474 ? 10.234 -38.031 78.375 1 46.44 474 THR A N 1
ATOM 3861 C CA . THR A 1 474 ? 10.68 -39.25 77.688 1 46.44 474 THR A CA 1
ATOM 3862 C C . THR A 1 474 ? 11.57 -38.906 76.5 1 46.44 474 THR A C 1
ATOM 3864 O O . THR A 1 474 ? 11.945 -39.781 75.75 1 46.44 474 THR A O 1
ATOM 3867 N N . PHE A 1 475 ? 11.703 -37.656 75.812 1 41.69 475 PHE A N 1
ATOM 3868 C CA . PHE A 1 475 ? 12.391 -37.562 74.562 1 41.69 475 PHE A CA 1
ATOM 3869 C C . PHE A 1 475 ? 13.898 -37.5 74.75 1 41.69 475 PHE A C 1
ATOM 3871 O O . PHE A 1 475 ? 14.438 -36.562 75.312 1 41.69 475 PHE A O 1
ATOM 3878 N N . GLU A 1 476 ? 14.562 -38.719 75 1 38.94 476 GLU A N 1
ATOM 3879 C CA . GLU A 1 476 ? 16 -38.75 74.75 1 38.94 476 GLU A CA 1
ATOM 3880 C C . GLU A 1 476 ? 16.359 -38.281 73.375 1 38.94 476 GLU A C 1
ATOM 3882 O O . GLU A 1 476 ? 15.703 -38.656 72.375 1 38.94 476 GLU A O 1
ATOM 3887 N N . TYR A 1 477 ? 17 -37.094 73.062 1 34.91 477 TYR A N 1
ATOM 3888 C CA . TYR A 1 477 ? 17.578 -36.438 71.938 1 34.91 477 TYR A CA 1
ATOM 3889 C C . TYR A 1 477 ? 18.406 -37.406 71.125 1 34.91 477 TYR A C 1
ATOM 3891 O O . TYR A 1 477 ? 19.516 -37.781 71.5 1 34.91 477 TYR A O 1
ATOM 3899 N N . GLN A 1 478 ? 17.953 -38.594 70.625 1 32.62 478 GLN A N 1
ATOM 3900 C CA . GLN A 1 478 ? 18.891 -39.219 69.688 1 32.62 478 GLN A CA 1
ATOM 3901 C C . GLN A 1 478 ? 19.172 -38.312 68.438 1 32.62 478 GLN A C 1
ATOM 3903 O O . GLN A 1 478 ? 18.297 -38.094 67.625 1 32.62 478 GLN A O 1
ATOM 3908 N N . GLN A 1 479 ? 19.922 -37.219 68.5 1 32.06 479 GLN A N 1
ATOM 3909 C CA . GLN A 1 479 ? 20.531 -36.344 67.5 1 32.06 479 GLN A CA 1
ATOM 3910 C C . GLN A 1 479 ? 21.266 -37.156 66.438 1 32.06 479 GLN A C 1
ATOM 3912 O O . GLN A 1 479 ? 21.859 -36.625 65.5 1 32.06 479 GLN A O 1
ATOM 3917 N N . GLN A 1 480 ? 21.578 -38.5 66.5 1 27.08 480 GLN A N 1
ATOM 3918 C CA . GLN A 1 480 ? 22.656 -38.938 65.625 1 27.08 480 GLN A CA 1
ATOM 3919 C C . GLN A 1 480 ? 22.234 -38.906 64.125 1 27.08 480 GLN A C 1
ATOM 3921 O O . GLN A 1 480 ? 23.016 -39.25 63.25 1 27.08 480 GLN A O 1
ATOM 3926 N N . ILE A 1 481 ? 21.109 -38.938 63.625 1 25.69 481 ILE A N 1
ATOM 3927 C CA . ILE A 1 481 ? 21.141 -39.312 62.219 1 25.69 481 ILE A CA 1
ATOM 3928 C C . ILE A 1 481 ? 21.766 -38.219 61.375 1 25.69 481 ILE A C 1
ATOM 3930 O O . ILE A 1 481 ? 21.328 -37.062 61.406 1 25.69 481 ILE A O 1
ATOM 3934 N N . ASP A 1 482 ? 23.047 -38.469 60.562 1 23.69 482 ASP A N 1
ATOM 3935 C CA . ASP A 1 482 ? 23.75 -37.875 59.438 1 23.69 482 ASP A CA 1
ATOM 3936 C C . ASP A 1 482 ? 22.797 -37.562 58.281 1 23.69 482 ASP A C 1
ATOM 3938 O O . ASP A 1 482 ? 21.969 -38.406 57.906 1 23.69 482 ASP A O 1
ATOM 3942 N N . MET B 1 1 ? 65.5 54.156 -14.867 1 32.88 1 MET B N 1
ATOM 3943 C CA . MET B 1 1 ? 64.438 54.094 -13.859 1 32.88 1 MET B CA 1
ATOM 3944 C C . MET B 1 1 ? 63.281 53.219 -14.32 1 32.88 1 MET B C 1
ATOM 3946 O O . MET B 1 1 ? 62.375 53.656 -15.031 1 32.88 1 MET B O 1
ATOM 3950 N N . LYS B 1 2 ? 63.656 51.969 -14.914 1 40.25 2 LYS B N 1
ATOM 3951 C CA . LYS B 1 2 ? 62.656 50.969 -15.352 1 40.25 2 LYS B CA 1
ATOM 3952 C C . LYS B 1 2 ? 61.75 50.562 -14.195 1 40.25 2 LYS B C 1
ATOM 3954 O O . LYS B 1 2 ? 62.219 50.062 -13.18 1 40.25 2 LYS B O 1
ATOM 3959 N N . GLN B 1 3 ? 60.625 51.344 -14.008 1 38.47 3 GLN B N 1
ATOM 3960 C CA . GLN B 1 3 ? 59.562 51.031 -13.039 1 38.47 3 GLN B CA 1
ATOM 3961 C C . GLN B 1 3 ? 59 49.656 -13.266 1 38.47 3 GLN B C 1
ATOM 3963 O O . GLN B 1 3 ? 58.531 49.344 -14.359 1 38.47 3 GLN B O 1
ATOM 3968 N N . PHE B 1 4 ? 59.562 48.656 -12.633 1 44.81 4 PHE B N 1
ATOM 3969 C CA . PHE B 1 4 ? 58.969 47.312 -12.516 1 44.81 4 PHE B CA 1
ATOM 3970 C C . PHE B 1 4 ? 57.562 47.406 -11.906 1 44.81 4 PHE B C 1
ATOM 3972 O O . PHE B 1 4 ? 57.406 47.844 -10.766 1 44.81 4 PHE B O 1
ATOM 3979 N N . SER B 1 5 ? 56.531 47.625 -12.68 1 42.66 5 SER B N 1
ATOM 3980 C CA . SER B 1 5 ? 55.156 47.469 -12.25 1 42.66 5 SER B CA 1
ATOM 3981 C C . SER B 1 5 ? 54.906 46.062 -11.703 1 42.66 5 SER B C 1
ATOM 3983 O O . SER B 1 5 ? 55.031 45.062 -12.43 1 42.66 5 SER B O 1
ATOM 3985 N N . LEU B 1 6 ? 55.094 45.812 -10.414 1 45 6 LEU B N 1
ATOM 3986 C CA . LEU B 1 6 ? 54.625 44.625 -9.742 1 45 6 LEU B CA 1
ATOM 3987 C C . LEU B 1 6 ? 53.125 44.438 -9.93 1 45 6 LEU B C 1
ATOM 3989 O O . LEU B 1 6 ? 52.344 45.281 -9.461 1 45 6 LEU B O 1
ATOM 3993 N N . ILE B 1 7 ? 52.719 43.812 -10.961 1 44.62 7 ILE B N 1
ATOM 3994 C CA . ILE B 1 7 ? 51.344 43.344 -11.094 1 44.62 7 ILE B CA 1
ATOM 3995 C C . ILE B 1 7 ? 50.969 42.406 -9.93 1 44.62 7 ILE B C 1
ATOM 3997 O O . ILE B 1 7 ? 51.594 41.344 -9.781 1 44.62 7 ILE B O 1
ATOM 4001 N N . PHE B 1 8 ? 50.5 42.969 -8.812 1 44.81 8 PHE B N 1
ATOM 4002 C CA . PHE B 1 8 ? 49.844 42.188 -7.789 1 44.81 8 PHE B CA 1
ATOM 4003 C C . PHE B 1 8 ? 48.656 41.406 -8.375 1 44.81 8 PHE B C 1
ATOM 4005 O O . PHE B 1 8 ? 47.656 41.969 -8.781 1 44.81 8 PHE B O 1
ATOM 4012 N N . VAL B 1 9 ? 48.969 40.219 -8.891 1 42.84 9 VAL B N 1
ATOM 4013 C CA . VAL B 1 9 ? 47.875 39.281 -9.195 1 42.84 9 VAL B CA 1
ATOM 4014 C C . VAL B 1 9 ? 47.125 38.969 -7.918 1 42.84 9 VAL B C 1
ATOM 4016 O O . VAL B 1 9 ? 47.656 38.344 -6.988 1 42.84 9 VAL B O 1
ATOM 4019 N N . LEU B 1 10 ? 46.125 39.75 -7.562 1 41.44 10 LEU B N 1
ATOM 4020 C CA . LEU B 1 10 ? 45.125 39.312 -6.59 1 41.44 10 LEU B CA 1
ATOM 4021 C C . LEU B 1 10 ? 44.562 37.969 -6.973 1 41.44 10 LEU B C 1
ATOM 4023 O O . LEU B 1 10 ? 43.844 37.844 -7.961 1 41.44 10 LEU B O 1
ATOM 4027 N N . ILE B 1 11 ? 45.25 36.938 -6.652 1 43.66 11 ILE B N 1
ATOM 4028 C CA . ILE B 1 11 ? 44.594 35.625 -6.68 1 43.66 11 ILE B CA 1
ATOM 4029 C C . ILE B 1 11 ? 43.344 35.688 -5.836 1 43.66 11 ILE B C 1
ATOM 4031 O O . ILE B 1 11 ? 43.406 35.844 -4.613 1 43.66 11 ILE B O 1
ATOM 4035 N N . ILE B 1 12 ? 42.25 36.156 -6.363 1 41.53 12 ILE B N 1
ATOM 4036 C CA . ILE B 1 12 ? 40.969 35.875 -5.754 1 41.53 12 ILE B CA 1
ATOM 4037 C C . ILE B 1 12 ? 40.844 34.375 -5.477 1 41.53 12 ILE B C 1
ATOM 4039 O O . ILE B 1 12 ? 40.781 33.562 -6.406 1 41.53 12 ILE B O 1
ATOM 4043 N N . LEU B 1 13 ? 41.5 33.906 -4.461 1 40.5 13 LEU B N 1
ATOM 4044 C CA . LEU B 1 13 ? 41.062 32.625 -3.936 1 40.5 13 LEU B CA 1
ATOM 4045 C C . LEU B 1 13 ? 39.562 32.531 -3.879 1 40.5 13 LEU B C 1
ATOM 4047 O O . LEU B 1 13 ? 38.906 33.25 -3.086 1 40.5 13 LEU B O 1
ATOM 4051 N N . SER B 1 14 ? 38.969 32.344 -4.973 1 40.62 14 SER B N 1
ATOM 4052 C CA . SER B 1 14 ? 37.594 31.859 -4.852 1 40.62 14 SER B CA 1
ATOM 4053 C C . SER B 1 14 ? 37.469 30.781 -3.777 1 40.62 14 SER B C 1
ATOM 4055 O O . SER B 1 14 ? 38 29.672 -3.939 1 40.62 14 SER B O 1
ATOM 4057 N N . ILE B 1 15 ? 37.625 31.109 -2.531 1 40.62 15 ILE B N 1
ATOM 4058 C CA . ILE B 1 15 ? 37.094 30.172 -1.557 1 40.62 15 ILE B CA 1
ATOM 4059 C C . ILE B 1 15 ? 35.812 29.547 -2.109 1 40.62 15 ILE B C 1
ATOM 4061 O O . ILE B 1 15 ? 34.812 30.234 -2.32 1 40.62 15 ILE B O 1
ATOM 4065 N N . SER B 1 16 ? 35.938 28.703 -2.967 1 41.12 16 SER B N 1
ATOM 4066 C CA . SER B 1 16 ? 34.781 27.875 -3.252 1 41.12 16 SER B CA 1
ATOM 4067 C C . SER B 1 16 ? 34 27.578 -1.98 1 41.12 16 SER B C 1
ATOM 4069 O O . SER B 1 16 ? 34.5 26.922 -1.069 1 41.12 16 SER B O 1
ATOM 4071 N N . GLN B 1 17 ? 33.375 28.484 -1.324 1 43.41 17 GLN B N 1
ATOM 4072 C CA . GLN B 1 17 ? 32.406 28.125 -0.299 1 43.41 17 GLN B CA 1
ATOM 4073 C C . GLN B 1 17 ? 31.766 26.766 -0.581 1 43.41 17 GLN B C 1
ATOM 4075 O O . GLN B 1 17 ? 31.078 26.594 -1.589 1 43.41 17 GLN B O 1
ATOM 4080 N N . SER B 1 18 ? 32.406 25.75 -0.329 1 50.56 18 SER B N 1
ATOM 4081 C CA . SER B 1 18 ? 31.906 24.391 -0.423 1 50.56 18 SER B CA 1
ATOM 4082 C C . SER B 1 18 ? 30.422 24.312 -0.093 1 50.56 18 SER B C 1
ATOM 4084 O O . SER B 1 18 ? 30 24.719 0.992 1 50.56 18 SER B O 1
ATOM 4086 N N . GLN B 1 19 ? 29.531 24.547 -0.967 1 62.97 19 GLN B N 1
ATOM 4087 C CA . GLN B 1 19 ? 28.078 24.5 -0.847 1 62.97 19 GLN B CA 1
ATOM 4088 C C . GLN B 1 19 ? 27.609 23.203 -0.194 1 62.97 19 GLN B C 1
ATOM 4090 O O . GLN B 1 19 ? 28.078 22.125 -0.554 1 62.97 19 GLN B O 1
ATOM 4095 N N . ALA B 1 20 ? 26.969 23.188 1.028 1 80.81 20 ALA B N 1
ATOM 4096 C CA . ALA B 1 20 ? 26.375 22.078 1.766 1 80.81 20 ALA B CA 1
ATOM 4097 C C . ALA B 1 20 ? 25.594 21.141 0.831 1 80.81 20 ALA B C 1
ATOM 4099 O O . ALA B 1 20 ? 24.953 21.609 -0.115 1 80.81 20 ALA B O 1
ATOM 4100 N N . LYS B 1 21 ? 26.031 19.938 0.883 1 89.88 21 LYS B N 1
ATOM 4101 C CA . LYS B 1 21 ? 25.406 18.922 0.043 1 89.88 21 LYS B CA 1
ATOM 4102 C C . LYS B 1 21 ? 24.219 18.281 0.746 1 89.88 21 LYS B C 1
ATOM 4104 O O . LYS B 1 21 ? 24.312 17.875 1.903 1 89.88 21 LYS B O 1
ATOM 4109 N N . LEU B 1 22 ? 23.078 18.281 0.103 1 95.44 22 LEU B N 1
ATOM 4110 C CA . LEU B 1 22 ? 21.891 17.625 0.621 1 95.44 22 LEU B CA 1
ATOM 4111 C C . LEU B 1 22 ? 22.078 16.109 0.636 1 95.44 22 LEU B C 1
ATOM 4113 O O . LEU B 1 22 ? 22.453 15.516 -0.379 1 95.44 22 LEU B O 1
ATOM 4117 N N . LYS B 1 23 ? 21.859 15.43 1.785 1 95.12 23 LYS B N 1
ATOM 4118 C CA . LYS B 1 23 ? 22.141 14.008 1.946 1 95.12 23 LYS B CA 1
ATOM 4119 C C . LYS B 1 23 ? 20.844 13.203 2.068 1 95.12 23 LYS B C 1
ATOM 4121 O O . LYS B 1 23 ? 20.734 12.102 1.521 1 95.12 23 LYS B O 1
ATOM 4126 N N . ILE B 1 24 ? 19.922 13.672 2.861 1 97.88 24 ILE B N 1
ATOM 4127 C CA . ILE B 1 24 ? 18.703 12.945 3.166 1 97.88 24 ILE B CA 1
ATOM 4128 C C . ILE B 1 24 ? 17.516 13.906 3.18 1 97.88 24 ILE B C 1
ATOM 4130 O O . ILE B 1 24 ? 17.625 15.031 3.67 1 97.88 24 ILE B O 1
ATOM 4134 N N . VAL B 1 25 ? 16.359 13.477 2.686 1 98.75 25 VAL B N 1
ATOM 4135 C CA . VAL B 1 25 ? 15.102 14.195 2.865 1 98.75 25 VAL B CA 1
ATOM 4136 C C . VAL B 1 25 ? 14.047 13.242 3.418 1 98.75 25 VAL B C 1
ATOM 4138 O O . VAL B 1 25 ? 13.844 12.148 2.883 1 98.75 25 VAL B O 1
ATOM 4141 N N . ALA B 1 26 ? 13.477 13.594 4.496 1 98.81 26 ALA B N 1
ATOM 4142 C CA . ALA B 1 26 ? 12.281 12.914 5.008 1 98.81 26 ALA B CA 1
ATOM 4143 C C . ALA B 1 26 ? 11.062 13.828 4.938 1 98.81 26 ALA B C 1
ATOM 4145 O O . ALA B 1 26 ? 11.133 15 5.312 1 98.81 26 ALA B O 1
ATOM 4146 N N . GLU B 1 27 ? 9.992 13.359 4.371 1 98.75 27 GLU B N 1
ATOM 4147 C CA . GLU B 1 27 ? 8.758 14.141 4.312 1 98.75 27 GLU B CA 1
ATOM 4148 C C . GLU B 1 27 ? 7.609 13.414 5.004 1 98.75 27 GLU B C 1
ATOM 4150 O O . GLU B 1 27 ? 7.543 12.18 4.977 1 98.75 27 GLU B O 1
ATOM 4155 N N . ILE B 1 28 ? 6.758 14.117 5.629 1 98.81 28 ILE B N 1
ATOM 4156 C CA . ILE B 1 28 ? 5.469 13.648 6.125 1 98.81 28 ILE B CA 1
ATOM 4157 C C . ILE B 1 28 ? 4.375 14.641 5.734 1 98.81 28 ILE B C 1
ATOM 4159 O O . ILE B 1 28 ? 4.586 15.859 5.793 1 98.81 28 ILE B O 1
ATOM 4163 N N . TYR B 1 29 ? 3.301 14.156 5.23 1 98.75 29 TYR B N 1
ATOM 4164 C CA . TYR B 1 29 ? 2.238 15.055 4.789 1 98.75 29 TYR B CA 1
ATOM 4165 C C . TYR B 1 29 ? 0.869 14.5 5.168 1 98.75 29 TYR B C 1
ATOM 4167 O O . TYR B 1 29 ? 0.709 13.289 5.352 1 98.75 29 TYR B O 1
ATOM 4175 N N . ARG B 1 30 ? -0.077 15.414 5.344 1 98.69 30 ARG B N 1
ATOM 4176 C CA . ARG B 1 30 ? -1.492 15.086 5.484 1 98.69 30 ARG B CA 1
ATOM 4177 C C . ARG B 1 30 ? -2.104 14.711 4.141 1 98.69 30 ARG B C 1
ATOM 4179 O O . ARG B 1 30 ? -1.734 15.273 3.105 1 98.69 30 ARG B O 1
ATOM 4186 N N . HIS B 1 31 ? -2.977 13.773 4.164 1 98.69 31 HIS B N 1
ATOM 4187 C CA . HIS B 1 31 ? -3.717 13.445 2.951 1 98.69 31 HIS B CA 1
ATOM 4188 C C . HIS B 1 31 ? -4.352 14.695 2.342 1 98.69 31 HIS B C 1
ATOM 4190 O O . HIS B 1 31 ? -4.43 15.734 2.992 1 98.69 31 HIS B O 1
ATOM 4196 N N . GLY B 1 32 ? -4.77 14.602 1.061 1 98.31 32 GLY B N 1
ATOM 4197 C CA . GLY B 1 32 ? -5.461 15.68 0.37 1 98.31 32 GLY B CA 1
ATOM 4198 C C . GLY B 1 32 ? -6.922 15.805 0.765 1 98.31 32 GLY B C 1
ATOM 4199 O O . GLY B 1 32 ? -7.379 15.125 1.686 1 98.31 32 GLY B O 1
ATOM 4200 N N . ALA B 1 33 ? -7.59 16.625 -0.01 1 97.25 33 ALA B N 1
ATOM 4201 C CA . ALA B 1 33 ? -9 16.906 0.275 1 97.25 33 ALA B CA 1
ATOM 4202 C C . ALA B 1 33 ? -9.82 15.617 0.26 1 97.25 33 ALA B C 1
ATOM 4204 O O . ALA B 1 33 ? -9.625 14.758 -0.605 1 97.25 33 ALA B O 1
ATOM 4205 N N . ARG B 1 34 ? -10.68 15.453 1.209 1 95.88 34 ARG B N 1
ATOM 4206 C CA . ARG B 1 34 ? -11.57 14.305 1.351 1 95.88 34 ARG B CA 1
ATOM 4207 C C . ARG B 1 34 ? -13.016 14.75 1.493 1 95.88 34 ARG B C 1
ATOM 4209 O O . ARG B 1 34 ? -13.297 15.945 1.593 1 95.88 34 ARG B O 1
ATOM 4216 N N . GLY B 1 35 ? -13.914 13.781 1.446 1 90.75 35 GLY B N 1
ATOM 4217 C CA . GLY B 1 35 ? -15.297 14.055 1.808 1 90.75 35 GLY B CA 1
ATOM 4218 C C . GLY B 1 35 ? -15.5 14.234 3.301 1 90.75 35 GLY B C 1
ATOM 4219 O O . GLY B 1 35 ? -14.648 13.828 4.102 1 90.75 35 GLY B O 1
ATOM 4220 N N . THR B 1 36 ? -16.609 14.82 3.6 1 85.88 36 THR B N 1
ATOM 4221 C CA . THR B 1 36 ? -16.891 15.117 5 1 85.88 36 THR B CA 1
ATOM 4222 C C . THR B 1 36 ? -17.203 13.844 5.773 1 85.88 36 THR B C 1
ATOM 4224 O O . THR B 1 36 ? -17.828 12.922 5.242 1 85.88 36 THR B O 1
ATOM 4227 N N . LEU B 1 37 ? -16.672 13.742 6.984 1 76.75 37 LEU B N 1
ATOM 4228 C CA . LEU B 1 37 ? -16.969 12.617 7.859 1 76.75 37 LEU B CA 1
ATOM 4229 C C . LEU B 1 37 ? -18.281 12.836 8.594 1 76.75 37 LEU B C 1
ATOM 4231 O O . LEU B 1 37 ? -18.906 11.875 9.055 1 76.75 37 LEU B O 1
ATOM 4235 N N . SER B 1 38 ? -18.625 14.062 8.812 1 68.06 38 SER B N 1
ATOM 4236 C CA . SER B 1 38 ? -19.812 14.422 9.586 1 68.06 38 SER B CA 1
ATOM 4237 C C . SER B 1 38 ? -21 14.719 8.68 1 68.06 38 SER B C 1
ATOM 4239 O O . SER B 1 38 ? -20.828 14.922 7.477 1 68.06 38 SER B O 1
ATOM 4241 N N . SER B 1 39 ? -22.203 14.469 9.266 1 60.97 39 SER B N 1
ATOM 4242 C CA . SER B 1 39 ? -23.406 14.812 8.531 1 60.97 39 SER B CA 1
ATOM 4243 C C . SER B 1 39 ? -23.406 16.281 8.117 1 60.97 39 SER B C 1
ATOM 4245 O O . SER B 1 39 ? -22.922 17.141 8.852 1 60.97 39 SER B O 1
ATOM 4247 N N . TYR B 1 40 ? -23.594 16.5 6.762 1 58.47 40 TYR B N 1
ATOM 4248 C CA . TYR B 1 40 ? -23.641 17.828 6.152 1 58.47 40 TYR B CA 1
ATOM 4249 C C . TYR B 1 40 ? -24.703 18.688 6.801 1 58.47 40 TYR B C 1
ATOM 4251 O O . TYR B 1 40 ? -25.719 18.188 7.277 1 58.47 40 TYR B O 1
ATOM 4259 N N . TYR B 1 41 ? -24.281 19.938 6.992 1 57.88 41 TYR B N 1
ATOM 4260 C CA . TYR B 1 41 ? -25.25 20.906 7.473 1 57.88 41 TYR B CA 1
ATOM 4261 C C . TYR B 1 41 ? -26.469 20.969 6.543 1 57.88 41 TYR B C 1
ATOM 4263 O O . TYR B 1 41 ? -27.562 21.312 6.973 1 57.88 41 TYR B O 1
ATOM 4271 N N . ASP B 1 42 ? -26.156 20.641 5.172 1 55.56 42 ASP B N 1
ATOM 4272 C CA . ASP B 1 42 ? -27.234 20.859 4.227 1 55.56 42 ASP B CA 1
ATOM 4273 C C . ASP B 1 42 ? -28.094 19.609 4.07 1 55.56 42 ASP B C 1
ATOM 4275 O O . ASP B 1 42 ? -29.047 19.594 3.285 1 55.56 42 ASP B O 1
ATOM 4279 N N . GLY B 1 43 ? -27.844 18.672 4.969 1 56.34 43 GLY B N 1
ATOM 4280 C CA . GLY B 1 43 ? -28.688 17.484 4.875 1 56.34 43 GLY B CA 1
ATOM 4281 C C . GLY B 1 43 ? -28.297 16.547 3.752 1 56.34 43 GLY B C 1
ATOM 4282 O O . GLY B 1 43 ? -28.797 15.43 3.662 1 56.34 43 GLY B O 1
ATOM 4283 N N . ASN B 1 44 ? -27.484 17.078 2.766 1 60 44 ASN B N 1
ATOM 4284 C CA . ASN B 1 44 ? -27.156 16.219 1.636 1 60 44 ASN B CA 1
ATOM 4285 C C . ASN B 1 44 ? -25.953 15.336 1.931 1 60 44 ASN B C 1
ATOM 4287 O O . ASN B 1 44 ? -24.812 15.758 1.743 1 60 44 ASN B O 1
ATOM 4291 N N . SER B 1 45 ? -26.25 14.336 2.6 1 60.97 45 SER B N 1
ATOM 4292 C CA . SER B 1 45 ? -25.203 13.367 2.898 1 60.97 45 SER B CA 1
ATOM 4293 C C . SER B 1 45 ? -24.609 12.789 1.621 1 60.97 45 SER B C 1
ATOM 4295 O O . SER B 1 45 ? -25.266 12.727 0.588 1 60.97 45 SER B O 1
ATOM 4297 N N . GLN B 1 46 ? -23.312 12.836 1.544 1 68.06 46 GLN B N 1
ATOM 4298 C CA . GLN B 1 46 ? -22.625 12.141 0.466 1 68.06 46 GLN B CA 1
ATOM 4299 C C . GLN B 1 46 ? -21.891 10.898 0.986 1 68.06 46 GLN B C 1
ATOM 4301 O O . GLN B 1 46 ? -20.656 10.859 0.998 1 68.06 46 GLN B O 1
ATOM 4306 N N . PRO B 1 47 ? -22.688 9.977 1.256 1 65.12 47 PRO B N 1
ATOM 4307 C CA . PRO B 1 47 ? -22.094 8.789 1.878 1 65.12 47 PRO B CA 1
ATOM 4308 C C . PRO B 1 47 ? -21.047 8.125 0.993 1 65.12 47 PRO B C 1
ATOM 4310 O O . PRO B 1 47 ? -20.109 7.5 1.501 1 65.12 47 PRO B O 1
ATOM 4313 N N . ASP B 1 48 ? -21.141 8.43 -0.254 1 70.44 48 ASP B N 1
ATOM 4314 C CA . ASP B 1 48 ? -20.266 7.719 -1.183 1 70.44 48 ASP B CA 1
ATOM 4315 C C . ASP B 1 48 ? -18.844 8.234 -1.102 1 70.44 48 ASP B C 1
ATOM 4317 O O . ASP B 1 48 ? -17.891 7.527 -1.451 1 70.44 48 ASP B O 1
ATOM 4321 N N . ILE B 1 49 ? -18.734 9.43 -0.596 1 75.06 49 ILE B N 1
ATOM 4322 C CA . ILE B 1 49 ? -17.391 9.969 -0.607 1 75.06 49 ILE B CA 1
ATOM 4323 C C . ILE B 1 49 ? -16.953 10.305 0.819 1 75.06 49 ILE B C 1
ATOM 4325 O O . ILE B 1 49 ? -15.922 10.953 1.025 1 75.06 49 ILE B O 1
ATOM 4329 N N . ALA B 1 50 ? -17.688 9.836 1.801 1 80.12 50 ALA B N 1
ATOM 4330 C CA . ALA B 1 50 ? -17.375 10.195 3.18 1 80.12 50 ALA B CA 1
ATOM 4331 C C . ALA B 1 50 ? -15.992 9.68 3.58 1 80.12 50 ALA B C 1
ATOM 4333 O O . ALA B 1 50 ? -15.75 8.469 3.568 1 80.12 50 ALA B O 1
ATOM 4334 N N . GLY B 1 51 ? -15.133 10.664 3.809 1 89.62 51 GLY B N 1
ATOM 4335 C CA . GLY B 1 51 ? -13.805 10.344 4.297 1 89.62 51 GLY B CA 1
ATOM 4336 C C . GLY B 1 51 ? -12.852 9.922 3.197 1 89.62 51 GLY B C 1
ATOM 4337 O O . GLY B 1 51 ? -11.641 9.812 3.422 1 89.62 51 GLY B O 1
ATOM 4338 N N . GLU B 1 52 ? -13.383 9.758 1.989 1 95 52 GLU B N 1
ATOM 4339 C CA . GLU B 1 52 ? -12.562 9.297 0.872 1 95 52 GLU B CA 1
ATOM 4340 C C . GLU B 1 52 ? -11.828 10.461 0.211 1 95 52 GLU B C 1
ATOM 4342 O O . GLU B 1 52 ? -12.344 11.578 0.164 1 95 52 GLU B O 1
ATOM 4347 N N . LEU B 1 53 ? -10.602 10.156 -0.271 1 97.31 53 LEU B N 1
ATOM 4348 C CA . LEU B 1 53 ? -9.875 11.156 -1.05 1 97.31 53 LEU B CA 1
ATOM 4349 C C . LEU B 1 53 ? -10.664 11.547 -2.293 1 97.31 53 LEU B C 1
ATOM 4351 O O . LEU B 1 53 ? -11.156 10.688 -3.021 1 97.31 53 LEU B O 1
ATOM 4355 N N . THR B 1 54 ? -10.828 12.82 -2.531 1 95.94 54 THR B N 1
ATOM 4356 C CA . THR B 1 54 ? -11.555 13.305 -3.697 1 95.94 54 THR B CA 1
ATOM 4357 C C . THR B 1 54 ? -10.594 13.633 -4.836 1 95.94 54 THR B C 1
ATOM 4359 O O . THR B 1 54 ? -9.375 13.594 -4.66 1 95.94 54 THR B O 1
ATOM 4362 N N . ALA B 1 55 ? -11.172 14.023 -6.004 1 96.25 55 ALA B N 1
ATOM 4363 C CA . ALA B 1 55 ? -10.367 14.445 -7.148 1 96.25 55 ALA B CA 1
ATOM 4364 C C . ALA B 1 55 ? -9.484 15.641 -6.789 1 96.25 55 ALA B C 1
ATOM 4366 O O . ALA B 1 55 ? -8.336 15.719 -7.223 1 96.25 55 ALA B O 1
ATOM 4367 N N . THR B 1 56 ? -10.039 16.547 -5.996 1 96.25 56 THR B N 1
ATOM 4368 C CA . THR B 1 56 ? -9.281 17.703 -5.559 1 96.25 56 THR B CA 1
ATOM 4369 C C . THR B 1 56 ? -8.07 17.281 -4.727 1 96.25 56 THR B C 1
ATOM 4371 O O . THR B 1 56 ? -6.977 17.828 -4.891 1 96.25 56 THR B O 1
ATOM 4374 N N . GLY B 1 57 ? -8.312 16.359 -3.816 1 97.56 57 GLY B N 1
ATOM 4375 C CA . GLY B 1 57 ? -7.211 15.852 -3.01 1 97.56 57 GLY B CA 1
ATOM 4376 C C . GLY B 1 57 ? -6.105 15.219 -3.834 1 97.56 57 GLY B C 1
ATOM 4377 O O . GLY B 1 57 ? -4.922 15.398 -3.543 1 97.56 57 GLY B O 1
ATOM 4378 N N . GLN B 1 58 ? -6.473 14.461 -4.836 1 97.5 58 GLN B N 1
ATOM 4379 C CA . GLN B 1 58 ? -5.492 13.883 -5.75 1 97.5 58 GLN B CA 1
ATOM 4380 C C . GLN B 1 58 ? -4.672 14.977 -6.434 1 97.5 58 GLN B C 1
ATOM 4382 O O . GLN B 1 58 ? -3.441 14.891 -6.488 1 97.5 58 GLN B O 1
ATOM 4387 N N . ARG B 1 59 ? -5.324 15.992 -6.879 1 95.62 59 ARG B N 1
ATOM 4388 C CA . ARG B 1 59 ? -4.668 17.078 -7.59 1 95.62 59 ARG B CA 1
ATOM 4389 C C . ARG B 1 59 ? -3.732 17.859 -6.668 1 95.62 59 ARG B C 1
ATOM 4391 O O . ARG B 1 59 ? -2.639 18.25 -7.074 1 95.62 59 ARG B O 1
ATOM 4398 N N . GLN B 1 60 ? -4.195 18.109 -5.461 1 95.94 60 GLN B N 1
ATOM 4399 C CA . GLN B 1 60 ? -3.346 18.766 -4.477 1 95.94 60 GLN B CA 1
ATOM 4400 C C . GLN B 1 60 ? -2.021 18.031 -4.309 1 95.94 60 GLN B C 1
ATOM 4402 O O . GLN B 1 60 ? -0.955 18.656 -4.309 1 95.94 60 GLN B O 1
ATOM 4407 N N . HIS B 1 61 ? -2.076 16.75 -4.219 1 97.06 61 HIS B N 1
ATOM 4408 C CA . HIS B 1 61 ? -0.864 15.977 -3.998 1 97.06 61 HIS B CA 1
ATOM 4409 C C . HIS B 1 61 ? -0.045 15.852 -5.277 1 97.06 61 HIS B C 1
ATOM 4411 O O . HIS B 1 61 ? 1.187 15.812 -5.23 1 97.06 61 HIS B O 1
ATOM 4417 N N . TYR B 1 62 ? -0.709 15.742 -6.402 1 95.88 62 TYR B N 1
ATOM 4418 C CA . TYR B 1 62 ? 0.036 15.812 -7.652 1 95.88 62 TYR B CA 1
ATOM 4419 C C . TYR B 1 62 ? 0.874 17.078 -7.715 1 95.88 62 TYR B C 1
ATOM 4421 O O . TYR B 1 62 ? 2.064 17.031 -8.031 1 95.88 62 TYR B O 1
ATOM 4429 N N . ASN B 1 63 ? 0.256 18.188 -7.395 1 94.69 63 ASN B N 1
ATOM 4430 C CA . ASN B 1 63 ? 0.939 19.469 -7.449 1 94.69 63 ASN B CA 1
ATOM 4431 C C . ASN B 1 63 ? 2.045 19.562 -6.402 1 94.69 63 ASN B C 1
ATOM 4433 O O . ASN B 1 63 ? 3.094 20.156 -6.652 1 94.69 63 ASN B O 1
ATOM 4437 N N . LEU B 1 64 ? 1.762 19.047 -5.234 1 95.44 64 LEU B N 1
ATOM 4438 C CA . LEU B 1 64 ? 2.828 18.984 -4.238 1 95.44 64 LEU B CA 1
ATOM 4439 C C . LEU B 1 64 ? 4.016 18.188 -4.754 1 95.44 64 LEU B C 1
ATOM 4441 O O . LEU B 1 64 ? 5.168 18.594 -4.605 1 95.44 64 LEU B O 1
ATOM 4445 N N . GLY B 1 65 ? 3.717 17.016 -5.352 1 95.62 65 GLY B N 1
ATOM 4446 C CA . GLY B 1 65 ? 4.77 16.219 -5.965 1 95.62 65 GLY B CA 1
ATOM 4447 C C . GLY B 1 65 ? 5.551 16.984 -7.023 1 95.62 65 GLY B C 1
ATOM 4448 O O . GLY B 1 65 ? 6.781 16.906 -7.059 1 95.62 65 GLY B O 1
ATOM 4449 N N . GLN B 1 66 ? 4.863 17.719 -7.848 1 93.56 66 GLN B N 1
ATOM 4450 C CA . GLN B 1 66 ? 5.504 18.516 -8.891 1 93.56 66 GLN B CA 1
ATOM 4451 C C . GLN B 1 66 ? 6.434 19.562 -8.297 1 93.56 66 GLN B C 1
ATOM 4453 O O . GLN B 1 66 ? 7.535 19.797 -8.805 1 93.56 66 GLN B O 1
ATOM 4458 N N . PHE B 1 67 ? 5.945 20.188 -7.289 1 92.12 67 PHE B N 1
ATOM 4459 C CA . PHE B 1 67 ? 6.754 21.188 -6.602 1 92.12 67 PHE B CA 1
ATOM 4460 C C . PHE B 1 67 ? 8.047 20.578 -6.074 1 92.12 67 PHE B C 1
ATOM 4462 O O . PHE B 1 67 ? 9.125 21.141 -6.25 1 92.12 67 PHE B O 1
ATOM 4469 N N . LEU B 1 68 ? 7.906 19.484 -5.438 1 95 68 LEU B N 1
ATOM 4470 C CA . LEU B 1 68 ? 9.078 18.844 -4.852 1 95 68 LEU B CA 1
ATOM 4471 C C . LEU B 1 68 ? 10.008 18.312 -5.938 1 95 68 LEU B C 1
ATOM 4473 O O . LEU B 1 68 ? 11.227 18.312 -5.766 1 95 68 LEU B O 1
ATOM 4477 N N . ARG B 1 69 ? 9.461 17.812 -7.031 1 94.62 69 ARG B N 1
ATOM 4478 C CA . ARG B 1 69 ? 10.305 17.422 -8.156 1 94.62 69 ARG B CA 1
ATOM 4479 C C . ARG B 1 69 ? 11.148 18.594 -8.648 1 94.62 69 ARG B C 1
ATOM 4481 O O . ARG B 1 69 ? 12.344 18.438 -8.914 1 94.62 69 ARG B O 1
ATOM 4488 N N . GLU B 1 70 ? 10.516 19.703 -8.82 1 92.25 70 GLU B N 1
ATOM 4489 C CA . GLU B 1 70 ? 11.234 20.891 -9.289 1 92.25 70 GLU B CA 1
ATOM 4490 C C . GLU B 1 70 ? 12.406 21.219 -8.375 1 92.25 70 GLU B C 1
ATOM 4492 O O . GLU B 1 70 ? 13.508 21.516 -8.852 1 92.25 70 GLU B O 1
ATOM 4497 N N . GLU B 1 71 ? 12.172 21.094 -7.137 1 92.31 71 GLU B N 1
ATOM 4498 C CA . GLU B 1 71 ? 13.18 21.484 -6.16 1 92.31 71 GLU B CA 1
ATOM 4499 C C . GLU B 1 71 ? 14.273 20.422 -6.031 1 92.31 71 GLU B C 1
ATOM 4501 O O . GLU B 1 71 ? 15.461 20.75 -5.953 1 92.31 71 GLU B O 1
ATOM 4506 N N . TYR B 1 72 ? 13.93 19.188 -6.027 1 96.5 72 TYR B N 1
ATOM 4507 C CA . TYR B 1 72 ? 14.867 18.172 -5.562 1 96.5 72 TYR B CA 1
ATOM 4508 C C . TYR B 1 72 ? 15.352 17.297 -6.719 1 96.5 72 TYR B C 1
ATOM 4510 O O . TYR B 1 72 ? 16.25 16.469 -6.551 1 96.5 72 TYR B O 1
ATOM 4518 N N . VAL B 1 73 ? 14.75 17.391 -7.855 1 95.88 73 VAL B N 1
ATOM 4519 C CA . VAL B 1 73 ? 15.195 16.672 -9.039 1 95.88 73 VAL B CA 1
ATOM 4520 C C . VAL B 1 73 ? 15.727 17.656 -10.078 1 95.88 73 VAL B C 1
ATOM 4522 O O . VAL B 1 73 ? 16.938 17.703 -10.344 1 95.88 73 VAL B O 1
ATOM 4525 N N . ASN B 1 74 ? 14.906 18.594 -10.508 1 92.75 74 ASN B N 1
ATOM 4526 C CA . ASN B 1 74 ? 15.25 19.469 -11.633 1 92.75 74 ASN B CA 1
ATOM 4527 C C . ASN B 1 74 ? 16.312 20.484 -11.25 1 92.75 74 ASN B C 1
ATOM 4529 O O . ASN B 1 74 ? 17.281 20.688 -11.977 1 92.75 74 ASN B O 1
ATOM 4533 N N . LYS B 1 75 ? 16.203 21.078 -10.086 1 91 75 LYS B N 1
ATOM 4534 C CA . LYS B 1 75 ? 17.094 22.156 -9.703 1 91 75 LYS B CA 1
ATOM 4535 C C . LYS B 1 75 ? 18.375 21.625 -9.062 1 91 75 LYS B C 1
ATOM 4537 O O . LYS B 1 75 ? 19.453 22.172 -9.297 1 91 75 LYS B O 1
ATOM 4542 N N . THR B 1 76 ? 18.234 20.562 -8.266 1 92.44 76 THR B N 1
ATOM 4543 C CA . THR B 1 76 ? 19.375 20.188 -7.441 1 92.44 76 THR B CA 1
ATOM 4544 C C . THR B 1 76 ? 19.953 18.844 -7.898 1 92.44 76 THR B C 1
ATOM 4546 O O . THR B 1 76 ? 21.047 18.469 -7.492 1 92.44 76 THR B O 1
ATOM 4549 N N . ASN B 1 77 ? 19.25 18.094 -8.68 1 94.25 77 ASN B N 1
ATOM 4550 C CA . ASN B 1 77 ? 19.641 16.75 -9.086 1 94.25 77 ASN B CA 1
ATOM 4551 C C . ASN B 1 77 ? 19.906 15.852 -7.879 1 94.25 77 ASN B C 1
ATOM 4553 O O . ASN B 1 77 ? 20.797 15.008 -7.91 1 94.25 77 ASN B O 1
ATOM 4557 N N . PHE B 1 78 ? 19.312 16.234 -6.785 1 97 78 PHE B N 1
ATOM 4558 C CA . PHE B 1 78 ? 19.438 15.406 -5.586 1 97 78 PHE B CA 1
ATOM 4559 C C . PHE B 1 78 ? 18.859 14.016 -5.82 1 97 78 PHE B C 1
ATOM 4561 O O . PHE B 1 78 ? 19.516 13.008 -5.527 1 97 78 PHE B O 1
ATOM 4568 N N . MET B 1 79 ? 17.641 13.953 -6.305 1 97.88 79 MET B N 1
ATOM 4569 C CA . MET B 1 79 ? 17.016 12.695 -6.711 1 97.88 79 MET B CA 1
ATOM 4570 C C . MET B 1 79 ? 17.109 12.5 -8.219 1 97.88 79 MET B C 1
ATOM 4572 O O . MET B 1 79 ? 17.109 13.469 -8.977 1 97.88 79 MET B O 1
ATOM 4576 N N . PRO B 1 80 ? 17.234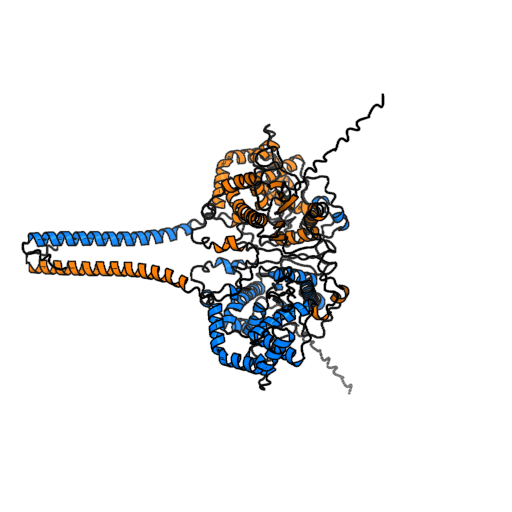 11.211 -8.672 1 97.25 80 PRO B N 1
ATOM 4577 C CA . PRO B 1 80 ? 17.25 10.969 -10.117 1 97.25 80 PRO B CA 1
ATOM 4578 C C . PRO B 1 80 ? 15.906 11.242 -10.789 1 97.25 80 PRO B C 1
ATOM 4580 O O . PRO B 1 80 ? 14.875 11.266 -10.109 1 97.25 80 PRO B O 1
ATOM 4583 N N . GLU B 1 81 ? 15.938 11.438 -12.047 1 96.5 81 GLU B N 1
ATOM 4584 C CA . GLU B 1 81 ? 14.734 11.711 -12.828 1 96.5 81 GLU B CA 1
ATOM 4585 C C . GLU B 1 81 ? 13.797 10.508 -12.844 1 96.5 81 GLU B C 1
ATOM 4587 O O . GLU B 1 81 ? 12.578 10.664 -12.914 1 96.5 81 GLU B O 1
ATOM 4592 N N . GLN B 1 82 ? 14.43 9.32 -12.781 1 95.69 82 GLN B N 1
ATOM 4593 C CA . GLN B 1 82 ? 13.656 8.086 -12.789 1 95.69 82 GLN B CA 1
ATOM 4594 C C . GLN B 1 82 ? 13.641 7.434 -11.414 1 95.69 82 GLN B C 1
ATOM 4596 O O . GLN B 1 82 ? 14.617 7.527 -10.664 1 95.69 82 GLN B O 1
ATOM 4601 N N . TYR B 1 83 ? 12.531 6.797 -11.18 1 95.19 83 TYR B N 1
ATOM 4602 C CA . TYR B 1 83 ? 12.367 6.07 -9.93 1 95.19 83 TYR B CA 1
ATOM 4603 C C . TYR B 1 83 ? 13.461 5.02 -9.758 1 95.19 83 TYR B C 1
ATOM 4605 O O . TYR B 1 83 ? 13.805 4.316 -10.711 1 95.19 83 TYR B O 1
ATOM 4613 N N . ASN B 1 84 ? 14.031 5 -8.625 1 94.56 84 ASN B N 1
ATOM 4614 C CA . ASN B 1 84 ? 14.969 3.986 -8.156 1 94.56 84 ASN B CA 1
ATOM 4615 C C . ASN B 1 84 ? 14.57 3.441 -6.785 1 94.56 84 ASN B C 1
ATOM 4617 O O . ASN B 1 84 ? 14.586 4.176 -5.797 1 94.56 84 ASN B O 1
ATOM 4621 N N . HIS B 1 85 ? 14.305 2.141 -6.73 1 94.06 85 HIS B N 1
ATOM 4622 C CA . HIS B 1 85 ? 13.742 1.526 -5.531 1 94.06 85 HIS B CA 1
ATOM 4623 C C . HIS B 1 85 ? 14.719 1.616 -4.359 1 94.06 85 HIS B C 1
ATOM 4625 O O . HIS B 1 85 ? 14.297 1.564 -3.201 1 94.06 85 HIS B O 1
ATOM 4631 N N . SER B 1 86 ? 15.984 1.725 -4.59 1 94.69 86 SER B N 1
ATOM 4632 C CA . SER B 1 86 ? 16.969 1.728 -3.521 1 94.69 86 SER B CA 1
ATOM 4633 C C . SER B 1 86 ? 17.094 3.107 -2.883 1 94.69 86 SER B C 1
ATOM 4635 O O . SER B 1 86 ? 17.703 3.254 -1.819 1 94.69 86 SER B O 1
ATOM 4637 N N . LEU B 1 87 ? 16.438 4.164 -3.48 1 97.38 87 LEU B N 1
ATOM 4638 C CA . LEU B 1 87 ? 16.688 5.531 -3.035 1 97.38 87 LEU B CA 1
ATOM 4639 C C . LEU B 1 87 ? 15.477 6.09 -2.303 1 97.38 87 LEU B C 1
ATOM 4641 O O . LEU B 1 87 ? 15.578 7.113 -1.623 1 97.38 87 LEU B O 1
ATOM 4645 N N . ILE B 1 88 ? 14.344 5.453 -2.41 1 97.75 88 ILE B N 1
ATOM 4646 C CA . ILE B 1 88 ? 13.133 6.062 -1.887 1 97.75 88 ILE B CA 1
ATOM 4647 C C . ILE B 1 88 ? 12.305 5.012 -1.144 1 97.75 88 ILE B C 1
ATOM 4649 O O . ILE B 1 88 ? 12.195 3.867 -1.589 1 97.75 88 ILE B O 1
ATOM 4653 N N . TYR B 1 89 ? 11.828 5.336 -0.024 1 97.88 89 TYR B N 1
ATOM 4654 C CA . TYR B 1 89 ? 10.875 4.543 0.746 1 97.88 89 TYR B CA 1
ATOM 4655 C C . TYR B 1 89 ? 9.602 5.332 1.028 1 97.88 89 TYR B C 1
ATOM 4657 O O . TYR B 1 89 ? 9.664 6.48 1.473 1 97.88 89 TYR B O 1
ATOM 4665 N N . VAL B 1 90 ? 8.445 4.785 0.735 1 98.31 90 VAL B N 1
ATOM 4666 C CA . VAL B 1 90 ? 7.156 5.445 0.919 1 98.31 90 VAL B CA 1
ATOM 4667 C C . VAL B 1 90 ? 6.25 4.574 1.79 1 98.31 90 VAL B C 1
ATOM 4669 O O . VAL B 1 90 ? 6.102 3.377 1.539 1 98.31 90 VAL B O 1
ATOM 4672 N N . ARG B 1 91 ? 5.68 5.199 2.756 1 97 91 ARG B N 1
ATOM 4673 C CA . ARG B 1 91 ? 4.754 4.492 3.635 1 97 91 ARG B CA 1
ATOM 4674 C C . ARG B 1 91 ? 3.52 5.34 3.926 1 97 91 ARG B C 1
ATOM 4676 O O . ARG B 1 91 ? 3.623 6.551 4.113 1 97 91 ARG B O 1
ATOM 4683 N N . ALA B 1 92 ? 2.342 4.711 3.928 1 97.69 92 ALA B N 1
ATOM 4684 C CA . ALA B 1 92 ? 1.083 5.328 4.344 1 97.69 92 ALA B CA 1
ATOM 4685 C C . ALA B 1 92 ? 0.427 4.531 5.469 1 97.69 92 ALA B C 1
ATOM 4687 O O . ALA B 1 92 ? 0.832 3.4 5.754 1 97.69 92 ALA B O 1
ATOM 4688 N N . ASP B 1 93 ? -0.472 5.121 6.195 1 95.38 93 ASP B N 1
ATOM 4689 C CA . ASP B 1 93 ? -1.312 4.293 7.055 1 95.38 93 ASP B CA 1
ATOM 4690 C C . ASP B 1 93 ? -2.402 3.594 6.246 1 95.38 93 ASP B C 1
ATOM 4692 O O . ASP B 1 93 ? -2.467 3.74 5.023 1 95.38 93 ASP B O 1
ATOM 4696 N N . ASP B 1 94 ? -3.199 2.797 6.891 1 95.5 94 ASP B N 1
ATOM 4697 C CA . ASP B 1 94 ? -4.094 1.887 6.184 1 95.5 94 ASP B CA 1
ATOM 4698 C C . ASP B 1 94 ? -5.469 2.518 5.98 1 95.5 94 ASP B C 1
ATOM 4700 O O . ASP B 1 94 ? -6.488 1.929 6.348 1 95.5 94 ASP B O 1
ATOM 4704 N N . PHE B 1 95 ? -5.504 3.721 5.402 1 96.19 95 PHE B N 1
ATOM 4705 C CA . PHE B 1 95 ? -6.723 4.371 4.926 1 96.19 95 PHE B CA 1
ATOM 4706 C C . PHE B 1 95 ? -6.652 4.613 3.424 1 96.19 95 PHE B C 1
ATOM 4708 O O . PHE B 1 95 ? -5.594 4.961 2.895 1 96.19 95 PHE B O 1
ATOM 4715 N N . ASN B 1 96 ? -7.797 4.527 2.742 1 96.94 96 ASN B N 1
ATOM 4716 C CA . ASN B 1 96 ? -7.852 4.793 1.308 1 96.94 96 ASN B CA 1
ATOM 4717 C C . ASN B 1 96 ? -7.266 6.16 0.969 1 96.94 96 ASN B C 1
ATOM 4719 O O . ASN B 1 96 ? -6.465 6.289 0.043 1 96.94 96 ASN B O 1
ATOM 4723 N N . ARG B 1 97 ? -7.605 7.148 1.71 1 97.56 97 ARG B N 1
ATOM 4724 C CA . ARG B 1 97 ? -7.266 8.531 1.377 1 97.56 97 ARG B CA 1
ATOM 4725 C C . ARG B 1 97 ? -5.766 8.773 1.523 1 97.56 97 ARG B C 1
ATOM 4727 O O . ARG B 1 97 ? -5.18 9.531 0.752 1 97.56 97 ARG B O 1
ATOM 4734 N N . THR B 1 98 ? -5.113 8.156 2.551 1 98.38 98 THR B N 1
ATOM 4735 C CA . THR B 1 98 ? -3.678 8.359 2.719 1 98.38 98 THR B CA 1
ATOM 4736 C C . THR B 1 98 ? -2.895 7.582 1.666 1 98.38 98 THR B C 1
ATOM 4738 O O . THR B 1 98 ? -1.909 8.086 1.121 1 98.38 98 THR B O 1
ATOM 4741 N N . ILE B 1 99 ? -3.348 6.371 1.323 1 98.38 99 ILE B N 1
ATOM 4742 C CA . ILE B 1 99 ? -2.699 5.559 0.301 1 98.38 99 ILE B CA 1
ATOM 4743 C C . ILE B 1 99 ? -2.82 6.242 -1.058 1 98.38 99 ILE B C 1
ATOM 4745 O O . ILE B 1 99 ? -1.824 6.414 -1.765 1 98.38 99 ILE B O 1
ATOM 4749 N N . MET B 1 100 ? -3.977 6.672 -1.388 1 98.19 100 MET B N 1
ATOM 4750 C CA . MET B 1 100 ? -4.223 7.305 -2.682 1 98.19 100 MET B CA 1
ATOM 4751 C C . MET B 1 100 ? -3.512 8.648 -2.771 1 98.19 100 MET B C 1
ATOM 4753 O O . MET B 1 100 ? -3.068 9.055 -3.848 1 98.19 100 MET B O 1
ATOM 4757 N N . SER B 1 101 ? -3.406 9.383 -1.628 1 98.75 101 SER B N 1
ATOM 4758 C CA . SER B 1 101 ? -2.639 10.625 -1.604 1 98.75 101 SER B CA 1
ATOM 4759 C C . SER B 1 101 ? -1.171 10.367 -1.931 1 98.75 101 SER B C 1
ATOM 4761 O O . SER B 1 101 ? -0.562 11.125 -2.693 1 98.75 101 SER B O 1
ATOM 4763 N N . ALA B 1 102 ? -0.62 9.328 -1.341 1 98.75 102 ALA B N 1
ATOM 4764 C CA . ALA B 1 102 ? 0.775 8.992 -1.614 1 98.75 102 ALA B CA 1
ATOM 4765 C C . ALA B 1 102 ? 0.987 8.695 -3.096 1 98.75 102 ALA B C 1
ATOM 4767 O O . ALA B 1 102 ? 1.952 9.164 -3.699 1 98.75 102 ALA B O 1
ATOM 4768 N N . TYR B 1 103 ? 0.108 7.906 -3.666 1 97.69 103 TYR B N 1
ATOM 4769 C CA . TYR B 1 103 ? 0.246 7.566 -5.078 1 97.69 103 TYR B CA 1
ATOM 4770 C C . TYR B 1 103 ? 0.104 8.805 -5.953 1 97.69 103 TYR B C 1
ATOM 4772 O O . TYR B 1 103 ? 0.86 8.992 -6.91 1 97.69 103 TYR B O 1
ATOM 4780 N N . SER B 1 104 ? -0.862 9.664 -5.645 1 97.62 104 SER B N 1
ATOM 4781 C CA . SER B 1 104 ? -1.046 10.906 -6.387 1 97.62 104 SER B CA 1
ATOM 4782 C C . SER B 1 104 ? 0.177 11.812 -6.266 1 97.62 104 SER B C 1
ATOM 4784 O O . SER B 1 104 ? 0.586 12.445 -7.238 1 97.62 104 SER B O 1
ATOM 4786 N N . HIS B 1 105 ? 0.711 11.844 -5.074 1 98.06 105 HIS B N 1
ATOM 4787 C CA . HIS B 1 105 ? 1.906 12.617 -4.766 1 98.06 105 HIS B CA 1
ATOM 4788 C C . HIS B 1 105 ? 3.07 12.219 -5.668 1 98.06 105 HIS B C 1
ATOM 4790 O O . HIS B 1 105 ? 3.717 13.086 -6.266 1 98.06 105 HIS B O 1
ATOM 4796 N N . PHE B 1 106 ? 3.24 11.008 -5.887 1 97.81 106 PHE B N 1
ATOM 4797 C CA . PHE B 1 106 ? 4.43 10.539 -6.59 1 97.81 106 PHE B CA 1
ATOM 4798 C C . PHE B 1 106 ? 4.172 10.445 -8.094 1 97.81 106 PHE B C 1
ATOM 4800 O O . PHE B 1 106 ? 5.098 10.234 -8.875 1 97.81 106 PHE B O 1
ATOM 4807 N N . GLN B 1 107 ? 2.914 10.633 -8.539 1 96 107 GLN B N 1
ATOM 4808 C CA . GLN B 1 107 ? 2.668 10.898 -9.953 1 96 107 GLN B CA 1
ATOM 4809 C C . GLN B 1 107 ? 3.166 12.281 -10.344 1 96 107 GLN B C 1
ATOM 4811 O O . GLN B 1 107 ? 3.418 12.547 -11.523 1 96 107 GLN B O 1
ATOM 4816 N N . GLY B 1 108 ? 3.201 13.164 -9.336 1 95.38 108 GLY B N 1
ATOM 4817 C CA . GLY B 1 108 ? 3.807 14.469 -9.562 1 95.38 108 GLY B CA 1
ATOM 4818 C C . GLY B 1 108 ? 5.32 14.453 -9.445 1 95.38 108 GLY B C 1
ATOM 4819 O O . GLY B 1 108 ? 6.016 15.062 -10.266 1 95.38 108 GLY B O 1
ATOM 4820 N N . PHE B 1 109 ? 5.84 13.734 -8.492 1 96.94 109 PHE B N 1
ATOM 4821 C CA . PHE B 1 109 ? 7.273 13.688 -8.227 1 96.94 109 PHE B CA 1
ATOM 4822 C C . PHE B 1 109 ? 8.008 12.938 -9.328 1 96.94 109 PHE B C 1
ATOM 4824 O O . PHE B 1 109 ? 9.117 13.305 -9.703 1 96.94 109 PHE B O 1
ATOM 4831 N N . TYR B 1 110 ? 7.477 11.852 -9.836 1 97.12 110 TYR B N 1
ATOM 4832 C CA . TYR B 1 110 ? 7.918 11.094 -11 1 97.12 110 TYR B CA 1
ATOM 4833 C C . TYR B 1 110 ? 6.824 11.039 -12.062 1 97.12 110 TYR B C 1
ATOM 4835 O O . TYR B 1 110 ? 6.125 10.031 -12.188 1 97.12 110 TYR B O 1
ATOM 4843 N N . PRO B 1 111 ? 6.73 12.078 -12.828 1 94.19 111 PRO B N 1
ATOM 4844 C CA . PRO B 1 111 ? 5.609 12.211 -13.766 1 94.19 111 PRO B CA 1
ATOM 4845 C C . PRO B 1 111 ? 5.707 11.242 -14.945 1 94.19 111 PRO B C 1
ATOM 4847 O O . PRO B 1 111 ? 6.699 10.523 -15.07 1 94.19 111 PRO B O 1
ATOM 4850 N N . GLN B 1 112 ? 4.609 11.211 -15.703 1 94.06 112 GLN B N 1
ATOM 4851 C CA . GLN B 1 112 ? 4.57 10.422 -16.938 1 94.06 112 GLN B CA 1
ATOM 4852 C C . GLN B 1 112 ? 5.742 10.773 -17.844 1 94.06 112 GLN B C 1
ATOM 4854 O O . GLN B 1 112 ? 6.195 11.922 -17.875 1 94.06 112 GLN B O 1
ATOM 4859 N N . GLY B 1 113 ? 6.164 9.812 -18.547 1 94.31 113 GLY B N 1
ATOM 4860 C CA . GLY B 1 113 ? 7.281 10.023 -19.453 1 94.31 113 GLY B CA 1
ATOM 4861 C C . GLY B 1 113 ? 8.586 9.445 -18.938 1 94.31 113 GLY B C 1
ATOM 4862 O O . GLY B 1 113 ? 9.547 9.281 -19.688 1 94.31 113 GLY B O 1
ATOM 4863 N N . PHE B 1 114 ? 8.586 9.039 -17.672 1 93.12 114 PHE B N 1
ATOM 4864 C CA . PHE B 1 114 ? 9.836 8.594 -17.062 1 93.12 114 PHE B CA 1
ATOM 4865 C C . PHE B 1 114 ? 9.703 7.164 -16.547 1 93.12 114 PHE B C 1
ATOM 4867 O O . PHE B 1 114 ? 10.594 6.668 -15.852 1 93.12 114 PHE B O 1
ATOM 4874 N N . GLY B 1 115 ? 8.602 6.539 -16.859 1 94.62 115 GLY B N 1
ATOM 4875 C CA . GLY B 1 115 ? 8.375 5.184 -16.391 1 94.62 115 GLY B CA 1
ATOM 4876 C C . GLY B 1 115 ? 9.266 4.156 -17.062 1 94.62 115 GLY B C 1
ATOM 4877 O O . GLY B 1 115 ? 10.047 4.496 -17.953 1 94.62 115 GLY B O 1
ATOM 4878 N N . ALA B 1 116 ? 9.133 2.965 -16.625 1 94.25 116 ALA B N 1
ATOM 4879 C CA . ALA B 1 116 ? 10.008 1.874 -17.062 1 94.25 116 ALA B CA 1
ATOM 4880 C C . ALA B 1 116 ? 9.734 1.484 -18.5 1 94.25 116 ALA B C 1
ATOM 4882 O O . ALA B 1 116 ? 8.625 1.686 -19.016 1 94.25 116 ALA B O 1
ATOM 4883 N N . GLN B 1 117 ? 10.766 0.954 -19.125 1 95.31 117 GLN B N 1
ATOM 4884 C CA . GLN B 1 117 ? 10.672 0.506 -20.516 1 95.31 117 GLN B CA 1
ATOM 4885 C C . GLN B 1 117 ? 11.141 -0.937 -20.656 1 95.31 117 GLN B C 1
ATOM 4887 O O . GLN B 1 117 ? 12.102 -1.349 -20 1 95.31 117 GLN B O 1
ATOM 4892 N N . LEU B 1 118 ? 10.445 -1.639 -21.531 1 95.06 118 LEU B N 1
ATOM 4893 C CA . LEU B 1 118 ? 10.812 -3.018 -21.828 1 95.06 118 LEU B CA 1
ATOM 4894 C C . LEU B 1 118 ? 12.164 -3.08 -22.531 1 95.06 118 LEU B C 1
ATOM 4896 O O . LEU B 1 118 ? 12.539 -2.148 -23.25 1 95.06 118 LEU B O 1
ATOM 4900 N N . PRO B 1 119 ? 12.859 -4.227 -22.312 1 92.06 119 PRO B N 1
ATOM 4901 C CA . PRO B 1 119 ? 14.047 -4.41 -23.141 1 92.06 119 PRO B CA 1
ATOM 4902 C C . PRO B 1 119 ? 13.727 -4.477 -24.625 1 92.06 119 PRO B C 1
ATOM 4904 O O . PRO B 1 119 ? 12.727 -5.074 -25.016 1 92.06 119 PRO B O 1
ATOM 4907 N N . SER B 1 120 ? 14.57 -3.896 -25.422 1 89.88 120 SER B N 1
ATOM 4908 C CA . SER B 1 120 ? 14.32 -3.785 -26.859 1 89.88 120 SER B CA 1
ATOM 4909 C C . SER B 1 120 ? 14.266 -5.156 -27.516 1 89.88 120 SER B C 1
ATOM 4911 O O . SER B 1 120 ? 13.594 -5.336 -28.531 1 89.88 120 SER B O 1
ATOM 4913 N N . ASN B 1 121 ? 14.922 -6.102 -26.984 1 89.06 121 ASN B N 1
ATOM 4914 C CA . ASN B 1 121 ? 15.008 -7.422 -27.609 1 89.06 121 ASN B CA 1
ATOM 4915 C C . ASN B 1 121 ? 13.977 -8.383 -27.016 1 89.06 121 ASN B C 1
ATOM 4917 O O . ASN B 1 121 ? 14 -9.578 -27.297 1 89.06 121 ASN B O 1
ATOM 4921 N N . LEU B 1 122 ? 13.047 -7.859 -26.266 1 92.06 122 LEU B N 1
ATOM 4922 C CA . LEU B 1 122 ? 12.078 -8.727 -25.625 1 92.06 122 LEU B CA 1
ATOM 4923 C C . LEU B 1 122 ? 10.984 -9.148 -26.594 1 92.06 122 LEU B C 1
ATOM 4925 O O . LEU B 1 122 ? 10.422 -8.305 -27.297 1 92.06 122 LEU B O 1
ATOM 4929 N N . SER B 1 123 ? 10.727 -10.469 -26.562 1 88.5 123 SER B N 1
ATOM 4930 C CA . SER B 1 123 ? 9.609 -10.961 -27.375 1 88.5 123 SER B CA 1
ATOM 4931 C C . SER B 1 123 ? 8.273 -10.531 -26.781 1 88.5 123 SER B C 1
ATOM 4933 O O . SER B 1 123 ? 8.094 -10.531 -25.562 1 88.5 123 SER B O 1
ATOM 4935 N N . TYR B 1 124 ? 7.301 -10.297 -27.578 1 87.25 124 TYR B N 1
ATOM 4936 C CA . TYR B 1 124 ? 5.965 -9.836 -27.219 1 87.25 124 TYR B CA 1
ATOM 4937 C C . TYR B 1 124 ? 5.285 -10.836 -26.281 1 87.25 124 TYR B C 1
ATOM 4939 O O . TYR B 1 124 ? 4.547 -10.445 -25.375 1 87.25 124 TYR B O 1
ATOM 4947 N N . ASP B 1 125 ? 5.52 -12.094 -26.469 1 87.5 125 ASP B N 1
ATOM 4948 C CA . ASP B 1 125 ? 4.836 -13.148 -25.719 1 87.5 125 ASP B CA 1
ATOM 4949 C C . ASP B 1 125 ? 5.121 -13.039 -24.219 1 87.5 125 ASP B C 1
ATOM 4951 O O . ASP B 1 125 ? 4.27 -13.367 -23.391 1 87.5 125 ASP B O 1
ATOM 4955 N N . TYR B 1 126 ? 6.273 -12.492 -23.938 1 91.31 126 TYR B N 1
ATOM 4956 C CA . TYR B 1 126 ? 6.676 -12.422 -22.547 1 91.31 126 TYR B CA 1
ATOM 4957 C C . TYR B 1 126 ? 6.004 -11.242 -21.844 1 91.31 126 TYR B C 1
ATOM 4959 O O .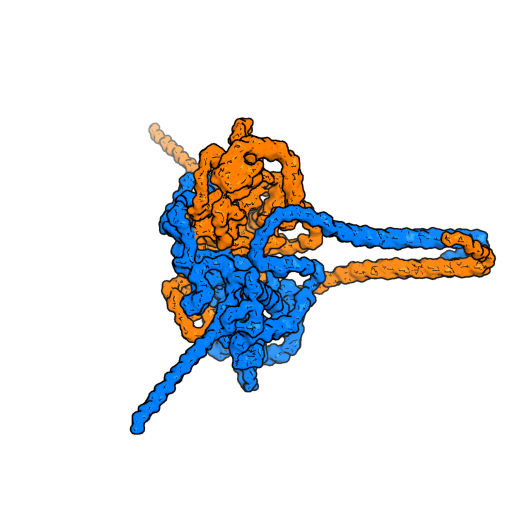 TYR B 1 126 ? 6.066 -11.125 -20.609 1 91.31 126 TYR B O 1
ATOM 4967 N N . THR B 1 127 ? 5.363 -10.352 -22.609 1 91.62 127 THR B N 1
ATOM 4968 C CA . THR B 1 127 ? 4.652 -9.219 -22.047 1 91.62 127 THR B CA 1
ATOM 4969 C C . THR B 1 127 ? 3.248 -9.617 -21.609 1 91.62 127 THR B C 1
ATOM 4971 O O . THR B 1 127 ? 2.537 -8.836 -20.984 1 91.62 127 THR B O 1
ATOM 4974 N N . LEU B 1 128 ? 2.838 -10.852 -21.875 1 90.75 128 LEU B N 1
ATOM 4975 C CA . LEU B 1 128 ? 1.489 -11.328 -21.594 1 90.75 128 LEU B CA 1
ATOM 4976 C C . LEU B 1 128 ? 1.475 -12.219 -20.344 1 90.75 128 LEU B C 1
ATOM 4978 O O . LEU B 1 128 ? 2.455 -12.906 -20.062 1 90.75 128 LEU B O 1
ATOM 4982 N N . PRO B 1 129 ? 0.339 -12.148 -19.562 1 90.5 129 PRO B N 1
ATOM 4983 C CA . PRO B 1 129 ? 0.163 -13.188 -18.547 1 90.5 129 PRO B CA 1
ATOM 4984 C C . PRO B 1 129 ? -0.038 -14.57 -19.156 1 90.5 129 PRO B C 1
ATOM 4986 O O . PRO B 1 129 ? -0.297 -14.703 -20.344 1 90.5 129 PRO B O 1
ATOM 4989 N N . PRO B 1 130 ? 0.219 -15.57 -18.281 1 88.56 130 PRO B N 1
ATOM 4990 C CA . PRO B 1 130 ? 0.013 -16.906 -18.844 1 88.56 130 PRO B CA 1
ATOM 4991 C C . PRO B 1 130 ? -1.461 -17.219 -19.094 1 88.56 130 PRO B C 1
ATOM 4993 O O . PRO B 1 130 ? -2.273 -17.156 -18.172 1 88.56 130 PRO B O 1
ATOM 4996 N N . PHE B 1 131 ? -1.887 -17.016 -20.453 1 73.69 131 PHE B N 1
ATOM 4997 C CA . PHE B 1 131 ? -3.27 -17.328 -20.797 1 73.69 131 PHE B CA 1
ATOM 4998 C C . PHE B 1 131 ? -3.361 -18.672 -21.516 1 73.69 131 PHE B C 1
ATOM 5000 O O . PHE B 1 131 ? -2.475 -19.016 -22.297 1 73.69 131 PHE B O 1
ATOM 5007 N N . ARG B 1 132 ? -4.152 -19.406 -21.047 1 61.09 132 ARG B N 1
ATOM 5008 C CA . ARG B 1 132 ? -4.406 -20.641 -21.781 1 61.09 132 ARG B CA 1
ATOM 5009 C C . ARG B 1 132 ? -5.484 -20.422 -22.844 1 61.09 132 ARG B C 1
ATOM 5011 O O . ARG B 1 132 ? -5.867 -21.359 -23.547 1 61.09 132 ARG B O 1
ATOM 5018 N N . SER B 1 133 ? -5.992 -19.125 -22.859 1 53.62 133 SER B N 1
ATOM 5019 C CA . SER B 1 133 ? -7.055 -18.969 -23.859 1 53.62 133 SER B CA 1
ATOM 5020 C C . SER B 1 133 ? -6.555 -18.234 -25.094 1 53.62 133 SER B C 1
ATOM 5022 O O . SER B 1 133 ? -5.961 -17.172 -25 1 53.62 133 SER B O 1
ATOM 5024 N N . PRO B 1 134 ? -6.445 -18.875 -26.281 1 51.03 134 PRO B N 1
ATOM 5025 C CA . PRO B 1 134 ? -5.977 -18.312 -27.547 1 51.03 134 PRO B CA 1
ATOM 5026 C C . PRO B 1 134 ? -6.664 -17 -27.906 1 51.03 134 PRO B C 1
ATOM 5028 O O . PRO B 1 134 ? -6.16 -16.234 -28.734 1 51.03 134 PRO B O 1
ATOM 5031 N N . ASP B 1 135 ? -7.836 -16.75 -27.438 1 52.09 135 ASP B N 1
ATOM 5032 C CA . ASP B 1 135 ? -8.695 -15.711 -27.984 1 52.09 135 ASP B CA 1
ATOM 5033 C C . ASP B 1 135 ? -8.383 -14.359 -27.344 1 52.09 135 ASP B C 1
ATOM 5035 O O . ASP B 1 135 ? -9.078 -13.367 -27.594 1 52.09 135 ASP B O 1
ATOM 5039 N N . ILE B 1 136 ? -7.41 -14.406 -26.5 1 55.19 136 ILE B N 1
ATOM 5040 C CA . ILE B 1 136 ? -7.301 -13.102 -25.859 1 55.19 136 ILE B CA 1
ATOM 5041 C C . ILE B 1 136 ? -6.484 -12.156 -26.75 1 55.19 136 ILE B C 1
ATOM 5043 O O . ILE B 1 136 ? -5.293 -12.383 -26.969 1 55.19 136 ILE B O 1
ATOM 5047 N N . ASN B 1 137 ? -7.203 -11.539 -27.625 1 56.47 137 ASN B N 1
ATOM 5048 C CA . ASN B 1 137 ? -6.574 -10.453 -28.359 1 56.47 137 ASN B CA 1
ATOM 5049 C C . ASN B 1 137 ? -6.402 -9.211 -27.484 1 56.47 137 ASN B C 1
ATOM 5051 O O . ASN B 1 137 ? -7.375 -8.516 -27.188 1 56.47 137 ASN B O 1
ATOM 5055 N N . ILE B 1 138 ? -5.27 -9.18 -26.75 1 61.53 138 ILE B N 1
ATOM 5056 C CA . ILE B 1 138 ? -5.016 -7.953 -26 1 61.53 138 ILE B CA 1
ATOM 5057 C C . ILE B 1 138 ? -4.375 -6.91 -26.922 1 61.53 138 ILE B C 1
ATOM 5059 O O . ILE B 1 138 ? -3.152 -6.75 -26.922 1 61.53 138 ILE B O 1
ATOM 5063 N N . ASP B 1 139 ? -5.078 -6.383 -27.938 1 57.41 139 ASP B N 1
ATOM 5064 C CA . ASP B 1 139 ? -4.629 -5.395 -28.922 1 57.41 139 ASP B CA 1
ATOM 5065 C C . ASP B 1 139 ? -4.059 -4.16 -28.219 1 57.41 139 ASP B C 1
ATOM 5067 O O . ASP B 1 139 ? -3.082 -3.574 -28.688 1 57.41 139 ASP B O 1
ATOM 5071 N N . ALA B 1 140 ? -4.617 -3.781 -27.062 1 57.66 140 ALA B N 1
ATOM 5072 C CA . ALA B 1 140 ? -4.258 -2.508 -26.453 1 57.66 140 ALA B CA 1
ATOM 5073 C C . ALA B 1 140 ? -2.787 -2.494 -26.047 1 57.66 140 ALA B C 1
ATOM 5075 O O . ALA B 1 140 ? -2.154 -1.436 -26.016 1 57.66 140 ALA B O 1
ATOM 5076 N N . SER B 1 141 ? -2.236 -3.717 -25.906 1 63.16 141 SER B N 1
ATOM 5077 C CA . SER B 1 141 ? -0.865 -3.785 -25.422 1 63.16 141 SER B CA 1
ATOM 5078 C C . SER B 1 141 ? 0.139 -3.559 -26.547 1 63.16 141 SER B C 1
ATOM 5080 O O . SER B 1 141 ? 1.254 -3.092 -26.297 1 63.16 141 SER B O 1
ATOM 5082 N N . LYS B 1 142 ? -0.303 -3.77 -27.766 1 67.31 142 LYS B N 1
ATOM 5083 C CA . LYS B 1 142 ? 0.63 -3.609 -28.875 1 67.31 142 LYS B CA 1
ATOM 5084 C C . LYS B 1 142 ? 0.933 -2.137 -29.141 1 67.31 142 LYS B C 1
ATOM 5086 O O . LYS B 1 142 ? 2.053 -1.784 -29.516 1 67.31 142 LYS B O 1
ATOM 5091 N N . SER B 1 143 ? -0.024 -1.309 -28.719 1 77.88 143 SER B N 1
ATOM 5092 C CA . SER B 1 143 ? 0.137 0.117 -28.984 1 77.88 143 SER B CA 1
ATOM 5093 C C . SER B 1 143 ? 1.062 0.768 -27.969 1 77.88 143 SER B C 1
ATOM 5095 O O . SER B 1 143 ? 1.513 1.898 -28.156 1 77.88 143 SER B O 1
ATOM 5097 N N . LEU B 1 144 ? 1.479 -0.021 -27.031 1 88.62 144 LEU B N 1
ATOM 5098 C CA . LEU B 1 144 ? 2.293 0.569 -25.969 1 88.62 144 LEU B CA 1
ATOM 5099 C C . LEU B 1 144 ? 3.775 0.519 -26.328 1 88.62 144 LEU B C 1
ATOM 5101 O O . LEU B 1 144 ? 4.605 1.133 -25.656 1 88.62 144 LEU B O 1
ATOM 5105 N N . GLY B 1 145 ? 4.098 -0.159 -27.438 1 88.62 145 GLY B N 1
ATOM 5106 C CA . GLY B 1 145 ? 5.504 -0.28 -27.797 1 88.62 145 GLY B CA 1
ATOM 5107 C C . GLY B 1 145 ? 6.359 -0.82 -26.656 1 88.62 145 GLY B C 1
ATOM 5108 O O . GLY B 1 145 ? 6.062 -1.874 -26.094 1 88.62 145 GLY B O 1
ATOM 5109 N N . ILE B 1 146 ? 7.418 -0.013 -26.297 1 92.31 146 ILE B N 1
ATOM 5110 C CA . ILE B 1 146 ? 8.375 -0.524 -25.312 1 92.31 146 ILE B CA 1
ATOM 5111 C C . ILE B 1 146 ? 8.047 0.023 -23.938 1 92.31 146 ILE B C 1
ATOM 5113 O O . ILE B 1 146 ? 8.742 -0.266 -22.953 1 92.31 146 ILE B O 1
ATOM 5117 N N . ASN B 1 147 ? 6.992 0.8 -23.859 1 94.62 147 ASN B N 1
ATOM 5118 C CA . ASN B 1 147 ? 6.582 1.302 -22.547 1 94.62 147 ASN B CA 1
ATOM 5119 C C . ASN B 1 147 ? 5.992 0.193 -21.688 1 94.62 147 ASN B C 1
ATOM 5121 O O . ASN B 1 147 ? 5.152 -0.582 -22.141 1 94.62 147 ASN B O 1
ATOM 5125 N N . ALA B 1 148 ? 6.426 0.084 -20.469 1 96.12 148 ALA B N 1
ATOM 5126 C CA . ALA B 1 148 ? 5.855 -0.909 -19.562 1 96.12 148 ALA B CA 1
ATOM 5127 C C . ALA B 1 148 ? 4.375 -0.643 -19.312 1 96.12 148 ALA B C 1
ATOM 5129 O O . ALA B 1 148 ? 3.562 -1.572 -19.297 1 96.12 148 ALA B O 1
ATOM 5130 N N . LEU B 1 149 ? 4.07 0.622 -19.141 1 96.44 149 LEU B N 1
ATOM 5131 C CA . LEU B 1 149 ? 2.707 1.089 -18.906 1 96.44 149 LEU B CA 1
ATOM 5132 C C . LEU B 1 149 ? 2.373 2.266 -19.812 1 96.44 149 LEU B C 1
ATOM 5134 O O . LEU B 1 149 ? 3.273 2.92 -20.344 1 96.44 149 LEU B O 1
ATOM 5138 N N . PRO B 1 150 ? 1.099 2.551 -20 1 94.94 150 PRO B N 1
ATOM 5139 C CA . PRO B 1 150 ? 0.715 3.646 -20.891 1 94.94 150 PRO B CA 1
ATOM 5140 C C . PRO B 1 150 ? 1.318 4.984 -20.469 1 94.94 150 PRO B C 1
ATOM 5142 O O . PRO B 1 150 ? 1.365 5.301 -19.281 1 94.94 150 PRO B O 1
ATOM 5145 N N . ASN B 1 151 ? 1.877 5.773 -21.438 1 94.31 151 ASN B N 1
ATOM 5146 C CA . ASN B 1 151 ? 2.451 7.102 -21.25 1 94.31 151 ASN B CA 1
ATOM 5147 C C . ASN B 1 151 ? 3.619 7.07 -20.266 1 94.31 151 ASN B C 1
ATOM 5149 O O . ASN B 1 151 ? 3.902 8.07 -19.609 1 94.31 151 ASN B O 1
ATOM 5153 N N . GLN B 1 152 ? 4.176 5.871 -20.062 1 95.06 152 GLN B N 1
ATOM 5154 C CA . GLN B 1 152 ? 5.309 5.688 -19.156 1 95.06 152 GLN B CA 1
ATOM 5155 C C . GLN B 1 152 ? 4.965 6.121 -17.734 1 95.06 152 GLN B C 1
ATOM 5157 O O . GLN B 1 152 ? 5.711 6.883 -17.125 1 95.06 152 GLN B O 1
ATOM 5162 N N . ILE B 1 153 ? 3.867 5.684 -17.312 1 95.5 153 ILE B N 1
ATOM 5163 C CA . ILE B 1 153 ? 3.477 5.871 -15.922 1 95.5 153 ILE B CA 1
ATOM 5164 C C . ILE B 1 153 ? 4.5 5.199 -15.008 1 95.5 153 ILE B C 1
ATOM 5166 O O . ILE B 1 153 ? 4.965 4.094 -15.289 1 95.5 153 ILE B O 1
ATOM 5170 N N . GLN B 1 154 ? 4.836 5.895 -14 1 93.75 154 GLN B N 1
ATOM 5171 C CA . GLN B 1 154 ? 5.688 5.316 -12.969 1 93.75 154 GLN B CA 1
ATOM 5172 C C . GLN B 1 154 ? 4.859 4.793 -11.797 1 93.75 154 GLN B C 1
ATOM 5174 O O . GLN B 1 154 ? 4.156 5.559 -11.133 1 93.75 154 GLN B O 1
ATOM 5179 N N . VAL B 1 155 ? 4.895 3.525 -11.594 1 93.94 155 VAL B N 1
ATOM 5180 C CA . VAL B 1 155 ? 4.324 2.957 -10.375 1 93.94 155 VAL B CA 1
ATOM 5181 C C . VAL B 1 155 ? 5.422 2.752 -9.336 1 93.94 155 VAL B C 1
ATOM 5183 O O . VAL B 1 155 ? 6.555 2.396 -9.68 1 93.94 155 VAL B O 1
ATOM 5186 N N . LEU B 1 156 ? 5.172 3.045 -8.117 1 95.25 156 LEU B N 1
ATOM 5187 C CA . LEU B 1 156 ? 6.117 2.789 -7.039 1 95.25 156 LEU B CA 1
ATOM 5188 C C . LEU B 1 156 ? 5.41 2.197 -5.824 1 95.25 156 LEU B C 1
ATOM 5190 O O . LEU B 1 156 ? 4.199 2.363 -5.664 1 95.25 156 LEU B O 1
ATOM 5194 N N . PRO B 1 157 ? 6.09 1.431 -5.051 1 96.88 157 PRO B N 1
ATOM 5195 C CA . PRO B 1 157 ? 5.449 0.754 -3.918 1 96.88 157 PRO B CA 1
ATOM 5196 C C . PRO B 1 157 ? 5.133 1.704 -2.766 1 96.88 157 PRO B C 1
ATOM 5198 O O . PRO B 1 157 ? 6.004 2.453 -2.32 1 96.88 157 PRO B O 1
ATOM 5201 N N . VAL B 1 158 ? 3.92 1.729 -2.344 1 97.88 158 VAL B N 1
ATOM 5202 C CA . VAL B 1 158 ? 3.496 2.381 -1.108 1 97.88 158 VAL B CA 1
ATOM 5203 C C . VAL B 1 158 ? 3.244 1.33 -0.029 1 97.88 158 VAL B C 1
ATOM 5205 O O . VAL B 1 158 ? 2.26 0.591 -0.092 1 97.88 158 VAL B O 1
ATOM 5208 N N . HIS B 1 159 ? 4.117 1.263 0.9 1 97.25 159 HIS B N 1
ATOM 5209 C CA . HIS B 1 159 ? 3.967 0.314 1.998 1 97.25 159 HIS B CA 1
ATOM 5210 C C . HIS B 1 159 ? 2.932 0.799 3.008 1 97.25 159 HIS B C 1
ATOM 5212 O O . HIS B 1 159 ? 2.684 2.002 3.121 1 97.25 159 HIS B O 1
ATOM 5218 N N . VAL B 1 160 ? 2.252 -0.108 3.621 1 95.81 160 VAL B N 1
ATOM 5219 C CA . VAL B 1 160 ? 1.166 0.194 4.547 1 95.81 160 VAL B CA 1
ATOM 5220 C C . VAL B 1 160 ? 1.293 -0.678 5.797 1 95.81 160 VAL B C 1
ATOM 5222 O O . VAL B 1 160 ? 1.739 -1.825 5.715 1 95.81 160 VAL B O 1
ATOM 5225 N N . ILE B 1 161 ? 1.054 -0.132 6.922 1 89.12 161 ILE B N 1
ATOM 5226 C CA . ILE B 1 161 ? 0.961 -0.897 8.164 1 89.12 161 ILE B CA 1
ATOM 5227 C C . ILE B 1 161 ? -0.478 -0.877 8.672 1 89.12 161 ILE B C 1
ATOM 5229 O O . ILE B 1 161 ? -1.147 0.157 8.625 1 89.12 161 ILE B O 1
ATOM 5233 N N . SER B 1 162 ? -0.854 -2.004 9.156 1 86.88 162 SER B N 1
ATOM 5234 C CA . SER B 1 162 ? -2.229 -2.176 9.609 1 86.88 162 SER B CA 1
ATOM 5235 C C . SER B 1 162 ? -2.572 -1.187 10.719 1 86.88 162 SER B C 1
ATOM 5237 O O . SER B 1 162 ? -1.728 -0.868 11.555 1 86.88 162 SER B O 1
ATOM 5239 N N . THR B 1 163 ? -3.867 -0.797 10.75 1 84.12 163 THR B N 1
ATOM 5240 C CA . THR B 1 163 ? -4.328 0.244 11.664 1 84.12 163 THR B CA 1
ATOM 5241 C C . THR B 1 163 ? -4.168 -0.199 13.117 1 84.12 163 THR B C 1
ATOM 5243 O O . THR B 1 163 ? -3.992 0.632 14.008 1 84.12 163 THR B O 1
ATOM 5246 N N . GLN B 1 164 ? -4.094 -1.429 13.312 1 82.12 164 GLN B N 1
ATOM 5247 C CA . GLN B 1 164 ? -4.094 -1.941 14.68 1 82.12 164 GLN B CA 1
ATOM 5248 C C . GLN B 1 164 ? -2.691 -1.895 15.281 1 82.12 164 GLN B C 1
ATOM 5250 O O . GLN B 1 164 ? -2.533 -1.959 16.5 1 82.12 164 GLN B O 1
ATOM 5255 N N . THR B 1 165 ? -1.73 -1.707 14.414 1 85.31 165 THR B N 1
ATOM 5256 C CA . THR B 1 165 ? -0.367 -1.792 14.922 1 85.31 165 THR B CA 1
ATOM 5257 C C . THR B 1 165 ? 0.469 -0.614 14.43 1 85.31 165 THR B C 1
ATOM 5259 O O . THR B 1 165 ? 1.695 -0.619 14.562 1 85.31 165 THR B O 1
ATOM 5262 N N . ASP B 1 166 ? -0.165 0.305 13.875 1 92.12 166 ASP B N 1
ATOM 5263 C CA . ASP B 1 166 ? 0.573 1.441 13.336 1 92.12 166 ASP B CA 1
ATOM 5264 C C . ASP B 1 166 ? 0.707 2.557 14.367 1 92.12 166 ASP B C 1
ATOM 5266 O O . ASP B 1 166 ? -0.055 3.525 14.344 1 92.12 166 ASP B O 1
ATOM 5270 N N . PHE B 1 167 ? 1.724 2.576 15.125 1 92.75 167 PHE B N 1
ATOM 5271 C CA . PHE B 1 167 ? 1.926 3.561 16.188 1 92.75 167 PHE B CA 1
ATOM 5272 C C . PHE B 1 167 ? 2.486 4.859 15.609 1 92.75 167 PHE B C 1
ATOM 5274 O O . PHE B 1 167 ? 2.494 5.887 16.281 1 92.75 167 PHE B O 1
ATOM 5281 N N . ILE B 1 168 ? 2.896 4.812 14.383 1 94.19 168 ILE B N 1
ATOM 5282 C CA . ILE B 1 168 ? 3.469 6.008 13.773 1 94.19 168 ILE B CA 1
ATOM 5283 C C . ILE B 1 168 ? 2.354 6.992 13.422 1 94.19 168 ILE B C 1
ATOM 5285 O O . ILE B 1 168 ? 2.469 8.188 13.695 1 94.19 168 ILE B O 1
ATOM 5289 N N . PHE B 1 169 ? 1.257 6.438 12.945 1 94.75 169 PHE B N 1
ATOM 5290 C CA . PHE B 1 169 ? 0.212 7.336 12.469 1 94.75 169 PHE B CA 1
ATOM 5291 C C . PHE B 1 169 ? -0.982 7.328 13.422 1 94.75 169 PHE B C 1
ATOM 5293 O O . PHE B 1 169 ? -1.71 8.312 13.516 1 94.75 169 PHE B O 1
ATOM 5300 N N . LEU B 1 170 ? -1.151 6.234 14.156 1 95.25 170 LEU B N 1
ATOM 5301 C CA . LEU B 1 170 ? -2.449 6.059 14.797 1 95.25 170 LEU B CA 1
ATOM 5302 C C . LEU B 1 170 ? -2.291 5.84 16.297 1 95.25 170 LEU B C 1
ATOM 5304 O O . LEU B 1 170 ? -3.152 5.23 16.938 1 95.25 170 LEU B O 1
ATOM 5308 N N . ALA B 1 171 ? -1.217 6.277 16.797 1 94.44 171 ALA B N 1
ATOM 5309 C CA . ALA B 1 171 ? -0.957 6.121 18.234 1 94.44 171 ALA B CA 1
ATOM 5310 C C . ALA B 1 171 ? -2.098 6.703 19.062 1 94.44 171 ALA B C 1
ATOM 5312 O O . ALA B 1 171 ? -2.438 6.168 20.125 1 94.44 171 ALA B O 1
ATOM 5313 N N . GLN B 1 172 ? -2.674 7.766 18.641 1 94.5 172 GLN B N 1
ATOM 5314 C CA . GLN B 1 172 ? -3.748 8.445 19.344 1 94.5 172 GLN B CA 1
ATOM 5315 C C . GLN B 1 172 ? -4.969 7.535 19.5 1 94.5 172 GLN B C 1
ATOM 5317 O O . GLN B 1 172 ? -5.723 7.652 20.469 1 94.5 172 GLN B O 1
ATOM 5322 N N . ASP B 1 173 ? -5.086 6.672 18.594 1 92.19 173 ASP B N 1
ATOM 5323 C CA . ASP B 1 173 ? -6.23 5.766 18.578 1 92.19 173 ASP B CA 1
ATOM 5324 C C . ASP B 1 173 ? -5.898 4.453 19.281 1 92.19 173 ASP B C 1
ATOM 5326 O O . ASP B 1 173 ? -6.777 3.814 19.859 1 92.19 173 ASP B O 1
ATOM 5330 N N . ILE B 1 174 ? -4.664 4.023 19.266 1 92.62 174 ILE B N 1
ATOM 5331 C CA . ILE B 1 174 ? -4.254 2.693 19.703 1 92.62 174 ILE B CA 1
ATOM 5332 C C . ILE B 1 174 ? -3.828 2.736 21.172 1 92.62 174 ILE B C 1
ATOM 5334 O O . ILE B 1 174 ? -4.012 1.763 21.906 1 92.62 174 ILE B O 1
ATOM 5338 N N . CYS B 1 175 ? -3.301 3.861 21.594 1 95.38 175 CYS B N 1
ATOM 5339 C CA . CYS B 1 175 ? -2.715 3.949 22.922 1 95.38 175 CYS B CA 1
ATOM 5340 C C . CYS B 1 175 ? -3.789 4.184 23.969 1 95.38 175 CYS B C 1
ATOM 5342 O O . CYS B 1 175 ? -4.449 5.227 23.969 1 95.38 175 CYS B O 1
ATOM 5344 N N . PRO B 1 176 ? -3.881 3.34 24.906 1 94.62 176 PRO B N 1
ATOM 5345 C CA . PRO B 1 176 ? -4.926 3.451 25.938 1 94.62 176 PRO B CA 1
ATOM 5346 C C . PRO B 1 176 ? -4.797 4.719 26.766 1 94.62 176 PRO B C 1
ATOM 5348 O O . PRO B 1 176 ? -5.805 5.285 27.203 1 94.62 176 PRO B O 1
ATOM 5351 N N . ASN B 1 177 ? -3.598 5.188 26.984 1 96.81 177 ASN B N 1
ATOM 5352 C CA . ASN B 1 177 ? -3.379 6.324 27.859 1 96.81 177 ASN B CA 1
ATOM 5353 C C . ASN B 1 177 ? -3.664 7.648 27.156 1 96.81 177 ASN B C 1
ATOM 5355 O O . ASN B 1 177 ? -3.732 8.695 27.812 1 96.81 177 ASN B O 1
ATOM 5359 N N . TYR B 1 178 ? -3.822 7.668 25.906 1 96.56 178 TYR B N 1
ATOM 5360 C CA . TYR B 1 178 ? -3.957 8.914 25.172 1 96.56 178 TYR B CA 1
ATOM 5361 C C . TYR B 1 178 ? -5.18 9.695 25.641 1 96.56 178 TYR B C 1
ATOM 5363 O O . TYR B 1 178 ? -5.113 10.914 25.828 1 96.56 178 TYR B O 1
ATOM 5371 N N . GLY B 1 179 ? -6.297 9.008 25.797 1 95.25 179 GLY B N 1
ATOM 5372 C CA . GLY B 1 179 ? -7.508 9.656 26.281 1 95.25 179 GLY B CA 1
ATOM 5373 C C . GLY B 1 179 ? -7.336 10.305 27.641 1 95.25 179 GLY B C 1
ATOM 5374 O O . GLY B 1 179 ? -7.82 11.414 27.875 1 95.25 179 GLY B O 1
ATOM 5375 N N . LYS B 1 180 ? -6.68 9.562 28.484 1 96.38 180 LYS B N 1
ATOM 5376 C CA . LYS B 1 180 ? -6.398 10.109 29.797 1 96.38 180 LYS B CA 1
ATOM 5377 C C . LYS B 1 180 ? -5.57 11.391 29.703 1 96.38 180 LYS B C 1
ATOM 5379 O O . LYS B 1 180 ? -5.871 12.383 30.375 1 96.38 180 LYS B O 1
ATOM 5384 N N . TYR B 1 181 ? -4.547 11.414 28.906 1 97.88 181 TYR B N 1
ATOM 5385 C CA . TYR B 1 181 ? -3.695 12.586 28.734 1 97.88 181 TYR B CA 1
ATOM 5386 C C . TYR B 1 181 ? -4.488 13.758 28.172 1 97.88 181 TYR B C 1
ATOM 5388 O O . TYR B 1 181 ? -4.289 14.906 28.578 1 97.88 181 TYR B O 1
ATOM 5396 N N . SER B 1 182 ? -5.359 13.477 27.281 1 96.88 182 SER B N 1
ATOM 5397 C CA . SER B 1 182 ? -6.199 14.508 26.688 1 96.88 182 SER B CA 1
ATOM 5398 C C . SER B 1 182 ? -7.109 15.148 27.734 1 96.88 182 SER B C 1
ATOM 5400 O O . SER B 1 182 ? -7.254 16.375 27.766 1 96.88 182 SER B O 1
ATOM 5402 N N . ASN B 1 183 ? -7.676 14.297 28.531 1 96.62 183 ASN B N 1
ATOM 5403 C CA . ASN B 1 183 ? -8.539 14.789 29.594 1 96.62 183 ASN B CA 1
ATOM 5404 C C . ASN B 1 183 ? -7.766 15.625 30.609 1 96.62 183 ASN B C 1
ATOM 5406 O O . ASN B 1 183 ? -8.242 16.656 31.078 1 96.62 183 ASN B O 1
ATOM 5410 N N . ASP B 1 184 ? -6.648 15.125 31.016 1 97.38 184 ASP B N 1
ATOM 5411 C CA . ASP B 1 184 ? -5.801 15.852 31.953 1 97.38 184 ASP B CA 1
ATOM 5412 C C . ASP B 1 184 ? -5.434 17.234 31.406 1 97.38 184 ASP B C 1
ATOM 5414 O O . ASP B 1 184 ? -5.473 18.219 32.156 1 97.38 184 ASP B O 1
ATOM 5418 N N . TYR B 1 185 ? -5.09 17.25 30.203 1 97.56 185 TYR B N 1
ATOM 5419 C CA . TYR B 1 185 ? -4.703 18.516 29.594 1 97.56 185 TYR B CA 1
ATOM 5420 C C . TYR B 1 185 ? -5.887 19.484 29.531 1 97.56 185 TYR B C 1
ATOM 5422 O O . TYR B 1 185 ? -5.738 20.672 29.781 1 97.56 185 TYR B O 1
ATOM 5430 N N . HIS B 1 186 ? -7.02 18.969 29.125 1 96.19 186 HIS B N 1
ATOM 5431 C CA . HIS B 1 186 ? -8.219 19.797 29.078 1 96.19 186 HIS B CA 1
ATOM 5432 C C . HIS B 1 186 ? -8.523 20.406 30.453 1 96.19 186 HIS B C 1
ATOM 5434 O O . HIS B 1 186 ? -8.906 21.562 30.547 1 96.19 186 HIS B O 1
ATOM 5440 N N . GLN B 1 187 ? -8.328 19.609 31.469 1 96.88 187 GLN B N 1
ATOM 5441 C CA . GLN B 1 187 ? -8.539 20.109 32.812 1 96.88 187 GLN B CA 1
ATOM 5442 C C . GLN B 1 187 ? -7.539 21.203 33.156 1 96.88 187 GLN B C 1
ATOM 5444 O O . GLN B 1 187 ? -7.898 22.203 33.781 1 96.88 187 GLN B O 1
ATOM 5449 N N . GLU B 1 188 ? -6.406 20.953 32.781 1 96.75 188 GLU B N 1
ATOM 5450 C CA . GLU B 1 188 ? -5.355 21.938 33.031 1 96.75 188 GLU B CA 1
ATOM 5451 C C . GLU B 1 188 ? -5.652 23.25 32.312 1 96.75 188 GLU B C 1
ATOM 5453 O O . GLU B 1 188 ? -5.316 24.328 32.812 1 96.75 188 GLU B O 1
ATOM 5458 N N . LYS B 1 189 ? -6.246 23.141 31.109 1 96.69 189 LYS B N 1
ATOM 5459 C CA . LYS B 1 189 ? -6.434 24.328 30.266 1 96.69 189 LYS B CA 1
ATOM 5460 C C . LYS B 1 189 ? -7.887 24.797 30.297 1 96.69 189 LYS B C 1
ATOM 5462 O O . LYS B 1 189 ? -8.32 25.547 29.422 1 96.69 189 LYS B O 1
ATOM 5467 N N . THR B 1 190 ? -8.602 24.406 31.281 1 96.69 190 THR B N 1
ATOM 5468 C CA . THR B 1 190 ? -10.031 24.688 31.391 1 96.69 190 THR B CA 1
ATOM 5469 C C . THR B 1 190 ? -10.281 26.203 31.328 1 96.69 190 THR B C 1
ATOM 5471 O O . THR B 1 190 ? -11.234 26.641 30.688 1 96.69 190 THR B O 1
ATOM 5474 N N . GLN B 1 191 ? -9.469 27 31.969 1 96.94 191 GLN B N 1
ATOM 5475 C CA . GLN B 1 191 ? -9.648 28.453 31.984 1 96.94 191 GLN B CA 1
ATOM 5476 C C . GLN B 1 191 ? -9.445 29.047 30.609 1 96.94 191 GLN B C 1
ATOM 5478 O O . GLN B 1 191 ? -10.203 29.938 30.188 1 96.94 191 GLN B O 1
ATOM 5483 N N . VAL B 1 192 ? -8.398 28.578 29.938 1 96.81 192 VAL B N 1
ATOM 5484 C CA . VAL B 1 192 ? -8.109 29.062 28.594 1 96.81 192 VAL B CA 1
ATOM 5485 C C . VAL B 1 192 ? -9.266 28.688 27.656 1 96.81 192 VAL B C 1
ATOM 5487 O O . VAL B 1 192 ? -9.727 29.516 26.875 1 96.81 192 VAL B O 1
ATOM 5490 N N . TYR B 1 193 ? -9.734 27.438 27.75 1 97.31 193 TYR B N 1
ATOM 5491 C CA . TYR B 1 193 ? -10.852 26.953 26.938 1 97.31 193 TYR B CA 1
ATOM 5492 C C . TYR B 1 193 ? -12.102 27.797 27.172 1 97.31 193 TYR B C 1
ATOM 5494 O O . TYR B 1 193 ? -12.742 28.25 26.219 1 97.31 193 TYR B O 1
ATOM 5502 N N . ASN B 1 194 ? -12.414 28.047 28.453 1 97.19 194 ASN B N 1
ATOM 5503 C CA . ASN B 1 194 ? -13.594 28.828 28.797 1 97.19 194 ASN B CA 1
ATOM 5504 C C . ASN B 1 194 ? -13.469 30.266 28.312 1 97.19 194 ASN B C 1
ATOM 5506 O O . ASN B 1 194 ? -14.461 30.875 27.875 1 97.19 194 ASN B O 1
ATOM 5510 N N . PHE B 1 195 ? -12.328 30.75 28.422 1 97.31 195 PHE B N 1
ATOM 5511 C CA . PHE B 1 195 ? -12.07 32.094 27.938 1 97.31 195 PHE B CA 1
ATOM 5512 C C . PHE B 1 195 ? -12.336 32.219 26.438 1 97.31 195 PHE B C 1
ATOM 5514 O O . PHE B 1 195 ? -13.086 33.062 26 1 97.31 195 PHE B O 1
ATOM 5521 N N . VAL B 1 196 ? -11.75 31.297 25.641 1 97.62 196 VAL B N 1
ATOM 5522 C CA . VAL B 1 196 ? -11.93 31.312 24.203 1 97.62 196 VAL B CA 1
ATOM 5523 C C . VAL B 1 196 ? -13.398 31.094 23.859 1 97.62 196 VAL B C 1
ATOM 5525 O O . VAL B 1 196 ? -13.953 31.781 23 1 97.62 196 VAL B O 1
ATOM 5528 N N . ASN B 1 197 ? -14 30.125 24.516 1 97.62 197 ASN B N 1
ATOM 5529 C CA . ASN B 1 197 ? -15.414 29.844 24.281 1 97.62 197 ASN B CA 1
ATOM 5530 C C . ASN B 1 197 ? -16.281 31.062 24.531 1 97.62 197 ASN B C 1
ATOM 5532 O O . ASN B 1 197 ? -17.188 31.359 23.75 1 97.62 197 ASN B O 1
ATOM 5536 N N . SER B 1 198 ? -16.031 31.781 25.656 1 97.56 198 SER B N 1
ATOM 5537 C CA . SER B 1 198 ? -16.812 32.969 26 1 97.56 198 SER B CA 1
ATOM 5538 C C . SER B 1 198 ? -16.578 34.094 25 1 97.56 198 SER B C 1
ATOM 5540 O O . SER B 1 198 ? -17.516 34.781 24.594 1 97.56 198 SER B O 1
ATOM 5542 N N . GLN B 1 199 ? -15.352 34.281 24.562 1 96.94 199 GLN B N 1
ATOM 5543 C CA . GLN B 1 199 ? -15.008 35.344 23.641 1 96.94 199 GLN B CA 1
ATOM 5544 C C . GLN B 1 199 ? -15.633 35.094 22.266 1 96.94 199 GLN B C 1
ATOM 5546 O O . GLN B 1 199 ? -15.844 36.031 21.5 1 96.94 199 GLN B O 1
ATOM 5551 N N . MET B 1 200 ? -16.031 33.844 22 1 97.88 200 MET B N 1
ATOM 5552 C CA . MET B 1 200 ? -16.531 33.469 20.688 1 97.88 200 MET B CA 1
ATOM 5553 C C . MET B 1 200 ? -18.047 33.406 20.672 1 97.88 200 MET B C 1
ATOM 5555 O O . MET B 1 200 ? -18.656 32.969 19.703 1 97.88 200 MET B O 1
ATOM 5559 N N . SER B 1 201 ? -18.688 33.875 21.703 1 97.44 201 SER B N 1
ATOM 5560 C CA . SER B 1 201 ? -20.125 33.75 21.875 1 97.44 201 SER B CA 1
ATOM 5561 C C . SER B 1 201 ? -20.875 34.344 20.672 1 97.44 201 SER B C 1
ATOM 5563 O O . SER B 1 201 ? -21.812 33.75 20.156 1 97.44 201 SER B O 1
ATOM 5565 N N . GLN B 1 202 ? -20.5 35.531 20.281 1 97.62 202 GLN B N 1
ATOM 5566 C CA . GLN B 1 202 ? -21.156 36.188 19.156 1 97.62 202 GLN B CA 1
ATOM 5567 C C . GLN B 1 202 ? -20.938 35.375 17.859 1 97.62 202 GLN B C 1
ATOM 5569 O O . GLN B 1 202 ? -21.875 35.219 17.078 1 97.62 202 GLN B O 1
ATOM 5574 N N . THR B 1 203 ? -19.703 34.938 17.656 1 98.12 203 THR B N 1
ATOM 5575 C CA . THR B 1 203 ? -19.375 34.125 16.484 1 98.12 203 THR B CA 1
ATOM 5576 C C . THR B 1 203 ? -20.234 32.844 16.453 1 98.12 203 THR B C 1
ATOM 5578 O O . THR B 1 203 ? -20.75 32.469 15.406 1 98.12 203 THR B O 1
ATOM 5581 N N . LEU B 1 204 ? -20.391 32.188 17.625 1 97.81 204 LEU B N 1
ATOM 5582 C CA . LEU B 1 204 ? -21.172 30.969 17.734 1 97.81 204 LEU B CA 1
ATOM 5583 C C . LEU B 1 204 ? -22.641 31.219 17.391 1 97.81 204 LEU B C 1
ATOM 5585 O O . LEU B 1 204 ? -23.266 30.406 16.703 1 97.81 204 LEU B O 1
ATOM 5589 N N . GLN B 1 205 ? -23.156 32.344 17.797 1 97.5 205 GLN B N 1
ATOM 5590 C CA . GLN B 1 205 ? -24.531 32.719 17.469 1 97.5 205 GLN B CA 1
ATOM 5591 C C . GLN B 1 205 ? -24.688 32.969 15.969 1 97.5 205 GLN B C 1
ATOM 5593 O O . GLN B 1 205 ? -25.688 32.531 15.375 1 97.5 205 GLN B O 1
ATOM 5598 N N . GLN B 1 206 ? -23.781 33.625 15.398 1 97.56 206 GLN B N 1
ATOM 5599 C CA . GLN B 1 206 ? -23.828 33.906 13.961 1 97.56 206 GLN B CA 1
ATOM 5600 C C . GLN B 1 206 ? -23.766 32.625 13.156 1 97.56 206 GLN B C 1
ATOM 5602 O O . GLN B 1 206 ? -24.5 32.438 12.18 1 97.56 206 GLN B O 1
ATOM 5607 N N . LEU B 1 207 ? -22.859 31.703 13.57 1 96.38 207 LEU B N 1
ATOM 5608 C CA . LEU B 1 207 ? -22.734 30.422 12.891 1 96.38 207 LEU B CA 1
ATOM 5609 C C . LEU B 1 207 ? -24.031 29.625 13 1 96.38 207 LEU B C 1
ATOM 5611 O O . LEU B 1 207 ? -24.438 28.953 12.039 1 96.38 207 LEU B O 1
ATOM 5615 N N . THR B 1 208 ? -24.625 29.609 14.188 1 95.19 208 THR B N 1
ATOM 5616 C CA . THR B 1 208 ? -25.906 28.938 14.383 1 95.19 208 THR B CA 1
ATOM 5617 C C . THR B 1 208 ? -26.938 29.438 13.375 1 95.19 208 THR B C 1
ATOM 5619 O O . THR B 1 208 ? -27.688 28.641 12.805 1 95.19 208 THR B O 1
ATOM 5622 N N . GLN B 1 209 ? -26.953 30.703 13.141 1 94.75 209 GLN B N 1
ATOM 5623 C CA . GLN B 1 209 ? -27.906 31.312 12.219 1 94.75 209 GLN B CA 1
ATOM 5624 C C . GLN B 1 209 ? -27.562 30.969 10.773 1 94.75 209 GLN B C 1
ATOM 5626 O O . GLN B 1 209 ? -28.438 30.609 9.984 1 94.75 209 GLN B O 1
ATOM 5631 N N . ILE B 1 210 ? -26.328 31.109 10.422 1 93.56 210 ILE B N 1
ATOM 5632 C CA . ILE B 1 210 ? -25.875 30.922 9.047 1 93.56 210 ILE B CA 1
ATOM 5633 C C . ILE B 1 210 ? -26.141 29.469 8.617 1 93.56 210 ILE B C 1
ATOM 5635 O O . ILE B 1 210 ? -26.594 29.234 7.496 1 93.56 210 ILE B O 1
ATOM 5639 N N . PHE B 1 211 ? -25.875 28.5 9.5 1 90.44 211 PHE B N 1
ATOM 5640 C CA . PHE B 1 211 ? -25.922 27.094 9.125 1 90.44 211 PHE B CA 1
ATOM 5641 C C . PHE B 1 211 ? -27.188 26.422 9.625 1 90.44 211 PHE B C 1
ATOM 5643 O O . PHE B 1 211 ? -27.438 25.25 9.359 1 90.44 211 PHE B O 1
ATOM 5650 N N . ASN B 1 212 ? -28.016 27.156 10.305 1 88.38 212 ASN B N 1
ATOM 5651 C CA . ASN B 1 212 ? -29.281 26.672 10.836 1 88.38 212 ASN B CA 1
ATOM 5652 C C . ASN B 1 212 ? -29.094 25.391 11.656 1 88.38 212 ASN B C 1
ATOM 5654 O O . ASN B 1 212 ? -29.781 24.406 11.43 1 88.38 212 ASN B O 1
ATOM 5658 N N . GLN B 1 213 ? -28.078 25.328 12.406 1 86.81 213 GLN B N 1
ATOM 5659 C CA . GLN B 1 213 ? -27.734 24.297 13.375 1 86.81 213 GLN B CA 1
ATOM 5660 C C . GLN B 1 213 ? -27.156 24.891 14.648 1 86.81 213 GLN B C 1
ATOM 5662 O O . GLN B 1 213 ? -26.422 25.891 14.602 1 86.81 213 GLN B O 1
ATOM 5667 N N . THR B 1 214 ? -27.453 24.234 15.727 1 90.25 214 THR B N 1
ATOM 5668 C CA . THR B 1 214 ? -26.984 24.766 17 1 90.25 214 THR B CA 1
ATOM 5669 C C . THR B 1 214 ? -25.469 24.578 17.125 1 90.25 214 THR B C 1
ATOM 5671 O O . THR B 1 214 ? -24.984 23.453 17.156 1 90.25 214 THR B O 1
ATOM 5674 N N . ILE B 1 215 ? -24.797 25.609 17.078 1 94.62 215 ILE B N 1
ATOM 5675 C CA . ILE B 1 215 ? -23.375 25.688 17.406 1 94.62 215 ILE B CA 1
ATOM 5676 C C . ILE B 1 215 ? -23.188 26.359 18.766 1 94.62 215 ILE B C 1
ATOM 5678 O O . ILE B 1 215 ? -23.203 27.594 18.844 1 94.62 215 ILE B O 1
ATOM 5682 N N . SER B 1 216 ? -22.953 25.547 19.797 1 94.5 216 SER B N 1
ATOM 5683 C CA . SER B 1 216 ? -23.062 26.078 21.156 1 94.5 216 SER B CA 1
ATOM 5684 C C . SER B 1 216 ? -21.703 26.234 21.812 1 94.5 216 SER B C 1
ATOM 5686 O O . SER B 1 216 ? -21.578 26.859 22.875 1 94.5 216 SER B O 1
ATOM 5688 N N . SER B 1 217 ? -20.656 25.734 21.141 1 96.56 217 SER B N 1
ATOM 5689 C CA . SER B 1 217 ? -19.312 25.797 21.719 1 96.56 217 SER B CA 1
ATOM 5690 C C . SER B 1 217 ? -18.25 25.891 20.625 1 96.56 217 SER B C 1
ATOM 5692 O O . SER B 1 217 ? -18.531 25.672 19.453 1 96.56 217 SER B O 1
ATOM 5694 N N . VAL B 1 218 ? -17.047 26.188 21.047 1 96.88 218 VAL B N 1
ATOM 5695 C CA . VAL B 1 218 ? -15.938 26.234 20.109 1 96.88 218 VAL B CA 1
ATOM 5696 C C . VAL B 1 218 ? -15.625 24.828 19.594 1 96.88 218 VAL B C 1
ATOM 5698 O O . VAL B 1 218 ? -15.125 24.656 18.484 1 96.88 218 VAL B O 1
ATOM 5701 N N . ASP B 1 219 ? -15.977 23.766 20.359 1 95.19 219 ASP B N 1
ATOM 5702 C CA . ASP B 1 219 ? -15.867 22.391 19.859 1 95.19 219 ASP B CA 1
ATOM 5703 C C . ASP B 1 219 ? -16.781 22.172 18.656 1 95.19 219 ASP B C 1
ATOM 5705 O O . ASP B 1 219 ? -16.359 21.578 17.656 1 95.19 219 ASP B O 1
ATOM 5709 N N . ASP B 1 220 ? -17.953 22.625 18.812 1 93.88 220 ASP B N 1
ATOM 5710 C CA . ASP B 1 220 ? -18.891 22.531 17.703 1 93.88 220 ASP B CA 1
ATOM 5711 C C . ASP B 1 220 ? -18.375 23.281 16.469 1 93.88 220 ASP B C 1
ATOM 5713 O O . ASP B 1 220 ? -18.516 22.812 15.344 1 93.88 220 ASP B O 1
ATOM 5717 N N . ALA B 1 221 ? -17.906 24.484 16.797 1 95.56 221 ALA B N 1
ATOM 5718 C CA . ALA B 1 221 ? -17.375 25.312 15.703 1 95.56 221 ALA B CA 1
ATOM 5719 C C . ALA B 1 221 ? -16.203 24.625 15.023 1 95.56 221 ALA B C 1
ATOM 5721 O O . ALA B 1 221 ? -16.047 24.703 13.805 1 95.56 221 ALA B O 1
ATOM 5722 N N . TYR B 1 222 ? -15.344 24 15.812 1 94.56 222 TYR B N 1
ATOM 5723 C CA . TYR B 1 222 ? -14.219 23.25 15.266 1 94.56 222 TYR B CA 1
ATOM 5724 C C . TYR B 1 222 ? -14.695 22.125 14.359 1 94.56 222 TYR B C 1
ATOM 5726 O O . TYR B 1 222 ? -14.164 21.938 13.266 1 94.56 222 TYR B O 1
ATOM 5734 N N . SER B 1 223 ? -15.664 21.406 14.758 1 91.31 223 SER B N 1
ATOM 5735 C CA . SER B 1 223 ? -16.25 20.344 13.93 1 91.31 223 SER B CA 1
ATOM 5736 C C . SER B 1 223 ? -16.812 20.906 12.633 1 91.31 223 SER B C 1
ATOM 5738 O O . SER B 1 223 ? -16.719 20.281 11.578 1 91.31 223 SER B O 1
ATOM 5740 N N . LEU B 1 224 ? -17.391 22.062 12.758 1 91.25 224 LEU B N 1
ATOM 5741 C CA . LEU B 1 224 ? -17.969 22.719 11.594 1 91.25 224 LEU B CA 1
ATOM 5742 C C . LEU B 1 224 ? -16.875 23.125 10.602 1 91.25 224 LEU B C 1
ATOM 5744 O O . LEU B 1 224 ? -17.094 23.094 9.391 1 91.25 224 LEU B O 1
ATOM 5748 N N . THR B 1 225 ? -15.664 23.516 11.102 1 92.69 225 THR B N 1
ATOM 5749 C CA . THR B 1 225 ? -14.586 23.875 10.195 1 92.69 225 THR B CA 1
ATOM 5750 C C . THR B 1 225 ? -14.258 22.734 9.242 1 92.69 225 THR B C 1
ATOM 5752 O O . THR B 1 225 ? -13.93 22.953 8.078 1 92.69 225 THR B O 1
ATOM 5755 N N . ASP B 1 226 ? -14.328 21.531 9.734 1 91.31 226 ASP B N 1
ATOM 5756 C CA . ASP B 1 226 ? -14.055 20.375 8.883 1 91.31 226 ASP B CA 1
ATOM 5757 C C . ASP B 1 226 ? -15.039 20.297 7.719 1 91.31 226 ASP B C 1
ATOM 5759 O O . ASP B 1 226 ? -14.641 20.062 6.578 1 91.31 226 ASP B O 1
ATOM 5763 N N . VAL B 1 227 ? -16.266 20.484 8.047 1 89.44 227 VAL B N 1
ATOM 5764 C CA . VAL B 1 227 ? -17.297 20.453 7.027 1 89.44 227 VAL B CA 1
ATOM 5765 C C . VAL B 1 227 ? -17.062 21.562 6.004 1 89.44 227 VAL B C 1
ATOM 5767 O O . VAL B 1 227 ? -17.125 21.328 4.797 1 89.44 227 VAL B O 1
ATOM 5770 N N . ILE B 1 228 ? -16.766 22.734 6.492 1 91.69 228 ILE B N 1
ATOM 5771 C CA . ILE B 1 228 ? -16.562 23.891 5.633 1 91.69 228 ILE B CA 1
ATOM 5772 C C . ILE B 1 228 ? -15.352 23.641 4.73 1 91.69 228 ILE B C 1
ATOM 5774 O O . ILE B 1 228 ? -15.414 23.875 3.52 1 91.69 228 ILE B O 1
ATOM 5778 N N . TYR B 1 229 ? -14.25 23.156 5.289 1 92.81 229 TYR B N 1
ATOM 5779 C CA . TYR B 1 229 ? -13.039 22.906 4.512 1 92.81 229 TYR B CA 1
ATOM 5780 C C . TYR B 1 229 ? -13.266 21.812 3.484 1 92.81 229 TYR B C 1
ATOM 5782 O O . TYR B 1 229 ? -12.805 21.906 2.344 1 92.81 229 TYR B O 1
ATOM 5790 N N . CYS B 1 230 ? -13.945 20.734 3.859 1 92.94 230 CYS B N 1
ATOM 5791 C CA . CYS B 1 230 ? -14.25 19.672 2.922 1 92.94 230 CYS B CA 1
ATOM 5792 C C . CYS B 1 230 ? -15.102 20.172 1.767 1 92.94 230 CYS B C 1
ATOM 5794 O O . CYS B 1 230 ? -14.789 19.922 0.601 1 92.94 230 CYS B O 1
ATOM 5796 N N . ASP B 1 231 ? -16.125 20.922 2.074 1 90.31 231 ASP B N 1
ATOM 5797 C CA . ASP B 1 231 ? -17.062 21.406 1.054 1 90.31 231 ASP B CA 1
ATOM 5798 C C . ASP B 1 231 ? -16.391 22.422 0.136 1 90.31 231 ASP B C 1
ATOM 5800 O O . ASP B 1 231 ? -16.547 22.359 -1.086 1 90.31 231 ASP B O 1
ATOM 5804 N N . THR B 1 232 ? -15.656 23.344 0.725 1 91.75 232 THR B N 1
ATOM 5805 C CA . THR B 1 232 ? -14.984 24.375 -0.073 1 91.75 232 THR B CA 1
ATOM 5806 C C . THR B 1 232 ? -13.953 23.734 -1.005 1 91.75 232 THR B C 1
ATOM 5808 O O . THR B 1 232 ? -13.844 24.109 -2.172 1 91.75 232 THR B O 1
ATOM 5811 N N . ASN B 1 233 ? -13.242 22.75 -0.516 1 93.56 233 ASN B N 1
ATOM 5812 C CA . ASN B 1 233 ? -12.211 22.109 -1.317 1 93.56 233 ASN B CA 1
ATOM 5813 C C . ASN B 1 233 ? -12.82 21.172 -2.365 1 93.56 233 ASN B C 1
ATOM 5815 O O . ASN B 1 233 ? -12.125 20.719 -3.271 1 93.56 233 ASN B O 1
ATOM 5819 N N . ASN B 1 234 ? -14.062 20.891 -2.283 1 90.62 234 ASN B N 1
ATOM 5820 C CA . ASN B 1 234 ? -14.695 20 -3.256 1 90.62 234 ASN B CA 1
ATOM 5821 C C . ASN B 1 234 ? -15.773 20.719 -4.059 1 90.62 234 ASN B C 1
ATOM 5823 O O . ASN B 1 234 ? -16.641 20.078 -4.652 1 90.62 234 ASN B O 1
ATOM 5827 N N . GLY B 1 235 ? -15.766 22.016 -4.016 1 88.94 235 GLY B N 1
ATOM 5828 C CA . GLY B 1 235 ? -16.641 22.828 -4.84 1 88.94 235 GLY B CA 1
ATOM 5829 C C . GLY B 1 235 ? -18.109 22.734 -4.422 1 88.94 235 GLY B C 1
ATOM 5830 O O . GLY B 1 235 ? -19 22.969 -5.234 1 88.94 235 GLY B O 1
ATOM 5831 N N . ARG B 1 236 ? -18.312 22.328 -3.309 1 87.12 236 ARG B N 1
ATOM 5832 C CA . ARG B 1 236 ? -19.672 22.266 -2.789 1 87.12 236 ARG B CA 1
ATOM 5833 C C . ARG B 1 236 ? -20.078 23.594 -2.178 1 87.12 236 ARG B C 1
ATOM 5835 O O . ARG B 1 236 ? -19.234 24.375 -1.75 1 87.12 236 ARG B O 1
ATOM 5842 N N . TYR B 1 237 ? -21.297 23.781 -2.07 1 86.38 237 TYR B N 1
ATOM 5843 C CA . TYR B 1 237 ? -21.828 25.062 -1.597 1 86.38 237 TYR B CA 1
ATOM 5844 C C . TYR B 1 237 ? -21.578 25.234 -0.105 1 86.38 237 TYR B C 1
ATOM 5846 O O . TYR B 1 237 ? -21.812 24.312 0.686 1 86.38 237 TYR B O 1
ATOM 5854 N N . VAL B 1 238 ? -21.078 26.359 0.251 1 89.5 238 VAL B N 1
ATOM 5855 C CA . VAL B 1 238 ? -20.953 26.844 1.617 1 89.5 238 VAL B CA 1
ATOM 5856 C C . VAL B 1 238 ? -21.594 28.234 1.726 1 89.5 238 VAL B C 1
ATOM 5858 O O . VAL B 1 238 ? -21.312 29.125 0.921 1 89.5 238 VAL B O 1
ATOM 5861 N N . PRO B 1 239 ? -22.5 28.359 2.646 1 91 239 PRO B N 1
ATOM 5862 C CA . PRO B 1 239 ? -23.094 29.703 2.795 1 91 239 PRO B CA 1
ATOM 5863 C C . PRO B 1 239 ? -22.062 30.781 3.025 1 91 239 PRO B C 1
ATOM 5865 O O . PRO B 1 239 ? -21 30.531 3.6 1 91 239 PRO B O 1
ATOM 5868 N N . PRO B 1 240 ? -22.406 31.969 2.582 1 94 240 PRO B N 1
ATOM 5869 C CA . PRO B 1 240 ? -21.453 33.062 2.822 1 94 240 PRO B CA 1
ATOM 5870 C C . PRO B 1 240 ? -21.188 33.281 4.309 1 94 240 PRO B C 1
ATOM 5872 O O . PRO B 1 240 ? -22.125 33.344 5.113 1 94 240 PRO B O 1
ATOM 5875 N N . ILE B 1 241 ? -20 33.406 4.625 1 95.94 241 ILE B N 1
ATOM 5876 C CA . ILE B 1 241 ? -19.547 33.625 5.988 1 95.94 241 ILE B CA 1
ATOM 5877 C C . ILE B 1 241 ? -18.844 35 6.074 1 95.94 241 ILE B C 1
ATOM 5879 O O . ILE B 1 241 ? -17.891 35.25 5.34 1 95.94 241 ILE B O 1
ATOM 5883 N N . PRO B 1 242 ? -19.328 35.875 6.953 1 97.06 242 PRO B N 1
ATOM 5884 C CA . PRO B 1 242 ? -18.656 37.156 7.109 1 97.06 242 PRO B CA 1
ATOM 5885 C C . PRO B 1 242 ? -17.172 37.031 7.43 1 97.06 242 PRO B C 1
ATOM 5887 O O . PRO B 1 242 ? -16.781 36.094 8.125 1 97.06 242 PRO B O 1
ATOM 5890 N N . SER B 1 243 ? -16.406 38 7.02 1 96.62 243 SER B N 1
ATOM 5891 C CA . SER B 1 243 ? -14.953 37.969 7.133 1 96.62 243 SER B CA 1
ATOM 5892 C C . SER B 1 243 ? -14.516 37.781 8.586 1 96.62 243 SER B C 1
ATOM 5894 O O . SER B 1 243 ? -13.57 37.031 8.867 1 96.62 243 SER B O 1
ATOM 5896 N N . GLU B 1 244 ? -15.18 38.469 9.438 1 96.38 244 GLU B N 1
ATOM 5897 C CA . GLU B 1 244 ? -14.82 38.406 10.852 1 96.38 244 GLU B CA 1
ATOM 5898 C C . GLU B 1 244 ? -15.07 37 11.391 1 96.38 244 GLU B C 1
ATOM 5900 O O . GLU B 1 244 ? -14.266 36.469 12.164 1 96.38 244 GLU B O 1
ATOM 5905 N N . VAL B 1 245 ? -16.156 36.375 10.984 1 97.56 245 VAL B N 1
ATOM 5906 C CA . VAL B 1 245 ? -16.5 35.031 11.414 1 97.56 245 VAL B CA 1
ATOM 5907 C C . VAL B 1 245 ? -15.516 34.031 10.812 1 97.56 245 VAL B C 1
ATOM 5909 O O . VAL B 1 245 ? -15.117 33.062 11.477 1 97.56 245 VAL B O 1
ATOM 5912 N N . GLU B 1 246 ? -15.133 34.281 9.633 1 97.06 246 GLU B N 1
ATOM 5913 C CA . GLU B 1 246 ? -14.148 33.406 8.977 1 97.06 246 GLU B CA 1
ATOM 5914 C C . GLU B 1 246 ? -12.805 33.469 9.711 1 97.06 246 GLU B C 1
ATOM 5916 O O . GLU B 1 246 ? -12.156 32.438 9.875 1 97.06 246 GLU B O 1
ATOM 5921 N N . ALA B 1 247 ? -12.359 34.656 10.055 1 97.25 247 ALA B N 1
ATOM 5922 C CA . ALA B 1 247 ? -11.117 34.812 10.812 1 97.25 247 ALA B CA 1
ATOM 5923 C C . ALA B 1 247 ? -11.195 34.062 12.141 1 97.25 247 ALA B C 1
ATOM 5925 O O . ALA B 1 247 ? -10.227 33.406 12.555 1 97.25 247 ALA B O 1
ATOM 5926 N N . ASN B 1 248 ? -12.352 34.188 12.805 1 98.25 248 ASN B N 1
ATOM 5927 C CA . ASN B 1 248 ? -12.562 33.469 14.062 1 98.25 248 ASN B CA 1
ATOM 5928 C C . ASN B 1 248 ? -12.516 31.953 13.852 1 98.25 248 ASN B C 1
ATOM 5930 O O . ASN B 1 248 ? -11.945 31.219 14.68 1 98.25 248 ASN B O 1
ATOM 5934 N N . LEU B 1 249 ? -13.078 31.453 12.758 1 97.38 249 LEU B N 1
ATOM 5935 C CA . LEU B 1 249 ? -13.047 30.031 12.438 1 97.38 249 LEU B CA 1
ATOM 5936 C C . LEU B 1 249 ? -11.617 29.547 12.188 1 97.38 249 LEU B C 1
ATOM 5938 O O . LEU B 1 249 ? -11.234 28.469 12.617 1 97.38 249 LEU B O 1
ATOM 5942 N N . THR B 1 250 ? -10.875 30.328 11.508 1 97.56 250 THR B N 1
ATOM 5943 C CA . THR B 1 250 ? -9.469 30.016 11.266 1 97.56 250 THR B CA 1
ATOM 5944 C C . THR B 1 250 ? -8.703 29.922 12.578 1 97.56 250 THR B C 1
ATOM 5946 O O . THR B 1 250 ? -7.906 29 12.773 1 97.56 250 THR B O 1
ATOM 5949 N N . PHE B 1 251 ? -8.969 30.859 13.453 1 98 251 PHE B N 1
ATOM 5950 C CA . PHE B 1 251 ? -8.344 30.828 14.766 1 98 251 PHE B CA 1
ATOM 5951 C C . PHE B 1 251 ? -8.734 29.562 15.531 1 98 251 PHE B C 1
ATOM 5953 O O . PHE B 1 251 ? -7.887 28.906 16.125 1 98 251 PHE B O 1
ATOM 5960 N N . ILE B 1 252 ? -10.008 29.266 15.492 1 97.69 252 ILE B N 1
ATOM 5961 C CA . ILE B 1 252 ? -10.508 28.094 16.203 1 97.69 252 ILE B CA 1
ATOM 5962 C C . ILE B 1 252 ? -9.836 26.844 15.664 1 97.69 252 ILE B C 1
ATOM 5964 O O . ILE B 1 252 ? -9.406 25.969 16.422 1 97.69 252 ILE B O 1
ATOM 5968 N N . TYR B 1 253 ? -9.695 26.719 14.375 1 97.31 253 TYR B N 1
ATOM 5969 C CA . TYR B 1 253 ? -9.016 25.594 13.758 1 97.31 253 TYR B CA 1
ATOM 5970 C C . TYR B 1 253 ? -7.566 25.5 14.227 1 97.31 253 TYR B C 1
ATOM 5972 O O . TYR B 1 253 ? -7.094 24.438 14.609 1 97.31 253 TYR B O 1
ATOM 5980 N N . ASN B 1 254 ? -6.859 26.625 14.188 1 97.81 254 ASN B N 1
ATOM 5981 C CA . ASN B 1 254 ? -5.469 26.656 14.625 1 97.81 254 ASN B CA 1
ATOM 5982 C C . ASN B 1 254 ? -5.34 26.344 16.109 1 97.81 254 ASN B C 1
ATOM 5984 O O . ASN B 1 254 ? -4.438 25.609 16.531 1 97.81 254 ASN B O 1
ATOM 5988 N N . PHE B 1 255 ? -6.285 26.922 16.891 1 97.44 255 PHE B N 1
ATOM 5989 C CA . PHE B 1 255 ? -6.312 26.703 18.328 1 97.44 255 PHE B CA 1
ATOM 5990 C C . PHE B 1 255 ? -6.418 25.219 18.656 1 97.44 255 PHE B C 1
ATOM 5992 O O . PHE B 1 255 ? -5.602 24.688 19.406 1 97.44 255 PHE B O 1
ATOM 5999 N N . PHE B 1 256 ? -7.25 24.5 17.969 1 97.25 256 PHE B N 1
ATOM 6000 C CA . PHE B 1 256 ? -7.504 23.109 18.297 1 97.25 256 PHE B CA 1
ATOM 6001 C C . PHE B 1 256 ? -6.48 22.203 17.625 1 97.25 256 PHE B C 1
ATOM 6003 O O . PHE B 1 256 ? -6.266 21.062 18.062 1 97.25 256 PHE B O 1
ATOM 6010 N N . SER B 1 257 ? -5.781 22.656 16.562 1 97.31 257 SER B N 1
ATOM 6011 C CA . SER B 1 257 ? -4.711 21.891 15.93 1 97.31 257 SER B CA 1
ATOM 6012 C C . SER B 1 257 ? -3.545 21.672 16.891 1 97.31 257 SER B C 1
ATOM 6014 O O . SER B 1 257 ? -2.752 20.75 16.719 1 97.31 257 SER B O 1
ATOM 6016 N N . PHE B 1 258 ? -3.508 22.578 17.938 1 97.81 258 PHE B N 1
ATOM 6017 C CA . PHE B 1 258 ? -2.371 22.516 18.844 1 97.81 258 PHE B CA 1
ATOM 6018 C C . PHE B 1 258 ? -2.842 22.391 20.297 1 97.81 258 PHE B C 1
ATOM 6020 O O . PHE B 1 258 ? -2.076 22.641 21.219 1 97.81 258 PHE B O 1
ATOM 6027 N N . TYR B 1 259 ? -4.133 22.062 20.484 1 96.69 259 TYR B N 1
ATOM 6028 C CA . TYR B 1 259 ? -4.707 21.875 21.812 1 96.69 259 TYR B CA 1
ATOM 6029 C C . TYR B 1 259 ? -4.367 20.484 22.359 1 96.69 259 TYR B C 1
ATOM 6031 O O . TYR B 1 259 ? -5.266 19.703 22.672 1 96.69 259 TYR B O 1
ATOM 6039 N N . GLU B 1 260 ? -3.07 20.219 22.516 1 96.31 260 GLU B N 1
ATOM 6040 C CA . GLU B 1 260 ? -2.543 18.953 23.016 1 96.31 260 GLU B CA 1
ATOM 6041 C C . GLU B 1 260 ? -1.418 19.172 24.016 1 96.31 260 GLU B C 1
ATOM 6043 O O . GLU B 1 260 ? -0.554 20.031 23.812 1 96.31 260 GLU B O 1
ATOM 6048 N N . GLY B 1 261 ? -1.472 18.453 25.062 1 96.94 261 GLY B N 1
ATOM 6049 C CA . GLY B 1 261 ? -0.435 18.547 26.078 1 96.94 261 GLY B CA 1
ATOM 6050 C C . GLY B 1 261 ? 0.823 17.781 25.719 1 96.94 261 GLY B C 1
ATOM 6051 O O . GLY B 1 261 ? 0.859 17.078 24.719 1 96.94 261 GLY B O 1
ATOM 6052 N N . LEU B 1 262 ? 1.804 17.953 26.562 1 96.94 262 LEU B N 1
ATOM 6053 C CA . LEU B 1 262 ? 3.123 17.375 26.312 1 96.94 262 LEU B CA 1
ATOM 6054 C C . LEU B 1 262 ? 3.049 15.867 26.172 1 96.94 262 LEU B C 1
ATOM 6056 O O . LEU B 1 262 ? 3.674 15.289 25.281 1 96.94 262 LEU B O 1
ATOM 6060 N N . LYS B 1 263 ? 2.281 15.164 27.031 1 97.31 263 LYS B N 1
ATOM 6061 C CA . LYS B 1 263 ? 2.199 13.711 27 1 97.31 263 LYS B CA 1
ATOM 6062 C C . LYS B 1 263 ? 1.504 13.227 25.734 1 97.31 263 LYS B C 1
ATOM 6064 O O . LYS B 1 263 ? 1.907 12.219 25.141 1 97.31 263 LYS B O 1
ATOM 6069 N N . GLU B 1 264 ? 0.469 13.906 25.312 1 97.69 264 GLU B N 1
ATOM 6070 C CA . GLU B 1 264 ? -0.207 13.594 24.062 1 97.69 264 GLU B CA 1
ATOM 6071 C C . GLU B 1 264 ? 0.746 13.719 22.875 1 97.69 264 GLU B C 1
ATOM 6073 O O . GLU B 1 264 ? 0.799 12.828 22.016 1 97.69 264 GLU B O 1
ATOM 6078 N N . VAL B 1 265 ? 1.487 14.805 22.891 1 98.19 265 VAL B N 1
ATOM 6079 C CA . VAL B 1 265 ? 2.424 15.086 21.797 1 98.19 265 VAL B CA 1
ATOM 6080 C C . VAL B 1 265 ? 3.5 14.008 21.75 1 98.19 265 VAL B C 1
ATOM 6082 O O . VAL B 1 265 ? 3.855 13.523 20.672 1 98.19 265 VAL B O 1
ATOM 6085 N N . LYS B 1 266 ? 3.971 13.586 22.922 1 98.19 266 LYS B N 1
ATOM 6086 C CA . LYS B 1 266 ? 4.984 12.539 22.984 1 98.19 266 LYS B CA 1
ATOM 6087 C C . LYS B 1 266 ? 4.438 11.219 22.453 1 98.19 266 LYS B C 1
ATOM 6089 O O . LYS B 1 266 ? 5.109 10.523 21.688 1 98.19 266 LYS B O 1
ATOM 6094 N N . VAL B 1 267 ? 3.199 10.891 22.859 1 97.81 267 VAL B N 1
ATOM 6095 C CA . VAL B 1 267 ? 2.58 9.648 22.391 1 97.81 267 VAL B CA 1
ATOM 6096 C C . VAL B 1 267 ? 2.457 9.672 20.875 1 97.81 267 VAL B C 1
ATOM 6098 O O . VAL B 1 267 ? 2.75 8.68 20.203 1 97.81 267 VAL B O 1
ATOM 6101 N N . ALA B 1 268 ? 2.115 10.797 20.344 1 97.75 268 ALA B N 1
ATOM 6102 C CA . ALA B 1 268 ? 1.786 10.922 18.938 1 97.75 268 ALA B CA 1
ATOM 6103 C C . ALA B 1 268 ? 3.051 10.984 18.078 1 97.75 268 ALA B C 1
ATOM 6105 O O . ALA B 1 268 ? 3.027 10.648 16.891 1 97.75 268 ALA B O 1
ATOM 6106 N N . THR B 1 269 ? 4.254 11.406 18.656 1 98.38 269 THR B N 1
ATOM 6107 C CA . THR B 1 269 ? 5.344 11.789 17.766 1 98.38 269 THR B CA 1
ATOM 6108 C C . THR B 1 269 ? 6.57 10.914 18.016 1 98.38 269 THR B C 1
ATOM 6110 O O . THR B 1 269 ? 7.43 10.773 17.141 1 98.38 269 THR B O 1
ATOM 6113 N N . GLN B 1 270 ? 6.684 10.344 19.172 1 98.38 270 GLN B N 1
ATOM 6114 C CA . GLN B 1 270 ? 7.906 9.617 19.516 1 98.38 270 GLN B CA 1
ATOM 6115 C C . GLN B 1 270 ? 8.148 8.477 18.531 1 98.38 270 GLN B C 1
ATOM 6117 O O . GLN B 1 270 ? 9.258 8.297 18.031 1 98.38 270 GLN B O 1
ATOM 6122 N N . PRO B 1 271 ? 7.113 7.629 18.203 1 97.62 271 PRO B N 1
ATOM 6123 C CA . PRO B 1 271 ? 7.363 6.539 17.25 1 97.62 271 PRO B CA 1
ATOM 6124 C C . PRO B 1 271 ? 7.844 7.043 15.891 1 97.62 271 PRO B C 1
ATOM 6126 O O . PRO B 1 271 ? 8.695 6.41 15.258 1 97.62 271 PRO B O 1
ATOM 6129 N N . TYR B 1 272 ? 7.281 8.141 15.461 1 98.31 272 TYR B N 1
ATOM 6130 C CA . TYR B 1 272 ? 7.703 8.695 14.18 1 98.31 272 TYR B CA 1
ATOM 6131 C C . TYR B 1 272 ? 9.164 9.117 14.219 1 98.31 272 TYR B C 1
ATOM 6133 O O . TYR B 1 272 ? 9.93 8.805 13.305 1 98.31 272 TYR B O 1
ATOM 6141 N N . PHE B 1 273 ? 9.531 9.844 15.242 1 98.69 273 PHE B N 1
ATOM 6142 C CA . PHE B 1 273 ? 10.914 10.297 15.367 1 98.69 273 PHE B CA 1
ATOM 6143 C C . PHE B 1 273 ? 11.867 9.109 15.477 1 98.69 273 PHE B C 1
ATOM 6145 O O . PHE B 1 273 ? 12.953 9.125 14.898 1 98.69 273 PHE B O 1
ATOM 6152 N N . GLU B 1 274 ? 11.445 8.148 16.25 1 97.69 274 GLU B N 1
ATOM 6153 C CA . GLU B 1 274 ? 12.281 6.953 16.344 1 97.69 274 GLU B CA 1
ATOM 6154 C C . GLU B 1 274 ? 12.492 6.328 14.961 1 97.69 274 GLU B C 1
ATOM 6156 O O . GLU B 1 274 ? 13.602 5.898 14.633 1 97.69 274 GLU B O 1
ATOM 6161 N N . GLU B 1 275 ? 11.484 6.273 14.195 1 97 275 GLU B N 1
ATOM 6162 C CA . GLU B 1 275 ? 11.586 5.691 12.859 1 97 275 GLU B CA 1
ATOM 6163 C C . GLU B 1 275 ? 12.523 6.5 11.969 1 97 275 GLU B C 1
ATOM 6165 O O . GLU B 1 275 ? 13.453 5.945 11.375 1 97 275 GLU B O 1
ATOM 6170 N N . ILE B 1 276 ? 12.336 7.809 11.844 1 98.06 276 ILE B N 1
ATOM 6171 C CA . ILE B 1 276 ? 13.109 8.578 10.883 1 98.06 276 ILE B CA 1
ATOM 6172 C C . ILE B 1 276 ? 14.57 8.656 11.328 1 98.06 276 ILE B C 1
ATOM 6174 O O . ILE B 1 276 ? 15.484 8.641 10.508 1 98.06 276 ILE B O 1
ATOM 6178 N N . PHE B 1 277 ? 14.828 8.734 12.664 1 98.06 277 PHE B N 1
ATOM 6179 C CA . PHE B 1 277 ? 16.219 8.711 13.133 1 98.06 277 PHE B CA 1
ATOM 6180 C C . PHE B 1 277 ? 16.859 7.363 12.844 1 98.06 277 PHE B C 1
ATOM 6182 O O . PHE B 1 277 ? 18.062 7.293 12.578 1 98.06 277 PHE B O 1
ATOM 6189 N N . GLY B 1 278 ? 16 6.301 12.93 1 97.44 278 GLY B N 1
ATOM 6190 C CA . GLY B 1 278 ? 16.516 5.004 12.508 1 97.44 278 GLY B CA 1
ATOM 6191 C C . GLY B 1 278 ? 17 4.992 11.078 1 97.44 278 GLY B C 1
ATOM 6192 O O . GLY B 1 278 ? 18.094 4.48 10.789 1 97.44 278 GLY B O 1
ATOM 6193 N N . TYR B 1 279 ? 16.266 5.559 10.172 1 97.44 279 TYR B N 1
ATOM 6194 C CA . TYR B 1 279 ? 16.688 5.672 8.781 1 97.44 279 TYR B CA 1
ATOM 6195 C C . TYR B 1 279 ? 17.938 6.535 8.648 1 97.44 279 TYR B C 1
ATOM 6197 O O . TYR B 1 279 ? 18.875 6.18 7.934 1 97.44 279 TYR B O 1
ATOM 6205 N N . PHE B 1 280 ? 17.922 7.68 9.344 1 97.81 280 PHE B N 1
ATOM 6206 C CA . PHE B 1 280 ? 19.062 8.594 9.266 1 97.81 280 PHE B CA 1
ATOM 6207 C C . PHE B 1 280 ? 20.344 7.895 9.688 1 97.81 280 PHE B C 1
ATOM 6209 O O . PHE B 1 280 ? 21.375 7.996 9.008 1 97.81 280 PHE B O 1
ATOM 6216 N N . ASP B 1 281 ? 20.234 7.191 10.758 1 96.56 281 ASP B N 1
ATOM 6217 C CA . ASP B 1 281 ? 21.406 6.488 11.281 1 96.56 281 ASP B CA 1
ATOM 6218 C C . ASP B 1 281 ? 21.953 5.504 10.25 1 96.56 281 ASP B C 1
ATOM 6220 O O . ASP B 1 281 ? 23.172 5.445 10.031 1 96.56 281 ASP B O 1
ATOM 6224 N N . GLN B 1 282 ? 21.062 4.758 9.625 1 96.56 282 GLN B N 1
ATOM 6225 C CA . GLN B 1 282 ? 21.484 3.77 8.641 1 96.56 282 GLN B CA 1
ATOM 6226 C C . GLN B 1 282 ? 22.125 4.441 7.426 1 96.56 282 GLN B C 1
ATOM 6228 O O . GLN B 1 282 ? 23.125 3.963 6.898 1 96.56 282 GLN B O 1
ATOM 6233 N N . ILE B 1 283 ? 21.578 5.539 6.961 1 96 283 ILE B N 1
ATOM 6234 C CA . ILE B 1 283 ? 22.062 6.246 5.781 1 96 283 ILE B CA 1
ATOM 6235 C C . ILE B 1 283 ? 23.406 6.898 6.09 1 96 283 ILE B C 1
ATOM 6237 O O . ILE B 1 283 ? 24.359 6.777 5.309 1 96 283 ILE B O 1
ATOM 6241 N N . ILE B 1 284 ? 23.484 7.559 7.223 1 94.25 284 ILE B N 1
ATOM 6242 C CA . ILE B 1 284 ? 24.688 8.258 7.621 1 94.25 284 ILE B CA 1
ATOM 6243 C C . ILE B 1 284 ? 25.828 7.25 7.797 1 94.25 284 ILE B C 1
ATOM 6245 O O . ILE B 1 284 ? 26.984 7.531 7.434 1 94.25 284 ILE B O 1
ATOM 6249 N N . ALA B 1 285 ? 25.531 6.047 8.266 1 92.94 285 ALA B N 1
ATOM 6250 C CA . ALA B 1 285 ? 26.531 5.012 8.492 1 92.94 285 ALA B CA 1
ATOM 6251 C C . ALA B 1 285 ? 26.922 4.328 7.184 1 92.94 285 ALA B C 1
ATOM 6253 O O . ALA B 1 285 ? 27.859 3.535 7.148 1 92.94 285 ALA B O 1
ATOM 6254 N N . GLY B 1 286 ? 26.219 4.574 6.16 1 92.69 286 GLY B N 1
ATOM 6255 C CA . GLY B 1 286 ? 26.516 3.963 4.871 1 92.69 286 GLY B CA 1
ATOM 6256 C C . GLY B 1 286 ? 25.875 2.6 4.699 1 92.69 286 GLY B C 1
ATOM 6257 O O . GLY B 1 286 ? 26.203 1.865 3.766 1 92.69 286 GLY B O 1
ATOM 6258 N N . ASN B 1 287 ? 24.922 2.27 5.562 1 94.12 287 ASN B N 1
ATOM 6259 C CA . ASN B 1 287 ? 24.266 0.964 5.531 1 94.12 287 ASN B CA 1
ATOM 6260 C C . ASN B 1 287 ? 23.016 0.987 4.668 1 94.12 287 ASN B C 1
ATOM 6262 O O . ASN B 1 287 ? 22.375 -0.047 4.473 1 94.12 287 ASN B O 1
ATOM 6266 N N . SER B 1 288 ? 22.609 2.102 4.211 1 95.19 288 SER B N 1
ATOM 6267 C CA . SER B 1 288 ? 21.438 2.271 3.355 1 95.19 288 SER B CA 1
ATOM 6268 C C . SER B 1 288 ? 21.688 3.318 2.275 1 95.19 288 SER B C 1
ATOM 6270 O O . SER B 1 288 ? 22.328 4.336 2.531 1 95.19 288 SER B O 1
ATOM 6272 N N . SER B 1 289 ? 21.141 3.057 1.089 1 95.38 289 SER B N 1
ATOM 6273 C CA . SER B 1 289 ? 21.312 3.986 -0.023 1 95.38 289 SER B CA 1
ATOM 6274 C C . SER B 1 289 ? 20.125 4.949 -0.117 1 95.38 289 SER B C 1
ATOM 6276 O O . SER B 1 289 ? 20.078 5.789 -1.016 1 95.38 289 SER B O 1
ATOM 6278 N N . LEU B 1 290 ? 19.188 4.844 0.838 1 97.31 290 LEU B N 1
ATOM 6279 C CA . LEU B 1 290 ? 17.984 5.68 0.812 1 97.31 290 LEU B CA 1
ATOM 6280 C C . LEU B 1 290 ? 18.359 7.156 0.875 1 97.31 290 LEU B C 1
ATOM 6282 O O . LEU B 1 290 ? 19.281 7.543 1.594 1 97.31 290 LEU B O 1
ATOM 6286 N N . LYS B 1 291 ? 17.625 7.965 0.158 1 98.12 291 LYS B N 1
ATOM 6287 C CA . LYS B 1 291 ? 17.781 9.414 0.171 1 98.12 291 LYS B CA 1
ATOM 6288 C C . LYS B 1 291 ? 16.469 10.117 0.507 1 98.12 291 LYS B C 1
ATOM 6290 O O . LYS B 1 291 ? 16.469 11.25 0.978 1 98.12 291 LYS B O 1
ATOM 6295 N N . TRP B 1 292 ? 15.391 9.414 0.217 1 98.75 292 TRP B N 1
ATOM 6296 C CA . TRP B 1 292 ? 14.07 10.008 0.363 1 98.75 292 TRP B CA 1
ATOM 6297 C C . TRP B 1 292 ? 13.141 9.094 1.153 1 98.75 292 TRP B C 1
ATOM 6299 O O . TRP B 1 292 ? 12.898 7.953 0.752 1 98.75 292 TRP B O 1
ATOM 6309 N N . ILE B 1 293 ? 12.664 9.547 2.264 1 98.75 293 ILE B N 1
ATOM 6310 C CA . ILE B 1 293 ? 11.719 8.82 3.096 1 98.75 293 ILE B CA 1
ATOM 6311 C C . ILE B 1 293 ? 10.398 9.578 3.164 1 98.75 293 ILE B C 1
ATOM 6313 O O . ILE B 1 293 ? 10.367 10.734 3.594 1 98.75 293 ILE B O 1
ATOM 6317 N N . SER B 1 294 ? 9.32 8.945 2.729 1 98.81 294 SER B N 1
ATOM 6318 C CA . SER B 1 294 ? 8.039 9.641 2.615 1 98.81 294 SER B CA 1
ATOM 6319 C C . SER B 1 294 ? 6.973 8.969 3.475 1 98.81 294 SER B C 1
ATOM 6321 O O . SER B 1 294 ? 6.812 7.75 3.438 1 98.81 294 SER B O 1
ATOM 6323 N N . HIS B 1 295 ? 6.266 9.773 4.238 1 98.75 295 HIS B N 1
ATOM 6324 C CA . HIS B 1 295 ? 5.176 9.312 5.09 1 98.75 295 HIS B CA 1
ATOM 6325 C C . HIS B 1 295 ? 3.879 10.047 4.77 1 98.75 295 HIS B C 1
ATOM 6327 O O . HIS B 1 295 ? 3.834 11.281 4.797 1 98.75 295 HIS B O 1
ATOM 6333 N N . SER B 1 296 ? 2.824 9.305 4.438 1 98.69 296 SER B N 1
ATOM 6334 C CA . SER B 1 296 ? 1.505 9.844 4.133 1 98.69 296 SER B CA 1
ATOM 6335 C C . SER B 1 296 ? 0.535 9.617 5.289 1 98.69 296 SER B C 1
ATOM 6337 O O . SER B 1 296 ? 0.151 8.484 5.574 1 98.69 296 SER B O 1
ATOM 6339 N N . GLY B 1 297 ? 0.152 10.695 5.957 1 98.19 297 GLY B N 1
ATOM 6340 C CA . GLY B 1 297 ? -0.655 10.562 7.16 1 98.19 297 GLY B CA 1
ATOM 6341 C C . GLY B 1 297 ? -1.761 11.594 7.262 1 98.19 297 GLY B C 1
ATOM 6342 O O . GLY B 1 297 ? -2.453 11.867 6.277 1 98.19 297 GLY B O 1
ATOM 6343 N N . HIS B 1 298 ? -2.004 12.062 8.461 1 97.75 298 HIS B N 1
ATOM 6344 C CA . HIS B 1 298 ? -3.154 12.898 8.797 1 97.75 298 HIS B CA 1
ATOM 6345 C C . HIS B 1 298 ? -2.719 14.195 9.461 1 97.75 298 HIS B C 1
ATOM 6347 O O . HIS B 1 298 ? -1.532 14.398 9.734 1 97.75 298 HIS B O 1
ATOM 6353 N N . ASP B 1 299 ? -3.705 15.078 9.609 1 97.06 299 ASP B N 1
ATOM 6354 C CA . ASP B 1 299 ? -3.479 16.297 10.367 1 97.06 299 ASP B CA 1
ATOM 6355 C C . ASP B 1 299 ? -3.061 15.992 11.805 1 97.06 299 ASP B C 1
ATOM 6357 O O . ASP B 1 299 ? -2.236 16.703 12.383 1 97.06 299 ASP B O 1
ATOM 6361 N N . THR B 1 300 ? -3.525 14.867 12.281 1 96.75 300 THR B N 1
ATOM 6362 C CA . THR B 1 300 ? -3.264 14.461 13.656 1 96.75 300 THR B CA 1
ATOM 6363 C C . THR B 1 300 ? -1.825 13.984 13.82 1 96.75 300 THR B C 1
ATOM 6365 O O . THR B 1 300 ? -1.371 13.727 14.938 1 96.75 300 THR B O 1
ATOM 6368 N N . ASN B 1 301 ? -1.109 13.875 12.727 1 98.19 301 ASN B N 1
ATOM 6369 C CA . ASN B 1 301 ? 0.324 13.602 12.773 1 98.19 301 ASN B CA 1
ATOM 6370 C C . ASN B 1 301 ? 1.139 14.891 12.656 1 98.19 301 ASN B C 1
ATOM 6372 O O . ASN B 1 301 ? 2.094 15.094 13.406 1 98.19 301 ASN B O 1
ATOM 6376 N N . ILE B 1 302 ? 0.716 15.766 11.781 1 98.5 302 ILE B N 1
ATOM 6377 C CA . ILE B 1 302 ? 1.462 16.984 11.461 1 98.5 302 ILE B CA 1
ATOM 6378 C C . ILE B 1 302 ? 1.39 17.953 12.641 1 98.5 302 ILE B C 1
ATOM 6380 O O . ILE B 1 302 ? 2.404 18.531 13.039 1 98.5 302 ILE B O 1
ATOM 6384 N N . GLY B 1 303 ? 0.202 18.141 13.219 1 98.12 303 GLY B N 1
ATOM 6385 C CA . GLY B 1 303 ? 0.023 19.062 14.32 1 98.12 303 GLY B CA 1
ATOM 6386 C C . GLY B 1 303 ? 0.967 18.797 15.484 1 98.12 303 GLY B C 1
ATOM 6387 O O . GLY B 1 303 ? 1.781 19.656 15.836 1 98.12 303 GLY B O 1
ATOM 6388 N N . PRO B 1 304 ? 0.9 17.594 16.016 1 98.38 304 PRO B N 1
ATOM 6389 C CA . PRO B 1 304 ? 1.786 17.25 17.125 1 98.38 304 PRO B CA 1
ATOM 6390 C C . PRO B 1 304 ? 3.264 17.359 16.766 1 98.38 304 PRO B C 1
ATOM 6392 O O . PRO B 1 304 ? 4.09 17.719 17.609 1 98.38 304 PRO B O 1
ATOM 6395 N N . LEU B 1 305 ? 3.623 17.094 15.547 1 98.69 305 LEU B N 1
ATOM 6396 C CA . LEU B 1 305 ? 5.016 17.203 15.133 1 98.69 305 LEU B CA 1
ATOM 6397 C C . LEU B 1 305 ? 5.469 18.656 15.164 1 98.69 305 LEU B C 1
ATOM 6399 O O . LEU B 1 305 ? 6.594 18.953 15.578 1 98.69 305 LEU B O 1
ATOM 6403 N N . LEU B 1 306 ? 4.574 19.531 14.75 1 98.62 306 LEU B N 1
ATOM 6404 C CA . LEU B 1 306 ? 4.891 20.953 14.82 1 98.62 306 LEU B CA 1
ATOM 6405 C C . LEU B 1 306 ? 5.098 21.406 16.266 1 98.62 306 LEU B C 1
ATOM 6407 O O . LEU B 1 306 ? 6 22.188 16.547 1 98.62 306 LEU B O 1
ATOM 6411 N N . GLN B 1 307 ? 4.324 20.859 17.125 1 98.06 307 GLN B N 1
ATOM 6412 C CA . GLN B 1 307 ? 4.469 21.188 18.531 1 98.06 307 GLN B CA 1
ATOM 6413 C C . GLN B 1 307 ? 5.754 20.594 19.109 1 98.06 307 GLN B C 1
ATOM 6415 O O . GLN B 1 307 ? 6.477 21.266 19.844 1 98.06 307 GLN B O 1
ATOM 6420 N N . ALA B 1 308 ? 6.012 19.328 18.766 1 98.06 308 ALA B N 1
ATOM 6421 C CA . ALA B 1 308 ? 7.203 18.656 19.266 1 98.06 308 ALA B CA 1
ATOM 6422 C C . ALA B 1 308 ? 8.477 19.391 18.828 1 98.06 308 ALA B C 1
ATOM 6424 O O . ALA B 1 308 ? 9.469 19.375 19.562 1 98.06 308 ALA B O 1
ATOM 6425 N N . LEU B 1 309 ? 8.414 20.062 17.703 1 98.12 309 LEU B N 1
ATOM 6426 C CA . LEU B 1 309 ? 9.562 20.766 17.141 1 98.12 309 LEU B CA 1
ATOM 6427 C C . LEU B 1 309 ? 9.562 22.234 17.578 1 98.12 309 LEU B C 1
ATOM 6429 O O . LEU B 1 309 ? 10.406 23.016 17.156 1 98.12 309 LEU B O 1
ATOM 6433 N N . ASN B 1 310 ? 8.594 22.625 18.375 1 97.12 310 ASN B N 1
ATOM 6434 C CA . ASN B 1 310 ? 8.414 24 18.844 1 97.12 310 ASN B CA 1
ATOM 6435 C C . ASN B 1 310 ? 8.195 24.969 17.688 1 97.12 310 ASN B C 1
ATOM 6437 O O . ASN B 1 310 ? 8.75 26.062 17.688 1 97.12 310 ASN B O 1
ATOM 6441 N N . LEU B 1 311 ? 7.469 24.5 16.734 1 98.06 311 LEU B N 1
ATOM 6442 C CA . LEU B 1 311 ? 7.188 25.328 15.578 1 98.06 311 LEU B CA 1
ATOM 6443 C C . LEU B 1 311 ? 5.832 26.016 15.719 1 98.06 311 LEU B C 1
ATOM 6445 O O . LEU B 1 311 ? 5.531 26.969 14.984 1 98.06 311 LEU B O 1
ATOM 6449 N N . SER B 1 312 ? 5.008 25.547 16.641 1 97.88 312 SER B N 1
ATOM 6450 C CA . SER B 1 312 ? 3.744 26.188 17 1 97.88 312 SER B CA 1
ATOM 6451 C C . SER B 1 312 ? 3.256 25.703 18.359 1 97.88 312 SER B C 1
ATOM 6453 O O . SER B 1 312 ? 3.781 24.734 18.906 1 97.88 312 SER B O 1
ATOM 6455 N N . SER B 1 313 ? 2.318 26.391 18.891 1 96.81 313 SER B N 1
ATOM 6456 C CA . SER B 1 313 ? 1.712 26.078 20.188 1 96.81 313 SER B CA 1
ATOM 6457 C C . SER B 1 313 ? 0.399 26.828 20.375 1 96.81 313 SER B C 1
ATOM 6459 O O . SER B 1 313 ? 0.076 27.734 19.594 1 96.81 313 SER B O 1
ATOM 6461 N N . ILE B 1 314 ? -0.306 26.375 21.391 1 96.62 314 ILE B N 1
ATOM 6462 C CA . ILE B 1 314 ? -1.545 27.078 21.719 1 96.62 314 ILE B CA 1
ATOM 6463 C C . ILE B 1 314 ? -1.229 28.5 22.172 1 96.62 314 ILE B C 1
ATOM 6465 O O . ILE B 1 314 ? -1.982 29.422 21.891 1 96.62 314 ILE B O 1
ATOM 6469 N N . GLU B 1 315 ? -0.091 28.703 22.828 1 95.69 315 GLU B N 1
ATOM 6470 C CA . GLU B 1 315 ? 0.307 30.016 23.359 1 95.69 315 GLU B CA 1
ATOM 6471 C C . GLU B 1 315 ? 0.584 31 22.234 1 95.69 315 GLU B C 1
ATOM 6473 O O . GLU B 1 315 ? 0.134 32.156 22.281 1 95.69 315 GLU B O 1
ATOM 6478 N N . CYS B 1 316 ? 1.318 30.484 21.25 1 97.06 316 CYS B N 1
ATOM 6479 C CA . CYS B 1 316 ? 1.637 31.406 20.172 1 97.06 316 CYS B CA 1
ATOM 6480 C C . CYS B 1 316 ? 0.392 31.75 19.359 1 97.06 316 CYS B C 1
ATOM 6482 O O . CYS B 1 316 ? 0.243 32.875 18.891 1 97.06 316 CYS B O 1
ATOM 6484 N N . GLN B 1 317 ? -0.557 30.781 19.219 1 97.12 317 GLN B N 1
ATOM 6485 C CA . GLN B 1 317 ? -1.806 31.031 18.516 1 97.12 317 GLN B CA 1
ATOM 6486 C C . GLN B 1 317 ? -2.656 32.062 19.234 1 97.12 317 GLN B C 1
ATOM 6488 O O . GLN B 1 317 ? -3.209 32.969 18.609 1 97.12 317 GLN B O 1
ATOM 6493 N N . LEU B 1 318 ? -2.762 31.922 20.562 1 97.12 318 LEU B N 1
ATOM 6494 C CA . LEU B 1 318 ? -3.502 32.875 21.375 1 97.12 318 LEU B CA 1
ATOM 6495 C C . LEU B 1 318 ? -2.869 34.25 21.297 1 97.12 318 LEU B C 1
ATOM 6497 O O . LEU B 1 318 ? -3.57 35.25 21.125 1 97.12 318 LEU B O 1
ATOM 6501 N N . ASN B 1 319 ? -1.577 34.281 21.391 1 96.81 319 ASN B N 1
ATOM 6502 C CA . ASN B 1 319 ? -0.864 35.531 21.344 1 96.81 319 ASN B CA 1
ATOM 6503 C C . ASN B 1 319 ? -1.057 36.25 20 1 96.81 319 ASN B C 1
ATOM 6505 O O . ASN B 1 319 ? -1.25 37.469 19.953 1 96.81 319 ASN B O 1
ATOM 6509 N N . GLN B 1 320 ? -0.936 35.5 18.969 1 94.94 320 GLN B N 1
ATOM 6510 C CA . GLN B 1 320 ? -1.089 36.031 17.641 1 94.94 320 GLN B CA 1
ATOM 6511 C C . GLN B 1 320 ? -2.506 36.562 17.422 1 94.94 320 GLN B C 1
ATOM 6513 O O . GLN B 1 320 ? -2.697 37.625 16.828 1 94.94 320 GLN B O 1
ATOM 6518 N N . PHE B 1 321 ? -3.502 35.844 17.859 1 95.94 321 PHE B N 1
ATOM 6519 C CA . PHE B 1 321 ? -4.891 36.188 17.594 1 95.94 321 PHE B CA 1
ATOM 6520 C C . PHE B 1 321 ? -5.312 37.375 18.484 1 95.94 321 PHE B C 1
ATOM 6522 O O . PHE B 1 321 ? -5.969 38.312 18.016 1 95.94 321 PHE B O 1
ATOM 6529 N N . TYR B 1 322 ? -4.93 37.406 19.766 1 94.31 322 TYR B N 1
ATOM 6530 C CA . TYR B 1 322 ? -5.359 38.438 20.703 1 94.31 322 TYR B CA 1
ATOM 6531 C C . TYR B 1 322 ? -4.312 39.531 20.828 1 94.31 322 TYR B C 1
ATOM 6533 O O . TYR B 1 322 ? -4.441 40.438 21.672 1 94.31 322 TYR B O 1
ATOM 6541 N N . LYS B 1 323 ? -3.211 39.469 20.031 1 89.56 323 LYS B N 1
ATOM 6542 C CA . LYS B 1 323 ? -2.164 40.469 19.969 1 89.56 323 LYS B CA 1
ATOM 6543 C C . LYS B 1 323 ? -1.634 40.812 21.359 1 89.56 323 LYS B C 1
ATOM 6545 O O . LYS B 1 323 ? -1.628 42 21.75 1 89.56 323 LYS B O 1
ATOM 6550 N N . GLN B 1 324 ? -1.157 39.844 22.031 1 88.06 324 GLN B N 1
ATOM 6551 C CA . GLN B 1 324 ? -0.732 40 23.422 1 88.06 324 GLN B CA 1
ATOM 6552 C C . GLN B 1 324 ? 0.711 40.469 23.5 1 88.06 324 GLN B C 1
ATOM 6554 O O . GLN B 1 324 ? 1.283 40.562 24.594 1 88.06 324 GLN B O 1
ATOM 6559 N N . GLY B 1 325 ? 1.369 40.781 22.344 1 88.69 325 GLY B N 1
ATOM 6560 C CA . GLY B 1 325 ? 2.629 41.531 22.312 1 88.69 325 GLY B CA 1
ATOM 6561 C C . GLY B 1 325 ? 3.84 40.625 22.469 1 88.69 325 GLY B C 1
ATOM 6562 O O . GLY B 1 325 ? 4.98 41.094 22.391 1 88.69 325 GLY B O 1
ATOM 6563 N N . GLN B 1 326 ? 3.711 39.375 22.703 1 89.88 326 GLN B N 1
ATOM 6564 C CA . GLN B 1 326 ? 4.84 38.438 22.828 1 89.88 326 GLN B CA 1
ATOM 6565 C C . GLN B 1 326 ? 5.32 38 21.453 1 89.88 326 GLN B C 1
ATOM 6567 O O . GLN B 1 326 ? 4.512 37.75 20.562 1 89.88 326 GLN B O 1
ATOM 6572 N N . SER B 1 327 ? 6.648 37.875 21.375 1 90.81 327 SER B N 1
ATOM 6573 C CA . SER B 1 327 ? 7.219 37.438 20.109 1 90.81 327 SER B CA 1
ATOM 6574 C C . SER B 1 327 ? 7.586 35.938 20.188 1 90.81 327 SER B C 1
ATOM 6576 O O . SER B 1 327 ? 8.062 35.469 21.219 1 90.81 327 SER B O 1
ATOM 6578 N N . PHE B 1 328 ? 7.273 35.219 19.125 1 94.75 328 PHE B N 1
ATOM 6579 C CA . PHE B 1 328 ? 7.637 33.812 18.969 1 94.75 328 PHE B CA 1
ATOM 6580 C C . PHE B 1 328 ? 8.5 33.625 17.719 1 94.75 328 PHE B C 1
ATOM 6582 O O . PHE B 1 328 ? 8.297 34.281 16.703 1 94.75 328 PHE B O 1
ATOM 6589 N N . LEU B 1 329 ? 9.484 32.719 17.812 1 95.12 329 LEU B N 1
ATOM 6590 C CA . LEU B 1 329 ? 10.344 32.438 16.656 1 95.12 329 LEU B CA 1
ATOM 6591 C C . LEU B 1 329 ? 9.523 31.828 15.516 1 95.12 329 LEU B C 1
ATOM 6593 O O . LEU B 1 329 ? 9.805 32.094 14.344 1 95.12 329 LEU B O 1
ATOM 6597 N N . ASN B 1 330 ? 8.609 30.953 15.914 1 96.44 330 ASN B N 1
ATOM 6598 C CA . ASN B 1 330 ? 7.695 30.297 14.984 1 96.44 330 ASN B CA 1
ATOM 6599 C C . ASN B 1 330 ? 6.262 30.312 15.508 1 96.44 330 ASN B C 1
ATOM 6601 O O . ASN B 1 330 ? 6.039 30.328 16.719 1 96.44 330 ASN B O 1
ATOM 6605 N N . CYS B 1 331 ? 5.301 30.312 14.609 1 97.12 331 CYS B N 1
ATOM 6606 C CA . CYS B 1 331 ? 3.898 30.078 14.93 1 97.12 331 CYS B CA 1
ATOM 6607 C C . CYS B 1 331 ? 3.131 29.594 13.711 1 97.12 331 CYS B C 1
ATOM 6609 O O . CYS B 1 331 ? 2.371 30.359 13.102 1 97.12 331 CYS B O 1
ATOM 6611 N N . ALA B 1 332 ? 3.365 28.375 13.391 1 97.12 332 ALA B N 1
ATOM 6612 C CA . ALA B 1 332 ? 2.781 27.766 12.195 1 97.12 332 ALA B CA 1
ATOM 6613 C C . ALA B 1 332 ? 1.276 27.578 12.359 1 97.12 332 ALA B C 1
ATOM 6615 O O . ALA B 1 332 ? 0.792 27.297 13.461 1 97.12 332 ALA B O 1
ATOM 6616 N N . ASP B 1 333 ? 0.533 27.688 11.281 1 96.44 333 ASP B N 1
ATOM 6617 C CA . ASP B 1 333 ? -0.896 27.391 11.266 1 96.44 333 ASP B CA 1
ATOM 6618 C C . ASP B 1 333 ? -1.146 25.891 11.312 1 96.44 333 ASP B C 1
ATOM 6620 O O . ASP B 1 333 ? -0.237 25.094 11.062 1 96.44 333 ASP B O 1
ATOM 6624 N N . GLY B 1 334 ? -2.408 25.562 11.633 1 97.25 334 GLY B N 1
ATOM 6625 C CA . GLY B 1 334 ? -2.801 24.156 11.602 1 97.25 334 GLY B CA 1
ATOM 6626 C C . GLY B 1 334 ? -2.67 23.531 10.227 1 97.25 334 GLY B C 1
ATOM 6627 O O . GLY B 1 334 ? -2.629 24.234 9.219 1 97.25 334 GLY B O 1
ATOM 6628 N N . PRO B 1 335 ? -2.498 22.25 10.18 1 97.94 335 PRO B N 1
ATOM 6629 C CA . PRO B 1 335 ? -2.262 21.547 8.914 1 97.94 335 PRO B CA 1
ATOM 6630 C C . PRO B 1 335 ? -3.537 21.375 8.094 1 97.94 335 PRO B C 1
ATOM 6632 O O . PRO B 1 335 ? -4.336 20.469 8.375 1 97.94 335 PRO B O 1
ATOM 6635 N N . HIS B 1 336 ? -3.707 22.094 7.055 1 96.94 336 HIS B N 1
ATOM 6636 C CA . HIS B 1 336 ? -4.785 21.906 6.094 1 96.94 336 HIS B CA 1
ATOM 6637 C C . HIS B 1 336 ? -4.492 20.719 5.176 1 96.94 336 HIS B C 1
ATOM 6639 O O . HIS B 1 336 ? -3.484 20.031 5.352 1 96.94 336 HIS B O 1
ATOM 6645 N N . PHE B 1 337 ? -5.418 20.422 4.258 1 97.5 337 PHE B N 1
ATOM 6646 C CA . PHE B 1 337 ? -5.215 19.328 3.324 1 97.5 337 PHE B CA 1
ATOM 6647 C C . PHE B 1 337 ? -3.912 19.5 2.553 1 97.5 337 PHE B C 1
ATOM 6649 O O . PHE B 1 337 ? -3.602 20.594 2.088 1 97.5 337 PHE B O 1
ATOM 6656 N N . ALA B 1 338 ? -3.057 18.391 2.5 1 97.88 338 ALA B N 1
ATOM 6657 C CA . ALA B 1 338 ? -1.797 18.297 1.766 1 97.88 338 ALA B CA 1
ATOM 6658 C C . ALA B 1 338 ? -0.708 19.141 2.428 1 97.88 338 ALA B C 1
ATOM 6660 O O . ALA B 1 338 ? 0.296 19.469 1.796 1 97.88 338 ALA B O 1
ATOM 6661 N N . SER B 1 339 ? -0.952 19.594 3.688 1 98.06 339 SER B N 1
ATOM 6662 C CA . SER B 1 339 ? 0.146 20.172 4.449 1 98.06 339 SER B CA 1
ATOM 6663 C C . SER B 1 339 ? 1.298 19.188 4.609 1 98.06 339 SER B C 1
ATOM 6665 O O . SER B 1 339 ? 1.089 17.984 4.582 1 98.06 339 SER B O 1
ATOM 6667 N N . HIS B 1 340 ? 2.531 19.719 4.738 1 98.06 340 HIS B N 1
ATOM 6668 C CA . HIS B 1 340 ? 3.666 18.797 4.766 1 98.06 340 HIS B CA 1
ATOM 6669 C C . HIS B 1 340 ? 4.836 19.391 5.539 1 98.06 340 HIS B C 1
ATOM 6671 O O . HIS B 1 340 ? 4.98 20.625 5.605 1 98.06 340 HIS B O 1
ATOM 6677 N N . ILE B 1 341 ? 5.562 18.562 6.148 1 98.62 341 ILE B N 1
ATOM 6678 C CA . ILE B 1 341 ? 6.836 18.859 6.785 1 98.62 341 ILE B CA 1
ATOM 6679 C C . ILE B 1 341 ? 7.969 18.156 6.043 1 98.62 341 ILE B C 1
ATOM 6681 O O . ILE B 1 341 ? 7.848 16.984 5.68 1 98.62 341 ILE B O 1
ATOM 6685 N N . LEU B 1 342 ? 9.039 18.875 5.738 1 98.44 342 LEU B N 1
ATOM 6686 C CA . LEU B 1 342 ? 10.258 18.297 5.18 1 98.44 342 LEU B CA 1
ATOM 6687 C C . LEU B 1 342 ? 11.43 18.453 6.152 1 98.44 342 LEU B C 1
ATOM 6689 O O . LEU B 1 342 ? 11.656 19.531 6.699 1 98.44 342 LEU B O 1
ATOM 6693 N N . PHE B 1 343 ? 12.102 17.391 6.406 1 98.81 343 PHE B N 1
ATOM 6694 C CA . PHE B 1 343 ? 13.398 17.391 7.066 1 98.81 343 PHE B CA 1
ATOM 6695 C C . PHE B 1 343 ? 14.523 17.219 6.051 1 98.81 343 PHE B C 1
ATOM 6697 O O . PHE B 1 343 ? 14.555 16.234 5.305 1 98.81 343 PHE B O 1
ATOM 6704 N N . GLU B 1 344 ? 15.398 18.156 6.02 1 98.12 344 GLU B N 1
ATOM 6705 C CA . GLU B 1 344 ? 16.562 18.094 5.152 1 98.12 344 GLU B CA 1
ATOM 6706 C C . GLU B 1 344 ? 17.844 17.953 5.965 1 98.12 344 GLU B C 1
ATOM 6708 O O . GLU B 1 344 ? 18.141 18.797 6.812 1 98.12 344 GLU B O 1
ATOM 6713 N N . ILE B 1 345 ? 18.547 16.922 5.684 1 97.5 345 ILE B N 1
ATOM 6714 C CA . ILE B 1 345 ? 19.859 16.75 6.309 1 97.5 345 ILE B CA 1
ATOM 6715 C C . ILE B 1 345 ? 20.953 17.094 5.305 1 97.5 345 ILE B C 1
ATOM 6717 O O . ILE B 1 345 ? 21.016 16.5 4.223 1 97.5 345 ILE B O 1
ATOM 6721 N N . HIS B 1 346 ? 21.812 18.016 5.719 1 95.62 346 HIS B N 1
ATOM 6722 C CA . HIS B 1 346 ? 22.891 18.5 4.855 1 95.62 346 HIS B CA 1
ATOM 6723 C C . HIS B 1 346 ? 24.25 18.156 5.422 1 95.62 346 HIS B C 1
ATOM 6725 O O . HIS B 1 346 ? 24.438 18.109 6.641 1 95.62 346 HIS B O 1
ATOM 6731 N N . GLU B 1 347 ? 25.109 17.969 4.52 1 92.06 347 GLU B N 1
ATOM 6732 C CA . GLU B 1 347 ? 26.516 17.766 4.875 1 92.06 347 GLU B CA 1
ATOM 6733 C C . GLU B 1 347 ? 27.344 19 4.59 1 92.06 347 GLU B C 1
ATOM 6735 O O . GLU B 1 347 ? 27.328 19.516 3.469 1 92.06 347 GLU B O 1
ATOM 6740 N N . GLN B 1 348 ? 28.031 19.609 5.582 1 81.88 348 GLN B N 1
ATOM 6741 C CA . GLN B 1 348 ? 28.781 20.844 5.504 1 81.88 348 GLN B CA 1
ATOM 6742 C C . GLN B 1 348 ? 30 20.703 4.594 1 81.88 348 GLN B C 1
ATOM 6744 O O . GLN B 1 348 ? 30.297 21.594 3.801 1 81.88 348 GLN B O 1
ATOM 6749 N N . GLU B 1 349 ? 30.891 19.812 4.961 1 69.19 349 GLU B N 1
ATOM 6750 C CA . GLU B 1 349 ? 32.094 19.625 4.156 1 69.19 349 GLU B CA 1
ATOM 6751 C C . GLU B 1 349 ? 32.031 18.328 3.35 1 69.19 349 GLU B C 1
ATOM 6753 O O . GLU B 1 349 ? 31.516 17.312 3.838 1 69.19 349 GLU B O 1
ATOM 6758 N N . GLU B 1 350 ? 32.438 18.609 2.166 1 62.88 350 GLU B N 1
ATOM 6759 C CA . GLU B 1 350 ? 32.438 17.469 1.263 1 62.88 350 GLU B CA 1
ATOM 6760 C C . GLU B 1 350 ? 33.438 16.406 1.729 1 62.88 350 GLU B C 1
ATOM 6762 O O . GLU B 1 350 ? 34.469 16.719 2.328 1 62.88 350 GLU B O 1
ATOM 6767 N N . ASN B 1 351 ? 33.281 15.242 1.738 1 57.44 351 ASN B N 1
ATOM 6768 C CA . ASN B 1 351 ? 34.188 14.102 1.841 1 57.44 351 ASN B CA 1
ATOM 6769 C C . ASN B 1 351 ? 34.281 13.602 3.277 1 57.44 351 ASN B C 1
ATOM 6771 O O . ASN B 1 351 ? 35.219 12.867 3.615 1 57.44 351 ASN B O 1
ATOM 6775 N N . VAL B 1 352 ? 33.688 14.352 4.25 1 58.97 352 VAL B N 1
ATOM 6776 C CA . VAL B 1 352 ? 33.75 13.711 5.559 1 58.97 352 VAL B CA 1
ATOM 6777 C C . VAL B 1 352 ? 32.594 12.742 5.719 1 58.97 352 VAL B C 1
ATOM 6779 O O . VAL B 1 352 ? 31.438 13.164 5.723 1 58.97 352 VAL B O 1
ATOM 6782 N N . ILE B 1 353 ? 32.812 11.5 5.559 1 63.34 353 ILE B N 1
ATOM 6783 C CA . ILE B 1 353 ? 31.812 10.453 5.539 1 63.34 353 ILE B CA 1
ATOM 6784 C C . ILE B 1 353 ? 31.484 10.016 6.965 1 63.34 353 ILE B C 1
ATOM 6786 O O . ILE B 1 353 ? 32.375 9.938 7.812 1 63.34 353 ILE B O 1
ATOM 6790 N N . ASN B 1 354 ? 30.25 9.867 7.34 1 67.75 354 ASN B N 1
ATOM 6791 C CA . ASN B 1 354 ? 29.703 9.148 8.484 1 67.75 354 ASN B CA 1
ATOM 6792 C C . ASN B 1 354 ? 29.906 9.922 9.789 1 67.75 354 ASN B C 1
ATOM 6794 O O . ASN B 1 354 ? 30.172 9.328 10.836 1 67.75 354 ASN B O 1
ATOM 6798 N N . ASP B 1 355 ? 30.062 11.211 9.625 1 83.69 355 ASP B N 1
ATOM 6799 C CA . ASP B 1 355 ? 30.25 12.023 10.82 1 83.69 355 ASP B CA 1
ATOM 6800 C C . ASP B 1 355 ? 29.062 12.945 11.055 1 83.69 355 ASP B C 1
ATOM 6802 O O . ASP B 1 355 ? 28.891 13.945 10.352 1 83.69 355 ASP B O 1
ATOM 6806 N N . LYS B 1 356 ? 28.328 12.609 12.062 1 90.75 356 LYS B N 1
ATOM 6807 C CA . LYS B 1 356 ? 27.141 13.375 12.414 1 90.75 356 LYS B CA 1
ATOM 6808 C C . LYS B 1 356 ? 27.484 14.82 12.758 1 90.75 356 LYS B C 1
ATOM 6810 O O . LYS B 1 356 ? 26.656 15.719 12.633 1 90.75 356 LYS B O 1
ATOM 6815 N N . SER B 1 357 ? 28.75 15.031 13.148 1 90.12 357 SER B N 1
ATOM 6816 C CA . SER B 1 357 ? 29.172 16.359 13.594 1 90.12 357 SER B CA 1
ATOM 6817 C C . SER B 1 357 ? 29.281 17.312 12.414 1 90.12 357 SER B C 1
ATOM 6819 O O . SER B 1 357 ? 29.344 18.531 12.602 1 90.12 357 SER B O 1
ATOM 6821 N N . GLN B 1 358 ? 29.25 16.812 11.242 1 91.44 358 GLN B N 1
ATOM 6822 C CA . GLN B 1 358 ? 29.391 17.656 10.047 1 91.44 358 GLN B CA 1
ATOM 6823 C C . GLN B 1 358 ? 28.047 17.844 9.352 1 91.44 358 GLN B C 1
ATOM 6825 O O . GLN B 1 358 ? 28 18.328 8.219 1 91.44 358 GLN B O 1
ATOM 6830 N N . LEU B 1 359 ? 27.031 17.422 10.062 1 95.19 359 LEU B N 1
ATOM 6831 C CA . LEU B 1 359 ? 25.719 17.5 9.461 1 95.19 359 LEU B CA 1
ATOM 6832 C C . LEU B 1 359 ? 24.875 18.578 10.125 1 95.19 359 LEU B C 1
ATOM 6834 O O . LEU B 1 359 ? 25.078 18.891 11.297 1 95.19 359 LEU B O 1
ATOM 6838 N N . TYR B 1 360 ? 24 19.172 9.367 1 96.12 360 TYR B N 1
ATOM 6839 C CA . TYR B 1 360 ? 22.969 20.047 9.93 1 96.12 360 TYR B CA 1
ATOM 6840 C C . TYR B 1 360 ? 21.609 19.734 9.328 1 96.12 360 TYR B C 1
ATOM 6842 O O . TYR B 1 360 ? 21.516 19.062 8.305 1 96.12 360 TYR B O 1
ATOM 6850 N N . VAL B 1 361 ? 20.609 20.172 10.008 1 97.81 361 VAL B N 1
ATOM 6851 C CA . VAL B 1 361 ? 19.234 19.875 9.617 1 97.81 361 VAL B CA 1
ATOM 6852 C C . VAL B 1 361 ? 18.5 21.188 9.328 1 97.81 361 VAL B C 1
ATOM 6854 O O . VAL B 1 361 ? 18.719 22.203 9.992 1 97.81 361 VAL B O 1
ATOM 6857 N N . ARG B 1 362 ? 17.672 21.203 8.305 1 98.12 362 ARG B N 1
ATOM 6858 C CA . ARG B 1 362 ? 16.656 22.219 8.031 1 98.12 362 ARG B CA 1
ATOM 6859 C C . ARG B 1 362 ? 15.273 21.594 7.961 1 98.12 362 ARG B C 1
ATOM 6861 O O . ARG B 1 362 ? 15.117 20.453 7.523 1 98.12 362 ARG B O 1
ATOM 6868 N N . VAL B 1 363 ? 14.305 22.328 8.484 1 98.38 363 VAL B N 1
ATOM 6869 C CA . VAL B 1 363 ? 12.922 21.859 8.469 1 98.38 363 VAL B CA 1
ATOM 6870 C C . VAL B 1 363 ? 12.031 22.859 7.758 1 98.38 363 VAL B C 1
ATOM 6872 O O . VAL B 1 363 ? 12.133 24.078 8.008 1 98.38 363 VAL B O 1
ATOM 6875 N N . ARG B 1 364 ? 11.219 22.391 6.836 1 96.94 364 ARG B N 1
ATOM 6876 C CA . ARG B 1 364 ? 10.227 23.219 6.141 1 96.94 364 ARG B CA 1
ATOM 6877 C C . ARG B 1 364 ? 8.812 22.781 6.488 1 96.94 364 ARG B C 1
ATOM 6879 O O . ARG B 1 364 ? 8.523 21.578 6.539 1 96.94 364 ARG B O 1
ATOM 6886 N N . TYR B 1 365 ? 7.988 23.734 6.809 1 97.38 365 TYR B N 1
ATOM 6887 C CA . TYR B 1 365 ? 6.551 23.516 6.906 1 97.38 365 TYR B CA 1
ATOM 6888 C C . TYR B 1 365 ? 5.809 24.266 5.805 1 97.38 365 TYR B C 1
ATOM 6890 O O . TYR B 1 365 ? 5.895 25.5 5.711 1 97.38 365 TYR B O 1
ATOM 6898 N N . ASN B 1 366 ? 5.172 23.484 4.93 1 96.31 366 ASN B N 1
ATOM 6899 C CA . ASN B 1 366 ? 4.441 24.031 3.793 1 96.31 366 ASN B CA 1
ATOM 6900 C C . ASN B 1 366 ? 5.32 24.969 2.961 1 96.31 366 ASN B C 1
ATOM 6902 O O . ASN B 1 366 ? 4.895 26.062 2.596 1 96.31 366 ASN B O 1
ATOM 6906 N N . GLY B 1 367 ? 6.57 24.516 2.785 1 91.94 367 GLY B N 1
ATOM 6907 C CA . GLY B 1 367 ? 7.48 25.203 1.882 1 91.94 367 GLY B CA 1
ATOM 6908 C C . GLY B 1 367 ? 8.328 26.25 2.574 1 91.94 367 GLY B C 1
ATOM 6909 O O . GLY B 1 367 ? 9.32 26.719 2.01 1 91.94 367 GLY B O 1
ATOM 6910 N N . GLN B 1 368 ? 8.016 26.594 3.795 1 93.56 368 GLN B N 1
ATOM 6911 C CA . GLN B 1 368 ? 8.742 27.641 4.512 1 93.56 368 GLN B CA 1
ATOM 6912 C C . GLN B 1 368 ? 9.75 27.031 5.484 1 93.56 368 GLN B C 1
ATOM 6914 O O . GLN B 1 368 ? 9.406 26.188 6.305 1 93.56 368 GLN B O 1
ATOM 6919 N N . TYR B 1 369 ? 11.023 27.516 5.414 1 96.38 369 TYR B N 1
ATOM 6920 C CA . TYR B 1 369 ? 12.031 27.109 6.395 1 96.38 369 TYR B CA 1
ATOM 6921 C C . TYR B 1 369 ? 11.703 27.672 7.773 1 96.38 369 TYR B C 1
ATOM 6923 O O . TYR B 1 369 ? 11.406 28.859 7.91 1 96.38 369 TYR B O 1
ATOM 6931 N N . MET B 1 370 ? 11.758 26.875 8.758 1 97.62 370 MET B N 1
ATOM 6932 C CA . MET B 1 370 ? 11.398 27.25 10.117 1 97.62 370 MET B CA 1
ATOM 6933 C C . MET B 1 370 ? 12.648 27.453 10.969 1 97.62 370 MET B C 1
ATOM 6935 O O . MET B 1 370 ? 13.695 26.875 10.688 1 97.62 370 MET B O 1
ATOM 6939 N N . ASN B 1 371 ? 12.484 28.297 12 1 98.06 371 ASN B N 1
ATOM 6940 C CA . ASN B 1 371 ? 13.562 28.438 12.977 1 98.06 371 ASN B CA 1
ATOM 6941 C C . ASN B 1 371 ? 13.695 27.188 13.844 1 98.06 371 ASN B C 1
ATOM 6943 O O . ASN B 1 371 ? 12.688 26.609 14.258 1 98.06 371 ASN B O 1
ATOM 6947 N N . LEU B 1 372 ? 14.969 26.781 14.094 1 98.19 372 LEU B N 1
ATOM 6948 C CA . LEU B 1 372 ? 15.188 25.516 14.797 1 98.19 372 LEU B CA 1
ATOM 6949 C C . LEU B 1 372 ? 16.078 25.719 16.016 1 98.19 372 LEU B C 1
ATOM 6951 O O . LEU B 1 372 ? 16.766 26.734 16.125 1 98.19 372 LEU B O 1
ATOM 6955 N N . CYS B 1 373 ? 15.984 24.828 16.906 1 97.38 373 CYS B N 1
ATOM 6956 C CA . CYS B 1 373 ? 16.828 24.734 18.094 1 97.38 373 CYS B CA 1
ATOM 6957 C C . CYS B 1 373 ? 16.672 25.984 18.953 1 97.38 373 CYS B C 1
ATOM 6959 O O . CYS B 1 373 ? 17.641 26.453 19.547 1 97.38 373 CYS B O 1
ATOM 6961 N N . ASP B 1 374 ? 15.508 26.562 18.875 1 95 374 ASP B N 1
ATOM 6962 C CA . ASP B 1 374 ? 15.102 27.703 19.703 1 95 374 ASP B CA 1
ATOM 6963 C C . ASP B 1 374 ? 16 28.906 19.453 1 95 374 ASP B C 1
ATOM 6965 O O . ASP B 1 374 ? 16.344 29.641 20.391 1 95 374 ASP B O 1
ATOM 6969 N N . ARG B 1 375 ? 16.438 29 18.219 1 96.38 375 ARG B N 1
ATOM 6970 C CA . ARG B 1 375 ? 17.219 30.172 17.812 1 96.38 375 ARG B CA 1
ATOM 6971 C C . ARG B 1 375 ? 16.719 30.719 16.484 1 96.38 375 ARG B C 1
ATOM 6973 O O . ARG B 1 375 ? 15.984 30.047 15.758 1 96.38 375 ARG B O 1
ATOM 6980 N N . ASN B 1 376 ? 17.062 31.906 16.281 1 95.94 376 ASN B N 1
ATOM 6981 C CA . ASN B 1 376 ? 16.719 32.562 15.016 1 95.94 376 ASN B CA 1
ATOM 6982 C C . ASN B 1 376 ? 17.625 32.094 13.875 1 95.94 376 ASN B C 1
ATOM 6984 O O . ASN B 1 376 ? 18.359 32.875 13.305 1 95.94 376 ASN B O 1
ATOM 6988 N N . SER B 1 377 ? 17.531 30.875 13.633 1 97.5 377 SER B N 1
ATOM 6989 C CA . SER B 1 377 ? 18.281 30.219 12.57 1 97.5 377 SER B CA 1
ATOM 6990 C C . SER B 1 377 ? 17.469 29.094 11.922 1 97.5 377 SER B C 1
ATOM 6992 O O . SER B 1 377 ? 16.781 28.344 12.617 1 97.5 377 SER B O 1
ATOM 6994 N N . THR B 1 378 ? 17.547 29.031 10.656 1 97.31 378 THR B N 1
ATOM 6995 C CA . THR B 1 378 ? 16.844 27.969 9.938 1 97.31 378 THR B CA 1
ATOM 6996 C C . THR B 1 378 ? 17.688 26.703 9.852 1 97.31 378 THR B C 1
ATOM 6998 O O . THR B 1 378 ? 17.297 25.719 9.227 1 97.31 378 THR B O 1
ATOM 7001 N N . GLN B 1 379 ? 18.906 26.734 10.453 1 96.44 379 GLN B N 1
ATOM 7002 C CA . GLN B 1 379 ? 19.812 25.578 10.5 1 96.44 379 GLN B CA 1
ATOM 7003 C C . GLN B 1 379 ? 20.109 25.172 11.945 1 96.44 379 GLN B C 1
ATOM 7005 O O . GLN B 1 379 ? 20.25 26.031 12.82 1 96.44 379 GLN B O 1
ATOM 7010 N N . CYS B 1 380 ? 20.094 23.984 12.117 1 97.38 380 CYS B N 1
ATOM 7011 C CA . CYS B 1 380 ? 20.453 23.391 13.398 1 97.38 380 CY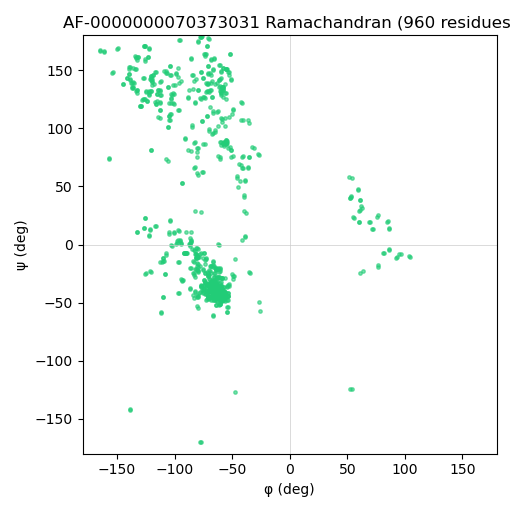S B CA 1
ATOM 7012 C C . CYS B 1 380 ? 21.422 22.219 13.211 1 97.38 380 CYS B C 1
ATOM 7014 O O . CYS B 1 380 ? 21.219 21.391 12.32 1 97.38 380 CYS B O 1
ATOM 7016 N N . SER B 1 381 ? 22.562 22.234 14.016 1 96.25 381 SER B N 1
ATOM 7017 C CA . SER B 1 381 ? 23.422 21.062 13.938 1 96.25 381 SER B CA 1
ATOM 7018 C C . SER B 1 381 ? 22.625 19.766 14.125 1 96.25 381 SER B C 1
ATOM 7020 O O . SER B 1 381 ? 21.703 19.719 14.945 1 96.25 381 SER B O 1
ATOM 7022 N N . TYR B 1 382 ? 22.984 18.766 13.391 1 96.94 382 TYR B N 1
ATOM 7023 C CA . TYR B 1 382 ? 22.266 17.5 13.461 1 96.94 382 TYR B CA 1
ATOM 7024 C C . TYR B 1 382 ? 22.312 16.922 14.875 1 96.94 382 TYR B C 1
ATOM 7026 O O . TYR B 1 382 ? 21.297 16.469 15.398 1 96.94 382 TYR B O 1
ATOM 7034 N N . LEU B 1 383 ? 23.438 16.969 15.5 1 96.69 383 LEU B N 1
ATOM 7035 C CA . LEU B 1 383 ? 23.625 16.422 16.844 1 96.69 383 LEU B CA 1
ATOM 7036 C C . LEU B 1 383 ? 22.75 17.141 17.844 1 96.69 383 LEU B C 1
ATOM 7038 O O . LEU B 1 383 ? 22.141 16.516 18.719 1 96.69 383 LEU B O 1
ATOM 7042 N N . GLU B 1 384 ? 22.672 18.422 17.734 1 97.56 384 GLU B N 1
ATOM 7043 C CA . GLU B 1 384 ? 21.812 19.188 18.641 1 97.56 384 GLU B CA 1
ATOM 7044 C C . GLU B 1 384 ? 20.344 18.875 18.406 1 97.56 384 GLU B C 1
ATOM 7046 O O . GLU B 1 384 ? 19.578 18.688 19.359 1 97.56 384 GLU B O 1
ATOM 7051 N N . PHE B 1 385 ? 19.984 18.906 17.203 1 98.06 385 PHE B N 1
ATOM 7052 C CA . PHE B 1 385 ? 18.609 18.594 16.812 1 98.06 385 PHE B CA 1
ATOM 7053 C C . PHE B 1 385 ? 18.172 17.25 17.359 1 98.06 385 PHE B C 1
ATOM 7055 O O . PHE B 1 385 ? 17.125 17.125 18 1 98.06 385 PHE B O 1
ATOM 7062 N N . GLU B 1 386 ? 18.953 16.188 17.078 1 97.88 386 GLU B N 1
ATOM 7063 C CA . GLU B 1 386 ? 18.672 14.828 17.516 1 97.88 386 GLU B CA 1
ATOM 7064 C C . GLU B 1 386 ? 18.594 14.75 19.047 1 97.88 386 GLU B C 1
ATOM 7066 O O . GLU B 1 386 ? 17.688 14.125 19.594 1 97.88 386 GLU B O 1
ATOM 7071 N N . SER B 1 387 ? 19.531 15.414 19.672 1 97.56 387 SER B N 1
ATOM 7072 C CA . SER B 1 387 ? 19.594 15.383 21.141 1 97.56 387 SER B CA 1
ATOM 7073 C C . SER B 1 387 ? 18.359 16.047 21.75 1 97.56 387 SER B C 1
ATOM 7075 O O . SER B 1 387 ? 17.797 15.523 22.719 1 97.56 387 SER B O 1
ATOM 7077 N N . ARG B 1 388 ? 17.938 17.188 21.25 1 97.38 388 ARG B N 1
ATOM 7078 C CA . ARG B 1 388 ? 16.781 17.906 21.75 1 97.38 388 ARG B CA 1
ATOM 7079 C C . ARG B 1 388 ? 15.516 17.062 21.656 1 97.38 388 ARG B C 1
ATOM 7081 O O . ARG B 1 388 ? 14.672 17.094 22.562 1 97.38 388 ARG B O 1
ATOM 7088 N N . ILE B 1 389 ? 15.414 16.297 20.625 1 98 389 ILE B N 1
ATOM 7089 C CA . ILE B 1 389 ? 14.227 15.477 20.406 1 98 389 ILE B CA 1
ATOM 7090 C C . ILE B 1 389 ? 14.305 14.211 21.266 1 98 389 ILE B C 1
ATOM 7092 O O . ILE B 1 389 ? 13.344 13.859 21.953 1 98 389 ILE B O 1
ATOM 7096 N N . LYS B 1 390 ? 15.445 13.586 21.297 1 97.19 390 LYS B N 1
ATOM 7097 C CA . LYS B 1 390 ? 15.594 12.305 21.984 1 97.19 390 LYS B CA 1
ATOM 7098 C C . LYS B 1 390 ? 15.516 12.484 23.5 1 97.19 390 LYS B C 1
ATOM 7100 O O . LYS B 1 390 ? 15.133 11.562 24.219 1 97.19 390 LYS B O 1
ATOM 7105 N N . GLN B 1 391 ? 15.875 13.641 23.938 1 96.38 391 GLN B N 1
ATOM 7106 C CA . GLN B 1 391 ? 15.789 13.93 25.375 1 96.38 391 GLN B CA 1
ATOM 7107 C C . GLN B 1 391 ? 14.352 13.859 25.859 1 96.38 391 GLN B C 1
ATOM 7109 O O . GLN B 1 391 ? 14.109 13.656 27.062 1 96.38 391 GLN B O 1
ATOM 7114 N N . GLN B 1 392 ? 13.445 13.977 24.984 1 95.44 392 GLN B N 1
ATOM 7115 C CA . GLN B 1 392 ? 12.031 13.953 25.359 1 95.44 392 GLN B CA 1
ATOM 7116 C C . GLN B 1 392 ? 11.477 12.531 25.328 1 95.44 392 GLN B C 1
ATOM 7118 O O . GLN B 1 392 ? 10.336 12.297 25.734 1 95.44 392 GLN B O 1
ATOM 7123 N N . PHE B 1 393 ? 12.258 11.594 24.844 1 96.5 393 PHE B N 1
ATOM 7124 C CA . PHE B 1 393 ? 11.766 10.227 24.703 1 96.5 393 PHE B CA 1
ATOM 7125 C C . PHE B 1 393 ? 11.523 9.594 26.078 1 96.5 393 PHE B C 1
ATOM 7127 O O . PHE B 1 393 ? 12.266 9.844 27.016 1 96.5 393 PHE B O 1
ATOM 7134 N N . GLU B 1 394 ? 10.461 8.859 26.156 1 96.56 394 GLU B N 1
ATOM 7135 C CA . GLU B 1 394 ? 10.117 8.023 27.312 1 96.56 394 GLU B CA 1
ATOM 7136 C C . GLU B 1 394 ? 9.953 6.562 26.906 1 96.56 394 GLU B C 1
ATOM 7138 O O . GLU B 1 394 ? 10.047 6.227 25.719 1 96.56 394 GLU B O 1
ATOM 7143 N N . ASN B 1 395 ? 9.875 5.699 27.953 1 96.31 395 ASN B N 1
ATOM 7144 C CA . ASN B 1 395 ? 9.445 4.34 27.641 1 96.31 395 ASN B CA 1
ATOM 7145 C C . ASN B 1 395 ? 8.062 4.32 27 1 96.31 395 ASN B C 1
ATOM 7147 O O . ASN B 1 395 ? 7.059 4.578 27.672 1 96.31 395 ASN B O 1
ATOM 7151 N N . TYR B 1 396 ? 8.078 4.035 25.781 1 96.06 396 TYR B N 1
ATOM 7152 C CA . TYR B 1 396 ? 6.855 4.234 25.016 1 96.06 396 TYR B CA 1
ATOM 7153 C C . TYR B 1 396 ? 5.746 3.312 25.516 1 96.06 396 TYR B C 1
ATOM 7155 O O . TYR B 1 396 ? 4.57 3.68 25.5 1 96.06 396 TYR B O 1
ATOM 7163 N N . ASN B 1 397 ? 6.074 2.057 25.891 1 93.81 397 ASN B N 1
ATOM 7164 C CA . ASN B 1 397 ? 5.059 1.146 26.422 1 93.81 397 ASN B CA 1
ATOM 7165 C C . ASN B 1 397 ? 4.34 1.744 27.625 1 93.81 397 ASN B C 1
ATOM 7167 O O . ASN B 1 397 ? 3.117 1.642 27.734 1 93.81 397 ASN B O 1
ATOM 7171 N N . LEU B 1 398 ? 5.121 2.355 28.453 1 94.69 398 LEU B N 1
ATOM 7172 C CA . LEU B 1 398 ? 4.551 3.004 29.625 1 94.69 398 LEU B CA 1
ATOM 7173 C C . LEU B 1 398 ? 3.764 4.25 29.234 1 94.69 398 LEU B C 1
ATOM 7175 O O . LEU B 1 398 ? 2.66 4.48 29.734 1 94.69 398 LEU B O 1
ATOM 7179 N N . LEU B 1 399 ? 4.391 4.996 28.359 1 96.56 399 LEU B N 1
ATOM 7180 C CA . LEU B 1 399 ? 3.756 6.215 27.875 1 96.56 399 LEU B CA 1
ATOM 7181 C C . LEU B 1 399 ? 2.41 5.91 27.234 1 96.56 399 LEU B C 1
ATOM 7183 O O . LEU B 1 399 ? 1.431 6.621 27.469 1 96.56 399 LEU B O 1
ATOM 7187 N N . CYS B 1 400 ? 2.408 4.852 26.484 1 95.94 400 CYS B N 1
ATOM 7188 C CA . CYS B 1 400 ? 1.216 4.457 25.75 1 95.94 400 CYS B CA 1
ATOM 7189 C C . CYS B 1 400 ? 0.236 3.713 26.641 1 95.94 400 CYS B C 1
ATOM 7191 O O . CYS B 1 400 ? -0.965 3.686 26.375 1 95.94 400 CYS B O 1
ATOM 7193 N N . GLY B 1 401 ? 0.621 3.113 27.75 1 93.19 401 GLY B N 1
ATOM 7194 C CA . GLY B 1 401 ? -0.223 2.332 28.641 1 93.19 401 GLY B CA 1
ATOM 7195 C C . GLY B 1 401 ? -0.367 0.884 28.203 1 93.19 401 GLY B C 1
ATOM 7196 O O . GLY B 1 401 ? -1.397 0.256 28.453 1 93.19 401 GLY B O 1
ATOM 7197 N N . MET B 1 402 ? 0.561 0.443 27.375 1 85.75 402 MET B N 1
ATOM 7198 C CA . MET B 1 402 ? 0.505 -0.94 26.906 1 85.75 402 MET B CA 1
ATOM 7199 C C . MET B 1 402 ? 1 -1.897 27.984 1 85.75 402 MET B C 1
ATOM 7201 O O . MET B 1 402 ? 1.885 -1.552 28.781 1 85.75 402 MET B O 1
ATOM 7205 N N . GLN B 1 403 ? 0.237 -2.867 28.344 1 63.78 403 GLN B N 1
ATOM 7206 C CA . GLN B 1 403 ? 0.652 -3.861 29.328 1 63.78 403 GLN B CA 1
ATOM 7207 C C . GLN B 1 403 ? 1.892 -4.617 28.859 1 63.78 403 GLN B C 1
ATOM 7209 O O . GLN B 1 403 ? 2.145 -4.715 27.656 1 63.78 403 GLN B O 1
ATOM 7214 N N . THR B 1 404 ? 2.953 -4.816 29.609 1 51.22 404 THR B N 1
ATOM 7215 C CA . THR B 1 404 ? 4.316 -5.32 29.484 1 51.22 404 THR B CA 1
ATOM 7216 C C . THR B 1 404 ? 4.426 -6.305 28.328 1 51.22 404 THR B C 1
ATOM 7218 O O . THR B 1 404 ? 5.488 -6.434 27.719 1 51.22 404 THR B O 1
ATOM 7221 N N . ASP B 1 405 ? 3.664 -7.312 28.094 1 42.41 405 ASP B N 1
ATOM 7222 C CA . ASP B 1 405 ? 4.23 -8.461 27.391 1 42.41 405 ASP B CA 1
ATOM 7223 C C . ASP B 1 405 ? 4.223 -8.227 25.875 1 42.41 405 ASP B C 1
ATOM 7225 O O . ASP B 1 405 ? 4.59 -9.117 25.109 1 42.41 405 ASP B O 1
ATOM 7229 N N . VAL B 1 406 ? 3.678 -7.227 25.484 1 39.44 406 VAL B N 1
ATOM 7230 C CA . VAL B 1 406 ? 3.469 -7.328 24.031 1 39.44 406 VAL B CA 1
ATOM 7231 C C . VAL B 1 406 ? 4.758 -6.973 23.297 1 39.44 406 VAL B C 1
ATOM 7233 O O . VAL B 1 406 ? 5.078 -7.574 22.281 1 39.44 406 VAL B O 1
ATOM 7236 N N . PHE B 1 407 ? 5.359 -5.836 23.562 1 38.56 407 PHE B N 1
ATOM 7237 C CA . PHE B 1 407 ? 6.41 -5.289 22.703 1 38.56 407 PHE B CA 1
ATOM 7238 C C . PHE B 1 407 ? 7.734 -6 22.953 1 38.56 407 PHE B C 1
ATOM 7240 O O . PHE B 1 407 ? 8.758 -5.645 22.375 1 38.56 407 PHE B O 1
ATOM 7247 N N . ASN B 1 408 ? 7.797 -6.793 23.906 1 33.5 408 ASN B N 1
ATOM 7248 C CA . ASN B 1 408 ? 9.156 -7.285 24.109 1 33.5 408 ASN B CA 1
ATOM 7249 C C . ASN B 1 408 ? 9.664 -8.062 22.906 1 33.5 408 ASN B C 1
ATOM 7251 O O . ASN B 1 408 ? 10.594 -8.859 23.016 1 33.5 408 ASN B O 1
ATOM 7255 N N . ASN B 1 409 ? 8.812 -8.148 21.906 1 29.78 409 ASN B N 1
ATOM 7256 C CA . ASN B 1 409 ? 9.523 -8.805 20.812 1 29.78 409 ASN B CA 1
ATOM 7257 C C . ASN B 1 409 ? 10.43 -7.82 20.078 1 29.78 409 ASN B C 1
ATOM 7259 O O . ASN B 1 409 ? 9.938 -6.949 19.344 1 29.78 409 ASN B O 1
ATOM 7263 N N . PRO B 1 410 ? 11.641 -7.539 20.547 1 32.03 410 PRO B N 1
ATOM 7264 C CA . PRO B 1 410 ? 12.633 -6.672 19.922 1 32.03 410 PRO B CA 1
ATOM 7265 C C . PRO B 1 410 ? 12.609 -6.762 18.391 1 32.03 410 PRO B C 1
ATOM 7267 O O . PRO B 1 410 ? 13.297 -5.992 17.719 1 32.03 410 PRO B O 1
ATOM 7270 N N . GLN B 1 411 ? 12.133 -7.84 17.828 1 31.53 411 GLN B N 1
ATOM 7271 C CA . GLN B 1 411 ? 12.273 -8.109 16.406 1 31.53 411 GLN B CA 1
ATOM 7272 C C . GLN B 1 411 ? 11.469 -7.117 15.57 1 31.53 411 GLN B C 1
ATOM 7274 O O . GLN B 1 411 ? 11.586 -7.094 14.344 1 31.53 411 GLN B O 1
ATOM 7279 N N . ILE B 1 412 ? 10.555 -6.402 16.266 1 31.86 412 ILE B N 1
ATOM 7280 C CA . ILE B 1 412 ? 9.664 -5.621 15.422 1 31.86 412 ILE B CA 1
ATOM 7281 C C . ILE B 1 412 ? 10.359 -4.336 14.984 1 31.86 412 ILE B C 1
ATOM 7283 O O . ILE B 1 412 ? 10.195 -3.887 13.844 1 31.86 412 ILE B O 1
ATOM 7287 N N . LEU B 1 413 ? 11.039 -3.6 15.867 1 30.95 413 LEU B N 1
ATOM 7288 C CA . LEU B 1 413 ? 11.578 -2.303 15.469 1 30.95 413 LEU B CA 1
ATOM 7289 C C . LEU B 1 413 ? 12.703 -2.469 14.453 1 30.95 413 LEU B C 1
ATOM 7291 O O . LEU B 1 413 ? 12.875 -1.626 13.57 1 30.95 413 LEU B O 1
ATOM 7295 N N . SER B 1 414 ? 13.633 -3.414 14.711 1 29.36 414 SER B N 1
ATOM 7296 C CA . SER B 1 414 ? 14.844 -3.443 13.906 1 29.36 414 SER B CA 1
ATOM 7297 C C . SER B 1 414 ? 14.539 -3.822 12.461 1 29.36 414 SER B C 1
ATOM 7299 O O . SER B 1 414 ? 15.344 -3.559 11.562 1 29.36 414 SER B O 1
ATOM 7301 N N . GLN B 1 415 ? 13.516 -4.641 12.273 1 30.67 415 GLN B N 1
ATOM 7302 C CA . GLN B 1 415 ? 13.461 -5.316 10.984 1 30.67 415 GLN B CA 1
ATOM 7303 C C . GLN B 1 415 ? 12.859 -4.41 9.914 1 30.67 415 GLN B C 1
ATOM 7305 O O . GLN B 1 415 ? 12.75 -4.805 8.75 1 30.67 415 GLN B O 1
ATOM 7310 N N . ASN B 1 416 ? 12.375 -3.326 10.375 1 30.3 416 ASN B N 1
ATOM 7311 C CA . ASN B 1 416 ? 11.688 -2.586 9.32 1 30.3 416 ASN B CA 1
ATOM 7312 C C . ASN B 1 416 ? 12.672 -2.033 8.297 1 30.3 416 ASN B C 1
ATOM 7314 O O . ASN B 1 416 ? 12.328 -1.162 7.496 1 30.3 416 ASN B O 1
ATOM 7318 N N . ILE B 1 417 ? 13.898 -1.979 8.75 1 30.3 417 ILE B N 1
ATOM 7319 C CA . ILE B 1 417 ? 14.75 -1.457 7.684 1 30.3 417 ILE B CA 1
ATOM 7320 C C . ILE B 1 417 ? 14.773 -2.434 6.512 1 30.3 417 ILE B C 1
ATOM 7322 O O . ILE B 1 417 ? 15.125 -3.604 6.676 1 30.3 417 ILE B O 1
ATOM 7326 N N . GLY B 1 418 ? 14.023 -2.221 5.535 1 30.91 418 GLY B N 1
ATOM 7327 C CA . GLY B 1 418 ? 13.703 -2.924 4.305 1 30.91 418 GLY B CA 1
ATOM 7328 C C . GLY B 1 418 ? 14.898 -3.592 3.666 1 30.91 418 GLY B C 1
ATOM 7329 O O . GLY B 1 418 ? 14.906 -3.854 2.461 1 30.91 418 GLY B O 1
ATOM 7330 N N . VAL B 1 419 ? 16.156 -3.611 4.34 1 29.56 419 VAL B N 1
ATOM 7331 C CA . VAL B 1 419 ? 17.062 -4.359 3.475 1 29.56 419 VAL B CA 1
ATOM 7332 C C . VAL B 1 419 ? 16.641 -5.82 3.412 1 29.56 419 VAL B C 1
ATOM 7334 O O . VAL B 1 419 ? 16.5 -6.484 4.445 1 29.56 419 VAL B O 1
ATOM 7337 N N . GLU B 1 420 ? 15.93 -6.152 2.465 1 30.56 420 GLU B N 1
ATOM 7338 C CA . GLU B 1 420 ? 15.766 -7.562 2.131 1 30.56 420 GLU B CA 1
ATOM 7339 C C . GLU B 1 420 ? 17.078 -8.328 2.305 1 30.56 420 GLU B C 1
ATOM 7341 O O . GLU B 1 420 ? 17.969 -8.227 1.472 1 30.56 420 GLU B O 1
ATOM 7346 N N . GLU B 1 421 ? 17.703 -8.297 3.484 1 28.81 421 GLU B N 1
ATOM 7347 C CA . GLU B 1 421 ? 18.719 -9.359 3.434 1 28.81 421 GLU B CA 1
ATOM 7348 C C . GLU B 1 421 ? 18.062 -10.711 3.131 1 28.81 421 GLU B C 1
ATOM 7350 O O . GLU B 1 421 ? 17.188 -11.156 3.859 1 28.81 421 GLU B O 1
ATOM 7355 N N . ASP B 1 422 ? 17.922 -11.023 1.936 1 27.61 422 ASP B N 1
ATOM 7356 C CA . ASP B 1 422 ? 17.672 -12.414 1.573 1 27.61 422 ASP B CA 1
ATOM 7357 C C . ASP B 1 422 ? 18.547 -13.367 2.4 1 27.61 422 ASP B C 1
ATOM 7359 O O . ASP B 1 422 ? 19.766 -13.414 2.225 1 27.61 422 ASP B O 1
ATOM 7363 N N . GLU B 1 423 ? 18.406 -13.508 3.723 1 28.17 423 GLU B N 1
ATOM 7364 C CA . GLU B 1 423 ? 19.078 -14.594 4.434 1 28.17 423 GLU B CA 1
ATOM 7365 C C . GLU B 1 423 ? 18.984 -15.906 3.658 1 28.17 423 GLU B C 1
ATOM 7367 O O . GLU B 1 423 ? 17.906 -16.25 3.143 1 28.17 423 GLU B O 1
ATOM 7372 N N . GLU B 1 424 ? 20.016 -16.359 3.072 1 25.89 424 GLU B N 1
ATOM 7373 C CA . GLU B 1 424 ? 20.25 -17.766 2.814 1 25.89 424 GLU B CA 1
ATOM 7374 C C . GLU B 1 424 ? 19.703 -18.641 3.947 1 25.89 424 GLU B C 1
ATOM 7376 O O . GLU B 1 424 ? 19.969 -18.375 5.121 1 25.89 424 GLU B O 1
ATOM 7381 N N . TYR B 1 425 ? 18.594 -19.297 3.734 1 25.2 425 TYR B N 1
ATOM 7382 C CA . TYR B 1 425 ? 18 -20.344 4.566 1 25.2 425 TYR B CA 1
ATOM 7383 C C . TYR B 1 425 ? 19.078 -21.266 5.117 1 25.2 425 TYR B C 1
ATOM 7385 O O . TYR B 1 425 ? 19.484 -22.219 4.441 1 25.2 425 TYR B O 1
ATOM 7393 N N . SER B 1 426 ? 20.234 -20.812 5.59 1 23 426 SER B N 1
ATOM 7394 C CA . SER B 1 426 ? 20.953 -21.859 6.312 1 23 426 SER B CA 1
ATOM 7395 C C . SER B 1 426 ? 20.125 -22.391 7.484 1 23 426 SER B C 1
ATOM 7397 O O . SER B 1 426 ? 19.578 -21.609 8.266 1 23 426 SER B O 1
ATOM 7399 N N . TYR B 1 427 ? 19.578 -23.594 7.289 1 22.66 427 TYR B N 1
ATOM 7400 C CA . TYR B 1 427 ? 18.938 -24.531 8.195 1 22.66 427 TYR B CA 1
ATOM 7401 C C . TYR B 1 427 ? 19.641 -24.547 9.555 1 22.66 427 TYR B C 1
ATOM 7403 O O . TYR B 1 427 ? 20.422 -25.469 9.844 1 22.66 427 TYR B O 1
ATOM 7411 N N . LYS B 1 428 ? 20.281 -23.562 10.016 1 24.33 428 LYS B N 1
ATOM 7412 C CA . LYS B 1 428 ? 20.906 -23.922 11.281 1 24.33 428 LYS B CA 1
ATOM 7413 C C . LYS B 1 428 ? 19.859 -24.188 12.359 1 24.33 428 LYS B C 1
ATOM 7415 O O . LYS B 1 428 ? 18.953 -23.375 12.562 1 24.33 428 LYS B O 1
ATOM 7420 N N . LEU B 1 429 ? 19.703 -25.422 12.844 1 20.94 429 LEU B N 1
ATOM 7421 C CA . LEU B 1 429 ? 19.031 -26.141 13.922 1 20.94 429 LEU B CA 1
ATOM 7422 C C . LEU B 1 429 ? 19.219 -25.422 15.25 1 20.94 429 LEU B C 1
ATOM 7424 O O . LEU B 1 429 ? 20.328 -25.344 15.773 1 20.94 429 LEU B O 1
ATOM 7428 N N . ASN B 1 430 ? 18.812 -24.234 15.359 1 22.42 430 ASN B N 1
ATOM 7429 C CA . ASN B 1 430 ? 19.016 -23.672 16.688 1 22.42 430 ASN B CA 1
ATOM 7430 C C . ASN B 1 430 ? 18.25 -24.438 17.75 1 22.42 430 ASN B C 1
ATOM 7432 O O . ASN B 1 430 ? 17.016 -24.375 17.812 1 22.42 430 ASN B O 1
ATOM 7436 N N . VAL B 1 431 ? 18.641 -25.594 18.188 1 23.06 431 VAL B N 1
ATOM 7437 C CA . VAL B 1 431 ? 18.281 -26.578 19.188 1 23.06 431 VAL B CA 1
ATOM 7438 C C . VAL B 1 431 ? 18.078 -25.891 20.531 1 23.06 431 VAL B C 1
ATOM 7440 O O . VAL B 1 431 ? 17.266 -26.359 21.359 1 23.06 431 VAL B O 1
ATOM 7443 N N . PHE B 1 432 ? 18.734 -24.766 20.766 1 24.58 432 PHE B N 1
ATOM 7444 C CA . PHE B 1 432 ? 18.953 -24.469 22.172 1 24.58 432 PHE B CA 1
ATOM 7445 C C . PHE B 1 432 ? 17.75 -23.781 22.781 1 24.58 432 PHE B C 1
ATOM 7447 O O . PHE B 1 432 ? 17.562 -23.781 24 1 24.58 432 PHE B O 1
ATOM 7454 N N . GLN B 1 433 ? 16.969 -23.125 22 1 26.45 433 GLN B N 1
ATOM 7455 C CA . GLN B 1 433 ? 16.078 -22.203 22.703 1 26.45 433 GLN B CA 1
ATOM 7456 C C . GLN B 1 433 ? 14.883 -22.938 23.312 1 26.45 433 GLN B C 1
ATOM 7458 O O . GLN B 1 433 ? 14.047 -22.312 23.969 1 26.45 433 GLN B O 1
ATOM 7463 N N . ILE B 1 434 ? 14.633 -24.141 22.797 1 27.19 434 ILE B N 1
ATOM 7464 C CA . ILE B 1 434 ? 13.453 -24.828 23.312 1 27.19 434 ILE B CA 1
ATOM 7465 C C . ILE B 1 434 ? 13.648 -25.172 24.781 1 27.19 434 ILE B C 1
ATOM 7467 O O . ILE B 1 434 ? 12.68 -25.469 25.484 1 27.19 434 ILE B O 1
ATOM 7471 N N . LEU B 1 435 ? 14.898 -25.172 25.25 1 28.58 435 LEU B N 1
ATOM 7472 C CA . LEU B 1 435 ? 15.078 -25.875 26.516 1 28.58 435 LEU B CA 1
ATOM 7473 C C . LEU B 1 435 ? 14.641 -25.016 27.688 1 28.58 435 LEU B C 1
ATOM 7475 O O . LEU B 1 435 ? 14.391 -25.531 28.781 1 28.58 435 LEU B O 1
ATOM 7479 N N . ILE B 1 436 ? 14.516 -23.719 27.453 1 31.61 436 ILE B N 1
ATOM 7480 C CA . ILE B 1 436 ? 14.508 -22.922 28.688 1 31.61 436 ILE B CA 1
ATOM 7481 C C . ILE B 1 436 ? 13.102 -22.906 29.281 1 31.61 436 ILE B C 1
ATOM 7483 O O . ILE B 1 436 ? 12.922 -23.141 30.469 1 31.61 436 ILE B O 1
ATOM 7487 N N . PRO B 1 437 ? 12.133 -22.672 28.406 1 33.94 437 PRO B N 1
ATOM 7488 C CA . PRO B 1 437 ? 10.883 -22.438 29.141 1 33.94 437 PRO B CA 1
ATOM 7489 C C . PRO B 1 437 ? 10.328 -23.703 29.781 1 33.94 437 PRO B C 1
ATOM 7491 O O . PRO B 1 437 ? 9.617 -23.625 30.797 1 33.94 437 PRO B O 1
ATOM 7494 N N . VAL B 1 438 ? 10.711 -24.859 29.203 1 34.53 438 VAL B N 1
ATOM 7495 C CA . VAL B 1 438 ? 10.227 -26.109 29.797 1 34.53 438 VAL B CA 1
ATOM 7496 C C . VAL B 1 438 ? 10.82 -26.281 31.188 1 34.53 438 VAL B C 1
ATOM 7498 O O . VAL B 1 438 ? 10.164 -26.828 32.094 1 34.53 438 VAL B O 1
ATOM 7501 N N . PHE B 1 439 ? 12 -25.688 31.344 1 37.25 439 PHE B N 1
ATOM 7502 C CA . PHE B 1 439 ? 12.656 -25.875 32.625 1 37.25 439 PHE B CA 1
ATOM 7503 C C . PHE B 1 439 ? 11.992 -25.031 33.719 1 37.25 439 PHE B C 1
ATOM 7505 O O . PHE B 1 439 ? 11.859 -25.453 34.844 1 37.25 439 PHE B O 1
ATOM 7512 N N . VAL B 1 440 ? 11.453 -23.906 33.312 1 39.31 440 VAL B N 1
ATOM 7513 C CA . VAL B 1 440 ? 10.906 -23.016 34.312 1 39.31 440 VAL B CA 1
ATOM 7514 C C . VAL B 1 440 ? 9.555 -23.547 34.781 1 39.31 440 VAL B C 1
ATOM 7516 O O . VAL B 1 440 ? 9.25 -23.5 35.969 1 39.31 440 VAL B O 1
ATOM 7519 N N . GLN B 1 441 ? 8.789 -24.125 33.875 1 38.88 441 GLN B N 1
ATOM 7520 C CA . GLN B 1 441 ? 7.504 -24.672 34.25 1 38.88 441 GLN B CA 1
ATOM 7521 C C . GLN B 1 441 ? 7.684 -25.938 35.094 1 38.88 441 GLN B C 1
ATOM 7523 O O . GLN B 1 441 ? 6.957 -26.141 36.094 1 38.88 441 GLN B O 1
ATOM 7528 N N . ILE B 1 442 ? 8.766 -26.656 34.719 1 42.06 442 ILE B N 1
ATOM 7529 C CA . ILE B 1 442 ? 9.047 -27.859 35.469 1 42.06 442 ILE B CA 1
ATOM 7530 C C . ILE B 1 442 ? 9.516 -27.484 36.875 1 42.06 442 ILE B C 1
ATOM 7532 O O . ILE B 1 442 ? 9.109 -28.094 37.875 1 42.06 442 ILE B O 1
ATOM 7536 N N . PHE B 1 443 ? 10.164 -26.312 36.969 1 48.06 443 PHE B N 1
ATOM 7537 C CA . PHE B 1 443 ? 10.672 -25.891 38.281 1 48.06 443 PHE B CA 1
ATOM 7538 C C . PHE B 1 443 ? 9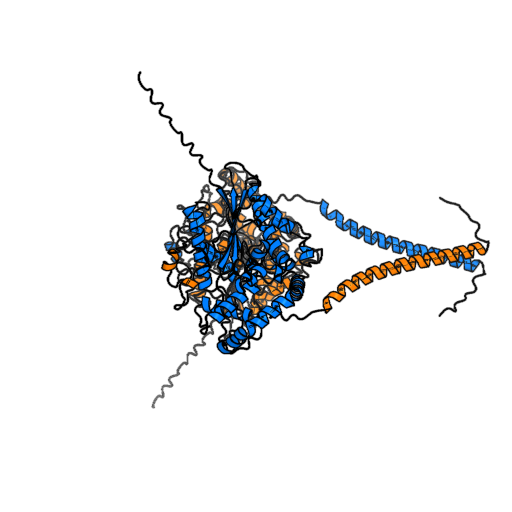.531 -25.406 39.188 1 48.06 443 PHE B C 1
ATOM 7540 O O . PHE B 1 443 ? 9.539 -25.656 40.375 1 48.06 443 PHE B O 1
ATOM 7547 N N . SER B 1 444 ? 8.531 -24.781 38.625 1 46.12 444 SER B N 1
ATOM 7548 C CA . SER B 1 444 ? 7.391 -24.312 39.406 1 46.12 444 SER B CA 1
ATOM 7549 C C . SER B 1 444 ? 6.547 -25.484 39.906 1 46.12 444 SER B C 1
ATOM 7551 O O . SER B 1 444 ? 6.094 -25.5 41.062 1 46.12 444 SER B O 1
ATOM 7553 N N . VAL B 1 445 ? 6.41 -26.484 39 1 50.81 445 VAL B N 1
ATOM 7554 C CA . VAL B 1 445 ? 5.68 -27.688 39.375 1 50.81 445 VAL B CA 1
ATOM 7555 C C . VAL B 1 445 ? 6.48 -28.453 40.438 1 50.81 445 VAL B C 1
ATOM 7557 O O . VAL B 1 445 ? 5.914 -28.984 41.375 1 50.81 445 VAL B O 1
ATOM 7560 N N . LEU B 1 446 ? 7.828 -28.344 40.344 1 54.03 446 LEU B N 1
ATOM 7561 C CA . LEU B 1 446 ? 8.688 -29.047 41.281 1 54.03 446 LEU B CA 1
ATOM 7562 C C . LEU B 1 446 ?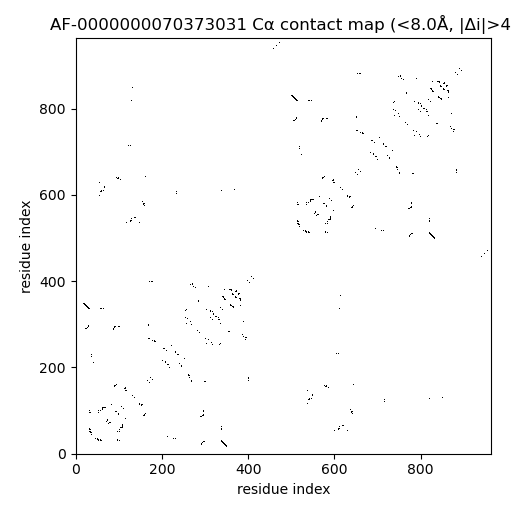 8.648 -28.375 42.656 1 54.03 446 LEU B C 1
ATOM 7564 O O . LEU B 1 446 ? 8.648 -29.047 43.688 1 54.03 446 LEU B O 1
ATOM 7568 N N . ILE B 1 447 ? 8.477 -27.078 42.594 1 58.47 447 ILE B N 1
ATOM 7569 C CA . ILE B 1 447 ? 8.391 -26.328 43.844 1 58.47 447 ILE B CA 1
ATOM 7570 C C . ILE B 1 447 ? 7.059 -26.625 44.531 1 58.47 447 ILE B C 1
ATOM 7572 O O . ILE B 1 447 ? 7.008 -26.828 45.75 1 58.47 447 ILE B O 1
ATOM 7576 N N . LEU B 1 448 ? 6 -26.688 43.75 1 59.34 448 LEU B N 1
ATOM 7577 C CA . LEU B 1 448 ? 4.684 -27.016 44.281 1 59.34 448 LEU B CA 1
ATOM 7578 C C . LEU B 1 448 ? 4.664 -28.453 44.844 1 59.34 448 LEU B C 1
ATOM 7580 O O . LEU B 1 448 ? 4.113 -28.703 45.906 1 59.34 448 LEU B O 1
ATOM 7584 N N . PHE B 1 449 ? 5.348 -29.328 44.031 1 61.28 449 PHE B N 1
ATOM 7585 C CA . PHE B 1 449 ? 5.441 -30.719 44.438 1 61.28 449 PHE B CA 1
ATOM 7586 C C . PHE B 1 449 ? 6.281 -30.844 45.719 1 61.28 449 PHE B C 1
ATOM 7588 O O . PHE B 1 449 ? 5.938 -31.625 46.625 1 61.28 449 PHE B O 1
ATOM 7595 N N . TYR B 1 450 ? 7.316 -30 45.812 1 61.81 450 TYR B N 1
ATOM 7596 C CA . TYR B 1 450 ? 8.156 -29.969 47 1 61.81 450 TYR B CA 1
ATOM 7597 C C . TYR B 1 450 ? 7.375 -29.438 48.219 1 61.81 450 TYR B C 1
ATOM 7599 O O . TYR B 1 450 ? 7.461 -30 49.312 1 61.81 450 TYR B O 1
ATOM 7607 N N . ALA B 1 451 ? 6.555 -28.422 47.969 1 61.94 451 ALA B N 1
ATOM 7608 C CA . ALA B 1 451 ? 5.754 -27.844 49.062 1 61.94 451 ALA B CA 1
ATOM 7609 C C . ALA B 1 451 ? 4.688 -28.828 49.531 1 61.94 451 ALA B C 1
ATOM 7611 O O . ALA B 1 451 ? 4.484 -28.984 50.75 1 61.94 451 ALA B O 1
ATOM 7612 N N . PHE B 1 452 ? 4.074 -29.531 48.594 1 66 452 PHE B N 1
ATOM 7613 C CA . PHE B 1 452 ? 3.066 -30.531 48.938 1 66 452 PHE B CA 1
ATOM 7614 C C . PHE B 1 452 ? 3.693 -31.703 49.656 1 66 452 PHE B C 1
ATOM 7616 O O . PHE B 1 452 ? 3.133 -32.219 50.625 1 66 452 PHE B O 1
ATOM 7623 N N . LYS B 1 453 ? 4.926 -32.062 49.156 1 66.62 453 LYS B N 1
ATOM 7624 C CA . LYS B 1 453 ? 5.633 -33.156 49.812 1 66.62 453 LYS B CA 1
ATOM 7625 C C . LYS B 1 453 ? 6.066 -32.75 51.219 1 66.62 453 LYS B C 1
ATOM 7627 O O . LYS B 1 453 ? 5.977 -33.562 52.156 1 66.62 453 LYS B O 1
ATOM 7632 N N . LYS B 1 454 ? 6.414 -31.484 51.375 1 67.75 454 LYS B N 1
ATOM 7633 C CA . LYS B 1 454 ? 6.828 -31 52.688 1 67.75 454 LYS B CA 1
ATOM 7634 C C . LYS B 1 454 ? 5.641 -30.922 53.656 1 67.75 454 LYS B C 1
ATOM 7636 O O . LYS B 1 454 ? 5.758 -31.266 54.812 1 67.75 454 LYS B O 1
ATOM 7641 N N . ILE B 1 455 ? 4.461 -30.562 53.188 1 67.31 455 ILE B N 1
ATOM 7642 C CA . ILE B 1 455 ? 3.23 -30.516 53.969 1 67.31 455 ILE B CA 1
ATOM 7643 C C . ILE B 1 455 ? 2.838 -31.922 54.406 1 67.31 455 ILE B C 1
ATOM 7645 O O . ILE B 1 455 ? 2.506 -32.156 55.562 1 67.31 455 ILE B O 1
ATOM 7649 N N . GLN B 1 456 ? 2.957 -32.844 53.438 1 68.38 456 GLN B N 1
ATOM 7650 C CA . GLN B 1 456 ? 2.617 -34.219 53.75 1 68.38 456 GLN B CA 1
ATOM 7651 C C . GLN B 1 456 ? 3.574 -34.812 54.781 1 68.38 456 GLN B C 1
ATOM 7653 O O . GLN B 1 456 ? 3.15 -35.5 55.688 1 68.38 456 GLN B O 1
ATOM 7658 N N . LEU B 1 457 ? 4.859 -34.438 54.656 1 67.25 457 LEU B N 1
ATOM 7659 C CA . LEU B 1 457 ? 5.871 -34.906 55.594 1 67.25 457 LEU B CA 1
ATOM 7660 C C . LEU B 1 457 ? 5.641 -34.344 57 1 67.25 457 LEU B C 1
ATOM 7662 O O . LEU B 1 457 ? 5.766 -35.031 58 1 67.25 457 LEU B O 1
ATOM 7666 N N . GLN B 1 458 ? 5.238 -33.062 56.938 1 68.81 458 GLN B N 1
ATOM 7667 C CA . GLN B 1 458 ? 4.984 -32.438 58.25 1 68.81 458 GLN B CA 1
ATOM 7668 C C . GLN B 1 458 ? 3.721 -33 58.875 1 68.81 458 GLN B C 1
ATOM 7670 O O . GLN B 1 458 ? 3.676 -33.188 60.094 1 68.81 458 GLN B O 1
ATOM 7675 N N . GLN B 1 459 ? 2.756 -33.312 58.062 1 71.25 459 GLN B N 1
ATOM 7676 C CA . GLN B 1 459 ? 1.538 -33.938 58.562 1 71.25 459 GLN B CA 1
ATOM 7677 C C . GLN B 1 459 ? 1.83 -35.312 59.156 1 71.25 459 GLN B C 1
ATOM 7679 O O . GLN B 1 459 ? 1.289 -35.688 60.219 1 71.25 459 GLN B O 1
ATOM 7684 N N . LYS B 1 460 ? 2.779 -36 58.438 1 71.69 460 LYS B N 1
ATOM 7685 C CA . LYS B 1 460 ? 3.184 -37.312 58.938 1 71.69 460 LYS B CA 1
ATOM 7686 C C . LYS B 1 460 ? 3.934 -37.188 60.281 1 71.69 460 LYS B C 1
ATOM 7688 O O . LYS B 1 460 ? 3.715 -37.969 61.188 1 71.69 460 LYS B O 1
ATOM 7693 N N . GLU B 1 461 ? 4.742 -36.156 60.281 1 74.56 461 GLU B N 1
ATOM 7694 C CA . GLU B 1 461 ? 5.484 -35.938 61.531 1 74.56 461 GLU B CA 1
ATOM 7695 C C . GLU B 1 461 ? 4.543 -35.562 62.656 1 74.56 461 GLU B C 1
ATOM 7697 O O . GLU B 1 461 ? 4.707 -36.031 63.781 1 74.56 461 GLU B O 1
ATOM 7702 N N . ILE B 1 462 ? 3.559 -34.781 62.438 1 71.38 462 ILE B N 1
ATOM 7703 C CA . ILE B 1 462 ? 2.572 -34.375 63.406 1 71.38 462 ILE B CA 1
ATOM 7704 C C . ILE B 1 462 ? 1.776 -35.594 63.906 1 71.38 462 ILE B C 1
ATOM 7706 O O . ILE B 1 462 ? 1.546 -35.75 65.125 1 71.38 462 ILE B O 1
ATOM 7710 N N . LYS B 1 463 ? 1.485 -36.469 62.906 1 72.5 463 LYS B N 1
ATOM 7711 C CA . LYS B 1 463 ? 0.756 -37.688 63.25 1 72.5 463 LYS B CA 1
ATOM 7712 C C . LYS B 1 463 ? 1.586 -38.562 64.188 1 72.5 463 LYS B C 1
ATOM 7714 O O . LYS B 1 463 ? 1.078 -39.094 65.188 1 72.5 463 LYS B O 1
ATOM 7719 N N . VAL B 1 464 ? 2.906 -38.719 63.906 1 73.38 464 VAL B N 1
ATOM 7720 C CA . VAL B 1 464 ? 3.814 -39.531 64.688 1 73.38 464 VAL B CA 1
ATOM 7721 C C . VAL B 1 464 ? 3.982 -38.938 66.062 1 73.38 464 VAL B C 1
ATOM 7723 O O . VAL B 1 464 ? 3.941 -39.656 67.062 1 73.38 464 VAL B O 1
ATOM 7726 N N . LEU B 1 465 ? 4.023 -37.656 66.062 1 71.25 465 LEU B N 1
ATOM 7727 C CA . LEU B 1 465 ? 4.211 -37 67.375 1 71.25 465 LEU B CA 1
ATOM 7728 C C . LEU B 1 465 ? 2.955 -37.094 68.25 1 71.25 465 LEU B C 1
ATOM 7730 O O . LEU B 1 465 ? 3.039 -37.344 69.438 1 71.25 465 LEU B O 1
ATOM 7734 N N . ARG B 1 466 ? 1.802 -37.031 67.562 1 71.75 466 ARG B N 1
ATOM 7735 C CA . ARG B 1 466 ? 0.534 -37.188 68.312 1 71.75 466 ARG B CA 1
ATOM 7736 C C . ARG B 1 466 ? 0.369 -38.625 68.812 1 71.75 466 ARG B C 1
ATOM 7738 O O . ARG B 1 466 ? -0.079 -38.812 69.938 1 71.75 466 ARG B O 1
ATOM 7745 N N . GLU B 1 467 ? 0.763 -39.594 68.062 1 72.25 467 GLU B N 1
ATOM 7746 C CA . GLU B 1 467 ? 0.675 -40.969 68.438 1 72.25 467 GLU B CA 1
ATOM 7747 C C . GLU B 1 467 ? 1.612 -41.281 69.625 1 72.25 467 GLU B C 1
ATOM 7749 O O . GLU B 1 467 ? 1.242 -42 70.562 1 72.25 467 GLU B O 1
ATOM 7754 N N . ARG B 1 468 ? 2.754 -40.688 69.625 1 68.75 468 ARG B N 1
ATOM 7755 C CA . ARG B 1 468 ? 3.709 -40.875 70.688 1 68.75 468 ARG B CA 1
ATOM 7756 C C . ARG B 1 468 ? 3.207 -40.219 72 1 68.75 468 ARG B C 1
ATOM 7758 O O . ARG B 1 468 ? 3.381 -40.75 73.062 1 68.75 468 ARG B O 1
ATOM 7765 N N . LEU B 1 469 ? 2.652 -39.094 71.812 1 63.41 469 LEU B N 1
ATOM 7766 C CA . LEU B 1 469 ? 2.082 -38.406 73 1 63.41 469 LEU B CA 1
ATOM 7767 C C . LEU B 1 469 ? 0.91 -39.188 73.562 1 63.41 469 LEU B C 1
ATOM 7769 O O . LEU B 1 469 ? 0.736 -39.25 74.75 1 63.41 469 LEU B O 1
ATOM 7773 N N . LEU B 1 470 ? 0.072 -39.812 72.688 1 63.59 470 LEU B N 1
ATOM 7774 C CA . LEU B 1 470 ? -1.011 -40.688 73.125 1 63.59 470 LEU B CA 1
ATOM 7775 C C . LEU B 1 470 ? -0.465 -41.875 73.875 1 63.59 470 LEU B C 1
ATOM 7777 O O . LEU B 1 470 ? -1.059 -42.312 74.875 1 63.59 470 LEU B O 1
ATOM 7781 N N . GLU B 1 471 ? 0.653 -42.406 73.5 1 62.66 471 GLU B N 1
ATOM 7782 C CA . GLU B 1 471 ? 1.262 -43.562 74.188 1 62.66 471 GLU B CA 1
ATOM 7783 C C . GLU B 1 471 ? 1.776 -43.156 75.562 1 62.66 471 GLU B C 1
ATOM 7785 O O . GLU B 1 471 ? 1.863 -44 76.438 1 62.66 471 GLU B O 1
ATOM 7790 N N . THR B 1 472 ? 2.223 -41.875 75.562 1 60.03 472 THR B N 1
ATOM 7791 C CA . THR B 1 472 ? 2.717 -41.469 76.875 1 60.03 472 THR B CA 1
ATOM 7792 C C . THR B 1 472 ? 1.559 -41.156 77.812 1 60.03 472 THR B C 1
ATOM 7794 O O . THR B 1 472 ? 1.771 -40.875 79 1 60.03 472 THR B O 1
ATOM 7797 N N . GLY B 1 473 ? 0.347 -41.625 77.812 1 53.97 473 GLY B N 1
ATOM 7798 C CA . GLY B 1 473 ? -0.828 -41.656 78.688 1 53.97 473 GLY B CA 1
ATOM 7799 C C . GLY B 1 473 ? -1.352 -40.25 79 1 53.97 473 GLY B C 1
ATOM 7800 O O . GLY B 1 473 ? -2.322 -40.125 79.75 1 53.97 473 GLY B O 1
ATOM 7801 N N . THR B 1 474 ? -0.545 -39.219 78.938 1 46.22 474 THR B N 1
ATOM 7802 C CA . THR B 1 474 ? -0.956 -37.969 79.562 1 46.22 474 THR B CA 1
ATOM 7803 C C . THR B 1 474 ? -2.035 -37.281 78.75 1 46.22 474 THR B C 1
ATOM 7805 O O . THR B 1 474 ? -2.404 -36.125 79.062 1 46.22 474 THR B O 1
ATOM 7808 N N . PHE B 1 475 ? -2.352 -37.562 77.438 1 41.5 475 PHE B N 1
ATOM 7809 C CA . PHE B 1 475 ? -3.244 -36.625 76.75 1 41.5 475 PHE B CA 1
ATOM 7810 C C . PHE B 1 475 ? -4.695 -36.906 77.125 1 41.5 475 PHE B C 1
ATOM 7812 O O . PHE B 1 475 ? -5.254 -37.938 76.812 1 41.5 475 PHE B O 1
ATOM 7819 N N . GLU B 1 476 ? -5.105 -36.5 78.375 1 38.56 476 GLU B N 1
ATOM 7820 C CA . GLU B 1 476 ? -6.551 -36.375 78.562 1 38.56 476 GLU B CA 1
ATOM 7821 C C . GLU B 1 476 ? -7.18 -35.531 77.438 1 38.56 476 GLU B C 1
ATOM 7823 O O . GLU B 1 476 ? -6.629 -34.5 77.062 1 38.56 476 GLU B O 1
ATOM 7828 N N . TYR B 1 477 ? -7.996 -36.125 76.562 1 35.31 477 TYR B N 1
ATOM 7829 C CA . TYR B 1 477 ? -8.867 -35.625 75.5 1 35.31 477 TYR B CA 1
ATOM 7830 C C . TYR B 1 477 ? -9.664 -34.406 76 1 35.31 477 TYR B C 1
ATOM 7832 O O . TYR B 1 477 ? -10.633 -34.562 76.75 1 35.31 477 TYR B O 1
ATOM 7840 N N . GLN B 1 478 ? -9.117 -33.344 76.625 1 32.62 478 GLN B N 1
ATOM 7841 C CA . GLN B 1 478 ? -10.109 -32.281 76.812 1 32.62 478 GLN B CA 1
ATOM 7842 C C . GLN B 1 478 ? -10.688 -31.891 75.438 1 32.62 478 GLN B C 1
ATOM 7844 O O . GLN B 1 478 ? -9.977 -31.344 74.625 1 32.62 478 GLN B O 1
ATOM 7849 N N . GLN B 1 479 ? -11.711 -32.562 74.875 1 31.02 479 GLN B N 1
ATOM 7850 C CA . GLN B 1 479 ? -12.664 -32.25 73.875 1 31.02 479 GLN B CA 1
ATOM 7851 C C . GLN B 1 479 ? -13.211 -30.828 74 1 31.02 479 GLN B C 1
ATOM 7853 O O . GLN B 1 479 ? -14.352 -30.656 74.438 1 31.02 479 GLN B O 1
ATOM 7858 N N . GLN B 1 480 ? -12.805 -29.922 74.875 1 27.55 480 GLN B N 1
ATOM 7859 C CA . GLN B 1 480 ? -13.758 -28.828 74.875 1 27.55 480 GLN B CA 1
ATOM 7860 C C . GLN B 1 480 ? -14.117 -28.359 73.5 1 27.55 480 GLN B C 1
ATOM 7862 O O . GLN B 1 480 ? -15.297 -28.234 73.125 1 27.55 480 GLN B O 1
ATOM 7867 N N . ILE B 1 481 ? -13.984 -26.859 73.125 1 24.89 481 ILE B N 1
ATOM 7868 C CA . ILE B 1 481 ? -14.797 -25.906 72.375 1 24.89 481 ILE B CA 1
ATOM 7869 C C . ILE B 1 481 ? -14.672 -26.188 70.875 1 24.89 481 ILE B C 1
ATOM 7871 O O . ILE B 1 481 ? -13.562 -26.266 70.375 1 24.89 481 ILE B O 1
ATOM 7875 N N . ASP B 1 482 ? -15.844 -26.375 70.062 1 23.38 482 ASP B N 1
ATOM 7876 C CA . ASP B 1 482 ? -16.688 -26.25 68.875 1 23.38 482 ASP B CA 1
ATOM 7877 C C . ASP B 1 482 ? -16.453 -24.906 68.188 1 23.38 482 ASP B C 1
ATOM 7879 O O . ASP B 1 482 ? -16.422 -23.859 68.875 1 23.38 482 ASP B O 1
#

Solvent-accessible surface area (backbone atoms only — not comparable to full-atom values): 52130 Å² total; per-residue (Å²): 135,84,79,78,77,77,77,75,76,76,73,74,71,70,70,69,72,68,70,60,42,82,60,38,38,40,37,39,29,19,26,28,37,30,34,44,82,60,84,46,81,81,67,67,66,53,77,89,39,46,53,31,53,36,30,32,6,30,20,12,22,20,45,44,14,36,54,49,24,46,55,37,27,72,71,59,57,71,42,69,80,46,92,51,80,65,33,48,47,40,36,20,46,70,44,58,25,19,36,31,21,47,54,26,19,43,43,24,44,34,36,66,71,47,25,48,57,37,54,89,76,43,62,72,74,53,37,45,35,55,60,74,51,88,77,69,74,67,64,74,59,65,78,38,66,51,36,22,37,76,71,16,44,49,80,70,48,61,43,28,38,43,70,87,71,27,45,49,72,34,22,68,77,68,25,68,35,36,60,55,41,52,52,53,37,47,63,73,39,43,66,61,52,51,49,54,39,60,73,35,46,66,52,31,53,51,48,19,61,72,56,72,44,93,32,88,43,58,67,48,48,41,57,46,47,51,45,51,53,25,27,57,45,58,46,39,89,68,78,88,66,57,68,70,52,47,52,51,49,51,48,45,44,35,38,60,42,35,70,64,39,72,67,39,31,46,52,37,32,47,51,41,53,54,50,54,50,52,51,49,52,35,33,50,68,65,75,38,72,51,35,36,39,39,36,24,38,41,47,81,39,50,26,36,43,34,42,75,62,57,30,28,43,44,65,48,48,49,30,65,74,69,62,66,80,73,88,67,88,42,65,60,73,47,56,52,55,35,20,37,40,38,40,36,35,28,33,50,54,84,87,65,76,65,46,60,87,45,25,31,33,34,42,25,54,26,78,38,76,38,47,29,88,91,41,101,31,51,59,28,49,34,59,59,52,52,48,64,56,55,70,69,61,69,63,56,50,67,65,27,52,52,72,77,80,66,70,72,54,68,69,62,74,69,57,65,58,75,70,75,67,76,70,74,85,69,82,72,78,75,70,68,74,69,57,55,64,58,49,53,54,49,47,54,52,47,50,51,49,49,51,51,50,48,50,52,50,48,49,50,50,48,50,52,51,49,53,53,44,51,72,64,68,70,68,73,82,79,73,71,85,130,132,84,78,76,76,77,77,76,76,75,72,73,72,70,70,69,73,67,71,60,42,82,61,38,39,39,36,39,28,20,27,29,36,31,33,43,82,60,83,43,80,81,67,64,66,55,76,89,38,44,53,32,52,37,30,33,7,31,20,11,22,21,44,43,15,36,52,50,24,48,56,37,27,74,71,60,57,71,41,70,78,46,91,50,80,65,32,48,48,40,36,20,44,71,44,60,23,19,36,30,20,46,56,27,19,42,44,24,44,35,35,66,71,48,25,48,55,39,53,88,78,44,62,72,74,53,35,45,35,56,59,75,51,89,78,68,76,67,64,75,59,65,76,39,66,50,37,23,37,74,70,15,44,49,80,71,48,63,42,28,38,43,70,87,72,27,45,49,72,35,21,69,76,68,23,69,35,37,60,56,38,50,52,53,36,48,62,72,39,40,65,61,51,51,48,54,39,60,74,37,46,67,52,31,53,50,48,19,62,72,54,71,44,92,33,87,45,56,66,48,48,42,57,47,47,50,46,51,52,25,28,58,45,58,46,40,90,68,77,90,66,57,68,69,50,47,54,53,49,53,47,45,44,36,39,59,43,35,69,64,39,71,66,40,31,46,50,38,33,46,52,40,52,52,50,54,51,51,52,47,51,34,32,50,68,65,75,38,72,50,35,35,40,39,37,24,37,41,46,80,41,50,26,36,44,34,41,75,63,59,30,28,43,43,65,48,47,50,29,64,74,68,61,67,80,73,86,68,89,42,64,59,73,48,53,52,52,34,19,37,40,37,41,36,35,29,33,50,56,86,88,65,74,64,45,60,86,46,26,31,32,36,41,26,55,26,78,37,75,37,46,29,88,92,40,100,31,51,57,28,50,35,59,57,53,51,48,64,56,56,69,67,62,68,64,55,51,66,63,26,52,52,72,78,77,66,70,73,54,68,69,61,75,68,58,64,59,74,68,75,68,77,70,74,83,69,82,71,79,76,71,67,72,70,57,54,64,58,49,54,55,49,47,53,51,46,49,51,50,48,51,52,50,48,50,52,49,49,50,50,49,49,51,53,51,51,51,51,45,54,69,63,67,69,67,72,79,78,78,72,93,136

Radius of gyration: 35.61 Å; Cα contacts (8 Å, |Δi|>4): 1506; chains: 2; bounding box: 131×98×126 Å

Secondary structure (DSSP, 8-state):
--------------------EEEEEEEEEE---BB-SS--TTS---GGGBT-B-HHHHHHHHHHHHHHHIIIIIIT--S-SS--TTTEEEEEESSHHHHHHHHHHHHHHS-TT-S-B--TT--GGGGS-----TT---GGGGGGTTBSSGGG------EEE-TTT-HHHHHHHH-THHHHHHHHHHHHTHHHHHHHHHHTHHHHHHHHHHHTS---SHHHHHHHHHHHHHHHHTT-------HHHHHHHHHHHHHHHT---HHHHHHHHHHHHHHHHHHHHHHHTTS----EEEEEE-HHHHHHHHHHTTS--HHHHHHHHHT-----S--PPP--TT-EEEEEEEESSTT--S-GGGEEEEEEETTEE---TTSS-S-EEHHHHHHHHHTT---HHHHHT--TTSTT-THHHHTTS--------------GGGHHHHHHHHHHHHHHHHHHHHHHHHHHHHHHHHHHHHHTT---------/--------------------EEEEEEEEEE---BB-SSPPTTS---GGGBT-B-HHHHHHHHHHHHHHHIIIIITT--S-SS--TTTEEEEEESSHHHHHHHHHHHHHHS-TT-S-B--TT--GGGGS-----TT---GGGGGGTTBSSGGG------EEE-TTT-HHHHHHHH-THHHHHHHHHHHHTHHHHHHHHHHTHHHHHHHHHHHTS---SHHHHHHHHHHHHHHHHTT-------HHHHHHHHHHHHHHHT---HHHHHHHHHHHHHHHHHHHHHHHTTS----EEEEEE-HHHHHHHHHHTTS--HHHHHHHHHT-----S--PPP--TT-EEEEEEEESSTT--S-GGGEEEEEEETTEE---TTSS-S-EEHHHHHHHHHTT---HHHHHT--TTSTT-THHHHTTS--------------GGGHHHHHHHHHHHHHHHHHHHHHHHHHHHHHHHHHHHHHTT---------

Foldseek 3Di:
DPPPPPPPPPPPPPPVQQPWFFFAKEKEWEQFFFADQDCALVNDDPVVTHRHADPLRLVLLLVLLQVVLCVCCVPRVVDDLADDQQAEAAEEEPDNRLQSSRQSNVCNNNPFPRADWADPPDDPVVLDDDDPDPPPPPVVVVVCHGANDRSRGHDDDYHYDYLQPCQQFNLCPNFPCLVVQLVVLCVVCVVVQVVLFVVCQVLQVVVCVQSVHRRRGLVSLLSVLSNVQSQVSVVHDDGDDDPVSVVSSQLSNQLVLASGDLLNLQSNHVVVLLQVVLVVLCSLQVNGNYRYYYYGHHLSNVSSVCVLQVQAHSVVSVCVVVVVPDDDQHHDGRRDGGKMKMKIKIASDPPPGNDLQRIKIAMDTRRHTGDGPRDNDRIDRSVSRSCSNCVSHDDNCVSSVPDPDPPVPVVPSPPPPPPPPVPDPPVPPPVPPVPPVVVVVVVVVVVVVVVVVVVVVVVVVVVVVVVVVVVVVPDPPPVPDD/DPPPPPPPPPPPPPPVQQPWFFFAKEKEWEQFFFADQDQALVNDDDVVTRRHADPLRLVLLLVLLQVVLCVCCVPRVVDDLADDQQAEAAEEEPDNRLQSSRQSNVCNNNPFPRADWADPPDDPVVLDPDDPDPPPPPVVVVVCRGANDRSRGHDDDYHYDYLQPPQQFNLCPNFPCNVVQLVVLCVVCVVVQVVLFVVCQVLQVVCCVQSVHRRRGLVSLLSVLSNVQNQVSVVHDDGDDDPVSVVSSQLSNQLVLASGDLLNLQSNHVVVLLQVVLVVLCSLQVNGNYRYYYYGHHLSNVSSVCVLQVQAHNVVSVCVVVVVPDDGQHHDGRRGGGKMKMKIKIASDPPPGNDLQRIKIAMDTRRHTGDGPRDNDRIDRSVSRSCSNCVSHDDNCVSSVPDPPPPVPVVPSPPPPPPPPVPDPPVPPPVPPVPPVVVVVVVVVVVVVVVVVVVVVVVVVVVVVVVVVVVVVPPPPPPDDD

pLDDT: mean 82.63, std 22.55, range [20.83, 98.81]

Nearest PDB structures (foldseek):
  3it0-assembly1_A  TM=8.650E-01  e=1.984E-22  Francisella tularensis subsp. holarctica LVS
  4e3w-assembly1_B  TM=8.544E-01  e=3.684E-22  Francisella tularensis subsp. holarctica LVS
  3it2-assembly1_B  TM=8.466E-01  e=7.654E-22  Francisella tularensis subsp. holarctica LVS
  7doq-assembly2_D  TM=8.262E-01  e=3.897E-22  Legionella pneumophila
  7d2f-assembly1_B  TM=8.439E-01  e=2.357E-21  Legionella pneumophila subsp. pneumophila str. Philadelphia 1